Protein AF-0000000065911660 (afdb_homodimer)

Organism: Aeropyrum pernix (strain ATCC 700893 / DSM 11879 / JCM 9820 / NBRC 100138 / K1) (NCBI:txid272557)

pLDDT: mean 93.42, std 6.62, range [53.41, 98.88]

InterPro domains:
  IPR015421 Pyridoxal phosphate-dependent transferase, major domain [G3DSA:3.40.640.10] (91-357)
  IPR015422 Pyridoxal phosphate-dependent transferase, small domain [G3DSA:3.90.1150.10] (358-490)
  IPR015424 Pyridoxal phosphate-dependent transferase [SSF53383] (13-497)
  IPR020581 Glycine cleavage system P protein [PTHR11773] (41-472)
  IPR023012 Probable glycine dehydrogenase (decarboxylating) subunit 2 [MF_00713] (10-505)
  IPR049316 Glycine dehydrogenase, C-terminal domain [PF21478] (368-473)

Foldseek 3Di:
DDFADADPADDLQVVADPPAAADDDDDDDPVVCVVVDDDDDDPVPDDPDDDSDGRHHVVVVVVRVVSVVSQDDDVVQAFAFAFLLGFFDQDVVLVVVLPPPVNVPDDLPPDQVVPQVLLVLQQVLQVVVCVQQVADTKAFQAFFLLSLLLQVLLLLQLLCVLVVCNVQAAEEEEELQDDPSNCVSNVVSRGHYHYFYADLQRATDVVSLLVVQALRHSEYEAEAVTLQLHGHPCLLVSQVSQVVSVHAYEYRASPVLQQGLNDHNVVSVHFKYWHKCSRLLRQPCPVPDRTTIMMGGHFDDRPDPDGSNLQGEFQHWDQDPVVRGIDTDHRDPSYSYHPDPGGHPSSSSSSSSVRCVVQPSVNSRVFQVLLQVLAVVLLVLQPPQQQKDFGRNSVDRGTNKHKIARVRLCVQQVQALVLLQLQCVLVVHHAYNFCHPVVGGRIGMGGDTNPDDPVSSNVSSVSSSVSSVVSNVPVCVSVCGNPRRNDGDDDPCQCPPQVRDDPDPVQVVCVVVVNRDRDD/DDFADADPADDLQVVADPPAAADDDDDDDPVCCVVVDDDDDPPVPDDPDDDSDGRHHVVVVVVRVVSVVSQDDDVVQAFAWAFLLGFFDQDVVLVVVLPPPVNVPDDLPPDQVVPQVLLVLQQVLQVVVCVQQVADTKAFQAFFLLSLLLQVLLLLQLLCVLVVNNVQAAEEEEELQDDPSNCVSNVVSRGHYHYFYADLQRATDVVSLLVVQALRHSEYEYEAVTLQQHGHPCLLVSQVRQVVSVHAYEYRASPVLQQGLNDHNVVSVHFKYWHKLSGLLRQPCPVPDRITIMMGGHFDDRPDPDGSNLQGEFQHWDQDPVVRGIDTHHRDPSYSYHPDPGGHPSSSSSSSSVRCVVQPSVRSRVFQVLLQVLAVVLLVLQPPQQQKDFGRNSVDRGTNKHKIARVRLCVQQVQALVLLQLQCVLVVHHAYNFCHPVVGGRIGMGGDTNPDDPVSSNVSSVSSSVSSVVSNVPVCVSVQGRPRHNDGDDDPCQCPPQVRDDPDPVQVVCVVVVNRDRDD

Nearest PDB structures (foldseek):
  1wyt-assembly1_D  TM=9.505E-01  e=3.309E-54  Thermus thermophilus HB8
  3maf-assembly1_A  TM=7.459E-01  e=9.099E-17  Symbiobacterium thermophilum
  3mad-assembly1_B  TM=7.583E-01  e=7.439E-16  Symbiobacterium thermophilum
  3maf-assembly1_B  TM=7.541E-01  e=1.172E-15  Symbiobacterium thermophilum
  4q6r-assembly1_B  TM=6.672E-01  e=4.109E-17  Homo sapiens

Sequence (1040 aa):
MWRQSRWNEPLITEMSRRGRRGALPPRPDEKVVKEVGPLKLPQSLARGSPPSLPEVSEVEVVRHYTRLSQMAYGVDNGPVPLGSCTMKYNPRVAARLAFDPRLETLHPLQDDETVQGVLEAIYMVQEWLRHITGMDACTVHPAAGSQGELAGVLMIKRFHEMRGDLDKRRVIIVPDSAHGTNPASAAMGGFQVVEVPTGDDGNVDMEALKAAVGGDTAGLMITNPSTLGLFEENILEISRLVHEAGGLLYYDGANLNGIIGRARPGDMEFDIAHVNLHKTFSVPHGGGGPGSGPVCVKRVEVVDGVTLEDLLPGPRVVYSREEGLYRVRPPGRWSVGRLRAWIANTLAVLWAYAYILAMGPQGLRLAGEVSVVNTNYFIRLMEGHWGYSLPYAPSRPRKHEVVLSAKPLKRETGATAEDVAKGLLDAGLYAPTIYFPLIVEEALMIEFTESETKENIEAYAARLKEIAEEARRDPSTPRKWPRNTTSARVDNVRANHPRTVTPTWRVEVLRRQGKLGPLRMWRQSRWNEPLITEMSRRGRRGALPPRPDEKVVKEVGPLKLPQSLARGSPPSLPEVSEVEVVRHYTRLSQMAYGVDNGPVPLGSCTMKYNPRVAARLAFDPRLETLHPLQDDETVQGVLEAIYMVQEWLRHITGMDACTVHPAAGSQGELAGVLMIKRFHEMRGDLDKRRVIIVPDSAHGTNPASAAMGGFQVVEVPTGDDGNVDMEALKAAVGGDTAGLMITNPSTLGLFEENILEISRLVHEAGGLLYYDGANLNGIIGRARPGDMEFDIAHVNLHKTFSVPHGGGGPGSGPVCVKRVEVVDGVTLEDLLPGPRVVYSREEGLYRVRPPGRWSVGRLRAWIANTLAVLWAYAYILAMGPQGLRLAGEVSVVNTNYFIRLMEGHWGYSLPYAPSRPRKHEVVLSAKPLKRETGATAEDVAKGLLDAGLYAPTIYFPLIVEEALMIEFTESETKENIEAYAARLKEIAEEARRDPSTPRKWPRNTTSARVDNVRANHPRTVTPTWRVEVLRRQGKLGPLR

Structure (mmCIF, N/CA/C/O backbone):
data_AF-0000000065911660-model_v1
#
loop_
_entity.id
_entity.type
_entity.pdbx_description
1 polymer 'Probable glycine dehydrogenase (decarboxylating) subunit 2'
#
loop_
_atom_site.group_PDB
_atom_site.id
_atom_site.type_symbol
_atom_site.label_atom_id
_atom_site.label_alt_id
_atom_site.label_comp_id
_atom_site.label_asym_id
_atom_site.label_entity_id
_atom_site.label_seq_id
_atom_site.pdbx_PDB_ins_code
_atom_site.Cartn_x
_atom_site.Cartn_y
_atom_site.Cartn_z
_atom_site.occupancy
_atom_site.B_iso_or_equiv
_atom_site.auth_seq_id
_atom_site.auth_comp_id
_atom_site.auth_asym_id
_atom_site.auth_atom_id
_atom_site.pdbx_PDB_model_num
ATOM 1 N N . MET A 1 1 ? -23 1.463 0.679 1 79.88 1 MET A N 1
ATOM 2 C CA . MET A 1 1 ? -22.625 1.779 2.055 1 79.88 1 MET A CA 1
ATOM 3 C C . MET A 1 1 ? -21.125 1.574 2.273 1 79.88 1 MET A C 1
ATOM 5 O O . MET A 1 1 ? -20.578 0.545 1.881 1 79.88 1 MET A O 1
ATOM 9 N N . TRP A 1 2 ? -20.438 2.578 2.863 1 91.69 2 TRP A N 1
ATOM 10 C CA . TRP A 1 2 ? -19.016 2.543 3.174 1 91.69 2 TRP A CA 1
ATOM 11 C C . TRP A 1 2 ? -18.75 1.715 4.426 1 91.69 2 TRP A C 1
ATOM 13 O O . TRP A 1 2 ? -19.531 1.749 5.379 1 91.69 2 TRP A O 1
ATOM 23 N N . ARG A 1 3 ? -17.703 0.922 4.398 1 94.56 3 ARG A N 1
ATOM 24 C CA . ARG A 1 3 ? -17.219 0.189 5.559 1 94.56 3 ARG A CA 1
ATOM 25 C C . ARG A 1 3 ? -15.695 0.192 5.598 1 94.56 3 ARG A C 1
ATOM 27 O O . ARG A 1 3 ? -15.039 -0.008 4.574 1 94.56 3 ARG A O 1
ATOM 34 N N . GLN A 1 4 ? -15.18 0.487 6.77 1 95 4 GLN A N 1
ATOM 35 C CA . GLN A 1 4 ? -13.742 0.358 6.973 1 95 4 GLN A CA 1
ATOM 36 C C . GLN A 1 4 ? -13.352 -1.096 7.223 1 95 4 GLN A C 1
ATOM 38 O O . GLN A 1 4 ? -14.125 -1.86 7.805 1 95 4 GLN A O 1
ATOM 43 N N . SER A 1 5 ? -12.148 -1.408 6.746 1 95.44 5 SER A N 1
ATOM 44 C CA . SER A 1 5 ? -11.633 -2.74 7.035 1 95.44 5 SER A CA 1
ATOM 45 C C . SER A 1 5 ? -11.484 -2.965 8.539 1 95.44 5 SER A C 1
ATOM 47 O O . SER A 1 5 ? -11.156 -2.037 9.281 1 95.44 5 SER A O 1
ATOM 49 N N . ARG A 1 6 ? -11.812 -4.145 8.938 1 95.19 6 ARG A N 1
ATOM 50 C CA . ARG A 1 6 ? -11.609 -4.535 10.328 1 95.19 6 ARG A CA 1
ATOM 51 C C . ARG A 1 6 ? -10.961 -5.914 10.422 1 95.19 6 ARG A C 1
ATOM 53 O O . ARG A 1 6 ? -11.469 -6.883 9.852 1 95.19 6 ARG A O 1
ATOM 60 N N . TRP A 1 7 ? -9.812 -5.992 11.047 1 94.56 7 TRP A N 1
ATOM 61 C CA . TRP A 1 7 ? -9.102 -7.219 11.391 1 94.56 7 TRP A CA 1
ATOM 62 C C . TRP A 1 7 ? -8.922 -7.336 12.898 1 94.56 7 TRP A C 1
ATOM 64 O O . TRP A 1 7 ? -8.773 -6.328 13.594 1 94.56 7 TRP A O 1
ATOM 74 N N . ASN A 1 8 ? -9.055 -8.539 13.43 1 92.31 8 ASN A N 1
ATOM 75 C CA . ASN A 1 8 ? -8.57 -8.766 14.789 1 92.31 8 ASN A CA 1
ATOM 76 C C . ASN A 1 8 ? -7.055 -8.977 14.812 1 92.31 8 ASN A C 1
ATOM 78 O O . ASN A 1 8 ? -6.586 -10.109 14.945 1 92.31 8 ASN A O 1
ATOM 82 N N . GLU A 1 9 ? -6.34 -7.895 14.766 1 93.5 9 GLU A N 1
ATOM 83 C CA . GLU A 1 9 ? -4.891 -7.953 14.578 1 93.5 9 GLU A CA 1
ATOM 84 C C . GLU A 1 9 ? -4.16 -7.797 15.914 1 93.5 9 GLU A C 1
ATOM 86 O O . GLU A 1 9 ? -4.285 -6.77 16.578 1 93.5 9 GLU A O 1
ATOM 91 N N . PRO A 1 10 ? -3.457 -8.781 16.312 1 93 10 PRO A N 1
ATOM 92 C CA . PRO A 1 10 ? -2.678 -8.648 17.547 1 93 10 PRO A CA 1
ATOM 93 C C . PRO A 1 10 ? -1.454 -7.754 17.391 1 93 10 PRO A C 1
ATOM 95 O O . PRO A 1 10 ? -1.124 -7.355 16.266 1 93 10 PRO A O 1
ATOM 98 N N . LEU A 1 11 ? -0.811 -7.406 18.531 1 90.56 11 LEU A N 1
ATOM 99 C CA . LEU A 1 11 ? 0.49 -6.754 18.438 1 90.56 11 LEU A CA 1
ATOM 100 C C . LEU A 1 11 ? 1.531 -7.691 17.844 1 90.56 11 LEU A C 1
ATOM 102 O O . LEU A 1 11 ? 1.444 -8.906 18 1 90.56 11 LEU A O 1
ATOM 106 N N . ILE A 1 12 ? 2.496 -7.156 17.172 1 93 12 ILE A N 1
ATOM 107 C CA . ILE A 1 12 ? 3.5 -7.969 16.5 1 93 12 ILE A CA 1
ATOM 108 C C . ILE A 1 12 ? 4.242 -8.828 17.516 1 93 12 ILE A C 1
ATOM 110 O O . ILE A 1 12 ? 4.652 -9.953 17.203 1 93 12 ILE A O 1
ATOM 114 N N . THR A 1 13 ? 4.375 -8.367 18.75 1 89 13 THR A N 1
ATOM 115 C CA . THR A 1 13 ? 5.066 -9.117 19.797 1 89 13 THR A CA 1
ATOM 116 C C . THR A 1 13 ? 4.25 -10.336 20.219 1 89 13 THR A C 1
ATOM 118 O O . THR A 1 13 ? 4.812 -11.344 20.641 1 89 13 THR A O 1
ATOM 121 N N . GLU A 1 14 ? 2.873 -10.211 20.094 1 90.31 14 GLU A N 1
ATOM 122 C CA . GLU A 1 14 ? 1.988 -11.32 20.438 1 90.31 14 GLU A CA 1
ATOM 123 C C . GLU A 1 14 ? 2.016 -12.406 19.359 1 90.31 14 GLU A C 1
ATOM 125 O O . GLU A 1 14 ? 1.645 -13.547 19.609 1 90.31 14 GLU A O 1
ATOM 130 N N . MET A 1 15 ? 2.498 -12.039 18.203 1 93.94 15 MET A N 1
ATOM 131 C CA . MET A 1 15 ? 2.576 -12.977 17.094 1 93.94 15 MET A CA 1
ATOM 132 C C . MET A 1 15 ? 3.889 -13.75 17.125 1 93.94 15 MET A C 1
ATOM 134 O O . MET A 1 15 ? 4.062 -14.711 16.359 1 93.94 15 MET A O 1
ATOM 138 N N . SER A 1 16 ? 4.773 -13.367 18.031 1 93.94 16 SER A N 1
ATOM 139 C CA . SER A 1 16 ? 6.125 -13.914 18.062 1 93.94 16 SER A CA 1
ATOM 140 C C . SER A 1 16 ? 6.105 -15.406 18.375 1 93.94 16 SER A C 1
ATOM 142 O O . SER A 1 16 ? 5.383 -15.852 19.266 1 93.94 16 SER A O 1
ATOM 144 N N . ARG A 1 17 ? 6.773 -16.172 17.578 1 94.56 17 ARG A N 1
ATOM 145 C CA . ARG A 1 17 ? 7.023 -17.594 17.797 1 94.56 17 ARG A CA 1
ATOM 146 C C . ARG A 1 17 ? 8.508 -17.906 17.672 1 94.56 17 ARG A C 1
ATOM 148 O O . ARG A 1 17 ? 9.156 -17.5 16.719 1 94.56 17 ARG A O 1
ATOM 155 N N . ARG A 1 18 ? 8.977 -18.688 18.594 1 92 18 ARG A N 1
ATOM 156 C CA . ARG A 1 18 ? 10.406 -19 18.641 1 92 18 ARG A CA 1
ATOM 157 C C . ARG A 1 18 ? 10.859 -19.688 17.359 1 92 18 ARG A C 1
ATOM 159 O O . ARG A 1 18 ? 10.234 -20.641 16.891 1 92 18 ARG A O 1
ATOM 166 N N . GLY A 1 19 ? 11.883 -19.156 16.797 1 91.12 19 GLY A N 1
ATOM 167 C CA . GLY A 1 19 ? 12.5 -19.781 15.641 1 91.12 19 GLY A CA 1
ATOM 168 C C . GLY A 1 19 ? 12.102 -19.141 14.328 1 91.12 19 GLY A C 1
ATOM 169 O O . GLY A 1 19 ? 12.773 -19.328 13.312 1 91.12 19 GLY A O 1
ATOM 170 N N . ARG A 1 20 ? 11.016 -18.391 14.32 1 92.75 20 ARG A N 1
ATOM 171 C CA . ARG A 1 20 ? 10.617 -17.688 13.102 1 92.75 20 ARG A CA 1
ATOM 172 C C . ARG A 1 20 ? 11.523 -16.5 12.828 1 92.75 20 ARG A C 1
ATOM 174 O O . ARG A 1 20 ? 11.914 -15.781 13.75 1 92.75 20 ARG A O 1
ATOM 181 N N . ARG A 1 21 ? 11.875 -16.406 11.562 1 87.94 21 ARG A N 1
ATOM 182 C CA . ARG A 1 21 ? 12.789 -15.336 11.172 1 87.94 21 ARG A CA 1
ATOM 183 C C . ARG A 1 21 ? 12.297 -14.625 9.922 1 87.94 21 ARG A C 1
ATOM 185 O O . ARG A 1 21 ? 11.969 -15.273 8.922 1 87.94 21 ARG A O 1
ATOM 192 N N . GLY A 1 22 ? 12.211 -13.312 9.992 1 82.31 22 GLY A N 1
ATOM 193 C CA . GLY A 1 22 ? 11.766 -12.516 8.859 1 82.31 22 GLY A CA 1
ATOM 194 C C . GLY A 1 22 ? 12.906 -11.867 8.102 1 82.31 22 GLY A C 1
ATOM 195 O O . GLY A 1 22 ? 12.742 -11.453 6.953 1 82.31 22 GLY A O 1
ATOM 196 N N . ALA A 1 23 ? 14.07 -11.727 8.734 1 78.88 23 ALA A N 1
ATOM 197 C CA . ALA A 1 23 ? 15.234 -11.102 8.117 1 78.88 23 ALA A CA 1
ATOM 198 C C . ALA A 1 23 ? 16.531 -11.75 8.602 1 78.88 23 ALA A C 1
ATOM 200 O O . ALA A 1 23 ? 16.594 -12.266 9.719 1 78.88 23 ALA A O 1
ATOM 201 N N . LEU A 1 24 ? 17.406 -11.891 7.637 1 77.06 24 LEU A N 1
ATOM 202 C CA . LEU A 1 24 ? 18.75 -12.352 7.992 1 77.06 24 LEU A CA 1
ATOM 203 C C . LEU A 1 24 ? 19.797 -11.289 7.699 1 77.06 24 LEU A C 1
ATOM 205 O O . LEU A 1 24 ? 20.172 -11.086 6.543 1 77.06 24 LEU A O 1
ATOM 209 N N . PRO A 1 25 ? 20.141 -10.586 8.742 1 75.31 25 PRO A N 1
ATOM 210 C CA . PRO A 1 25 ? 21.188 -9.594 8.5 1 75.31 25 PRO A CA 1
ATOM 211 C C . PRO A 1 25 ? 22.469 -10.219 7.93 1 75.31 25 PRO A C 1
ATOM 213 O O . PRO A 1 25 ? 22.859 -11.312 8.336 1 75.31 25 PRO A O 1
ATOM 216 N N . PRO A 1 26 ? 22.953 -9.617 6.973 1 76.69 26 PRO A N 1
ATOM 217 C CA . PRO A 1 26 ? 24.188 -10.156 6.395 1 76.69 26 PRO A CA 1
ATOM 218 C C . PRO A 1 26 ? 25.344 -10.18 7.391 1 76.69 26 PRO A C 1
ATOM 220 O O . PRO A 1 26 ? 25.422 -9.32 8.273 1 76.69 26 PRO A O 1
ATOM 223 N N . ARG A 1 27 ? 26.125 -11.25 7.293 1 80.38 27 ARG A N 1
ATOM 224 C CA . ARG A 1 27 ? 27.344 -11.297 8.07 1 80.38 27 ARG A CA 1
ATOM 225 C C . ARG A 1 27 ? 28.406 -10.352 7.504 1 80.38 27 ARG A C 1
ATOM 227 O O . ARG A 1 27 ? 28.469 -10.156 6.293 1 80.38 27 ARG A O 1
ATOM 234 N N . PRO A 1 28 ? 29.047 -9.727 8.422 1 81.62 28 PRO A N 1
ATOM 235 C CA . PRO A 1 28 ? 30.109 -8.859 7.887 1 81.62 28 PRO A CA 1
ATOM 236 C C . PRO A 1 28 ? 31.141 -9.633 7.07 1 81.62 28 PRO A C 1
ATOM 238 O O . PRO A 1 28 ? 31.344 -10.828 7.285 1 81.62 28 PRO A O 1
ATOM 241 N N . ASP A 1 29 ? 31.688 -8.945 6.117 1 84.38 29 ASP A N 1
ATOM 242 C CA . ASP A 1 29 ? 32.75 -9.5 5.312 1 84.38 29 ASP A CA 1
ATOM 243 C C . ASP A 1 29 ? 33.906 -10.008 6.195 1 84.38 29 ASP A C 1
ATOM 245 O O . ASP A 1 29 ? 34.219 -9.383 7.207 1 84.38 29 ASP A O 1
ATOM 249 N N . GLU A 1 30 ? 34.438 -11.141 5.828 1 87.19 30 GLU A N 1
ATOM 250 C CA . GLU A 1 30 ? 35.5 -11.766 6.602 1 87.19 30 GLU A CA 1
ATOM 251 C C . GLU A 1 30 ? 36.656 -10.789 6.832 1 87.19 30 GLU A C 1
ATOM 253 O O . GLU A 1 30 ? 37.281 -10.789 7.902 1 87.19 30 GLU A O 1
ATOM 258 N N . LYS A 1 31 ? 36.875 -10.062 5.77 1 90.25 31 LYS A N 1
ATOM 259 C CA . LYS A 1 31 ? 37.969 -9.078 5.879 1 90.25 31 LYS A CA 1
ATOM 260 C C . LYS A 1 31 ? 37.656 -8.055 6.969 1 90.25 31 LYS A C 1
ATOM 262 O O . LYS A 1 31 ? 38.531 -7.676 7.738 1 90.25 31 LYS A O 1
ATOM 267 N N . VAL A 1 32 ? 36.344 -7.594 6.984 1 87.69 32 VAL A N 1
ATOM 268 C CA . VAL A 1 32 ? 35.906 -6.613 7.98 1 87.69 32 VAL A CA 1
ATOM 269 C C . VAL A 1 32 ? 36.031 -7.219 9.375 1 87.69 32 VAL A C 1
ATOM 271 O O . VAL A 1 32 ? 36.5 -6.562 10.312 1 87.69 32 VAL A O 1
ATOM 274 N N . VAL A 1 33 ? 35.625 -8.516 9.508 1 87.94 33 VAL A N 1
ATOM 275 C CA . VAL A 1 33 ? 35.656 -9.211 10.789 1 87.94 33 VAL A CA 1
ATOM 276 C C . VAL A 1 33 ? 37.094 -9.312 11.289 1 87.94 33 VAL A C 1
ATOM 278 O O . VAL A 1 33 ? 37.375 -9.102 12.469 1 87.94 33 VAL A O 1
ATOM 281 N N . LYS A 1 34 ? 37.969 -9.625 10.391 1 89.88 34 LYS A N 1
ATOM 282 C CA . LYS A 1 34 ? 39.375 -9.758 10.734 1 89.88 34 LYS A CA 1
ATOM 283 C C . LYS A 1 34 ? 39.969 -8.414 11.156 1 89.88 34 LYS A C 1
ATOM 285 O O . LYS A 1 34 ? 40.719 -8.336 12.125 1 89.88 34 LYS A O 1
ATOM 290 N N . GLU A 1 35 ? 39.531 -7.379 10.453 1 90.62 35 GLU A N 1
ATOM 291 C CA . GLU A 1 35 ? 40.062 -6.047 10.695 1 90.62 35 GLU A CA 1
ATOM 292 C C . GLU A 1 35 ? 39.531 -5.441 11.977 1 90.62 35 GLU A C 1
ATOM 294 O O . GLU A 1 35 ? 40.25 -4.789 12.727 1 90.62 35 GLU A O 1
ATOM 299 N N . VAL A 1 36 ? 38.312 -5.551 12.125 1 83.44 36 VAL A N 1
ATOM 300 C CA . VAL A 1 36 ? 37.656 -4.922 13.266 1 83.44 36 VAL A CA 1
ATOM 301 C C . VAL A 1 36 ? 37.906 -5.754 14.523 1 83.44 36 VAL A C 1
ATOM 303 O O . VAL A 1 36 ? 38.094 -5.207 15.609 1 83.44 36 VAL A O 1
ATOM 306 N N . GLY A 1 37 ? 38.094 -6.977 14.375 1 81.81 37 GLY A N 1
ATOM 307 C CA . GLY A 1 37 ? 38.219 -7.887 15.5 1 81.81 37 GLY A CA 1
ATOM 308 C C . GLY A 1 37 ? 37 -7.93 16.375 1 81.81 37 GLY A C 1
ATOM 309 O O . GLY A 1 37 ? 35.938 -7.422 16 1 81.81 37 GLY A O 1
ATOM 310 N N . PRO A 1 38 ? 37.062 -8.695 17.453 1 80 38 PRO A N 1
ATOM 311 C CA . PRO A 1 38 ? 35.906 -8.758 18.359 1 80 38 PRO A CA 1
ATOM 312 C C . PRO A 1 38 ? 35.594 -7.414 19 1 80 38 PRO A C 1
ATOM 314 O O . PRO A 1 38 ? 36.5 -6.648 19.328 1 80 38 PRO A O 1
ATOM 317 N N . LEU A 1 39 ? 34.344 -6.961 18.875 1 75.44 39 LEU A N 1
ATOM 318 C CA . LEU A 1 39 ? 33.906 -5.723 19.516 1 75.44 39 LEU A CA 1
ATOM 319 C C . LEU A 1 39 ? 34.062 -5.812 21.031 1 75.44 39 LEU A C 1
ATOM 321 O O . LEU A 1 39 ? 33.562 -6.746 21.656 1 75.44 39 LEU A O 1
ATOM 325 N N . LYS A 1 40 ? 35.031 -5.059 21.688 1 79.06 40 LYS A N 1
ATOM 326 C CA . LYS A 1 40 ? 35.25 -5.039 23.141 1 79.06 40 LYS A CA 1
ATOM 327 C C . LYS A 1 40 ? 34.469 -3.912 23.797 1 79.06 40 LYS A C 1
ATOM 329 O O . LYS A 1 40 ? 34.938 -2.779 23.891 1 79.06 40 LYS A O 1
ATOM 334 N N . LEU A 1 41 ? 33.156 -4.199 23.984 1 81.31 41 LEU A N 1
ATOM 335 C CA . LEU A 1 41 ? 32.375 -3.242 24.734 1 81.31 41 LEU A CA 1
ATOM 336 C C . LEU A 1 41 ? 32.469 -3.494 26.234 1 81.31 41 LEU A C 1
ATOM 338 O O . LEU A 1 41 ? 32.531 -4.645 26.656 1 81.31 41 LEU A O 1
ATOM 342 N N . PRO A 1 42 ? 32.688 -2.416 26.984 1 89.25 42 PRO A N 1
ATOM 343 C CA . PRO A 1 42 ? 32.625 -2.623 28.438 1 89.25 42 PRO A CA 1
ATOM 344 C C . PRO A 1 42 ? 31.375 -3.424 28.844 1 89.25 42 PRO A C 1
ATOM 346 O O . PRO A 1 42 ? 30.297 -3.252 28.266 1 89.25 42 PRO A O 1
ATOM 349 N N . GLN A 1 43 ? 31.594 -4.363 29.75 1 87.56 43 GLN A N 1
ATOM 350 C CA . GLN A 1 43 ? 30.516 -5.238 30.203 1 87.56 43 GLN A CA 1
ATOM 351 C C . GLN A 1 43 ? 29.297 -4.43 30.656 1 87.56 43 GLN A C 1
ATOM 353 O O . GLN A 1 43 ? 28.156 -4.867 30.484 1 87.56 43 GLN A O 1
ATOM 358 N N . SER A 1 44 ? 29.578 -3.221 31.156 1 89.75 44 SER A N 1
ATOM 359 C CA . SER A 1 44 ? 28.5 -2.369 31.672 1 89.75 44 SER A CA 1
ATOM 360 C C . SER A 1 44 ? 27.625 -1.86 30.531 1 89.75 44 SER A C 1
ATOM 362 O O . SER A 1 44 ? 26.484 -1.44 30.75 1 89.75 44 SER A O 1
ATOM 364 N N . LEU A 1 45 ? 28.094 -1.888 29.312 1 88.31 45 LEU A N 1
ATOM 365 C CA . LEU A 1 45 ? 27.359 -1.371 28.172 1 88.31 45 LEU A CA 1
ATOM 366 C C . LEU A 1 45 ? 26.781 -2.512 27.344 1 88.31 45 LEU A C 1
ATOM 368 O O . LEU A 1 45 ? 25.938 -2.283 26.469 1 88.31 45 LEU A O 1
ATOM 372 N N . ALA A 1 46 ? 27.328 -3.676 27.609 1 86.94 46 ALA A N 1
ATOM 373 C CA . ALA A 1 46 ? 26.875 -4.84 26.859 1 86.94 46 ALA A CA 1
ATOM 374 C C . ALA A 1 46 ? 25.609 -5.422 27.469 1 86.94 46 ALA A C 1
ATOM 376 O O . ALA A 1 46 ? 25.469 -5.488 28.688 1 86.94 46 ALA A O 1
ATOM 377 N N . ARG A 1 47 ? 24.688 -5.727 26.562 1 84.31 47 ARG A N 1
ATOM 378 C CA . ARG A 1 47 ? 23.5 -6.418 27.031 1 84.31 47 ARG A CA 1
ATOM 379 C C . ARG A 1 47 ? 23.828 -7.824 27.516 1 84.31 47 ARG A C 1
ATOM 381 O O . ARG A 1 47 ? 24.672 -8.508 26.922 1 84.31 47 ARG A O 1
ATOM 388 N N . GLY A 1 48 ? 23.25 -8.156 28.656 1 84.38 48 GLY A N 1
ATOM 389 C CA . GLY A 1 48 ? 23.453 -9.5 29.172 1 84.38 48 GLY A CA 1
ATOM 390 C C . GLY A 1 48 ? 22.562 -10.539 28.516 1 84.38 48 GLY A C 1
ATOM 391 O O . GLY A 1 48 ? 22.844 -11.734 28.609 1 84.38 48 GLY A O 1
ATOM 392 N N . SER A 1 49 ? 21.5 -10.141 28.047 1 86.94 49 SER A N 1
ATOM 393 C CA . SER A 1 49 ? 20.547 -11.031 27.375 1 86.94 49 SER A CA 1
ATOM 394 C C . SER A 1 49 ? 20.203 -10.508 25.984 1 86.94 49 SER A C 1
ATOM 396 O O . SER A 1 49 ? 20.297 -9.305 25.734 1 86.94 49 SER A O 1
ATOM 398 N N . PRO A 1 50 ? 19.922 -11.422 25.031 1 85.38 50 PRO A N 1
ATOM 399 C CA . PRO A 1 50 ? 19.516 -10.984 23.688 1 85.38 50 PRO A CA 1
ATOM 400 C C . PRO A 1 50 ? 18.297 -10.07 23.703 1 85.38 50 PRO A C 1
ATOM 402 O O . PRO A 1 50 ? 17.469 -10.164 24.609 1 85.38 50 PRO A O 1
ATOM 405 N N . PRO A 1 51 ? 18.266 -9.133 22.766 1 84 51 PRO A N 1
ATOM 406 C CA . PRO A 1 51 ? 17.078 -8.273 22.688 1 84 51 PRO A CA 1
ATOM 407 C C . PRO A 1 51 ? 15.789 -9.062 22.484 1 84 51 PRO A C 1
ATOM 409 O O . PRO A 1 51 ? 15.789 -10.086 21.781 1 84 51 PRO A O 1
ATOM 412 N N . SER A 1 52 ? 14.742 -8.594 23.156 1 83.25 52 SER A N 1
ATOM 413 C CA . SER A 1 52 ? 13.438 -9.227 23.031 1 83.25 52 SER A CA 1
ATOM 414 C C . SER A 1 52 ? 12.719 -8.781 21.766 1 83.25 52 SER A C 1
ATOM 416 O O . SER A 1 52 ? 11.641 -8.188 21.828 1 83.25 52 SER A O 1
ATOM 418 N N . LEU A 1 53 ? 13.25 -9.156 20.625 1 87.69 53 LEU A N 1
ATOM 419 C CA . LEU A 1 53 ? 12.648 -8.812 19.344 1 87.69 53 LEU A CA 1
ATOM 420 C C . LEU A 1 53 ? 11.609 -9.852 18.922 1 87.69 53 LEU A C 1
ATOM 422 O O . LEU A 1 53 ? 11.797 -11.047 19.156 1 87.69 53 LEU A O 1
ATOM 426 N N . PRO A 1 54 ? 10.461 -9.367 18.406 1 91.56 54 PRO A N 1
ATOM 427 C CA . PRO A 1 54 ? 9.492 -10.352 17.906 1 91.56 54 PRO A CA 1
ATOM 428 C C . PRO A 1 54 ? 10.07 -11.273 16.844 1 91.56 54 PRO A C 1
ATOM 430 O O . PRO A 1 54 ? 10.82 -10.82 15.969 1 91.56 54 PRO A O 1
ATOM 433 N N . GLU A 1 55 ? 9.859 -12.555 17.031 1 94.94 55 GLU A N 1
ATOM 434 C CA . GLU A 1 55 ? 10.242 -13.547 16.047 1 94.94 55 GLU A CA 1
ATOM 435 C C . GLU A 1 55 ? 9.07 -13.883 15.117 1 94.94 55 GLU A C 1
ATOM 437 O O . GLU A 1 55 ? 8.172 -14.641 15.5 1 94.94 55 GLU A O 1
ATOM 442 N N . VAL A 1 56 ? 9.07 -13.289 13.938 1 94.81 56 VAL A N 1
ATOM 443 C CA . VAL A 1 56 ? 8.016 -13.453 12.945 1 94.81 56 VAL A CA 1
ATOM 444 C C . VAL A 1 56 ? 8.633 -13.625 11.562 1 94.81 56 VAL A C 1
ATOM 446 O O . VAL A 1 56 ? 9.734 -13.141 11.297 1 94.81 56 VAL A O 1
ATOM 449 N N . SER A 1 57 ? 7.98 -14.359 10.656 1 93.75 57 SER A N 1
ATOM 450 C CA . SER A 1 57 ? 8.461 -14.539 9.289 1 93.75 57 SER A CA 1
ATOM 451 C C . SER A 1 57 ? 8.234 -13.289 8.453 1 93.75 57 SER A C 1
ATOM 453 O O . SER A 1 57 ? 7.469 -12.398 8.844 1 93.75 57 SER A O 1
ATOM 455 N N . GLU A 1 58 ? 8.867 -13.195 7.312 1 92.62 58 GLU A N 1
ATOM 456 C CA . GLU A 1 58 ? 8.695 -12.07 6.398 1 92.62 58 GLU A CA 1
ATOM 457 C C . GLU A 1 58 ? 7.23 -11.906 5.996 1 92.62 58 GLU A C 1
ATOM 459 O O . GLU A 1 58 ? 6.699 -10.797 6.008 1 92.62 58 GLU A O 1
ATOM 464 N N . VAL A 1 59 ? 6.586 -13.039 5.707 1 93.12 59 VAL A N 1
ATOM 465 C CA . VAL A 1 59 ? 5.199 -13.016 5.25 1 93.12 59 VAL A CA 1
ATOM 466 C C . VAL A 1 59 ? 4.297 -12.5 6.363 1 93.12 59 VAL A C 1
ATOM 468 O O . VAL A 1 59 ? 3.379 -11.711 6.113 1 93.12 59 VAL A O 1
ATOM 471 N N . GLU A 1 60 ? 4.594 -12.875 7.523 1 95.31 60 GLU A N 1
ATOM 472 C CA . GLU A 1 60 ? 3.805 -12.422 8.664 1 95.31 60 GLU A CA 1
ATOM 473 C C . GLU A 1 60 ? 3.963 -10.922 8.883 1 95.31 60 GLU A C 1
ATOM 475 O O . GLU A 1 60 ? 2.996 -10.234 9.219 1 95.31 60 GLU A O 1
ATOM 480 N N . VAL A 1 61 ? 5.199 -10.461 8.742 1 95.5 61 VAL A N 1
ATOM 481 C CA . VAL A 1 61 ? 5.441 -9.031 8.875 1 95.5 61 VAL A CA 1
ATOM 482 C C . VAL A 1 61 ? 4.648 -8.273 7.812 1 95.5 61 VAL A C 1
ATOM 484 O O . VAL A 1 61 ? 3.961 -7.293 8.125 1 95.5 61 VAL A O 1
ATOM 487 N N . VAL A 1 62 ? 4.703 -8.734 6.609 1 94.62 62 VAL A N 1
ATOM 488 C CA . VAL A 1 62 ? 4.02 -8.086 5.496 1 94.62 62 VAL A CA 1
ATOM 489 C C . VAL A 1 62 ? 2.514 -8.07 5.75 1 94.62 62 VAL A C 1
ATOM 491 O O . VAL A 1 62 ? 1.862 -7.035 5.621 1 94.62 62 VAL A O 1
ATOM 494 N N . ARG A 1 63 ? 1.953 -9.172 6.133 1 95.62 63 ARG A N 1
ATOM 495 C CA . ARG A 1 63 ? 0.515 -9.289 6.352 1 95.62 63 ARG A CA 1
ATOM 496 C C . ARG A 1 63 ? 0.067 -8.406 7.512 1 95.62 63 ARG A C 1
ATOM 498 O O . ARG A 1 63 ? -0.966 -7.738 7.43 1 95.62 63 ARG A O 1
ATOM 505 N N . HIS A 1 64 ? 0.903 -8.414 8.578 1 96.94 64 HIS A N 1
ATOM 506 C CA . HIS A 1 64 ? 0.589 -7.617 9.766 1 96.94 64 HIS A CA 1
ATOM 507 C C . HIS A 1 64 ? 0.448 -6.141 9.406 1 96.94 64 HIS A C 1
ATOM 509 O O . HIS A 1 64 ? -0.562 -5.512 9.734 1 96.94 64 HIS A O 1
ATOM 515 N N . TYR A 1 65 ? 1.353 -5.629 8.719 1 96.44 65 TYR A N 1
ATOM 516 C CA . TYR A 1 65 ? 1.35 -4.195 8.453 1 96.44 65 TYR A CA 1
ATOM 517 C C . TYR A 1 65 ? 0.412 -3.859 7.297 1 96.44 65 TYR A C 1
ATOM 519 O O . TYR A 1 65 ? -0.101 -2.74 7.211 1 96.44 65 TYR A O 1
ATOM 527 N N . THR A 1 66 ? 0.168 -4.785 6.383 1 96 66 THR A N 1
ATOM 528 C CA . THR A 1 66 ? -0.86 -4.582 5.367 1 96 66 THR A CA 1
ATOM 529 C C . THR A 1 66 ? -2.238 -4.457 6.012 1 96 66 THR A C 1
ATOM 531 O O . THR A 1 66 ? -2.984 -3.521 5.719 1 96 66 THR A O 1
ATOM 534 N N . ARG A 1 67 ? -2.516 -5.355 6.922 1 96.5 67 ARG A N 1
ATOM 535 C CA . ARG A 1 67 ? -3.805 -5.344 7.602 1 96.5 67 ARG A CA 1
ATOM 536 C C . ARG A 1 67 ? -3.975 -4.074 8.43 1 96.5 67 ARG A C 1
ATOM 538 O O . ARG A 1 67 ? -5.039 -3.455 8.414 1 96.5 67 ARG A O 1
ATOM 545 N N . LEU A 1 68 ? -2.908 -3.658 9.062 1 96.06 68 LEU A N 1
ATOM 546 C CA . LEU A 1 68 ? -2.967 -2.422 9.836 1 96.06 68 LEU A CA 1
ATOM 547 C C . LEU A 1 68 ? -3.207 -1.222 8.93 1 96.06 68 LEU A C 1
ATOM 549 O O . LEU A 1 68 ? -3.953 -0.307 9.281 1 96.06 68 LEU A O 1
ATOM 553 N N . SER A 1 69 ? -2.566 -1.227 7.805 1 94.88 69 SER A N 1
ATOM 554 C CA . SER A 1 69 ? -2.742 -0.124 6.863 1 94.88 69 SER A CA 1
ATOM 555 C C . SER A 1 69 ? -4.18 -0.047 6.363 1 94.88 69 SER A C 1
ATOM 557 O O . SER A 1 69 ? -4.707 1.045 6.137 1 94.88 69 SER A O 1
ATOM 559 N N . GLN A 1 70 ? -4.809 -1.194 6.191 1 94.88 70 GLN A N 1
ATOM 560 C CA . GLN A 1 70 ? -6.191 -1.23 5.723 1 94.88 70 GLN A CA 1
ATOM 561 C C . GLN A 1 70 ? -7.148 -0.692 6.781 1 94.88 70 GLN A C 1
ATOM 563 O O . GLN A 1 70 ? -8.258 -0.263 6.461 1 94.88 70 GLN A O 1
ATOM 568 N N . MET A 1 71 ? -6.703 -0.716 8.023 1 95.12 71 MET A N 1
ATOM 569 C CA . MET A 1 71 ? -7.535 -0.253 9.133 1 95.12 71 MET A CA 1
ATOM 570 C C . MET A 1 71 ? -7.262 1.216 9.438 1 95.12 71 MET A C 1
ATOM 572 O O . MET A 1 71 ? -7.82 1.768 10.391 1 95.12 71 MET A O 1
ATOM 576 N N . ALA A 1 72 ? -6.48 1.819 8.641 1 91.12 72 ALA A N 1
ATOM 577 C CA . ALA A 1 72 ? -6.129 3.221 8.844 1 91.12 72 ALA A CA 1
ATOM 578 C C . ALA A 1 72 ? -6.785 4.113 7.797 1 91.12 72 ALA A C 1
ATOM 580 O O . ALA A 1 72 ? -7.109 3.656 6.699 1 91.12 72 ALA A O 1
ATOM 581 N N . TYR A 1 73 ? -7.012 5.379 8.18 1 91.06 73 TYR A N 1
ATOM 582 C CA . TYR A 1 73 ? -7.539 6.406 7.293 1 91.06 73 TYR A CA 1
ATOM 583 C C . TYR A 1 73 ? -6.609 7.613 7.242 1 91.06 73 TYR A C 1
ATOM 585 O O . TYR A 1 73 ? -6.121 8.07 8.273 1 91.06 73 TYR A O 1
ATOM 593 N N . GLY A 1 74 ? -6.266 8.023 6.047 1 88.75 74 GLY A N 1
ATOM 594 C CA . GLY A 1 74 ? -5.43 9.195 5.855 1 88.75 74 GLY A CA 1
ATOM 595 C C . GLY A 1 74 ? -5.77 9.977 4.598 1 88.75 74 GLY A C 1
ATOM 596 O O . GLY A 1 74 ? -6.844 9.789 4.02 1 88.75 74 GLY A O 1
ATOM 597 N N . VAL A 1 75 ? -4.945 10.852 4.211 1 89.94 75 VAL A N 1
ATOM 598 C CA . VAL A 1 75 ? -5.184 11.773 3.105 1 89.94 75 VAL A CA 1
ATOM 599 C C . VAL A 1 75 ? -5.285 11 1.795 1 89.94 75 VAL A C 1
ATOM 601 O O . VAL A 1 75 ? -5.855 11.492 0.817 1 89.94 75 VAL A O 1
ATOM 604 N N . ASP A 1 76 ? -4.777 9.789 1.801 1 91.44 76 ASP A N 1
ATOM 605 C CA . ASP A 1 76 ? -4.812 8.969 0.596 1 91.44 76 ASP A CA 1
ATOM 606 C C . ASP A 1 76 ? -6.152 8.25 0.466 1 91.44 76 ASP A C 1
ATOM 608 O O . ASP A 1 76 ? -6.43 7.629 -0.562 1 91.44 76 ASP A O 1
ATOM 612 N N . ASN A 1 77 ? -6.973 8.32 1.473 1 93.19 77 ASN A N 1
ATOM 613 C CA . ASN A 1 77 ? -8.305 7.727 1.422 1 93.19 77 ASN A CA 1
ATOM 614 C C . ASN A 1 77 ? -9.367 8.766 1.085 1 93.19 77 ASN A C 1
ATOM 616 O O . ASN A 1 77 ? -10.312 8.484 0.349 1 93.19 77 ASN A O 1
ATOM 620 N N . GLY A 1 78 ? -9.242 9.883 1.699 1 92.5 78 GLY A N 1
ATOM 621 C CA . GLY A 1 78 ? -10.211 10.961 1.548 1 92.5 78 GLY A CA 1
ATOM 622 C C . GLY A 1 78 ? -9.797 12.234 2.264 1 92.5 78 GLY A C 1
ATOM 623 O O . GLY A 1 78 ? -8.688 12.328 2.779 1 92.5 78 GLY A O 1
ATOM 624 N N . PRO A 1 79 ? -10.719 13.203 2.26 1 93 79 PRO A N 1
ATOM 625 C CA . PRO A 1 79 ? -10.406 14.477 2.912 1 93 79 PRO A CA 1
ATOM 626 C C . PRO A 1 79 ? -10.195 14.336 4.418 1 93 79 PRO A C 1
ATOM 628 O O . PRO A 1 79 ? -10.898 13.562 5.07 1 93 79 PRO A O 1
ATOM 631 N N . VAL A 1 80 ? -9.234 14.992 4.91 1 92.06 80 VAL A N 1
ATOM 632 C CA . VAL A 1 80 ? -8.945 15.07 6.336 1 92.06 80 VAL A CA 1
ATOM 633 C C . VAL A 1 80 ? -8.984 16.516 6.797 1 92.06 80 VAL A C 1
ATOM 635 O O . VAL A 1 80 ? -7.938 17.156 6.98 1 92.06 80 VAL A O 1
ATOM 638 N N . PRO A 1 81 ? -10.227 17.062 6.961 1 94.75 81 PRO A N 1
ATOM 639 C CA . PRO A 1 81 ? -10.406 18.5 7.242 1 94.75 81 PRO A CA 1
ATOM 640 C C . PRO A 1 81 ? -10.188 18.828 8.719 1 94.75 81 PRO A C 1
ATOM 642 O O . PRO A 1 81 ? -11.156 18.906 9.484 1 94.75 81 PRO A O 1
ATOM 645 N N . LEU A 1 82 ? -8.992 19.141 9.109 1 93 82 LEU A N 1
ATOM 646 C CA . LEU A 1 82 ? -8.633 19.344 10.508 1 93 82 LEU A CA 1
ATOM 647 C C . LEU A 1 82 ? -8.273 20.797 10.773 1 93 82 LEU A C 1
ATOM 649 O O . LEU A 1 82 ? -7.398 21.094 11.586 1 93 82 LEU A O 1
ATOM 653 N N . GLY A 1 83 ? -8.859 21.703 9.984 1 91.25 83 GLY A N 1
ATOM 654 C CA . GLY A 1 83 ? -8.438 23.094 10.125 1 91.25 83 GLY A CA 1
ATOM 655 C C . GLY A 1 83 ? -6.984 23.312 9.766 1 91.25 83 GLY A C 1
ATOM 656 O O . GLY A 1 83 ? -6.516 22.828 8.734 1 91.25 83 GLY A O 1
ATOM 657 N N . SER A 1 84 ? -6.281 23.969 10.586 1 80.38 84 SER A N 1
ATOM 658 C CA . SER A 1 84 ? -4.902 24.312 10.273 1 80.38 84 SER A CA 1
ATOM 659 C C . SER A 1 84 ? -4.035 23.062 10.133 1 80.38 84 SER A C 1
ATOM 661 O O . SER A 1 84 ? -2.998 23.094 9.469 1 80.38 84 SER A O 1
ATOM 663 N N . CYS A 1 85 ? -4.457 21.953 10.688 1 83.88 85 CYS A N 1
ATOM 664 C CA . CYS A 1 85 ? -3.697 20.719 10.656 1 83.88 85 CYS A CA 1
ATOM 665 C C . CYS A 1 85 ? -4.004 19.922 9.391 1 83.88 85 CYS A C 1
ATOM 667 O O . CYS A 1 85 ? -3.412 18.859 9.148 1 83.88 85 CYS A O 1
ATOM 669 N N . THR A 1 86 ? -4.895 20.484 8.594 1 85.56 86 THR A N 1
ATOM 670 C CA . THR A 1 86 ? -5.207 19.781 7.355 1 85.56 86 THR A CA 1
ATOM 671 C C . THR A 1 86 ? -3.973 19.688 6.465 1 85.56 86 THR A C 1
ATOM 673 O O . THR A 1 86 ? -3.238 20.672 6.301 1 85.56 86 THR A O 1
ATOM 676 N N . MET A 1 87 ? -3.764 18.531 5.992 1 79.38 87 MET A N 1
ATOM 677 C CA . MET A 1 87 ? -2.631 18.359 5.09 1 79.38 87 MET A CA 1
ATOM 678 C C . MET A 1 87 ? -2.916 18.984 3.73 1 79.38 87 MET A C 1
ATOM 680 O O . MET A 1 87 ? -3.951 18.719 3.121 1 79.38 87 MET A O 1
ATOM 684 N N . LYS A 1 88 ? -2.02 19.781 3.383 1 84.5 88 LYS A N 1
ATOM 685 C CA . LYS A 1 88 ? -2.092 20.391 2.057 1 84.5 88 LYS A CA 1
ATOM 686 C C . LYS A 1 88 ? -1.629 19.406 0.98 1 84.5 88 LYS A C 1
ATOM 688 O O . LYS A 1 88 ? -1.396 18.234 1.263 1 84.5 88 LYS A O 1
ATOM 693 N N . TYR A 1 89 ? -1.572 19.859 -0.231 1 83.12 89 TYR A N 1
ATOM 694 C CA . TYR A 1 89 ? -1.109 19.016 -1.324 1 83.12 89 TYR A CA 1
ATOM 695 C C . TYR A 1 89 ? 0.245 18.391 -0.999 1 83.12 89 TYR A C 1
ATOM 697 O O . TYR A 1 89 ? 1.199 19.109 -0.678 1 83.12 89 TYR A O 1
ATOM 705 N N . ASN A 1 90 ? 0.229 17.109 -0.974 1 84.38 90 ASN A N 1
ATOM 706 C CA . ASN A 1 90 ? 1.445 16.344 -0.721 1 84.38 90 ASN A CA 1
ATOM 707 C C . ASN A 1 90 ? 1.96 15.68 -1.992 1 84.38 90 ASN A C 1
ATOM 709 O O . ASN A 1 90 ? 1.647 14.516 -2.258 1 84.38 90 ASN A O 1
ATOM 713 N N . PRO A 1 91 ? 2.809 16.422 -2.646 1 83.94 91 PRO A N 1
ATOM 714 C CA . PRO A 1 91 ? 3.25 15.875 -3.928 1 83.94 91 PRO A CA 1
ATOM 715 C C . PRO A 1 91 ? 4.043 14.578 -3.77 1 83.94 91 PRO A C 1
ATOM 717 O O . PRO A 1 91 ? 4.949 14.5 -2.932 1 83.94 91 PRO A O 1
ATOM 720 N N . ARG A 1 92 ? 3.852 13.633 -4.582 1 86.19 92 ARG A N 1
ATOM 721 C CA . ARG A 1 92 ? 4.512 12.336 -4.473 1 86.19 92 ARG A CA 1
ATOM 722 C C . ARG A 1 92 ? 5.992 12.445 -4.836 1 86.19 92 ARG A C 1
ATOM 724 O O . ARG A 1 92 ? 6.809 11.648 -4.363 1 86.19 92 ARG A O 1
ATOM 731 N N . VAL A 1 93 ? 6.316 13.461 -5.598 1 86 93 VAL A N 1
ATOM 732 C CA . VAL A 1 93 ? 7.715 13.664 -5.953 1 86 93 VAL A CA 1
ATOM 733 C C . VAL A 1 93 ? 8.523 13.984 -4.699 1 86 93 VAL A C 1
ATOM 735 O O . VAL A 1 93 ? 9.703 13.617 -4.605 1 86 93 VAL A O 1
ATOM 738 N N . ALA A 1 94 ? 7.855 14.672 -3.727 1 88.56 94 ALA A N 1
ATOM 739 C CA . ALA A 1 94 ? 8.539 14.969 -2.473 1 88.56 94 ALA A CA 1
ATOM 740 C C . ALA A 1 94 ? 8.898 13.688 -1.721 1 88.56 94 ALA A C 1
ATOM 742 O O . ALA A 1 94 ? 9.961 13.602 -1.102 1 88.56 94 ALA A O 1
ATOM 743 N N . ALA A 1 95 ? 8.047 12.766 -1.88 1 85.19 95 ALA A N 1
ATOM 744 C CA . ALA A 1 95 ? 8.305 11.477 -1.24 1 85.19 95 ALA A CA 1
ATOM 745 C C . ALA A 1 95 ? 9.508 10.781 -1.88 1 85.19 95 ALA A C 1
ATOM 747 O O . ALA A 1 95 ? 10.336 10.195 -1.182 1 85.19 95 ALA A O 1
ATOM 748 N N . ARG A 1 96 ? 9.562 10.844 -3.125 1 83.75 96 ARG A N 1
ATOM 749 C CA . ARG A 1 96 ? 10.672 10.219 -3.844 1 83.75 96 ARG A CA 1
ATOM 750 C C . ARG A 1 96 ? 12 10.828 -3.42 1 83.75 96 ARG A C 1
ATOM 752 O O . ARG A 1 96 ? 12.992 10.117 -3.262 1 83.75 96 ARG A O 1
ATOM 759 N N . LEU A 1 97 ? 11.992 12.086 -3.221 1 84.75 97 LEU A N 1
ATOM 760 C CA . LEU A 1 97 ? 13.211 12.773 -2.811 1 84.75 97 LEU A CA 1
ATOM 761 C C . LEU A 1 97 ? 13.57 12.43 -1.369 1 84.75 97 LEU A C 1
ATOM 763 O O . LEU A 1 97 ? 14.727 12.141 -1.064 1 84.75 97 LEU A O 1
ATOM 767 N N . ALA A 1 98 ? 12.539 12.422 -0.584 1 79 98 ALA A N 1
ATOM 768 C CA . ALA A 1 98 ? 12.766 12.219 0.845 1 79 98 ALA A CA 1
ATOM 769 C C . ALA A 1 98 ? 13.289 10.812 1.128 1 79 98 ALA A C 1
ATOM 771 O O . ALA A 1 98 ? 14.039 10.602 2.08 1 79 98 ALA A O 1
ATOM 772 N N . PHE A 1 99 ? 12.938 9.852 0.192 1 79.12 99 PHE A N 1
ATOM 773 C CA . PHE A 1 99 ? 13.328 8.469 0.463 1 79.12 99 PHE A CA 1
ATOM 774 C C . PHE A 1 99 ? 14.422 8.023 -0.494 1 79.12 99 PHE A C 1
ATOM 776 O O . PHE A 1 99 ? 14.633 6.824 -0.685 1 79.12 99 PHE A O 1
ATOM 783 N N . ASP A 1 100 ? 15.023 9 -1.013 1 85.31 100 ASP A N 1
ATOM 784 C CA . ASP A 1 100 ? 16.188 8.68 -1.826 1 85.31 100 ASP A CA 1
ATOM 785 C C . ASP A 1 100 ? 17.297 8.039 -0.981 1 85.31 100 ASP A C 1
ATOM 787 O O . ASP A 1 100 ? 17.672 8.578 0.059 1 85.31 100 ASP A O 1
ATOM 791 N N . PRO A 1 101 ? 17.766 6.828 -1.386 1 79.94 101 PRO A N 1
ATOM 792 C CA . PRO A 1 101 ? 18.781 6.117 -0.598 1 79.94 101 PRO A CA 1
ATOM 793 C C . PRO A 1 101 ? 20.016 6.965 -0.32 1 79.94 101 PRO A C 1
ATOM 795 O O . PRO A 1 101 ? 20.672 6.793 0.716 1 79.94 101 PRO A O 1
ATOM 798 N N . ARG A 1 102 ? 20.547 7.934 -1.109 1 82.25 102 ARG A N 1
ATOM 799 C CA . ARG A 1 102 ? 21.688 8.805 -0.925 1 82.25 102 ARG A CA 1
ATOM 800 C C . ARG A 1 102 ? 21.484 9.742 0.264 1 82.25 102 ARG A C 1
ATOM 802 O O . ARG A 1 102 ? 22.453 10.234 0.846 1 82.25 102 ARG A O 1
ATOM 809 N N . LEU A 1 103 ? 20.156 9.953 0.666 1 84.06 103 LEU A N 1
ATOM 810 C CA . LEU A 1 103 ? 19.828 10.859 1.764 1 84.06 103 LEU A CA 1
ATOM 811 C C . LEU A 1 103 ? 19.594 10.086 3.053 1 84.06 103 LEU A C 1
ATOM 813 O O . LEU A 1 103 ? 19.891 10.578 4.145 1 84.06 103 LEU A O 1
ATOM 817 N N . GLU A 1 104 ? 19.094 8.875 2.816 1 77.5 104 GLU A N 1
ATOM 818 C CA . GLU A 1 104 ? 18.734 8.039 3.957 1 77.5 104 GLU A CA 1
ATOM 819 C C . GLU A 1 104 ? 19.953 7.668 4.785 1 77.5 104 GLU A C 1
ATOM 821 O O . GLU A 1 104 ? 19.844 7.434 5.992 1 77.5 104 GLU A O 1
ATOM 826 N N . THR A 1 105 ? 21.109 7.711 4.199 1 79.5 105 THR A N 1
ATOM 827 C CA . THR A 1 105 ? 22.281 7.188 4.887 1 79.5 105 THR A CA 1
ATOM 828 C C . THR A 1 105 ? 23.203 8.32 5.309 1 79.5 105 THR A C 1
ATOM 830 O O . THR A 1 105 ? 24.312 8.078 5.812 1 79.5 105 THR A O 1
ATOM 833 N N . LEU A 1 106 ? 22.719 9.555 5.223 1 85.38 106 LEU A N 1
ATOM 834 C CA . LEU A 1 106 ? 23.578 10.68 5.559 1 85.38 106 LEU A CA 1
ATOM 835 C C . LEU A 1 106 ? 23.688 10.844 7.07 1 85.38 106 LEU A C 1
ATOM 837 O O . LEU A 1 106 ? 22.672 10.812 7.781 1 85.38 106 LEU A O 1
ATOM 841 N N . HIS A 1 107 ? 24.953 10.969 7.465 1 87.75 107 HIS A N 1
ATOM 842 C CA . HIS A 1 107 ? 25.188 11.242 8.883 1 87.75 107 HIS A CA 1
ATOM 843 C C . HIS A 1 107 ? 25.078 12.734 9.172 1 87.75 107 HIS A C 1
ATOM 845 O O . HIS A 1 107 ? 25.531 13.562 8.383 1 87.75 107 HIS A O 1
ATOM 851 N N . PRO A 1 108 ? 24.531 13.102 10.305 1 83.94 108 PRO A N 1
ATOM 852 C CA . PRO A 1 108 ? 24.359 14.531 10.602 1 83.94 108 PRO A CA 1
ATOM 853 C C . PRO A 1 108 ? 25.672 15.273 10.75 1 83.94 108 PRO A C 1
ATOM 855 O O . PRO A 1 108 ? 25.719 16.5 10.617 1 83.94 108 PRO A O 1
ATOM 858 N N . LEU A 1 109 ? 26.719 14.516 10.984 1 86.5 109 LEU A N 1
ATOM 859 C CA . LEU A 1 109 ? 28.031 15.141 11.188 1 86.5 109 LEU A CA 1
ATOM 860 C C . LEU A 1 109 ? 28.906 14.953 9.961 1 86.5 109 LEU A C 1
ATOM 862 O O . LEU A 1 109 ? 30.141 15.086 10.047 1 86.5 109 LEU A O 1
ATOM 866 N N . GLN A 1 110 ? 28.266 14.602 8.953 1 89.81 110 GLN A N 1
ATOM 867 C CA . GLN A 1 110 ? 29.031 14.531 7.719 1 89.81 110 GLN A CA 1
ATOM 868 C C . GLN A 1 110 ? 29.688 15.875 7.402 1 89.81 110 GLN A C 1
ATOM 870 O O . GLN A 1 110 ? 29.109 16.938 7.672 1 89.81 110 GLN A O 1
ATOM 875 N N . ASP A 1 111 ? 30.906 15.773 6.82 1 92.94 111 ASP A N 1
ATOM 876 C CA . ASP A 1 111 ? 31.594 17 6.418 1 92.94 111 ASP A CA 1
ATOM 877 C C . ASP A 1 111 ? 30.75 17.828 5.457 1 92.94 111 ASP A C 1
ATOM 879 O O . ASP A 1 111 ? 30.188 17.281 4.496 1 92.94 111 ASP A O 1
ATOM 883 N N . ASP A 1 112 ? 30.703 19.188 5.762 1 92.94 112 ASP A N 1
ATOM 884 C CA . ASP A 1 112 ? 29.859 20.094 4.977 1 92.94 112 ASP A CA 1
ATOM 885 C C . ASP A 1 112 ? 30.188 19.984 3.49 1 92.94 112 ASP A C 1
ATOM 887 O O . ASP A 1 112 ? 29.297 20.125 2.643 1 92.94 112 ASP A O 1
ATOM 891 N N . GLU A 1 113 ? 31.359 19.703 3.203 1 94.06 113 GLU A N 1
ATOM 892 C CA . GLU A 1 113 ? 31.812 19.703 1.812 1 94.06 113 GLU A CA 1
ATOM 893 C C . GLU A 1 113 ? 31.203 18.531 1.036 1 94.06 113 GLU A C 1
ATOM 895 O O . GLU A 1 113 ? 31.062 18.609 -0.187 1 94.06 113 GLU A O 1
ATOM 900 N N . THR A 1 114 ? 30.812 17.562 1.775 1 93 114 THR A N 1
ATOM 901 C CA . THR A 1 114 ? 30.359 16.344 1.112 1 93 114 THR A CA 1
ATOM 902 C C . THR A 1 114 ? 28.828 16.328 1.001 1 93 114 THR A C 1
ATOM 904 O O . THR A 1 114 ? 28.25 15.43 0.393 1 93 114 THR A O 1
ATOM 907 N N . VAL A 1 115 ? 28.188 17.359 1.58 1 94.62 115 VAL A N 1
ATOM 908 C CA . VAL A 1 115 ? 26.719 17.344 1.583 1 94.62 115 VAL A CA 1
ATOM 909 C C . VAL A 1 115 ? 26.188 18.688 1.088 1 94.62 115 VAL A C 1
ATOM 911 O O . VAL A 1 115 ? 25.219 19.219 1.629 1 94.62 115 VAL A O 1
ATOM 914 N N . GLN A 1 116 ? 26.766 19.219 0.104 1 95.75 116 GLN A N 1
ATOM 915 C CA . GLN A 1 116 ? 26.469 20.547 -0.391 1 95.75 116 GLN A CA 1
ATOM 916 C C . GLN A 1 116 ? 25.047 20.625 -0.938 1 95.75 116 GLN A C 1
ATOM 918 O O . GLN A 1 116 ? 24.375 21.641 -0.795 1 95.75 116 GLN A O 1
ATOM 923 N N . GLY A 1 117 ? 24.594 19.547 -1.583 1 93.88 117 GLY A N 1
ATOM 924 C CA . GLY A 1 117 ? 23.25 19.547 -2.111 1 93.88 117 GLY A CA 1
ATOM 925 C C . GLY A 1 117 ? 22.188 19.719 -1.038 1 93.88 117 GLY A C 1
ATOM 926 O O . GLY A 1 117 ? 21.266 20.516 -1.19 1 93.88 117 GLY A O 1
ATOM 927 N N . VAL A 1 118 ? 22.344 19 0.014 1 94.19 118 VAL A N 1
ATOM 928 C CA . VAL A 1 118 ? 21.391 19.062 1.119 1 94.19 118 VAL A CA 1
ATOM 929 C C . VAL A 1 118 ? 21.484 20.422 1.795 1 94.19 118 VAL A C 1
ATOM 931 O O . VAL A 1 118 ? 20.453 21.031 2.117 1 94.19 118 VAL A O 1
ATOM 934 N N . LEU A 1 119 ? 22.656 20.938 1.963 1 96.44 119 LEU A N 1
ATOM 935 C CA . LEU A 1 119 ? 22.844 22.219 2.609 1 96.44 119 LEU A CA 1
ATOM 936 C C . LEU A 1 119 ? 22.266 23.344 1.756 1 96.44 119 LEU A C 1
ATOM 938 O O . LEU A 1 119 ? 21.672 24.297 2.283 1 96.44 119 LEU A O 1
ATOM 942 N N . GLU A 1 120 ? 22.422 23.203 0.478 1 97.56 120 GLU A N 1
ATOM 943 C CA . GLU A 1 120 ? 21.812 24.188 -0.417 1 97.56 120 GLU A CA 1
ATOM 944 C C . GLU A 1 120 ? 20.297 24.203 -0.282 1 97.56 120 GLU A C 1
ATOM 946 O O . GLU A 1 120 ? 19.672 25.266 -0.252 1 97.56 120 GLU A O 1
ATOM 951 N N . ALA A 1 121 ? 19.75 23.062 -0.253 1 96.19 121 ALA A N 1
ATOM 952 C CA . ALA A 1 121 ? 18.297 22.969 -0.117 1 96.19 121 ALA A CA 1
ATOM 953 C C . ALA A 1 121 ? 17.828 23.641 1.169 1 96.19 121 ALA A C 1
ATOM 955 O O . ALA A 1 121 ? 16.844 24.391 1.161 1 96.19 121 ALA A O 1
ATOM 956 N N . ILE A 1 122 ? 18.531 23.375 2.236 1 96.88 122 ILE A N 1
ATOM 957 C CA . ILE A 1 122 ? 18.156 23.953 3.523 1 96.88 122 ILE A CA 1
ATOM 958 C C . ILE A 1 122 ? 18.297 25.469 3.469 1 96.88 122 ILE A C 1
ATOM 960 O O . ILE A 1 122 ? 17.422 26.203 3.934 1 96.88 122 ILE A O 1
ATOM 964 N N . TYR A 1 123 ? 19.406 25.859 2.904 1 98.31 123 TYR A N 1
ATOM 965 C CA . TYR A 1 123 ? 19.641 27.297 2.736 1 98.31 123 TYR A CA 1
ATOM 966 C C . TYR A 1 123 ? 18.531 27.938 1.934 1 98.31 123 TYR A C 1
ATOM 968 O O . TYR A 1 123 ? 18.031 29.016 2.301 1 98.31 123 TYR A O 1
ATOM 976 N N . MET A 1 124 ? 18.156 27.344 0.894 1 98.38 124 MET A N 1
ATOM 977 C CA . MET A 1 124 ? 17.109 27.891 0.033 1 98.38 124 MET A CA 1
ATOM 978 C C . MET A 1 124 ? 15.789 27.969 0.772 1 98.38 124 MET A C 1
ATOM 980 O O . MET A 1 124 ? 15.039 28.938 0.618 1 98.38 124 MET A O 1
ATOM 984 N N . VAL A 1 125 ? 15.477 27 1.527 1 98.25 125 VAL A N 1
ATOM 985 C CA . VAL A 1 125 ? 14.234 27.047 2.293 1 98.25 125 VAL A CA 1
ATOM 986 C C . VAL A 1 125 ? 14.266 28.219 3.266 1 98.25 125 VAL A C 1
ATOM 988 O O . VAL A 1 125 ? 13.266 28.938 3.418 1 98.25 125 VAL A O 1
ATOM 991 N N . GLN A 1 126 ? 15.391 28.469 3.93 1 98.5 126 GLN A N 1
ATOM 992 C CA . GLN A 1 126 ? 15.539 29.625 4.809 1 98.5 126 GLN A CA 1
ATOM 993 C C . GLN A 1 126 ? 15.266 30.922 4.055 1 98.5 126 GLN A C 1
ATOM 995 O O . GLN A 1 126 ? 14.531 31.781 4.543 1 98.5 126 GLN A O 1
ATOM 1000 N N . GLU A 1 127 ? 15.797 30.953 2.883 1 98.31 127 GLU A N 1
ATOM 1001 C CA . GLU A 1 127 ? 15.641 32.156 2.068 1 98.31 127 GLU A CA 1
ATOM 1002 C C . GLU A 1 127 ? 14.203 32.312 1.582 1 98.31 127 GLU A C 1
ATOM 1004 O O . GLU A 1 127 ? 13.656 33.438 1.592 1 98.31 127 GLU A O 1
ATOM 1009 N N . TRP A 1 128 ? 13.672 31.25 1.161 1 98.56 128 TRP A N 1
ATOM 1010 C CA . TRP A 1 128 ? 12.305 31.297 0.656 1 98.56 128 TRP A CA 1
ATOM 1011 C C . TRP A 1 128 ? 11.328 31.672 1.766 1 98.56 128 TRP A C 1
ATOM 1013 O O . TRP A 1 128 ? 10.414 32.469 1.55 1 98.56 128 TRP A O 1
ATOM 1023 N N . LEU A 1 129 ? 11.477 31.156 2.904 1 98.62 129 LEU A N 1
ATOM 1024 C CA . LEU A 1 129 ? 10.602 31.469 4.023 1 98.62 129 LEU A CA 1
ATOM 1025 C C . LEU A 1 129 ? 10.75 32.938 4.43 1 98.62 129 LEU A C 1
ATOM 1027 O O . LEU A 1 129 ? 9.766 33.594 4.789 1 98.62 129 LEU A O 1
ATOM 1031 N N . ARG A 1 130 ? 12.016 33.406 4.422 1 98.25 130 ARG A N 1
ATOM 1032 C CA . ARG A 1 130 ? 12.258 34.812 4.664 1 98.25 130 ARG A CA 1
ATOM 1033 C C . ARG A 1 130 ? 11.414 35.688 3.734 1 98.25 130 ARG A C 1
ATOM 1035 O O . ARG A 1 130 ? 10.75 36.625 4.184 1 98.25 130 ARG A O 1
ATOM 1042 N N . HIS A 1 131 ? 11.352 35.312 2.514 1 98.06 131 HIS A N 1
ATOM 1043 C CA . HIS A 1 131 ? 10.609 36.062 1.514 1 98.06 131 HIS A CA 1
ATOM 1044 C C . HIS A 1 131 ? 9.102 35.875 1.693 1 98.06 131 HIS A C 1
ATOM 1046 O O . HIS A 1 131 ? 8.344 36.844 1.633 1 98.06 131 HIS A O 1
ATOM 1052 N N . ILE A 1 132 ? 8.656 34.719 1.903 1 98.25 132 ILE A N 1
ATOM 1053 C CA . ILE A 1 132 ? 7.246 34.375 2.02 1 98.25 132 ILE A CA 1
ATOM 1054 C C . ILE A 1 132 ? 6.633 35.094 3.215 1 98.25 132 ILE A C 1
ATOM 1056 O O . ILE A 1 132 ? 5.488 35.531 3.158 1 98.25 132 ILE A O 1
ATOM 1060 N N . THR A 1 133 ? 7.441 35.281 4.242 1 98.44 133 THR A N 1
ATOM 1061 C CA . THR A 1 133 ? 6.926 35.875 5.465 1 98.44 133 THR A CA 1
ATOM 1062 C C . THR A 1 133 ? 7.195 37.375 5.484 1 98.44 133 THR A C 1
ATOM 1064 O O . THR A 1 133 ? 6.652 38.094 6.324 1 98.44 133 THR A O 1
ATOM 1067 N N . GLY A 1 134 ? 7.992 37.875 4.625 1 98.31 134 GLY A N 1
ATOM 1068 C CA . GLY A 1 134 ? 8.375 39.281 4.629 1 98.31 134 GLY A CA 1
ATOM 1069 C C . GLY A 1 134 ? 9.305 39.625 5.77 1 98.31 134 GLY A C 1
ATOM 1070 O O . GLY A 1 134 ? 9.281 40.781 6.266 1 98.31 134 GLY A O 1
ATOM 1071 N N . MET A 1 135 ? 10.094 38.688 6.16 1 98.56 135 MET A N 1
ATOM 1072 C CA . MET A 1 135 ? 11.031 38.875 7.262 1 98.56 135 MET A CA 1
ATOM 1073 C C . MET A 1 135 ? 12.461 39.031 6.738 1 98.56 135 MET A C 1
ATOM 1075 O O . MET A 1 135 ? 12.68 39.094 5.527 1 98.56 135 MET A O 1
ATOM 1079 N N . ASP A 1 136 ? 13.422 39.062 7.672 1 98.44 136 ASP A N 1
ATOM 1080 C CA . ASP A 1 136 ? 14.766 39.406 7.223 1 98.44 136 ASP A CA 1
ATOM 1081 C C . ASP A 1 136 ? 15.727 38.25 7.422 1 98.44 136 ASP A C 1
ATOM 1083 O O . ASP A 1 136 ? 16.797 38.188 6.801 1 98.44 136 ASP A O 1
ATOM 1087 N N . ALA A 1 137 ? 15.383 37.344 8.281 1 98.06 137 ALA A N 1
ATOM 1088 C CA . ALA A 1 137 ? 16.188 36.156 8.508 1 98.06 137 ALA A CA 1
ATOM 1089 C C . ALA A 1 137 ? 15.312 35 9.023 1 98.06 137 ALA A C 1
ATOM 1091 O O . ALA A 1 137 ? 14.289 35.219 9.664 1 98.06 137 ALA A O 1
ATOM 1092 N N . CYS A 1 138 ? 15.812 33.75 8.742 1 98.38 138 CYS A N 1
ATOM 1093 C CA . CYS A 1 138 ? 15.047 32.625 9.195 1 98.38 138 CYS A CA 1
ATOM 1094 C C . CYS A 1 138 ? 15.977 31.484 9.625 1 98.38 138 CYS A C 1
ATOM 1096 O O . CYS A 1 138 ? 17.094 31.359 9.109 1 98.38 138 CYS A O 1
ATOM 1098 N N . THR A 1 139 ? 15.539 30.703 10.547 1 98.25 139 THR A N 1
ATOM 1099 C CA . THR A 1 139 ? 16.172 29.453 10.922 1 98.25 139 THR A CA 1
ATOM 1100 C C . THR A 1 139 ? 15.195 28.297 10.797 1 98.25 139 THR A C 1
ATOM 1102 O O . THR A 1 139 ? 14 28.453 11.047 1 98.25 139 THR A O 1
ATOM 1105 N N . VAL A 1 140 ? 15.695 27.125 10.406 1 97.81 140 VAL A N 1
ATOM 1106 C CA . VAL A 1 140 ? 14.852 25.938 10.305 1 97.81 140 VAL A CA 1
ATOM 1107 C C . VAL A 1 140 ? 15.141 25 11.469 1 97.81 140 VAL A C 1
ATOM 1109 O O . VAL A 1 140 ? 14.703 23.844 11.453 1 97.81 140 VAL A O 1
ATOM 1112 N N . HIS A 1 141 ? 15.75 25.453 12.484 1 97.5 141 HIS A N 1
ATOM 1113 C CA . HIS A 1 141 ? 16.312 24.656 13.578 1 97.5 141 HIS A CA 1
ATOM 1114 C C . HIS A 1 141 ? 15.203 24.031 14.422 1 97.5 141 HIS A C 1
ATOM 1116 O O . HIS A 1 141 ? 15.273 22.844 14.766 1 97.5 141 HIS A O 1
ATOM 1122 N N . PRO A 1 142 ? 14.102 24.781 14.68 1 96.56 142 PRO A N 1
ATOM 1123 C CA . PRO A 1 142 ? 13.086 24.188 15.555 1 96.56 142 PRO A CA 1
ATOM 1124 C C . PRO A 1 142 ? 12.344 23.031 14.898 1 96.56 142 PRO A C 1
ATOM 1126 O O . PRO A 1 142 ? 12.047 23.078 13.703 1 96.56 142 PRO A O 1
ATOM 1129 N N . ALA A 1 143 ? 11.93 22.047 15.688 1 92.5 143 ALA A N 1
ATOM 1130 C CA . ALA A 1 143 ? 11.469 20.75 15.18 1 92.5 143 ALA A CA 1
ATOM 1131 C C . ALA A 1 143 ? 9.953 20.734 15.031 1 92.5 143 ALA A C 1
ATOM 1133 O O . ALA A 1 143 ? 9.398 19.844 14.391 1 92.5 143 ALA A O 1
ATOM 1134 N N . ALA A 1 144 ? 9.297 21.672 15.625 1 92.38 144 ALA A N 1
ATOM 1135 C CA . ALA A 1 144 ? 7.836 21.719 15.57 1 92.38 144 ALA A CA 1
ATOM 1136 C C . ALA A 1 144 ? 7.332 23.156 15.797 1 92.38 144 ALA A C 1
ATOM 1138 O O . ALA A 1 144 ? 8.109 24.047 16.141 1 92.38 144 ALA A O 1
ATOM 1139 N N . GLY A 1 145 ? 6.074 23.312 15.562 1 92.5 145 GLY A N 1
ATOM 1140 C CA . GLY A 1 145 ? 5.477 24.609 15.812 1 92.5 145 GLY A CA 1
ATOM 1141 C C . GLY A 1 145 ? 5.598 25.047 17.266 1 92.5 145 GLY A C 1
ATOM 1142 O O . GLY A 1 145 ? 5.875 26.219 17.531 1 92.5 145 GLY A O 1
ATOM 1143 N N . SER A 1 146 ? 5.371 24.141 18.156 1 93.12 146 SER A N 1
ATOM 1144 C CA . SER A 1 146 ? 5.484 24.453 19.562 1 93.12 146 SER A CA 1
ATOM 1145 C C . SER A 1 146 ? 6.906 24.875 19.938 1 93.12 146 SER A C 1
ATOM 1147 O O . SER A 1 146 ? 7.105 25.766 20.75 1 93.12 146 SER A O 1
ATOM 1149 N N . GLN A 1 147 ? 7.824 24.266 19.344 1 95.25 147 GLN A N 1
ATOM 1150 C CA . GLN A 1 147 ? 9.211 24.656 19.578 1 95.25 147 GLN A CA 1
ATOM 1151 C C . GLN A 1 147 ? 9.531 26 18.953 1 95.25 147 GLN A C 1
ATOM 1153 O O . GLN A 1 147 ? 10.336 26.766 19.484 1 95.25 147 GLN A O 1
ATOM 1158 N N . GLY A 1 148 ? 8.938 26.234 17.812 1 97.25 148 GLY A N 1
ATOM 1159 C CA . GLY A 1 148 ? 9.062 27.562 17.234 1 97.25 148 GLY A CA 1
ATOM 1160 C C . GLY A 1 148 ? 8.508 28.641 18.141 1 97.25 148 GLY A C 1
ATOM 1161 O O . GLY A 1 148 ? 9.109 29.719 18.266 1 97.25 148 GLY A O 1
ATOM 1162 N N . GLU A 1 149 ? 7.41 28.344 18.703 1 98 149 GLU A N 1
ATOM 1163 C CA . GLU A 1 149 ? 6.809 29.281 19.656 1 98 149 GLU A CA 1
ATOM 1164 C C . GLU A 1 149 ? 7.73 29.531 20.844 1 98 149 GLU A C 1
ATOM 1166 O O . GLU A 1 149 ? 7.953 30.672 21.234 1 98 149 GLU A O 1
ATOM 1171 N N . LEU A 1 150 ? 8.234 28.453 21.328 1 98.12 150 LEU A N 1
ATOM 1172 C CA . LEU A 1 150 ? 9.148 28.578 22.469 1 98.12 150 LEU A CA 1
ATOM 1173 C C . LEU A 1 150 ? 10.367 29.406 22.078 1 98.12 150 LEU A C 1
ATOM 1175 O O . LEU A 1 150 ? 10.82 30.25 22.859 1 98.12 150 LEU A O 1
ATOM 1179 N N . ALA A 1 151 ? 10.875 29.125 20.953 1 98.44 151 ALA A N 1
ATOM 1180 C CA . ALA A 1 151 ? 12.016 29.906 20.469 1 98.44 151 ALA A CA 1
ATOM 1181 C C . ALA A 1 151 ? 11.688 31.391 20.438 1 98.44 151 ALA A C 1
ATOM 1183 O O . ALA A 1 151 ? 12.5 32.219 20.875 1 98.44 151 ALA A O 1
ATOM 1184 N N . GLY A 1 152 ? 10.539 31.703 19.891 1 98.56 152 GLY A N 1
ATOM 1185 C CA . GLY A 1 152 ? 10.109 33.094 19.859 1 98.56 152 GLY A CA 1
ATOM 1186 C C . GLY A 1 152 ? 10.016 33.719 21.234 1 98.56 152 GLY A C 1
ATOM 1187 O O . GLY A 1 152 ? 10.461 34.844 21.438 1 98.56 152 GLY A O 1
ATOM 1188 N N . VAL A 1 153 ? 9.484 33.031 22.125 1 98.62 153 VAL A N 1
ATOM 1189 C CA . VAL A 1 153 ? 9.312 33.5 23.5 1 98.62 153 VAL A CA 1
ATOM 1190 C C . VAL A 1 153 ? 10.68 33.719 24.141 1 98.62 153 VAL A C 1
ATOM 1192 O O . VAL A 1 153 ? 10.906 34.719 24.828 1 98.62 153 VAL A O 1
ATOM 1195 N N . LEU A 1 154 ? 11.57 32.781 23.906 1 98.62 154 LEU A N 1
ATOM 1196 C CA . LEU A 1 154 ? 12.922 32.906 24.453 1 98.62 154 LEU A CA 1
ATOM 1197 C C . LEU A 1 154 ? 13.641 34.125 23.828 1 98.62 154 LEU A C 1
ATOM 1199 O O . LEU A 1 154 ? 14.438 34.781 24.5 1 98.62 154 LEU A O 1
ATOM 1203 N N . MET A 1 155 ? 13.414 34.375 22.641 1 98.75 155 MET A N 1
ATOM 1204 C CA . MET A 1 155 ? 13.992 35.531 21.984 1 98.75 155 MET A CA 1
ATOM 1205 C C . MET A 1 155 ? 13.445 36.812 22.594 1 98.75 155 MET A C 1
ATOM 1207 O O . MET A 1 155 ? 14.195 37.781 22.812 1 98.75 155 MET A O 1
ATOM 1211 N N . ILE A 1 156 ? 12.133 36.844 22.844 1 98.75 156 ILE A N 1
ATOM 1212 C CA . ILE A 1 156 ? 11.523 38 23.5 1 98.75 156 ILE A CA 1
ATOM 1213 C C . ILE A 1 156 ? 12.18 38.219 24.875 1 98.75 156 ILE A C 1
ATOM 1215 O O . ILE A 1 156 ? 12.516 39.344 25.234 1 98.75 156 ILE A O 1
ATOM 1219 N N . LYS A 1 157 ? 12.312 37.125 25.547 1 98.5 157 LYS A N 1
ATOM 1220 C CA . LYS A 1 157 ? 12.969 37.188 26.859 1 98.5 157 LYS A CA 1
ATOM 1221 C C . LYS A 1 157 ? 14.375 37.781 26.734 1 98.5 157 LYS A C 1
ATOM 1223 O O . LYS A 1 157 ? 14.75 38.688 27.484 1 98.5 157 LYS A O 1
ATOM 1228 N N . ARG A 1 158 ? 15.133 37.219 25.859 1 98.19 158 ARG A N 1
ATOM 1229 C CA . ARG A 1 158 ? 16.516 37.656 25.656 1 98.19 158 ARG A CA 1
ATOM 1230 C C . ARG A 1 158 ? 16.562 39.125 25.25 1 98.19 158 ARG A C 1
ATOM 1232 O O . ARG A 1 158 ? 17.438 39.875 25.672 1 98.19 158 ARG A O 1
ATOM 1239 N N . PHE A 1 159 ? 15.68 39.562 24.406 1 98.31 159 PHE A N 1
ATOM 1240 C CA . PHE A 1 159 ? 15.547 40.938 23.969 1 98.31 159 PHE A CA 1
ATOM 1241 C C . PHE A 1 159 ? 15.422 41.875 25.156 1 98.31 159 PHE A C 1
ATOM 1243 O O . PHE A 1 159 ? 16.172 42.844 25.266 1 98.31 159 PHE A O 1
ATOM 1250 N N . HIS A 1 160 ? 14.523 41.562 26.031 1 98.12 160 HIS A N 1
ATOM 1251 C CA . HIS A 1 160 ? 14.273 42.406 27.188 1 98.12 160 HIS A CA 1
ATOM 1252 C C . HIS A 1 160 ? 15.391 42.312 28.219 1 98.12 160 HIS A C 1
ATOM 1254 O O . HIS A 1 160 ? 15.719 43.281 28.891 1 98.12 160 HIS A O 1
ATOM 1260 N N . GLU A 1 161 ? 15.922 41.125 28.312 1 97.69 161 GLU A N 1
ATOM 1261 C CA . GLU A 1 161 ? 17.078 40.969 29.188 1 97.69 161 GLU A CA 1
ATOM 1262 C C . GLU A 1 161 ? 18.234 41.844 28.766 1 97.69 161 GLU A C 1
ATOM 1264 O O . GLU A 1 161 ? 18.844 42.531 29.609 1 97.69 161 GLU A O 1
ATOM 1269 N N . MET A 1 162 ? 18.547 41.844 27.578 1 97.5 162 MET A N 1
ATOM 1270 C CA . MET A 1 162 ? 19.672 42.625 27.047 1 97.5 162 MET A CA 1
ATOM 1271 C C . MET A 1 162 ? 19.422 44.125 27.156 1 97.5 162 MET A C 1
ATOM 1273 O O . MET A 1 162 ? 20.375 44.906 27.281 1 97.5 162 MET A O 1
ATOM 1277 N N . ARG A 1 163 ? 18.203 44.469 27.25 1 96.69 163 ARG A N 1
ATOM 1278 C CA . ARG A 1 163 ? 17.844 45.906 27.344 1 96.69 163 ARG A CA 1
ATOM 1279 C C . ARG A 1 163 ? 17.641 46.312 28.797 1 96.69 163 ARG A C 1
ATOM 1281 O O . ARG A 1 163 ? 17.328 47.469 29.078 1 96.69 163 ARG A O 1
ATOM 1288 N N . GLY A 1 164 ? 17.734 45.344 29.672 1 96.12 164 GLY A N 1
ATOM 1289 C CA . GLY A 1 164 ? 17.641 45.625 31.109 1 96.12 164 GLY A CA 1
ATOM 1290 C C . GLY A 1 164 ? 16.203 45.812 31.562 1 96.12 164 GLY A C 1
ATOM 1291 O O . GLY A 1 164 ? 15.961 46.5 32.562 1 96.12 164 GLY A O 1
ATOM 1292 N N . ASP A 1 165 ? 15.258 45.312 30.875 1 94.31 165 ASP A N 1
ATOM 1293 C CA . ASP A 1 165 ? 13.859 45.594 31.188 1 94.31 165 ASP A CA 1
ATOM 1294 C C . ASP A 1 165 ? 13.125 44.312 31.578 1 94.31 165 ASP A C 1
ATOM 1296 O O . ASP A 1 165 ? 11.906 44.312 31.766 1 94.31 165 ASP A O 1
ATOM 1300 N N . LEU A 1 166 ? 13.805 43.219 31.719 1 94.56 166 LEU A N 1
ATOM 1301 C CA . LEU A 1 166 ? 13.148 41.938 31.922 1 94.56 166 LEU A CA 1
ATOM 1302 C C . LEU A 1 166 ? 12.398 41.906 33.25 1 94.56 166 LEU A C 1
ATOM 1304 O O . LEU A 1 166 ? 11.383 41.219 33.375 1 94.56 166 LEU A O 1
ATOM 1308 N N . ASP A 1 167 ? 12.867 42.656 34.219 1 94.88 167 ASP A N 1
ATOM 1309 C CA . ASP A 1 167 ? 12.219 42.688 35.531 1 94.88 167 ASP A CA 1
ATOM 1310 C C . ASP A 1 167 ? 10.867 43.406 35.469 1 94.88 167 ASP A C 1
ATOM 1312 O O . ASP A 1 167 ? 9.961 43.094 36.25 1 94.88 167 ASP A O 1
ATOM 1316 N N . LYS A 1 168 ? 10.695 44.25 34.531 1 95.31 168 LYS A N 1
ATOM 1317 C CA . LYS A 1 168 ? 9.469 45.031 34.344 1 95.31 168 LYS A CA 1
ATOM 1318 C C . LYS A 1 168 ? 8.547 44.375 33.344 1 95.31 168 LYS A C 1
ATOM 1320 O O . LYS A 1 168 ? 7.332 44.281 33.562 1 95.31 168 LYS A O 1
ATOM 1325 N N . ARG A 1 169 ? 9.086 43.938 32.344 1 96.31 169 ARG A N 1
ATOM 1326 C CA . ARG A 1 169 ? 8.312 43.406 31.234 1 96.31 169 ARG A CA 1
ATOM 1327 C C . ARG A 1 169 ? 8.07 41.906 31.422 1 96.31 169 ARG A C 1
ATOM 1329 O O . ARG A 1 169 ? 8.82 41.062 30.891 1 96.31 169 ARG A O 1
ATOM 1336 N N . ARG A 1 170 ? 6.918 41.562 31.938 1 96.06 170 ARG A N 1
ATOM 1337 C CA . ARG A 1 170 ? 6.688 40.188 32.375 1 96.06 170 ARG A CA 1
ATOM 1338 C C . ARG A 1 170 ? 5.426 39.625 31.734 1 96.06 170 ARG A C 1
ATOM 1340 O O . ARG A 1 170 ? 5.117 38.438 31.922 1 96.06 170 ARG A O 1
ATOM 1347 N N . VAL A 1 171 ? 4.762 40.375 30.938 1 98.5 171 VAL A N 1
ATOM 1348 C CA . VAL A 1 171 ? 3.441 39.969 30.484 1 98.5 171 VAL A CA 1
ATOM 1349 C C . VAL A 1 171 ? 3.48 39.688 28.984 1 98.5 171 VAL A C 1
ATOM 1351 O O . VAL A 1 171 ? 4.008 40.5 28.203 1 98.5 171 VAL A O 1
ATOM 1354 N N . ILE A 1 172 ? 2.992 38.562 28.609 1 98.75 172 ILE A N 1
ATOM 1355 C CA . ILE A 1 172 ? 2.699 38.312 27.203 1 98.75 172 ILE A CA 1
ATOM 1356 C C . ILE A 1 172 ? 1.189 38.188 27 1 98.75 172 ILE A C 1
ATOM 1358 O O . ILE A 1 172 ? 0.521 37.438 27.703 1 98.75 172 ILE A O 1
ATOM 1362 N N . ILE A 1 173 ? 0.656 38.906 26.094 1 98.75 173 ILE A N 1
ATOM 1363 C CA . ILE A 1 173 ? -0.772 38.969 25.797 1 98.75 173 ILE A CA 1
ATOM 1364 C C . ILE A 1 173 ? -1.108 37.969 24.688 1 98.75 173 ILE A C 1
ATOM 1366 O O . ILE A 1 173 ? -0.371 37.875 23.703 1 98.75 173 ILE A O 1
ATOM 1370 N N . VAL A 1 174 ? -2.199 37.25 24.844 1 98.25 174 VAL A N 1
ATOM 1371 C CA . VAL A 1 174 ? -2.658 36.281 23.844 1 98.25 174 VAL A CA 1
ATOM 1372 C C . VAL A 1 174 ? -4.168 36.406 23.672 1 98.25 174 VAL A C 1
ATOM 1374 O O . VAL A 1 174 ? -4.91 36.531 24.656 1 98.25 174 VAL A O 1
ATOM 1377 N N . PRO A 1 175 ? -4.625 36.375 22.438 1 97.38 175 PRO A N 1
ATOM 1378 C CA . PRO A 1 175 ? -6.074 36.312 22.234 1 97.38 175 PRO A CA 1
ATOM 1379 C C . PRO A 1 175 ? -6.688 35.031 22.766 1 97.38 175 PRO A C 1
ATOM 1381 O O . PRO A 1 175 ? -6.027 34 22.781 1 97.38 175 PRO A O 1
ATOM 1384 N N . ASP A 1 176 ? -7.973 35.031 23.141 1 96.12 176 ASP A N 1
ATOM 1385 C CA . ASP A 1 176 ? -8.633 33.875 23.703 1 96.12 176 ASP A CA 1
ATOM 1386 C C . ASP A 1 176 ? -8.945 32.844 22.625 1 96.12 176 ASP A C 1
ATOM 1388 O O . ASP A 1 176 ? -9.242 31.688 22.938 1 96.12 176 ASP A O 1
ATOM 1392 N N . SER A 1 177 ? -8.812 33.219 21.359 1 92.69 177 SER A N 1
ATOM 1393 C CA . SER A 1 177 ? -9.016 32.281 20.266 1 92.69 177 SER A CA 1
ATOM 1394 C C . SER A 1 177 ? -7.715 31.547 19.906 1 92.69 177 SER A C 1
ATOM 1396 O O . SER A 1 177 ? -7.711 30.656 19.062 1 92.69 177 SER A O 1
ATOM 1398 N N . ALA A 1 178 ? -6.633 31.922 20.562 1 92.88 178 ALA A N 1
ATOM 1399 C CA . ALA A 1 178 ? -5.32 31.391 20.219 1 92.88 178 ALA A CA 1
ATOM 1400 C C . ALA A 1 178 ? -5.219 29.906 20.578 1 92.88 178 ALA A C 1
ATOM 1402 O O . ALA A 1 178 ? -5.926 29.438 21.469 1 92.88 178 ALA A O 1
ATOM 1403 N N . HIS A 1 179 ? -4.406 29.234 19.859 1 91.69 179 HIS A N 1
ATOM 1404 C CA . HIS A 1 179 ? -4.09 27.859 20.203 1 91.69 179 HIS A CA 1
ATOM 1405 C C . HIS A 1 179 ? -3.447 27.781 21.578 1 91.69 179 HIS A C 1
ATOM 1407 O O . HIS A 1 179 ? -2.699 28.672 21.984 1 91.69 179 HIS A O 1
ATOM 1413 N N . GLY A 1 180 ? -3.637 26.672 22.266 1 91.12 180 GLY A N 1
ATOM 1414 C CA . GLY A 1 180 ? -3.186 26.484 23.625 1 91.12 180 GLY A CA 1
ATOM 1415 C C . GLY A 1 180 ? -1.675 26.516 23.766 1 91.12 180 GLY A C 1
ATOM 1416 O O . GLY A 1 180 ? -1.149 26.812 24.844 1 91.12 180 GLY A O 1
ATOM 1417 N N . THR A 1 181 ? -1.006 26.25 22.688 1 93.19 181 THR A N 1
ATOM 1418 C CA . THR A 1 181 ? 0.45 26.219 22.781 1 93.19 181 THR A CA 1
ATOM 1419 C C . THR A 1 181 ? 1.015 27.625 22.922 1 93.19 181 THR A C 1
ATOM 1421 O O . THR A 1 181 ? 2.146 27.797 23.375 1 93.19 181 THR A O 1
ATOM 1424 N N . ASN A 1 182 ? 0.304 28.672 22.516 1 96.31 182 ASN A N 1
ATOM 1425 C CA . ASN A 1 182 ? 0.784 30.031 22.688 1 96.31 182 ASN A CA 1
ATOM 1426 C C . ASN A 1 182 ? 0.944 30.406 24.156 1 96.31 182 ASN A C 1
ATOM 1428 O O . ASN A 1 182 ? 2.057 30.656 24.625 1 96.31 182 ASN A O 1
ATOM 1432 N N . PRO A 1 183 ? -0.156 30.328 24.922 1 96.62 183 PRO A N 1
ATOM 1433 C CA . PRO A 1 183 ? 0.011 30.609 26.344 1 96.62 183 PRO A CA 1
ATOM 1434 C C . PRO A 1 183 ? 0.953 29.641 27.047 1 96.62 183 PRO A C 1
ATOM 1436 O O . PRO A 1 183 ? 1.674 30.016 27.969 1 96.62 183 PRO A O 1
ATOM 1439 N N . ALA A 1 184 ? 0.941 28.375 26.625 1 97.12 184 ALA A N 1
ATOM 1440 C CA . ALA A 1 184 ? 1.831 27.391 27.219 1 97.12 184 ALA A CA 1
ATOM 1441 C C . ALA A 1 184 ? 3.295 27.766 27.016 1 97.12 184 ALA A C 1
ATOM 1443 O O . ALA A 1 184 ? 4.098 27.703 27.953 1 97.12 184 ALA A O 1
ATOM 1444 N N . SER A 1 185 ? 3.654 28.141 25.797 1 97.56 185 SER A N 1
ATOM 1445 C CA . SER A 1 185 ? 5.027 28.531 25.5 1 97.56 185 SER A CA 1
ATOM 1446 C C . SER A 1 185 ? 5.426 29.781 26.266 1 97.56 185 SER A C 1
ATOM 1448 O O . SER A 1 185 ? 6.555 29.875 26.766 1 97.56 185 SER A O 1
ATOM 1450 N N . ALA A 1 186 ? 4.543 30.75 26.375 1 98.12 186 ALA A N 1
ATOM 1451 C CA . ALA A 1 186 ? 4.805 31.984 27.125 1 98.12 186 ALA A CA 1
ATOM 1452 C C . ALA A 1 186 ? 5.09 31.656 28.594 1 98.12 186 ALA A C 1
ATOM 1454 O O . ALA A 1 186 ? 6.043 32.188 29.172 1 98.12 186 ALA A O 1
ATOM 1455 N N . ALA A 1 187 ? 4.281 30.812 29.125 1 97.94 187 ALA A N 1
ATOM 1456 C CA . ALA A 1 187 ? 4.465 30.406 30.516 1 97.94 187 ALA A CA 1
ATOM 1457 C C . ALA A 1 187 ? 5.793 29.672 30.703 1 97.94 187 ALA A C 1
ATOM 1459 O O . ALA A 1 187 ? 6.496 29.891 31.688 1 97.94 187 ALA A O 1
ATOM 1460 N N . MET A 1 188 ? 6.102 28.859 29.844 1 97.25 188 MET A N 1
ATOM 1461 C CA . MET A 1 188 ? 7.355 28.125 29.891 1 97.25 188 MET A CA 1
ATOM 1462 C C . MET A 1 188 ? 8.555 29.062 29.844 1 97.25 188 MET A C 1
ATOM 1464 O O . MET A 1 188 ? 9.602 28.781 30.422 1 97.25 188 MET A O 1
ATOM 1468 N N . GLY A 1 189 ? 8.352 30.125 29.125 1 96.88 189 GLY A N 1
ATOM 1469 C CA . GLY A 1 189 ? 9.406 31.125 29.031 1 96.88 189 GLY A CA 1
ATOM 1470 C C . GLY A 1 189 ? 9.5 32 30.281 1 96.88 189 GLY A C 1
ATOM 1471 O O . GLY A 1 189 ? 10.383 32.844 30.375 1 96.88 189 GLY A O 1
ATOM 1472 N N . GLY A 1 190 ? 8.57 31.812 31.203 1 97.19 190 GLY A N 1
ATOM 1473 C CA . GLY A 1 190 ? 8.625 32.531 32.469 1 97.19 190 GLY A CA 1
ATOM 1474 C C . GLY A 1 190 ? 7.777 33.812 32.469 1 97.19 190 GLY A C 1
ATOM 1475 O O . GLY A 1 190 ? 7.934 34.656 33.344 1 97.19 190 GLY A O 1
ATOM 1476 N N . PHE A 1 191 ? 6.906 33.938 31.547 1 98.62 191 PHE A N 1
ATOM 1477 C CA . PHE A 1 191 ? 6.082 35.156 31.469 1 98.62 191 PHE A CA 1
ATOM 1478 C C . PHE A 1 191 ? 4.699 34.906 32.062 1 98.62 191 PHE A C 1
ATOM 1480 O O . PHE A 1 191 ? 4.242 33.75 32.094 1 98.62 191 PHE A O 1
ATOM 1487 N N . GLN A 1 192 ? 4.086 35.906 32.5 1 98.31 192 GLN A N 1
ATOM 1488 C CA . GLN A 1 192 ? 2.666 35.906 32.812 1 98.31 192 GLN A CA 1
ATOM 1489 C C . GLN A 1 192 ? 1.806 36.062 31.578 1 98.31 192 GLN A C 1
ATOM 1491 O O . GLN A 1 192 ? 2.092 36.938 30.734 1 98.31 192 GLN A O 1
ATOM 1496 N N . VAL A 1 193 ? 0.763 35.25 31.516 1 98.5 193 VAL A N 1
ATOM 1497 C CA . VAL A 1 193 ? -0.087 35.281 30.328 1 98.5 193 VAL A CA 1
ATOM 1498 C C . VAL A 1 193 ? -1.362 36.062 30.625 1 98.5 193 VAL A C 1
ATOM 1500 O O . VAL A 1 193 ? -2.033 35.812 31.641 1 98.5 193 VAL A O 1
ATOM 1503 N N . VAL A 1 194 ? -1.667 37 29.781 1 98.38 194 VAL A N 1
ATOM 1504 C CA . VAL A 1 194 ? -2.92 37.75 29.859 1 98.38 194 VAL A CA 1
ATOM 1505 C C . VAL A 1 194 ? -3.738 37.5 28.594 1 98.38 194 VAL A C 1
ATOM 1507 O O . VAL A 1 194 ? -3.262 37.75 27.484 1 98.38 194 VAL A O 1
ATOM 1510 N N . GLU A 1 195 ? -4.941 37.094 28.781 1 97.81 195 GLU A N 1
ATOM 1511 C CA . GLU A 1 195 ? -5.816 36.781 27.641 1 97.81 195 GLU A CA 1
ATOM 1512 C C . GLU A 1 195 ? -6.719 37.969 27.328 1 97.81 195 GLU A C 1
ATOM 1514 O O . GLU A 1 195 ? -7.23 38.625 28.25 1 97.81 195 GLU A O 1
ATOM 1519 N N . VAL A 1 196 ? -6.859 38.25 26.078 1 98.25 196 VAL A N 1
ATOM 1520 C CA . VAL A 1 196 ? -7.773 39.281 25.625 1 98.25 196 VAL A CA 1
ATOM 1521 C C . VAL A 1 196 ? -8.914 38.656 24.828 1 98.25 196 VAL A C 1
ATOM 1523 O O . VAL A 1 196 ? -8.695 37.719 24.047 1 98.25 196 VAL A O 1
ATOM 1526 N N . PRO A 1 197 ? -10.109 39.125 24.984 1 97.88 197 PRO A N 1
ATOM 1527 C CA . PRO A 1 197 ? -11.273 38.5 24.344 1 97.88 197 PRO A CA 1
ATOM 1528 C C . PRO A 1 197 ? -11.375 38.844 22.859 1 97.88 197 PRO A C 1
ATOM 1530 O O . PRO A 1 197 ? -10.828 39.875 22.422 1 97.88 197 PRO A O 1
ATOM 1533 N N . THR A 1 198 ? -12.062 38 22.172 1 97.19 198 THR A N 1
ATOM 1534 C CA . THR A 1 198 ? -12.461 38.25 20.781 1 97.19 198 THR A CA 1
ATOM 1535 C C . THR A 1 198 ? -13.82 38.938 20.719 1 97.19 198 THR A C 1
ATOM 1537 O O . THR A 1 198 ? -14.758 38.531 21.406 1 97.19 198 THR A O 1
ATOM 1540 N N . GLY A 1 199 ? -13.883 39.969 19.859 1 96.69 199 GLY A N 1
ATOM 1541 C CA . GLY A 1 199 ? -15.148 40.656 19.703 1 96.69 199 GLY A CA 1
ATOM 1542 C C . GLY A 1 199 ? -16.125 39.906 18.797 1 96.69 199 GLY A C 1
ATOM 1543 O O . GLY A 1 199 ? -15.75 38.938 18.125 1 96.69 199 GLY A O 1
ATOM 1544 N N . ASP A 1 200 ? -17.344 40.406 18.781 1 95.19 200 ASP A N 1
ATOM 1545 C CA . ASP A 1 200 ? -18.391 39.781 17.984 1 95.19 200 ASP A CA 1
ATOM 1546 C C . ASP A 1 200 ? -18.062 39.844 16.5 1 95.19 200 ASP A C 1
ATOM 1548 O O . ASP A 1 200 ? -18.531 39.031 15.711 1 95.19 200 ASP A O 1
ATOM 1552 N N . ASP A 1 201 ? -17.234 40.75 16.188 1 95.94 201 ASP A N 1
ATOM 1553 C CA . ASP A 1 201 ? -16.859 40.938 14.797 1 95.94 201 ASP A CA 1
ATOM 1554 C C . ASP A 1 201 ? -15.727 40 14.406 1 95.94 201 ASP A C 1
ATOM 1556 O O . ASP A 1 201 ? -15.273 40 13.258 1 95.94 201 ASP A O 1
ATOM 1560 N N . GLY A 1 202 ? -15.305 39.219 15.391 1 95.88 202 GLY A N 1
ATOM 1561 C CA . GLY A 1 202 ? -14.281 38.219 15.109 1 95.88 202 GLY A CA 1
ATOM 1562 C C . GLY A 1 202 ? -12.867 38.75 15.297 1 95.88 202 GLY A C 1
ATOM 1563 O O . GLY A 1 202 ? -11.906 38 15.219 1 95.88 202 GLY A O 1
ATOM 1564 N N . ASN A 1 203 ? -12.703 40.031 15.492 1 97.5 203 ASN A N 1
ATOM 1565 C CA . ASN A 1 203 ? -11.398 40.625 15.75 1 97.5 203 ASN A CA 1
ATOM 1566 C C . ASN A 1 203 ? -11.07 40.625 17.25 1 97.5 203 ASN A C 1
ATOM 1568 O O . ASN A 1 203 ? -11.953 40.438 18.078 1 97.5 203 ASN A O 1
ATOM 1572 N N . VAL A 1 204 ? -9.836 40.875 17.5 1 97.81 204 VAL A N 1
ATOM 1573 C CA . VAL A 1 204 ? -9.445 41.125 18.891 1 97.81 204 VAL A CA 1
ATOM 1574 C C . VAL A 1 204 ? -10.211 42.312 19.438 1 97.81 204 VAL A C 1
ATOM 1576 O O . VAL A 1 204 ? -10.375 43.312 18.734 1 97.81 204 VAL A O 1
ATOM 1579 N N . ASP A 1 205 ? -10.711 42.188 20.688 1 98.19 205 ASP A N 1
ATOM 1580 C CA . ASP A 1 205 ? -11.336 43.344 21.328 1 98.19 205 ASP A CA 1
ATOM 1581 C C . ASP A 1 205 ? -10.312 44.438 21.609 1 98.19 205 ASP A C 1
ATOM 1583 O O . ASP A 1 205 ? -9.531 44.344 22.547 1 98.19 205 ASP A O 1
ATOM 1587 N N . MET A 1 206 ? -10.445 45.531 20.922 1 98.19 206 MET A N 1
ATOM 1588 C CA . MET A 1 206 ? -9.43 46.562 20.953 1 98.19 206 MET A CA 1
ATOM 1589 C C . MET A 1 206 ? -9.461 47.312 22.297 1 98.19 206 MET A C 1
ATOM 1591 O O . MET A 1 206 ? -8.422 47.75 22.797 1 98.19 206 MET A O 1
ATOM 1595 N N . GLU A 1 207 ? -10.625 47.5 22.844 1 98.19 207 GLU A N 1
ATOM 1596 C CA . GLU A 1 207 ? -10.703 48.125 24.156 1 98.19 207 GLU A CA 1
ATOM 1597 C C . GLU A 1 207 ? -10.031 47.281 25.234 1 98.19 207 GLU A C 1
ATOM 1599 O O . GLU A 1 207 ? -9.281 47.812 26.062 1 98.19 207 GLU A O 1
ATOM 1604 N N . ALA A 1 208 ? -10.336 46.062 25.156 1 98.31 208 ALA A N 1
ATOM 1605 C CA . ALA A 1 208 ? -9.703 45.156 26.094 1 98.31 208 ALA A CA 1
ATOM 1606 C C . ALA A 1 208 ? -8.188 45.125 25.891 1 98.31 208 ALA A C 1
ATOM 1608 O O . ALA A 1 208 ? -7.426 45.062 26.859 1 98.31 208 ALA A O 1
ATOM 1609 N N . LEU A 1 209 ? -7.773 45.156 24.656 1 98.56 209 LEU A N 1
ATOM 1610 C CA . LEU A 1 209 ? -6.344 45.125 24.359 1 98.56 209 LEU A CA 1
ATOM 1611 C C . LEU A 1 209 ? -5.652 46.375 24.891 1 98.56 209 LEU A C 1
ATOM 1613 O O . LEU A 1 209 ? -4.59 46.281 25.516 1 98.56 209 LEU A O 1
ATOM 1617 N N . LYS A 1 210 ? -6.242 47.5 24.703 1 98.31 210 LYS A N 1
ATOM 1618 C CA . LYS A 1 210 ? -5.68 48.781 25.188 1 98.31 210 LYS A CA 1
ATOM 1619 C C . LYS A 1 210 ? -5.543 48.75 26.703 1 98.31 210 LYS A C 1
ATOM 1621 O O . LYS A 1 210 ? -4.59 49.312 27.25 1 98.31 210 LYS A O 1
ATOM 1626 N N . ALA A 1 211 ? -6.449 48.125 27.312 1 98.06 211 ALA A N 1
ATOM 1627 C CA . ALA A 1 211 ? -6.418 48.031 28.766 1 98.06 211 ALA A CA 1
ATOM 1628 C C . ALA A 1 211 ? -5.32 47.062 29.234 1 98.06 211 ALA A C 1
ATOM 1630 O O . ALA A 1 211 ? -4.766 47.25 30.328 1 98.06 211 ALA A O 1
ATOM 1631 N N . ALA A 1 212 ? -5.059 46.125 28.453 1 98 212 ALA A N 1
ATOM 1632 C CA . ALA A 1 212 ? -4.109 45.062 28.844 1 98 212 ALA A CA 1
ATOM 1633 C C . ALA A 1 212 ? -2.678 45.5 28.531 1 98 212 ALA A C 1
ATOM 1635 O O . ALA A 1 212 ? -1.741 45.094 29.219 1 98 212 ALA A O 1
ATOM 1636 N N . VAL A 1 213 ? -2.486 46.312 27.531 1 98.12 213 VAL A N 1
ATOM 1637 C CA . VAL A 1 213 ? -1.159 46.719 27.094 1 98.12 213 VAL A CA 1
ATOM 1638 C C . VAL A 1 213 ? -0.644 47.812 28.031 1 98.12 213 VAL A C 1
ATOM 1640 O O . VAL A 1 213 ? -1.362 48.781 28.344 1 98.12 213 VAL A O 1
ATOM 1643 N N . GLY A 1 214 ? 0.602 47.656 28.484 1 96.44 214 GLY A N 1
ATOM 1644 C CA . GLY A 1 214 ? 1.207 48.625 29.375 1 96.44 214 GLY A CA 1
ATOM 1645 C C . GLY A 1 214 ? 2.715 48.469 29.484 1 96.44 214 GLY A C 1
ATOM 1646 O O . GLY A 1 214 ? 3.346 47.875 28.609 1 96.44 214 GLY A O 1
ATOM 1647 N N . GLY A 1 215 ? 3.295 49.188 30.5 1 95.62 215 GLY A N 1
ATOM 1648 C CA . GLY A 1 215 ? 4.734 49.188 30.703 1 95.62 215 GLY A CA 1
ATOM 1649 C C . GLY A 1 215 ? 5.309 47.844 31.016 1 95.62 215 GLY A C 1
ATOM 1650 O O . GLY A 1 215 ? 6.508 47.594 30.859 1 95.62 215 GLY A O 1
ATOM 1651 N N . ASP A 1 216 ? 4.465 46.875 31.297 1 97.75 216 ASP A N 1
ATOM 1652 C CA . ASP A 1 216 ? 4.93 45.562 31.688 1 97.75 216 ASP A CA 1
ATOM 1653 C C . ASP A 1 216 ? 4.793 44.562 30.531 1 97.75 216 ASP A C 1
ATOM 1655 O O . ASP A 1 216 ? 5.145 43.406 30.656 1 97.75 216 ASP A O 1
ATOM 1659 N N . THR A 1 217 ? 4.348 45.062 29.422 1 98.5 217 THR A N 1
ATOM 1660 C CA . THR A 1 217 ? 4.121 44.188 28.266 1 98.5 217 THR A CA 1
ATOM 1661 C C . THR A 1 217 ? 5.441 43.812 27.609 1 98.5 217 THR A C 1
ATOM 1663 O O . THR A 1 217 ? 6.188 44.656 27.141 1 98.5 217 THR A O 1
ATOM 1666 N N . ALA A 1 218 ? 5.68 42.5 27.609 1 98.62 218 ALA A N 1
ATOM 1667 C CA . ALA A 1 218 ? 6.863 41.969 26.953 1 98.62 218 ALA A CA 1
ATOM 1668 C C . ALA A 1 218 ? 6.586 41.688 25.469 1 98.62 218 ALA A C 1
ATOM 1670 O O . ALA A 1 218 ? 7.48 41.812 24.625 1 98.62 218 ALA A O 1
ATOM 1671 N N . GLY A 1 219 ? 5.402 41.281 25.266 1 98.56 219 GLY A N 1
ATOM 1672 C CA . GLY A 1 219 ? 5.027 41 23.891 1 98.56 219 GLY A CA 1
ATOM 1673 C C . GLY A 1 219 ? 3.598 40.5 23.734 1 98.56 219 GLY A C 1
ATOM 1674 O O . GLY A 1 219 ? 2.863 40.438 24.719 1 98.56 219 GLY A O 1
ATOM 1675 N N . LEU A 1 220 ? 3.158 40.25 22.516 1 98.75 220 LEU A N 1
ATOM 1676 C CA . LEU A 1 220 ? 1.854 39.719 22.141 1 98.75 220 LEU A CA 1
ATOM 1677 C C . LEU A 1 220 ? 1.999 38.625 21.094 1 98.75 220 LEU A C 1
ATOM 1679 O O . LEU A 1 220 ? 2.736 38.812 20.109 1 98.75 220 LEU A O 1
ATOM 1683 N N . MET A 1 221 ? 1.402 37.469 21.375 1 98.69 221 MET A N 1
ATOM 1684 C CA . MET A 1 221 ? 1.376 36.375 20.422 1 98.69 221 MET A CA 1
ATOM 1685 C C . MET A 1 221 ? 0.011 36.281 19.75 1 98.69 221 MET A C 1
ATOM 1687 O O . MET A 1 221 ? -1.015 36.188 20.422 1 98.69 221 MET A O 1
ATOM 1691 N N . ILE A 1 222 ? 0.031 36.219 18.422 1 97.81 222 ILE A N 1
ATOM 1692 C CA . ILE A 1 222 ? -1.267 36.188 17.75 1 97.81 222 ILE A CA 1
ATOM 1693 C C . ILE A 1 222 ? -1.152 35.406 16.438 1 97.81 222 ILE A C 1
ATOM 1695 O O . ILE A 1 222 ? -0.082 35.375 15.828 1 97.81 222 ILE A O 1
ATOM 1699 N N . THR A 1 223 ? -2.174 34.688 16.125 1 96.56 223 THR A N 1
ATOM 1700 C CA . THR A 1 223 ? -2.346 34.031 14.828 1 96.56 223 THR A CA 1
ATOM 1701 C C . THR A 1 223 ? -3.211 34.875 13.898 1 96.56 223 THR A C 1
ATOM 1703 O O . THR A 1 223 ? -4.258 35.375 14.305 1 96.56 223 THR A O 1
ATOM 1706 N N . ASN A 1 224 ? -2.791 35.031 12.695 1 97.06 224 ASN A N 1
ATOM 1707 C CA . ASN A 1 224 ? -3.523 35.781 11.695 1 97.06 224 ASN A CA 1
ATOM 1708 C C . ASN A 1 224 ? -3.42 35.156 10.312 1 97.06 224 ASN A C 1
ATOM 1710 O O . ASN A 1 224 ? -2.336 35.094 9.727 1 97.06 224 ASN A O 1
ATOM 1714 N N . PRO A 1 225 ? -4.512 34.75 9.789 1 97 225 PRO A N 1
ATOM 1715 C CA . PRO A 1 225 ? -5.895 34.719 10.273 1 97 225 PRO A CA 1
ATOM 1716 C C . PRO A 1 225 ? -6.055 33.938 11.578 1 97 225 PRO A C 1
ATOM 1718 O O . PRO A 1 225 ? -5.254 33.062 11.867 1 97 225 PRO A O 1
ATOM 1721 N N . SER A 1 226 ? -7.043 34.344 12.32 1 96.44 226 SER A N 1
ATOM 1722 C CA . SER A 1 226 ? -7.297 33.688 13.594 1 96.44 226 SER A CA 1
ATOM 1723 C C . SER A 1 226 ? -7.828 32.281 13.375 1 96.44 226 SER A C 1
ATOM 1725 O O . SER A 1 226 ? -8.062 31.859 12.234 1 96.44 226 SER A O 1
ATOM 1727 N N . THR A 1 227 ? -8.039 31.531 14.453 1 94.44 227 THR A N 1
ATOM 1728 C CA . THR A 1 227 ? -8.578 30.188 14.406 1 94.44 227 THR A CA 1
ATOM 1729 C C . THR A 1 227 ? -10.023 30.188 13.93 1 94.44 227 THR A C 1
ATOM 1731 O O . THR A 1 227 ? -10.562 29.156 13.547 1 94.44 227 THR A O 1
ATOM 1734 N N . LEU A 1 228 ? -10.648 31.359 13.953 1 96.19 228 LEU A N 1
ATOM 1735 C CA . LEU A 1 228 ? -12.008 31.516 13.43 1 96.19 228 LEU A CA 1
ATOM 1736 C C . LEU A 1 228 ? -12 31.625 11.914 1 96.19 228 LEU A C 1
ATOM 1738 O O . LEU A 1 228 ? -13.055 31.703 11.281 1 96.19 228 LEU A O 1
ATOM 1742 N N . GLY A 1 229 ? -10.852 31.625 11.352 1 96.5 229 GLY A N 1
ATOM 1743 C CA . GLY A 1 229 ? -10.719 31.812 9.914 1 96.5 229 GLY A CA 1
ATOM 1744 C C . GLY A 1 229 ? -10.867 33.25 9.484 1 96.5 229 GLY A C 1
ATOM 1745 O O . GLY A 1 229 ? -11.195 33.531 8.328 1 96.5 229 GLY A O 1
ATOM 1746 N N . LEU A 1 230 ? -10.656 34.156 10.375 1 97.81 230 LEU A N 1
ATOM 1747 C CA . LEU A 1 230 ? -10.883 35.562 10.094 1 97.81 230 LEU A CA 1
ATOM 1748 C C . LEU A 1 230 ? -9.57 36.344 10.133 1 97.81 230 LEU A C 1
ATOM 1750 O O . LEU A 1 230 ? -8.75 36.156 11.023 1 97.81 230 LEU A O 1
ATOM 1754 N N . PHE A 1 231 ? -9.391 37.156 9.148 1 97.88 231 PHE A N 1
ATOM 1755 C CA . PHE A 1 231 ? -8.242 38.062 9.133 1 97.88 231 PHE A CA 1
ATOM 1756 C C . PHE A 1 231 ? -8.398 39.156 10.18 1 97.88 231 PHE A C 1
ATOM 1758 O O . PHE A 1 231 ? -9.469 39.75 10.297 1 97.88 231 PHE A O 1
ATOM 1765 N N . GLU A 1 232 ? -7.379 39.375 10.953 1 97.81 232 GLU A N 1
ATOM 1766 C CA . GLU A 1 232 ? -7.387 40.469 11.922 1 97.81 232 GLU A CA 1
ATOM 1767 C C . GLU A 1 232 ? -7.25 41.844 11.227 1 97.81 232 GLU A C 1
ATOM 1769 O O . GLU A 1 232 ? -6.141 42.25 10.906 1 97.81 232 GLU A O 1
ATOM 1774 N N . GLU A 1 233 ? -8.289 42.531 11.18 1 96.88 233 GLU A N 1
ATOM 1775 C CA . GLU A 1 233 ? -8.328 43.75 10.391 1 96.88 233 GLU A CA 1
ATOM 1776 C C . GLU A 1 233 ? -7.559 44.875 11.086 1 96.88 233 GLU A C 1
ATOM 1778 O O . GLU A 1 233 ? -7.105 45.812 10.43 1 96.88 233 GLU A O 1
ATOM 1783 N N . ASN A 1 234 ? -7.375 44.812 12.383 1 97.75 234 ASN A N 1
ATOM 1784 C CA . ASN A 1 234 ? -6.73 45.875 13.156 1 97.75 234 ASN A CA 1
ATOM 1785 C C . ASN A 1 234 ? -5.266 45.531 13.438 1 97.75 234 ASN A C 1
ATOM 1787 O O . ASN A 1 234 ? -4.676 46.062 14.375 1 97.75 234 ASN A O 1
ATOM 1791 N N . ILE A 1 235 ? -4.703 44.719 12.664 1 98.56 235 ILE A N 1
ATOM 1792 C CA . ILE A 1 235 ? -3.393 44.156 12.984 1 98.56 235 ILE A CA 1
ATOM 1793 C C . ILE A 1 235 ? -2.359 45.281 13.047 1 98.56 235 ILE A C 1
ATOM 1795 O O . ILE A 1 235 ? -1.448 45.25 13.875 1 98.56 235 ILE A O 1
ATOM 1799 N N . LEU A 1 236 ? -2.418 46.312 12.219 1 98.5 236 LEU A N 1
ATOM 1800 C CA . LEU A 1 236 ? -1.449 47.406 12.234 1 98.5 236 LEU A CA 1
ATOM 1801 C C . LEU A 1 236 ? -1.59 48.219 13.5 1 98.5 236 LEU A C 1
ATOM 1803 O O . LEU A 1 236 ? -0.591 48.688 14.062 1 98.5 236 LEU A O 1
ATOM 1807 N N . GLU A 1 237 ? -2.82 48.438 13.883 1 98.56 237 GLU A N 1
ATOM 1808 C CA . GLU A 1 237 ? -3.045 49.125 15.148 1 98.56 237 GLU A CA 1
ATOM 1809 C C . GLU A 1 237 ? -2.543 48.312 16.328 1 98.56 237 GLU A C 1
ATOM 1811 O O . GLU A 1 237 ? -1.965 48.875 17.266 1 98.56 237 GLU A O 1
ATOM 1816 N N . ILE A 1 238 ? -2.777 47.062 16.281 1 98.69 238 ILE A N 1
ATOM 1817 C CA . ILE A 1 238 ? -2.293 46.156 17.328 1 98.69 238 ILE A CA 1
ATOM 1818 C C . ILE A 1 238 ? -0.771 46.25 17.406 1 98.69 238 ILE A C 1
ATOM 1820 O O . ILE A 1 238 ? -0.21 46.406 18.5 1 98.69 238 ILE A O 1
ATOM 1824 N N . SER A 1 239 ? -0.138 46.156 16.266 1 98.38 239 SER A N 1
ATOM 1825 C CA . SER A 1 239 ? 1.319 46.219 16.234 1 98.38 239 SER A CA 1
ATOM 1826 C C . SER A 1 239 ? 1.834 47.531 16.812 1 98.38 239 SER A C 1
ATOM 1828 O O . SER A 1 239 ? 2.807 47.531 17.578 1 98.38 239 SER A O 1
ATOM 1830 N N . ARG A 1 240 ? 1.22 48.594 16.484 1 98.31 240 ARG A N 1
ATOM 1831 C CA . ARG A 1 240 ? 1.611 49.906 17 1 98.31 240 ARG A CA 1
ATOM 1832 C C . ARG A 1 240 ? 1.504 49.938 18.516 1 98.31 240 ARG A C 1
ATOM 1834 O O . ARG A 1 240 ? 2.428 50.406 19.203 1 98.31 240 ARG A O 1
ATOM 1841 N N . LEU A 1 241 ? 0.391 49.5 19.047 1 98.44 241 LEU A N 1
ATOM 1842 C CA . LEU A 1 241 ? 0.137 49.531 20.484 1 98.44 241 LEU A CA 1
ATOM 1843 C C . LEU A 1 241 ? 1.192 48.719 21.234 1 98.44 241 LEU A C 1
ATOM 1845 O O . LEU A 1 241 ? 1.72 49.188 22.25 1 98.44 241 LEU A O 1
ATOM 1849 N N . VAL A 1 242 ? 1.521 47.562 20.766 1 98.5 242 VAL A N 1
ATOM 1850 C CA . VAL A 1 242 ? 2.471 46.688 21.422 1 98.5 242 VAL A CA 1
ATOM 1851 C C . VAL A 1 242 ? 3.871 47.281 21.375 1 98.5 242 VAL A C 1
ATOM 1853 O O . VAL A 1 242 ? 4.59 47.312 22.375 1 98.5 242 VAL A O 1
ATOM 1856 N N . HIS A 1 243 ? 4.27 47.844 20.234 1 98.12 243 HIS A N 1
ATOM 1857 C CA . HIS A 1 243 ? 5.59 48.438 20.047 1 98.12 243 HIS A CA 1
ATOM 1858 C C . HIS A 1 243 ? 5.754 49.688 20.906 1 98.12 243 HIS A C 1
ATOM 1860 O O . HIS A 1 243 ? 6.812 49.906 21.5 1 98.12 243 HIS A O 1
ATOM 1866 N N . GLU A 1 244 ? 4.707 50.469 20.953 1 97.88 244 GLU A N 1
ATOM 1867 C CA . GLU A 1 244 ? 4.754 51.656 21.766 1 97.88 244 GLU A CA 1
ATOM 1868 C C . GLU A 1 244 ? 4.949 51.312 23.25 1 97.88 244 GLU A C 1
ATOM 1870 O O . GLU A 1 244 ? 5.582 52.094 23.984 1 97.88 244 GLU A O 1
ATOM 1875 N N . ALA A 1 245 ? 4.477 50.219 23.578 1 97.44 245 ALA A N 1
ATOM 1876 C CA . ALA A 1 245 ? 4.609 49.75 24.969 1 97.44 245 ALA A CA 1
ATOM 1877 C C . ALA A 1 245 ? 5.977 49.125 25.203 1 97.44 245 ALA A C 1
ATOM 1879 O O . ALA A 1 245 ? 6.34 48.844 26.344 1 97.44 245 ALA A O 1
ATOM 1880 N N . GLY A 1 246 ? 6.691 48.938 24.141 1 96.94 246 GLY A N 1
ATOM 1881 C CA . GLY A 1 246 ? 8.031 48.406 24.25 1 96.94 246 GLY A CA 1
ATOM 1882 C C . GLY A 1 246 ? 8.086 46.875 24.047 1 96.94 246 GLY A C 1
ATOM 1883 O O . GLY A 1 246 ? 9.148 46.281 24.188 1 96.94 246 GLY A O 1
ATOM 1884 N N . GLY A 1 247 ? 6.953 46.312 23.781 1 98.19 247 GLY A N 1
ATOM 1885 C CA . GLY A 1 247 ? 6.902 44.875 23.562 1 98.19 247 GLY A CA 1
ATOM 1886 C C . GLY A 1 247 ? 7.16 44.469 22.125 1 98.19 247 GLY A C 1
ATOM 1887 O O . GLY A 1 247 ? 7.285 45.312 21.25 1 98.19 247 GLY A O 1
ATOM 1888 N N . LEU A 1 248 ? 7.324 43.156 21.891 1 98.69 248 LEU A N 1
ATOM 1889 C CA . LEU A 1 248 ? 7.48 42.625 20.547 1 98.69 248 LEU A CA 1
ATOM 1890 C C . LEU A 1 248 ? 6.223 41.875 20.125 1 98.69 248 LEU A C 1
ATOM 1892 O O . LEU A 1 248 ? 5.477 41.375 20.953 1 98.69 248 LEU A O 1
ATOM 1896 N N . LEU A 1 249 ? 5.992 41.844 18.859 1 98.75 249 LEU A N 1
ATOM 1897 C CA . LEU A 1 249 ? 4.844 41.156 18.297 1 98.75 249 LEU A CA 1
ATOM 1898 C C . LEU A 1 249 ? 5.273 39.812 17.672 1 98.75 249 LEU A C 1
ATOM 1900 O O . LEU A 1 249 ? 6.168 39.812 16.828 1 98.75 249 LEU A O 1
ATOM 1904 N N . TYR A 1 250 ? 4.625 38.719 18.078 1 98.75 250 TYR A N 1
ATOM 1905 C CA . TYR A 1 250 ? 4.93 37.375 17.625 1 98.75 250 TYR A CA 1
ATOM 1906 C C . TYR A 1 250 ? 3.797 36.812 16.766 1 98.75 250 TYR A C 1
ATOM 1908 O O . TYR A 1 250 ? 2.633 36.844 17.172 1 98.75 250 TYR A O 1
ATOM 1916 N N . TYR A 1 251 ? 4.191 36.219 15.633 1 98.62 251 TYR A N 1
ATOM 1917 C CA . TYR A 1 251 ? 3.246 35.656 14.672 1 98.62 251 TYR A CA 1
ATOM 1918 C C . TYR A 1 251 ? 3.238 34.125 14.758 1 98.62 251 TYR A C 1
ATOM 1920 O O . TYR A 1 251 ? 4.258 33.5 14.5 1 98.62 251 TYR A O 1
ATOM 1928 N N . ASP A 1 252 ? 2.111 33.594 15.148 1 97.69 252 ASP A N 1
ATOM 1929 C CA . ASP A 1 252 ? 1.884 32.156 14.961 1 97.69 252 ASP A CA 1
ATOM 1930 C C . ASP A 1 252 ? 1.429 31.859 13.531 1 97.69 252 ASP A C 1
ATOM 1932 O O . ASP A 1 252 ? 0.285 32.125 13.172 1 97.69 252 ASP A O 1
ATOM 1936 N N . GLY A 1 253 ? 2.289 31.172 12.812 1 96.56 253 GLY A N 1
ATOM 1937 C CA . GLY A 1 253 ? 2.062 31 11.391 1 96.56 253 GLY A CA 1
ATOM 1938 C C . GLY A 1 253 ? 1.302 29.734 11.055 1 96.56 253 GLY A C 1
ATOM 1939 O O . GLY A 1 253 ? 1.387 29.234 9.93 1 96.56 253 GLY A O 1
ATOM 1940 N N . ALA A 1 254 ? 0.559 29.141 12.016 1 94.5 254 ALA A N 1
ATOM 1941 C CA . ALA A 1 254 ? -0.217 27.938 11.789 1 94.5 254 ALA A CA 1
ATOM 1942 C C . ALA A 1 254 ? -1.217 28.125 10.656 1 94.5 254 ALA A C 1
ATOM 1944 O O . ALA A 1 254 ? -1.559 27.172 9.953 1 94.5 254 ALA A O 1
ATOM 1945 N N . ASN A 1 255 ? -1.668 29.375 10.43 1 96.44 255 ASN A N 1
ATOM 1946 C CA . ASN A 1 255 ? -2.729 29.641 9.469 1 96.44 255 ASN A CA 1
ATOM 1947 C C . ASN A 1 255 ? -2.217 30.453 8.273 1 96.44 255 ASN A C 1
ATOM 1949 O O . ASN A 1 255 ? -2.986 31.141 7.613 1 96.44 255 ASN A O 1
ATOM 1953 N N . LEU A 1 256 ? -0.969 30.344 8.039 1 97.12 256 LEU A N 1
AT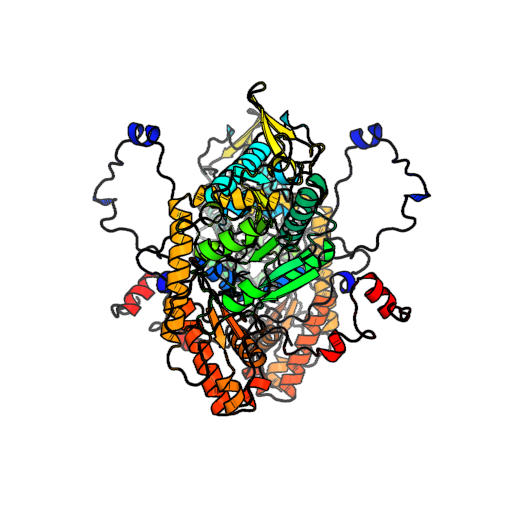OM 1954 C CA . LEU A 1 256 ? -0.347 31.125 6.977 1 97.12 256 LEU A CA 1
ATOM 1955 C C . LEU A 1 256 ? -0.978 30.797 5.625 1 97.12 256 LEU A C 1
ATOM 1957 O O . LEU A 1 256 ? -1.02 31.656 4.734 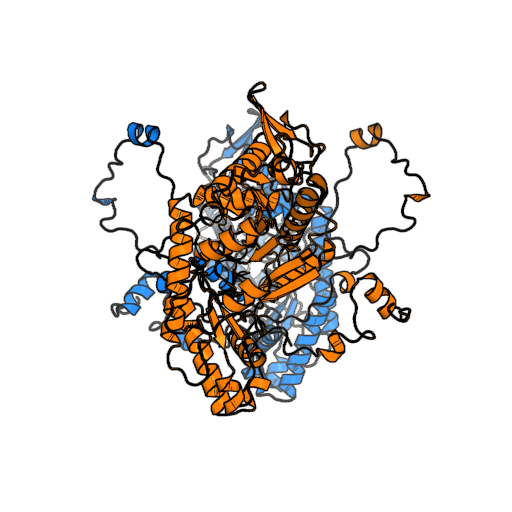1 97.12 256 LEU A O 1
ATOM 1961 N N . ASN A 1 257 ? -1.492 29.641 5.473 1 95.75 257 ASN A N 1
ATOM 1962 C CA . ASN A 1 257 ? -2.088 29.219 4.211 1 95.75 257 ASN A CA 1
ATOM 1963 C C . ASN A 1 257 ? -3.203 30.156 3.773 1 95.75 257 ASN A C 1
ATOM 1965 O O . ASN A 1 257 ? -3.43 30.344 2.576 1 95.75 257 ASN A O 1
ATOM 1969 N N . GLY A 1 258 ? -3.852 30.766 4.695 1 96.44 258 GLY A N 1
ATOM 1970 C CA . GLY A 1 258 ? -4.988 31.609 4.402 1 96.44 258 GLY A CA 1
ATOM 1971 C C . GLY A 1 258 ? -4.598 32.906 3.73 1 96.44 258 GLY A C 1
ATOM 1972 O O . GLY A 1 258 ? -5.438 33.594 3.121 1 96.44 258 GLY A O 1
ATOM 1973 N N . ILE A 1 259 ? -3.326 33.25 3.834 1 97.5 259 ILE A N 1
ATOM 1974 C CA . ILE A 1 259 ? -2.957 34.562 3.309 1 97.5 259 ILE A CA 1
ATOM 1975 C C . ILE A 1 259 ? -1.68 34.438 2.48 1 97.5 259 ILE A C 1
ATOM 1977 O O . ILE A 1 259 ? -1.104 35.469 2.068 1 97.5 259 ILE A O 1
ATOM 1981 N N . ILE A 1 260 ? -1.205 33.281 2.242 1 97.19 260 ILE A N 1
ATOM 1982 C CA . ILE A 1 260 ? 0.063 33.062 1.548 1 97.19 260 ILE A CA 1
ATOM 1983 C C . ILE A 1 260 ? -0.018 33.656 0.145 1 97.19 260 ILE A C 1
ATOM 1985 O O . ILE A 1 260 ? -0.988 33.438 -0.581 1 97.19 260 ILE A O 1
ATOM 1989 N N . GLY A 1 261 ? 0.984 34.469 -0.19 1 96.19 261 GLY A N 1
ATOM 1990 C CA . GLY A 1 261 ? 1.021 35.094 -1.499 1 96.19 261 GLY A CA 1
ATOM 1991 C C . GLY A 1 261 ? 0.186 36.344 -1.574 1 96.19 261 GLY A C 1
ATOM 1992 O O . GLY A 1 261 ? 0.238 37.094 -2.568 1 96.19 261 GLY A O 1
ATOM 1993 N N . ARG A 1 262 ? -0.535 36.688 -0.561 1 97 262 ARG A N 1
ATOM 1994 C CA . ARG A 1 262 ? -1.407 37.875 -0.577 1 97 262 ARG A CA 1
ATOM 1995 C C . ARG A 1 262 ? -0.999 38.875 0.498 1 97 262 ARG A C 1
ATOM 1997 O O . ARG A 1 262 ? -1.113 40.094 0.3 1 97 262 ARG A O 1
ATOM 2004 N N . ALA A 1 263 ? -0.617 38.375 1.627 1 97.19 263 ALA A N 1
ATOM 2005 C CA . ALA A 1 263 ? -0.124 39.188 2.732 1 97.19 263 ALA A CA 1
ATOM 2006 C C . ALA A 1 263 ? 1.027 38.5 3.455 1 97.19 263 ALA A C 1
ATOM 2008 O O . ALA A 1 263 ? 1.14 37.25 3.424 1 97.19 263 ALA A O 1
ATOM 2009 N N . ARG A 1 264 ? 1.865 39.312 4.012 1 97.25 264 ARG A N 1
ATOM 2010 C CA . ARG A 1 264 ? 3.016 38.781 4.734 1 97.25 264 ARG A CA 1
ATOM 2011 C C . ARG A 1 264 ? 3.064 39.312 6.16 1 97.25 264 ARG A C 1
ATOM 2013 O O . ARG A 1 264 ? 2.834 40.5 6.395 1 97.25 264 ARG A O 1
ATOM 2020 N N . PRO A 1 265 ? 3.412 38.406 7.09 1 98.38 265 PRO A N 1
ATOM 2021 C CA . PRO A 1 265 ? 3.525 38.844 8.484 1 98.38 265 PRO A CA 1
ATOM 2022 C C . PRO A 1 265 ? 4.488 40.031 8.672 1 98.38 265 PRO A C 1
ATOM 2024 O O . PRO A 1 265 ? 4.223 40.906 9.469 1 98.38 265 PRO A O 1
ATOM 2027 N N . GLY A 1 266 ? 5.578 40.031 7.973 1 98.38 266 GLY A N 1
ATOM 2028 C CA . GLY A 1 266 ? 6.527 41.125 8.07 1 98.38 266 GLY A CA 1
ATOM 2029 C C . GLY A 1 266 ? 5.914 42.469 7.738 1 98.38 266 GLY A C 1
ATOM 2030 O O . GLY A 1 266 ? 6.238 43.469 8.367 1 98.38 266 GLY A O 1
ATOM 2031 N N . ASP A 1 267 ? 5.023 42.469 6.797 1 98.12 267 ASP A N 1
ATOM 2032 C CA . ASP A 1 267 ? 4.352 43.719 6.379 1 98.12 267 ASP A CA 1
ATOM 2033 C C . ASP A 1 267 ? 3.322 44.156 7.414 1 98.12 267 ASP A C 1
ATOM 2035 O O . ASP A 1 267 ? 2.869 45.312 7.398 1 98.12 267 ASP A O 1
ATOM 2039 N N . MET A 1 268 ? 2.971 43.281 8.25 1 98.19 268 MET A N 1
ATOM 2040 C CA . MET A 1 268 ? 2.041 43.562 9.336 1 98.19 268 MET A CA 1
ATOM 2041 C C . MET A 1 268 ? 2.789 44.031 10.586 1 98.19 268 MET A C 1
ATOM 2043 O O . MET A 1 268 ? 2.18 44.25 11.633 1 98.19 268 MET A O 1
ATOM 2047 N N . GLU A 1 269 ? 4.074 44.031 10.469 1 98.12 269 GLU A N 1
ATOM 2048 C CA . GLU A 1 269 ? 4.973 44.562 11.492 1 98.12 269 GLU A CA 1
ATOM 2049 C C . GLU A 1 269 ? 5.211 43.562 12.602 1 98.12 269 GLU A C 1
ATOM 2051 O O . GLU A 1 269 ? 5.473 43.938 13.75 1 98.12 269 GLU A O 1
ATOM 2056 N N . PHE A 1 270 ? 5.02 42.344 12.297 1 98.81 270 PHE A N 1
ATOM 2057 C CA . PHE A 1 270 ? 5.449 41.312 13.234 1 98.81 270 PHE A CA 1
ATOM 2058 C C . PHE A 1 270 ? 6.969 41.281 13.359 1 98.81 270 PHE A C 1
ATOM 2060 O O . PHE A 1 270 ? 7.684 41.469 12.375 1 98.81 270 PHE A O 1
ATOM 2067 N N . ASP A 1 271 ? 7.465 41 14.555 1 98.88 271 ASP A N 1
ATOM 2068 C CA . ASP A 1 271 ? 8.906 40.969 14.805 1 98.88 271 ASP A CA 1
ATOM 2069 C C . ASP A 1 271 ? 9.461 39.562 14.656 1 98.88 271 ASP A C 1
ATOM 2071 O O . ASP A 1 271 ? 10.586 39.375 14.188 1 98.88 271 ASP A O 1
ATOM 2075 N N . ILE A 1 272 ? 8.742 38.625 15.156 1 98.81 272 ILE A N 1
ATOM 2076 C CA . ILE A 1 272 ? 9.086 37.219 15.148 1 98.81 272 ILE A CA 1
ATOM 2077 C C . ILE A 1 272 ? 7.918 36.406 14.594 1 98.81 272 ILE A C 1
ATOM 2079 O O . ILE A 1 272 ? 6.766 36.625 14.969 1 98.81 272 ILE A O 1
ATOM 2083 N N . ALA A 1 273 ? 8.234 35.531 13.688 1 98.69 273 ALA A N 1
ATOM 2084 C CA . ALA A 1 273 ? 7.211 34.656 13.109 1 98.69 273 ALA A CA 1
ATOM 2085 C C . ALA A 1 273 ? 7.688 33.219 13.023 1 98.69 273 ALA A C 1
ATOM 2087 O O . ALA A 1 273 ? 8.828 32.969 12.633 1 98.69 273 ALA A O 1
ATOM 2088 N N . HIS A 1 274 ? 6.887 32.344 13.453 1 97.88 274 HIS A N 1
ATOM 2089 C CA . HIS A 1 274 ? 7.191 30.969 13.102 1 97.88 274 HIS A CA 1
ATOM 2090 C C . HIS A 1 274 ? 6.215 30.422 12.055 1 97.88 274 HIS A C 1
ATOM 2092 O O . HIS A 1 274 ? 5.094 30.938 11.938 1 97.88 274 HIS A O 1
ATOM 2098 N N . VAL A 1 275 ? 6.656 29.484 11.266 1 97.25 275 VAL A N 1
ATOM 2099 C CA . VAL A 1 275 ? 5.785 28.828 10.305 1 97.25 275 VAL A CA 1
ATOM 2100 C C . VAL A 1 275 ? 5.852 27.312 10.5 1 97.25 275 VAL A C 1
ATOM 2102 O O . VAL A 1 275 ? 6.812 26.797 11.078 1 97.25 275 VAL A O 1
ATOM 2105 N N . ASN A 1 276 ? 4.812 26.656 10.125 1 95.5 276 ASN A N 1
ATOM 2106 C CA . ASN A 1 276 ? 4.738 25.203 10.211 1 95.5 276 ASN A CA 1
ATOM 2107 C C . ASN A 1 276 ? 4.922 24.547 8.844 1 95.5 276 ASN A C 1
ATOM 2109 O O . ASN A 1 276 ? 4.031 24.609 7.992 1 95.5 276 ASN A O 1
ATOM 2113 N N . LEU A 1 277 ? 6.035 23.859 8.719 1 95.62 277 LEU A N 1
ATOM 2114 C CA . LEU A 1 277 ? 6.23 23.188 7.441 1 95.62 277 LEU A CA 1
ATOM 2115 C C . LEU A 1 277 ? 5.281 22 7.305 1 95.62 277 LEU A C 1
ATOM 2117 O O . LEU A 1 277 ? 4.91 21.625 6.191 1 95.62 277 LEU A O 1
ATOM 2121 N N . HIS A 1 278 ? 4.859 21.422 8.422 1 92.94 278 HIS A N 1
ATOM 2122 C CA . HIS A 1 278 ? 3.959 20.281 8.422 1 92.94 278 HIS A CA 1
ATOM 2123 C C . HIS A 1 278 ? 2.5 20.719 8.398 1 92.94 278 HIS A C 1
ATOM 2125 O O . HIS A 1 278 ? 1.6 19.938 8.68 1 92.94 278 HIS A O 1
ATOM 2131 N N . LYS A 1 279 ? 2.213 21.953 8.164 1 92.5 279 LYS A N 1
ATOM 2132 C CA . LYS A 1 279 ? 0.874 22.469 7.906 1 92.5 279 LYS A CA 1
ATOM 2133 C C . LYS A 1 279 ? 0.79 23.109 6.523 1 92.5 279 LYS A C 1
ATOM 2135 O O . LYS A 1 279 ? 0.454 22.438 5.543 1 92.5 279 LYS A O 1
ATOM 2140 N N . THR A 1 280 ? 1.349 24.266 6.371 1 93.75 280 THR A N 1
ATOM 2141 C CA . THR A 1 280 ? 1.214 25.062 5.156 1 93.75 280 THR A CA 1
ATOM 2142 C C . THR A 1 280 ? 2.076 24.5 4.035 1 93.75 280 THR A C 1
ATOM 2144 O O . THR A 1 280 ? 1.716 24.594 2.859 1 93.75 280 THR A O 1
ATOM 2147 N N . PHE A 1 281 ? 3.166 23.844 4.379 1 94.31 281 PHE A N 1
ATOM 2148 C CA . PHE A 1 281 ? 4.145 23.516 3.344 1 94.31 281 PHE A CA 1
ATOM 2149 C C . PHE A 1 281 ? 4.207 22.016 3.102 1 94.31 281 PHE A C 1
ATOM 2151 O O . PHE A 1 281 ? 5.277 21.484 2.811 1 94.31 281 PHE A O 1
ATOM 2158 N N . SER A 1 282 ? 3.232 21.328 3.365 1 90.06 282 SER A N 1
ATOM 2159 C CA . SER A 1 282 ? 2.861 20.031 2.805 1 90.06 282 SER A CA 1
ATOM 2160 C C . SER A 1 282 ? 3.594 18.891 3.508 1 90.06 282 SER A C 1
ATOM 2162 O O . SER A 1 282 ? 3.391 17.719 3.182 1 90.06 282 SER A O 1
ATOM 2164 N N . VAL A 1 283 ? 4.445 19.188 4.488 1 89.94 283 VAL A N 1
ATOM 2165 C CA . VAL A 1 283 ? 5.113 18.094 5.195 1 89.94 283 VAL A CA 1
ATOM 2166 C C . VAL A 1 283 ? 4.074 17.203 5.875 1 89.94 283 VAL A C 1
ATOM 2168 O O . VAL A 1 283 ? 3.186 17.703 6.574 1 89.94 283 VAL A O 1
ATOM 2171 N N . PRO A 1 284 ? 4.168 15.891 5.617 1 85 284 PRO A N 1
ATOM 2172 C CA . PRO A 1 284 ? 3.156 15.016 6.207 1 85 284 PRO A CA 1
ATOM 2173 C C . PRO A 1 284 ? 3.23 14.961 7.73 1 85 284 PRO A C 1
ATOM 2175 O O . PRO A 1 284 ? 4.324 15.031 8.305 1 85 284 PRO A O 1
ATOM 2178 N N . HIS A 1 285 ? 2.045 14.82 8.297 1 73.81 285 HIS A N 1
ATOM 2179 C CA . HIS A 1 285 ? 1.912 14.797 9.75 1 73.81 285 HIS A CA 1
ATOM 2180 C C . HIS A 1 285 ? 2.418 13.477 10.336 1 73.81 285 HIS A C 1
ATOM 2182 O O . HIS A 1 285 ? 2.896 13.445 11.469 1 73.81 285 HIS A O 1
ATOM 2188 N N . GLY A 1 286 ? 2.426 12.422 9.547 1 69.25 286 GLY A N 1
ATOM 2189 C CA . GLY A 1 286 ? 2.859 11.109 10 1 69.25 286 GLY A CA 1
ATOM 2190 C C . GLY A 1 286 ? 2.137 10.641 11.25 1 69.25 286 GLY A C 1
ATOM 2191 O O . GLY A 1 286 ? 2.715 9.938 12.078 1 69.25 286 GLY A O 1
ATOM 2192 N N . GLY A 1 287 ? 0.921 11.125 11.547 1 68.12 287 GLY A N 1
ATOM 2193 C CA . GLY A 1 287 ? 0.212 10.742 12.758 1 68.12 287 GLY A CA 1
ATOM 2194 C C . GLY A 1 287 ? 0.727 11.445 14 1 68.12 287 GLY A C 1
ATOM 2195 O O . GLY A 1 287 ? 0.615 10.922 15.109 1 68.12 287 GLY A O 1
ATOM 2196 N N . GLY A 1 288 ? 1.438 12.531 13.875 1 68.94 288 GLY A N 1
ATOM 2197 C CA . GLY A 1 288 ? 1.909 13.305 15.016 1 68.94 288 GLY A CA 1
ATOM 2198 C C . GLY A 1 288 ? 3.328 13.812 14.844 1 68.94 288 GLY A C 1
ATOM 2199 O O . GLY A 1 288 ? 3.869 14.469 15.734 1 68.94 288 GLY A O 1
ATOM 2200 N N . GLY A 1 289 ? 3.867 13.625 13.789 1 74.56 289 GLY A N 1
ATOM 2201 C CA . GLY A 1 289 ? 5.223 14.07 13.516 1 74.56 289 GLY A CA 1
ATOM 2202 C C . GLY A 1 289 ? 6.031 13.062 12.719 1 74.56 289 GLY A C 1
ATOM 2203 O O . GLY A 1 289 ? 5.516 12.016 12.328 1 74.56 289 GLY A O 1
ATOM 2204 N N . PRO A 1 290 ? 7.309 13.523 12.367 1 78.62 290 PRO A N 1
ATOM 2205 C CA . PRO A 1 290 ? 7.996 14.742 12.797 1 78.62 290 PRO A CA 1
ATOM 2206 C C . PRO A 1 290 ? 7.539 15.984 12.039 1 78.62 290 PRO A C 1
ATOM 2208 O O . PRO A 1 290 ? 6.957 15.867 10.953 1 78.62 290 PRO A O 1
ATOM 2211 N N . GLY A 1 291 ? 7.672 17.141 12.75 1 89.19 291 GLY A N 1
ATOM 2212 C CA . GLY A 1 291 ? 7.352 18.422 12.133 1 89.19 291 GLY A CA 1
ATOM 2213 C C . GLY A 1 291 ? 8.547 19.344 12 1 89.19 291 GLY A C 1
ATOM 2214 O O . GLY A 1 291 ? 9.688 18.875 11.938 1 89.19 291 GLY A O 1
ATOM 2215 N N . SER A 1 292 ? 8.359 20.531 11.664 1 94.38 292 SER A N 1
ATOM 2216 C CA . SER A 1 292 ? 9.336 21.609 11.562 1 94.38 292 SER A CA 1
ATOM 2217 C C . SER A 1 292 ? 8.688 22.969 11.805 1 94.38 292 SER A C 1
ATOM 2219 O O . SER A 1 292 ? 7.59 23.234 11.305 1 94.38 292 SER A O 1
ATOM 2221 N N . GLY A 1 293 ? 9.344 23.75 12.609 1 96.31 293 GLY A N 1
ATOM 2222 C CA . GLY A 1 293 ? 8.805 25.047 12.977 1 96.31 293 GLY A CA 1
ATOM 2223 C C . GLY A 1 293 ? 9.789 26.188 12.781 1 96.31 293 GLY A C 1
ATOM 2224 O O . GLY A 1 293 ? 10.172 26.859 13.742 1 96.31 293 GLY A O 1
ATOM 2225 N N . PRO A 1 294 ? 10.164 26.422 11.602 1 98.25 294 PRO A N 1
ATOM 2226 C CA . PRO A 1 294 ? 11.094 27.516 11.32 1 98.25 294 PRO A CA 1
ATOM 2227 C C . PRO A 1 294 ? 10.648 28.844 11.953 1 98.25 294 PRO A C 1
ATOM 2229 O O . PRO A 1 294 ? 9.445 29.094 12.078 1 98.25 294 PRO A O 1
ATOM 2232 N N . VAL A 1 295 ? 11.664 29.641 12.281 1 98.75 295 VAL A N 1
ATOM 2233 C CA . VAL A 1 295 ? 11.422 30.953 12.883 1 98.75 295 VAL A CA 1
ATOM 2234 C C . VAL A 1 295 ? 12.086 32.031 12.039 1 98.75 295 VAL A C 1
ATOM 2236 O O . VAL A 1 295 ? 13.273 31.953 11.727 1 98.75 295 VAL A O 1
ATOM 2239 N N . CYS A 1 296 ? 11.336 33 11.688 1 98.81 296 CYS A N 1
ATOM 2240 C CA . CYS A 1 296 ? 11.805 34.156 10.93 1 98.81 296 CYS A CA 1
ATOM 2241 C C . CYS A 1 296 ? 11.68 35.438 11.742 1 98.81 296 CYS A C 1
ATOM 2243 O O . CYS A 1 296 ? 10.773 35.562 12.57 1 98.81 296 CYS A O 1
ATOM 2245 N N . VAL A 1 297 ? 12.625 36.406 11.461 1 98.88 297 VAL A N 1
ATOM 2246 C CA . VAL A 1 297 ? 12.625 37.625 12.266 1 98.88 297 VAL A CA 1
ATOM 2247 C C . VAL A 1 297 ? 12.836 38.844 11.375 1 98.88 297 VAL A C 1
ATOM 2249 O O . VAL A 1 297 ? 13.438 38.75 10.305 1 98.88 297 VAL A O 1
ATOM 2252 N N . LYS A 1 298 ? 12.305 39.875 11.812 1 98.5 298 LYS A N 1
ATOM 2253 C CA . LYS A 1 298 ? 12.602 41.188 11.227 1 98.5 298 LYS A CA 1
ATOM 2254 C C . LYS A 1 298 ? 13.898 41.75 11.797 1 98.5 298 LYS A C 1
ATOM 2256 O O . LYS A 1 298 ? 14.32 41.375 12.898 1 98.5 298 LYS A O 1
ATOM 2261 N N . ARG A 1 299 ? 14.445 42.656 11 1 97.69 299 ARG A N 1
ATOM 2262 C CA . ARG A 1 299 ? 15.633 43.344 11.508 1 97.69 299 ARG A CA 1
ATOM 2263 C C . ARG A 1 299 ? 15.258 44.375 12.539 1 97.69 299 ARG A C 1
ATOM 2265 O O . ARG A 1 299 ? 14.938 45.531 12.188 1 97.69 299 ARG A O 1
ATOM 2272 N N . VAL A 1 300 ? 15.266 44.031 13.711 1 97.56 300 VAL A N 1
ATOM 2273 C CA . VAL A 1 300 ? 15.008 44.906 14.852 1 97.56 300 VAL A CA 1
ATOM 2274 C C . VAL A 1 300 ? 16.25 45 15.734 1 97.56 300 VAL A C 1
ATOM 2276 O O . VAL A 1 300 ? 16.812 43.969 16.125 1 97.56 300 VAL A O 1
ATOM 2279 N N . GLU A 1 301 ? 16.641 46.188 15.992 1 97.25 301 GLU A N 1
ATOM 2280 C CA . GLU A 1 301 ? 17.797 46.375 16.859 1 97.25 301 GLU A CA 1
ATOM 2281 C C . GLU A 1 301 ? 17.469 46.062 18.312 1 97.25 301 GLU A C 1
ATOM 2283 O O . GLU A 1 301 ? 16.438 46.531 18.828 1 97.25 301 GLU A O 1
ATOM 2288 N N . VAL A 1 302 ? 18.312 45.344 18.875 1 97.25 302 VAL A N 1
ATOM 2289 C CA . VAL A 1 302 ? 18.188 45.031 20.297 1 97.25 302 VAL A CA 1
ATOM 2290 C C . VAL A 1 302 ? 19.016 46.031 21.109 1 97.25 302 VAL A C 1
ATOM 2292 O O . VAL A 1 302 ? 18.469 46.938 21.734 1 97.25 302 VAL A O 1
ATOM 2295 N N . VAL A 1 303 ? 20.328 45.844 21.062 1 96.06 303 VAL A N 1
ATOM 2296 C CA . VAL A 1 303 ? 21.266 46.75 21.719 1 96.06 303 VAL A CA 1
ATOM 2297 C C . VAL A 1 303 ? 22.594 46.75 20.969 1 96.06 303 VAL A C 1
ATOM 2299 O O . VAL A 1 303 ? 23.062 45.719 20.531 1 96.06 303 VAL A O 1
ATOM 2302 N N . ASP A 1 304 ? 23.203 47.938 20.781 1 95.06 304 ASP A N 1
ATOM 2303 C CA . ASP A 1 304 ? 24.578 48.156 20.328 1 95.06 304 ASP A CA 1
ATOM 2304 C C . ASP A 1 304 ? 24.844 47.344 19.047 1 95.06 304 ASP A C 1
ATOM 2306 O O . ASP A 1 304 ? 25.812 46.594 18.984 1 95.06 304 ASP A O 1
ATOM 2310 N N . GLY A 1 305 ? 23.953 47.312 18.094 1 95.31 305 GLY A N 1
ATOM 2311 C CA . GLY A 1 305 ? 24.156 46.688 16.812 1 95.31 305 GLY A CA 1
ATOM 2312 C C . GLY A 1 305 ? 23.672 45.25 16.75 1 95.31 305 GLY A C 1
ATOM 2313 O O . GLY A 1 305 ? 23.641 44.625 15.688 1 95.31 305 GLY A O 1
ATOM 2314 N N . VAL A 1 306 ? 23.328 44.688 17.875 1 97.88 306 VAL A N 1
ATOM 2315 C CA . VAL A 1 306 ? 22.75 43.344 17.938 1 97.88 306 VAL A CA 1
ATOM 2316 C C . VAL A 1 306 ? 21.297 43.406 17.469 1 97.88 306 VAL A C 1
ATOM 2318 O O . VAL A 1 306 ? 20.547 44.312 17.844 1 97.88 306 VAL A O 1
ATOM 2321 N N . THR A 1 307 ? 20.969 42.469 16.609 1 98.31 307 THR A N 1
ATOM 2322 C CA . THR A 1 307 ? 19.594 42.438 16.094 1 98.31 307 THR A CA 1
ATOM 2323 C C . THR A 1 307 ? 18.906 41.125 16.484 1 98.31 307 THR A C 1
ATOM 2325 O O . THR A 1 307 ? 19.547 40.219 17.016 1 98.31 307 THR A O 1
ATOM 2328 N N . LEU A 1 308 ? 17.625 41.031 16.219 1 98.62 308 LEU A N 1
ATOM 2329 C CA . LEU A 1 308 ? 16.875 39.812 16.484 1 98.62 308 LEU A CA 1
ATOM 2330 C C . LEU A 1 308 ? 17.469 38.625 15.75 1 98.62 308 LEU A C 1
ATOM 2332 O O . LEU A 1 308 ? 17.359 37.469 16.203 1 98.62 308 LEU A O 1
ATOM 2336 N N . GLU A 1 309 ? 18.094 38.844 14.641 1 98.19 309 GLU A N 1
ATOM 2337 C CA . GLU A 1 309 ? 18.75 37.75 13.898 1 98.19 309 GLU A CA 1
ATOM 2338 C C . GLU A 1 309 ? 19.797 37.062 14.75 1 98.19 309 GLU A C 1
ATOM 2340 O O . GLU A 1 309 ? 19.969 35.844 14.672 1 98.19 309 GLU A O 1
ATOM 2345 N N . ASP A 1 310 ? 20.5 37.875 15.508 1 98 310 ASP A N 1
ATOM 2346 C CA . ASP A 1 310 ? 21.578 37.344 16.344 1 98 310 ASP A CA 1
ATOM 2347 C C . ASP A 1 310 ? 21.016 36.5 17.484 1 98 310 ASP A C 1
ATOM 2349 O O . ASP A 1 310 ? 21.75 35.719 18.125 1 98 310 ASP A O 1
ATOM 2353 N N . LEU A 1 311 ? 19.75 36.625 17.75 1 98.62 311 LEU A N 1
ATOM 2354 C CA . LEU A 1 311 ? 19.125 35.906 18.859 1 98.62 311 LEU A CA 1
ATOM 2355 C C . LEU A 1 311 ? 18.547 34.562 18.375 1 98.62 311 LEU A C 1
ATOM 2357 O O . LEU A 1 311 ? 18.188 33.719 19.188 1 98.62 311 LEU A O 1
ATOM 2361 N N . LEU A 1 312 ? 18.469 34.312 17.094 1 98.44 312 LEU A N 1
ATOM 2362 C CA . LEU A 1 312 ? 17.875 33.125 16.531 1 98.44 312 LEU A CA 1
ATOM 2363 C C . LEU A 1 312 ? 18.562 31.875 17.078 1 98.44 312 LEU A C 1
ATOM 2365 O O . LEU A 1 312 ? 19.797 31.844 17.234 1 98.44 312 LEU A O 1
ATOM 2369 N N . PRO A 1 313 ? 17.719 30.875 17.297 1 97.81 313 PRO A N 1
ATOM 2370 C CA . PRO A 1 313 ? 18.359 29.594 17.594 1 97.81 313 PRO A CA 1
ATOM 2371 C C . PRO A 1 313 ? 19.062 29 16.391 1 97.81 313 PRO A C 1
ATOM 2373 O O . PRO A 1 313 ? 18.828 29.422 15.25 1 97.81 313 PRO A O 1
ATOM 2376 N N . GLY A 1 314 ? 19.969 28.094 16.703 1 94.88 314 GLY A N 1
ATOM 2377 C CA . GLY A 1 314 ? 20.703 27.453 15.609 1 94.88 314 GLY A CA 1
ATOM 2378 C C . GLY A 1 314 ? 21.156 26.047 15.93 1 94.88 314 GLY A C 1
ATOM 2379 O O . GLY A 1 314 ? 20.75 25.469 16.938 1 94.88 314 GLY A O 1
ATOM 2380 N N . PRO A 1 315 ? 21.922 25.422 15.008 1 95.31 315 PRO A N 1
ATOM 2381 C CA . PRO A 1 315 ? 22.672 26.094 13.945 1 95.31 315 PRO A CA 1
ATOM 2382 C C . PRO A 1 315 ? 21.812 26.484 12.75 1 95.31 315 PRO A C 1
ATOM 2384 O O . PRO A 1 315 ? 20.656 26.062 12.664 1 95.31 315 PRO A O 1
ATOM 2387 N N . ARG A 1 316 ? 22.375 27.359 11.859 1 96.38 316 ARG A N 1
ATOM 2388 C CA . ARG A 1 316 ? 21.781 27.766 10.602 1 96.38 316 ARG A CA 1
ATOM 2389 C C . ARG A 1 316 ? 22.719 27.516 9.43 1 96.38 316 ARG A C 1
ATOM 2391 O O . ARG A 1 316 ? 23.938 27.406 9.617 1 96.38 316 ARG A O 1
ATOM 2398 N N . VAL A 1 317 ? 22.172 27.359 8.297 1 97.19 317 VAL A N 1
ATOM 2399 C CA . VAL A 1 317 ? 22.984 27.203 7.102 1 97.19 317 VAL A CA 1
ATOM 2400 C C . VAL A 1 317 ? 23.203 28.562 6.441 1 97.19 317 VAL A C 1
ATOM 2402 O O . VAL A 1 317 ? 22.25 29.328 6.238 1 97.19 317 VAL A O 1
ATOM 2405 N N . VAL A 1 318 ? 24.438 28.844 6.137 1 96.75 318 VAL A N 1
ATOM 2406 C CA . VAL A 1 318 ? 24.781 30.109 5.484 1 96.75 318 VAL A CA 1
ATOM 2407 C C . VAL A 1 318 ? 25.625 29.828 4.238 1 96.75 318 VAL A C 1
ATOM 2409 O O . VAL A 1 318 ? 26.172 28.734 4.086 1 96.75 318 VAL A O 1
ATOM 2412 N N . TYR A 1 319 ? 25.547 30.719 3.346 1 97 319 TYR A N 1
ATOM 2413 C CA . TYR A 1 319 ? 26.406 30.641 2.17 1 97 319 TYR A CA 1
ATOM 2414 C C . TYR A 1 319 ? 27.672 31.469 2.357 1 97 319 TYR A C 1
ATOM 2416 O O . TYR A 1 319 ? 27.609 32.688 2.52 1 97 319 TYR A O 1
ATOM 2424 N N . SER A 1 320 ? 28.812 30.797 2.324 1 95.75 320 SER A N 1
ATOM 2425 C CA . SER A 1 320 ? 30.109 31.469 2.385 1 95.75 320 SER A CA 1
ATOM 2426 C C . SER A 1 320 ? 30.578 31.875 0.995 1 95.75 320 SER A C 1
ATOM 2428 O O . SER A 1 320 ? 31.109 31.047 0.244 1 95.75 320 SER A O 1
ATOM 2430 N N . ARG A 1 321 ? 30.516 33.125 0.768 1 94.25 321 ARG A N 1
ATOM 2431 C CA . ARG A 1 321 ? 30.938 33.594 -0.535 1 94.25 321 ARG A CA 1
ATOM 2432 C C . ARG A 1 321 ? 32.438 33.406 -0.732 1 94.25 321 ARG A C 1
ATOM 2434 O O . ARG A 1 321 ? 32.906 33.125 -1.846 1 94.25 321 ARG A O 1
ATOM 2441 N N . GLU A 1 322 ? 33.188 33.594 0.232 1 94.38 322 GLU A N 1
ATOM 2442 C CA . GLU A 1 322 ? 34.625 33.438 0.184 1 94.38 322 GLU A CA 1
ATOM 2443 C C . GLU A 1 322 ? 35.031 32.031 -0.24 1 94.38 322 GLU A C 1
ATOM 2445 O O . GLU A 1 322 ? 35.938 31.828 -1.049 1 94.38 322 GLU A O 1
ATOM 2450 N N . GLU A 1 323 ? 34.25 31.094 0.217 1 94.44 323 GLU A N 1
ATOM 2451 C CA . GLU A 1 323 ? 34.562 29.703 -0.058 1 94.44 323 GLU A CA 1
ATOM 2452 C C . GLU A 1 323 ? 33.719 29.156 -1.21 1 94.44 323 GLU A C 1
ATOM 2454 O O . GLU A 1 323 ? 34.062 28.109 -1.788 1 94.44 323 GLU A O 1
ATOM 2459 N N . GLY A 1 324 ? 32.688 29.828 -1.476 1 96.12 324 GLY A N 1
ATOM 2460 C CA . GLY A 1 324 ? 31.734 29.328 -2.457 1 96.12 324 GLY A CA 1
ATOM 2461 C C . GLY A 1 324 ? 31 28.078 -2 1 96.12 324 GLY A C 1
ATOM 2462 O O . GLY A 1 324 ? 30.734 27.188 -2.801 1 96.12 324 GLY A O 1
ATOM 2463 N N . LEU A 1 325 ? 30.828 27.906 -0.652 1 97 325 LEU A N 1
ATOM 2464 C CA . LEU A 1 325 ? 30.234 26.719 -0.064 1 97 325 LEU A CA 1
ATOM 2465 C C . LEU A 1 325 ? 29.141 27.094 0.929 1 97 325 LEU A C 1
ATOM 2467 O O . LEU A 1 325 ? 29.156 28.188 1.485 1 97 325 LEU A O 1
ATOM 2471 N N . TYR A 1 326 ? 28.234 26.188 1.033 1 97.69 326 TYR A N 1
ATOM 2472 C CA . TYR A 1 326 ? 27.266 26.266 2.133 1 97.69 326 TYR A CA 1
ATOM 2473 C C . TYR A 1 326 ? 27.859 25.672 3.406 1 97.69 326 TYR A C 1
ATOM 2475 O O . TYR A 1 326 ? 28.5 24.625 3.365 1 97.69 326 TYR A O 1
ATOM 2483 N N . ARG A 1 327 ? 27.656 26.422 4.492 1 95.81 327 ARG A N 1
ATOM 2484 C CA . ARG A 1 327 ? 28.234 26 5.766 1 95.81 327 ARG A CA 1
ATOM 2485 C C . ARG A 1 327 ? 27.188 26.016 6.871 1 95.81 327 ARG A C 1
ATOM 2487 O O . ARG A 1 327 ? 26.266 26.828 6.855 1 95.81 327 ARG A O 1
ATOM 2494 N N . VAL A 1 328 ? 27.391 25.094 7.766 1 95.31 328 VAL A N 1
ATOM 2495 C CA . VAL A 1 328 ? 26.594 25.109 8.984 1 95.31 328 VAL A CA 1
ATOM 2496 C C . VAL A 1 328 ? 27.25 26.016 10.023 1 95.31 328 VAL A C 1
ATOM 2498 O O . VAL A 1 328 ? 28.391 25.766 10.438 1 95.31 328 VAL A O 1
ATOM 2501 N N . ARG A 1 329 ? 26.562 27 10.477 1 94.12 329 ARG A N 1
ATOM 2502 C CA . ARG A 1 329 ? 27.078 27.938 11.461 1 94.12 329 ARG A CA 1
ATOM 2503 C C . ARG A 1 329 ? 26.453 27.719 12.828 1 94.12 329 ARG A C 1
ATOM 2505 O O . ARG A 1 329 ? 25.219 27.781 12.969 1 94.12 329 ARG A O 1
ATOM 2512 N N . PRO A 1 330 ? 27.203 27.562 13.781 1 94 330 PRO A N 1
ATOM 2513 C CA . PRO A 1 330 ? 26.656 27.406 15.133 1 94 330 PRO A CA 1
ATOM 2514 C C . PRO A 1 330 ? 26.047 28.703 15.672 1 94 330 PRO A C 1
ATOM 2516 O O . PRO A 1 330 ? 26.312 29.781 15.141 1 94 330 PRO A O 1
ATOM 2519 N N . PRO A 1 331 ? 25.219 28.562 16.703 1 94.69 331 PRO A N 1
ATOM 2520 C CA . PRO A 1 331 ? 24.641 29.766 17.297 1 94.69 331 PRO A CA 1
ATOM 2521 C C . PRO A 1 331 ? 25.703 30.703 17.859 1 94.69 331 PRO A C 1
ATOM 2523 O O . PRO A 1 331 ? 26.703 30.25 18.438 1 94.69 331 PRO A O 1
ATOM 2526 N N . GLY A 1 332 ? 25.484 31.984 17.766 1 94 332 GLY A N 1
ATOM 2527 C CA . GLY A 1 332 ? 26.406 32.969 18.281 1 94 332 GLY A CA 1
ATOM 2528 C C . GLY A 1 332 ? 26.219 33.25 19.75 1 94 332 GLY A C 1
ATOM 2529 O O . GLY A 1 332 ? 25.391 32.625 20.406 1 94 332 GLY A O 1
ATOM 2530 N N . ARG A 1 333 ? 26.938 34.281 20.234 1 94.81 333 ARG A N 1
ATOM 2531 C CA . ARG A 1 333 ? 26.984 34.594 21.656 1 94.81 333 ARG A CA 1
ATOM 2532 C C . ARG A 1 333 ? 25.641 35.094 22.156 1 94.81 333 ARG A C 1
ATOM 2534 O O . ARG A 1 333 ? 25.281 34.875 23.312 1 94.81 333 ARG A O 1
ATOM 2541 N N . TRP A 1 334 ? 24.859 35.719 21.297 1 96.88 334 TRP A N 1
ATOM 2542 C CA . TRP A 1 334 ? 23.609 36.344 21.734 1 96.88 334 TRP A CA 1
ATOM 2543 C C . TRP A 1 334 ? 22.422 35.438 21.484 1 96.88 334 TRP A C 1
ATOM 2545 O O . TRP A 1 334 ? 21.297 35.75 21.891 1 96.88 334 TRP A O 1
ATOM 2555 N N . SER A 1 335 ? 22.703 34.344 20.812 1 97.88 335 SER A N 1
ATOM 2556 C CA . SER A 1 335 ? 21.641 33.438 20.438 1 97.88 335 SER A CA 1
ATOM 2557 C C . SER A 1 335 ? 20.969 32.812 21.656 1 97.88 335 SER A C 1
ATOM 2559 O O . SER A 1 335 ? 21.562 32.75 22.734 1 97.88 335 SER A O 1
ATOM 2561 N N . VAL A 1 336 ? 19.734 32.438 21.438 1 97.5 336 VAL A N 1
ATOM 2562 C CA . VAL A 1 336 ? 19.031 31.75 22.516 1 97.5 336 VAL A CA 1
ATOM 2563 C C . VAL A 1 336 ? 19.5 30.297 22.562 1 97.5 336 VAL A C 1
ATOM 2565 O O . VAL A 1 336 ? 19 29.5 23.375 1 97.5 336 VAL A O 1
ATOM 2568 N N . GLY A 1 337 ? 20.328 29.891 21.656 1 95.19 337 GLY A N 1
ATOM 2569 C CA . GLY A 1 337 ? 21.016 28.625 21.75 1 95.19 337 GLY A CA 1
ATOM 2570 C C . GLY A 1 337 ? 20.344 27.531 20.922 1 95.19 337 GLY A C 1
ATOM 2571 O O . GLY A 1 337 ? 19.75 27.812 19.891 1 95.19 337 GLY A O 1
ATOM 2572 N N . ARG A 1 338 ? 20.594 26.25 21.359 1 94.44 338 ARG A N 1
ATOM 2573 C CA . ARG A 1 338 ? 20.078 25.078 20.672 1 94.44 338 ARG A CA 1
ATOM 2574 C C . ARG A 1 338 ? 18.797 24.578 21.328 1 94.44 338 ARG A C 1
ATOM 2576 O O . ARG A 1 338 ? 18.719 24.5 22.562 1 94.44 338 ARG A O 1
ATOM 2583 N N . LEU A 1 339 ? 17.875 24.312 20.469 1 94.19 339 LEU A N 1
ATOM 2584 C CA . LEU A 1 339 ? 16.641 23.75 20.969 1 94.19 339 LEU A CA 1
ATOM 2585 C C . LEU A 1 339 ? 16.578 22.25 20.688 1 94.19 339 LEU A C 1
ATOM 2587 O O . LEU A 1 339 ? 15.695 21.547 21.203 1 94.19 339 LEU A O 1
ATOM 2591 N N . ARG A 1 340 ? 17.391 21.734 19.859 1 91.38 340 ARG A N 1
ATOM 2592 C CA . ARG A 1 340 ? 17.5 20.312 19.5 1 91.38 340 ARG A CA 1
ATOM 2593 C C . ARG A 1 340 ? 18.906 19.969 19.047 1 91.38 340 ARG A C 1
ATOM 2595 O O . ARG A 1 340 ? 19.766 20.844 18.922 1 91.38 340 ARG A O 1
ATOM 2602 N N . ALA A 1 341 ? 18.906 18.625 18.797 1 88 341 ALA A N 1
ATOM 2603 C CA . ALA A 1 341 ? 20.188 18.156 18.266 1 88 341 ALA A CA 1
ATOM 2604 C C . ALA A 1 341 ? 20.297 18.422 16.766 1 88 341 ALA A C 1
ATOM 2606 O O . ALA A 1 341 ? 19.281 18.453 16.062 1 88 341 ALA A O 1
ATOM 2607 N N . TRP A 1 342 ? 21.391 18.906 16.328 1 88.06 342 TRP A N 1
ATOM 2608 C CA . TRP A 1 342 ? 21.781 19 14.93 1 88.06 342 TRP A CA 1
ATOM 2609 C C . TRP A 1 342 ? 21.078 20.172 14.242 1 88.06 342 TRP A C 1
ATOM 2611 O O . TRP A 1 342 ? 20.562 21.062 14.906 1 88.06 342 TRP A O 1
ATOM 2621 N N . ILE A 1 343 ? 21 20.188 12.914 1 90.69 343 ILE A N 1
ATOM 2622 C CA . ILE A 1 343 ? 20.688 21.375 12.141 1 90.69 343 ILE A CA 1
ATOM 2623 C C . ILE A 1 343 ? 19.172 21.547 12.062 1 90.69 343 ILE A C 1
ATOM 2625 O O . ILE A 1 343 ? 18.641 22.641 12.258 1 90.69 343 ILE A O 1
ATOM 2629 N N . ALA A 1 344 ? 18.422 20.484 11.711 1 91.5 344 ALA A N 1
ATOM 2630 C CA . ALA A 1 344 ? 16.984 20.547 11.438 1 91.5 344 ALA A CA 1
ATOM 2631 C C . ALA A 1 344 ? 16.391 19.141 11.297 1 91.5 344 ALA A C 1
ATOM 2633 O O . ALA A 1 344 ? 17.109 18.156 11.383 1 91.5 344 ALA A O 1
ATOM 2634 N N . ASN A 1 345 ? 15.055 19.125 11.32 1 90.88 345 ASN A N 1
ATOM 2635 C CA . ASN A 1 345 ? 14.422 17.938 10.75 1 90.88 345 ASN A CA 1
ATOM 2636 C C . ASN A 1 345 ? 14.57 17.891 9.227 1 90.88 345 ASN A C 1
ATOM 2638 O O . ASN A 1 345 ? 13.672 18.328 8.5 1 90.88 345 ASN A O 1
ATOM 2642 N N . THR A 1 346 ? 15.656 17.328 8.836 1 91.38 346 THR A N 1
ATOM 2643 C CA . THR A 1 346 ? 16.141 17.484 7.469 1 91.38 346 THR A CA 1
ATOM 2644 C C . THR A 1 346 ? 15.125 16.953 6.461 1 91.38 346 THR A C 1
ATOM 2646 O O . THR A 1 346 ? 14.875 17.578 5.43 1 91.38 346 THR A O 1
ATOM 2649 N N . LEU A 1 347 ? 14.508 15.883 6.734 1 89.62 347 LEU A N 1
ATOM 2650 C CA . LEU A 1 347 ? 13.547 15.297 5.805 1 89.62 347 LEU A CA 1
ATOM 2651 C C . LEU A 1 347 ? 12.344 16.219 5.617 1 89.62 347 LEU A C 1
ATOM 2653 O O . LEU A 1 347 ? 11.836 16.359 4.504 1 89.62 347 LEU A O 1
ATOM 2657 N N . ALA A 1 348 ? 11.914 16.781 6.695 1 92 348 ALA A N 1
ATOM 2658 C CA . ALA A 1 348 ? 10.789 17.719 6.617 1 92 348 ALA A CA 1
ATOM 2659 C C . ALA A 1 348 ? 11.156 18.938 5.785 1 92 348 ALA A C 1
ATOM 2661 O O . ALA A 1 348 ? 10.352 19.406 4.973 1 92 348 ALA A O 1
ATOM 2662 N N . VAL A 1 349 ? 12.344 19.391 5.973 1 94.56 349 VAL A N 1
ATOM 2663 C CA . VAL A 1 349 ? 12.797 20.578 5.254 1 94.56 349 VAL A CA 1
ATOM 2664 C C . VAL A 1 349 ? 12.93 20.25 3.766 1 94.56 349 VAL A C 1
ATOM 2666 O O . VAL A 1 349 ? 12.555 21.062 2.914 1 94.56 349 VAL A O 1
ATOM 2669 N N . LEU A 1 350 ? 13.43 19.109 3.479 1 92.88 350 LEU A N 1
ATOM 2670 C CA . LEU A 1 350 ? 13.586 18.703 2.082 1 92.88 350 LEU A CA 1
ATOM 2671 C C . LEU A 1 350 ? 12.219 18.531 1.417 1 92.88 350 LEU A C 1
ATOM 2673 O O . LEU A 1 350 ? 12.07 18.812 0.228 1 92.88 350 LEU A O 1
ATOM 2677 N N . TRP A 1 351 ? 11.289 18.047 2.16 1 92.75 351 TRP A N 1
ATOM 2678 C CA . TRP A 1 351 ? 9.93 17.938 1.651 1 92.75 351 TRP A CA 1
ATOM 2679 C C . TRP A 1 351 ? 9.375 19.312 1.289 1 92.75 351 TRP A C 1
ATOM 2681 O O . TRP A 1 351 ? 8.797 19.484 0.212 1 92.75 351 TRP A O 1
ATOM 2691 N N . ALA A 1 352 ? 9.539 20.156 2.162 1 95 352 ALA A N 1
ATOM 2692 C CA . ALA A 1 352 ? 9.078 21.531 1.925 1 95 352 ALA A CA 1
ATOM 2693 C C . ALA A 1 352 ? 9.812 22.156 0.747 1 95 352 ALA A C 1
ATOM 2695 O O . ALA A 1 352 ? 9.227 22.906 -0.031 1 95 352 ALA A O 1
ATOM 2696 N N . TYR A 1 353 ? 11.078 21.859 0.654 1 95.75 353 TYR A N 1
ATOM 2697 C CA . TYR A 1 353 ? 11.883 22.312 -0.475 1 95.75 353 TYR A CA 1
ATOM 2698 C C . TYR A 1 353 ? 11.258 21.891 -1.798 1 95.75 353 TYR A C 1
ATOM 2700 O O . TYR A 1 353 ? 11.055 22.719 -2.691 1 95.75 353 TYR A O 1
ATOM 2708 N N . ALA A 1 354 ? 10.953 20.641 -1.891 1 93.5 354 ALA A N 1
ATOM 2709 C CA . ALA A 1 354 ? 10.375 20.094 -3.113 1 93.5 354 ALA A CA 1
ATOM 2710 C C . ALA A 1 354 ? 9.008 20.719 -3.398 1 93.5 354 ALA A C 1
ATOM 2712 O O . ALA A 1 354 ? 8.695 21.047 -4.547 1 93.5 354 ALA A O 1
ATOM 2713 N N . TYR A 1 355 ? 8.234 20.906 -2.463 1 93.94 355 TYR A N 1
ATOM 2714 C CA . TYR A 1 355 ? 6.906 21.5 -2.598 1 93.94 355 TYR A CA 1
ATOM 2715 C C . TYR A 1 355 ? 6.984 22.922 -3.105 1 93.94 355 TYR A C 1
ATOM 2717 O O . TYR A 1 355 ? 6.332 23.281 -4.09 1 93.94 355 TYR A O 1
ATOM 2725 N N . ILE A 1 356 ? 7.797 23.75 -2.428 1 96.06 356 ILE A N 1
ATOM 2726 C CA . ILE A 1 356 ? 7.914 25.156 -2.781 1 96.06 356 ILE A CA 1
ATOM 2727 C C . ILE A 1 356 ? 8.484 25.297 -4.191 1 96.06 356 ILE A C 1
ATOM 2729 O O . ILE A 1 356 ? 8.008 26.109 -4.984 1 96.06 356 ILE A O 1
ATOM 2733 N N . LEU A 1 357 ? 9.438 24.484 -4.426 1 92.94 357 LEU A N 1
ATOM 2734 C CA . LEU A 1 357 ? 10.039 24.5 -5.758 1 92.94 357 LEU A CA 1
ATOM 2735 C C . LEU A 1 357 ? 9 24.156 -6.824 1 92.94 357 LEU A C 1
ATOM 2737 O O . LEU A 1 357 ? 8.969 24.766 -7.887 1 92.94 357 LEU A O 1
ATOM 2741 N N . ALA A 1 358 ? 8.188 23.172 -6.555 1 88.38 358 ALA A N 1
ATOM 2742 C CA . ALA A 1 358 ? 7.172 22.719 -7.504 1 88.38 358 ALA A CA 1
ATOM 2743 C C . ALA A 1 358 ? 6.09 23.781 -7.688 1 88.38 358 ALA A C 1
ATOM 2745 O O . ALA A 1 358 ? 5.602 23.984 -8.797 1 88.38 358 ALA A O 1
ATOM 2746 N N . MET A 1 359 ? 5.75 24.469 -6.691 1 91.31 359 MET A N 1
ATOM 2747 C CA . MET A 1 359 ? 4.625 25.391 -6.723 1 91.31 359 MET A CA 1
ATOM 2748 C C . MET A 1 359 ? 5.066 26.766 -7.234 1 91.31 359 MET A C 1
ATOM 2750 O O . MET A 1 359 ? 4.355 27.406 -8.016 1 91.31 359 MET A O 1
ATOM 2754 N N . GLY A 1 360 ? 6.27 27.188 -6.762 1 93.5 360 GLY A N 1
ATOM 2755 C CA . GLY A 1 360 ? 6.688 28.547 -7.043 1 93.5 360 GLY A CA 1
ATOM 2756 C C . GLY A 1 360 ? 5.797 29.594 -6.391 1 93.5 360 GLY A C 1
ATOM 2757 O O . GLY A 1 360 ? 4.836 29.25 -5.695 1 93.5 360 GLY A O 1
ATOM 2758 N N . PRO A 1 361 ? 6.078 30.828 -6.598 1 95.31 361 PRO A N 1
ATOM 2759 C CA . PRO A 1 361 ? 5.277 31.891 -5.98 1 95.31 361 PRO A CA 1
ATOM 2760 C C . PRO A 1 361 ? 3.836 31.906 -6.48 1 95.31 361 PRO A C 1
ATOM 2762 O O . PRO A 1 361 ? 2.91 32.156 -5.703 1 95.31 361 PRO A O 1
ATOM 2765 N N . GLN A 1 362 ? 3.67 31.641 -7.734 1 95.62 362 GLN A N 1
ATOM 2766 C CA . GLN A 1 362 ? 2.324 31.641 -8.297 1 95.62 362 GLN A CA 1
ATOM 2767 C C . GLN A 1 362 ? 1.501 30.469 -7.754 1 95.62 362 GLN A C 1
ATOM 2769 O O . GLN A 1 362 ? 0.326 30.641 -7.422 1 95.62 362 GLN A O 1
ATOM 2774 N N . GLY A 1 363 ? 2.168 29.359 -7.672 1 94.62 363 GLY A N 1
ATOM 2775 C CA . GLY A 1 363 ? 1.482 28.188 -7.152 1 94.62 363 GLY A CA 1
ATOM 2776 C C . GLY A 1 363 ? 1.094 28.328 -5.691 1 94.62 363 GLY A C 1
ATOM 2777 O O . GLY A 1 363 ? -0.004 27.922 -5.297 1 94.62 363 GLY A O 1
ATOM 2778 N N . LEU A 1 364 ? 1.981 28.859 -4.93 1 96.25 364 LEU A N 1
ATOM 2779 C CA . LEU A 1 364 ? 1.699 29.062 -3.512 1 96.25 364 LEU A CA 1
ATOM 2780 C C . LEU A 1 364 ? 0.531 30.016 -3.316 1 96.25 364 LEU A C 1
ATOM 2782 O O . LEU A 1 364 ? -0.344 29.781 -2.482 1 96.25 364 LEU A O 1
ATOM 2786 N N . ARG A 1 365 ? 0.528 31.062 -4.094 1 97.31 365 ARG A N 1
ATOM 2787 C CA . ARG A 1 365 ? -0.579 32 -4.039 1 97.31 365 ARG A CA 1
ATOM 2788 C C . ARG A 1 365 ? -1.897 31.344 -4.406 1 97.31 365 ARG A C 1
ATOM 2790 O O . ARG A 1 365 ? -2.9 31.516 -3.711 1 97.31 365 ARG A O 1
ATOM 2797 N N . LEU A 1 366 ? -1.872 30.594 -5.422 1 96.12 366 LEU A N 1
ATOM 2798 C CA . LEU A 1 366 ? -3.076 29.922 -5.883 1 96.12 366 LEU A CA 1
ATOM 2799 C C . LEU A 1 366 ? -3.568 28.906 -4.844 1 96.12 366 LEU A C 1
ATOM 2801 O O . LEU A 1 366 ? -4.773 28.75 -4.66 1 96.12 366 LEU A O 1
ATOM 2805 N N . ALA A 1 367 ? -2.648 28.25 -4.246 1 94.81 367 ALA A N 1
ATOM 2806 C CA . ALA A 1 367 ? -3.02 27.281 -3.213 1 94.81 367 ALA A CA 1
ATOM 2807 C C . ALA A 1 367 ? -3.816 27.953 -2.1 1 94.81 367 ALA A C 1
ATOM 2809 O O . ALA A 1 367 ? -4.84 27.422 -1.655 1 94.81 367 ALA A O 1
ATOM 2810 N N . GLY A 1 368 ? -3.316 29.062 -1.646 1 95.88 368 GLY A N 1
ATOM 2811 C CA . GLY A 1 368 ? -4.035 29.828 -0.633 1 95.88 368 GLY A CA 1
ATOM 2812 C C . GLY A 1 368 ? -5.387 30.328 -1.109 1 95.88 368 GLY A C 1
ATOM 2813 O O . GLY A 1 368 ? -6.391 30.172 -0.41 1 95.88 368 GLY A O 1
ATOM 2814 N N . GLU A 1 369 ? -5.438 30.828 -2.312 1 97.56 369 GLU A N 1
ATOM 2815 C CA . GLU A 1 369 ? -6.664 31.391 -2.873 1 97.56 369 GLU A CA 1
ATOM 2816 C C . GLU A 1 369 ? -7.734 30.312 -3.035 1 97.56 369 GLU A C 1
ATOM 2818 O O . GLU A 1 369 ? -8.898 30.547 -2.705 1 97.56 369 GLU A O 1
ATOM 2823 N N . VAL A 1 370 ? -7.359 29.234 -3.508 1 96.81 370 VAL A N 1
ATOM 2824 C CA . VAL A 1 370 ? -8.312 28.156 -3.744 1 96.81 370 VAL A CA 1
ATOM 2825 C C . VAL A 1 370 ? -8.844 27.625 -2.41 1 96.81 370 VAL A C 1
ATOM 2827 O O . VAL A 1 370 ? -10.031 27.312 -2.285 1 96.81 370 VAL A O 1
ATOM 2830 N N . SER A 1 371 ? -7.969 27.516 -1.477 1 96.62 371 SER A N 1
ATOM 2831 C CA . SER A 1 371 ? -8.422 27.094 -0.155 1 96.62 371 SER A CA 1
ATOM 2832 C C . SER A 1 371 ? -9.469 28.047 0.405 1 96.62 371 SER A C 1
ATOM 2834 O O . SER A 1 371 ? -10.445 27.609 1.019 1 96.62 371 SER A O 1
ATOM 2836 N N . VAL A 1 372 ? -9.25 29.328 0.213 1 97.62 372 VAL A N 1
ATOM 2837 C CA . VAL A 1 372 ? -10.195 30.344 0.675 1 97.62 372 VAL A CA 1
ATOM 2838 C C . VAL A 1 372 ? -11.523 30.188 -0.066 1 97.62 372 VAL A C 1
ATOM 2840 O O . VAL A 1 372 ? -12.586 30.219 0.55 1 97.62 372 VAL A O 1
ATOM 2843 N N . VAL A 1 373 ? -11.422 29.984 -1.316 1 98.06 373 VAL A N 1
ATOM 2844 C CA . VAL A 1 373 ? -12.617 29.797 -2.127 1 98.06 373 VAL A CA 1
ATOM 2845 C C . VAL A 1 373 ? -13.359 28.531 -1.675 1 98.06 373 VAL A C 1
ATOM 2847 O O . VAL A 1 373 ? -14.586 28.562 -1.506 1 98.06 373 VAL A O 1
ATOM 2850 N N . ASN A 1 374 ? -12.648 27.469 -1.497 1 97.94 374 ASN A N 1
ATOM 2851 C CA . ASN A 1 374 ? -13.234 26.203 -1.059 1 97.94 374 ASN A CA 1
ATOM 2852 C C . ASN A 1 374 ? -13.961 26.359 0.276 1 97.94 374 ASN A C 1
ATOM 2854 O O . ASN A 1 374 ? -15.078 25.859 0.443 1 97.94 374 ASN A O 1
ATOM 2858 N N . THR A 1 375 ? -13.32 27 1.17 1 97.56 375 THR A N 1
ATOM 2859 C CA . THR A 1 375 ? -13.898 27.219 2.494 1 97.56 375 THR A CA 1
ATOM 2860 C C . THR A 1 375 ? -15.188 28.016 2.4 1 97.56 375 THR A C 1
ATOM 2862 O O . THR A 1 375 ? -16.203 27.656 3.008 1 97.56 375 THR A O 1
ATOM 2865 N N . ASN A 1 376 ? -15.195 29.062 1.658 1 98.44 376 ASN A N 1
ATOM 2866 C CA . ASN A 1 376 ? -16.375 29.891 1.545 1 98.44 376 ASN A CA 1
ATOM 2867 C C . ASN A 1 376 ? -17.469 29.219 0.716 1 98.44 376 ASN A C 1
ATOM 2869 O O . ASN A 1 376 ? -18.656 29.438 0.946 1 98.44 376 ASN A O 1
ATOM 2873 N N . TYR A 1 377 ? -17.047 28.406 -0.271 1 98.5 377 TYR A N 1
ATOM 2874 C CA . TYR A 1 377 ? -18.016 27.562 -0.967 1 98.5 377 TYR A CA 1
ATOM 2875 C C . TYR A 1 377 ? -18.734 26.625 0.005 1 98.5 377 TYR A C 1
ATOM 2877 O O . TYR A 1 377 ? -19.953 26.5 -0.035 1 98.5 377 TYR A O 1
ATOM 2885 N N . PHE A 1 378 ? -18.031 26.016 0.819 1 98.31 378 PHE A N 1
ATOM 2886 C CA . PHE A 1 378 ? -18.578 25.125 1.842 1 98.31 378 PHE A CA 1
ATOM 2887 C C . PHE A 1 378 ? -19.562 25.891 2.742 1 98.31 378 PHE A C 1
ATOM 2889 O O . PHE A 1 378 ? -20.641 25.391 3.055 1 98.31 378 PHE A O 1
ATOM 2896 N N . ILE A 1 379 ? -19.156 27.078 3.193 1 98.38 379 ILE A N 1
ATOM 2897 C CA . ILE A 1 379 ? -20.016 27.906 4.031 1 98.38 379 ILE A CA 1
ATOM 2898 C C . ILE A 1 379 ? -21.344 28.172 3.322 1 98.38 379 ILE A C 1
ATOM 2900 O O . ILE A 1 379 ? -22.406 28.078 3.934 1 98.38 379 ILE A O 1
ATOM 2904 N N . ARG A 1 380 ? -21.234 28.453 2.074 1 98.31 380 ARG A N 1
ATOM 2905 C CA . ARG A 1 380 ? -22.438 28.703 1.293 1 98.31 380 ARG A CA 1
ATOM 2906 C C . ARG A 1 380 ? -23.328 27.484 1.244 1 98.31 380 ARG A C 1
ATOM 2908 O O . ARG A 1 380 ? -24.562 27.594 1.301 1 98.31 380 ARG A O 1
ATOM 2915 N N . LEU A 1 381 ? -22.75 26.344 1.103 1 98.56 381 LEU A N 1
ATOM 2916 C CA . LEU A 1 381 ? -23.516 25.094 1.07 1 98.56 381 LEU A CA 1
ATOM 2917 C C . LEU A 1 381 ? -24.25 24.875 2.389 1 98.56 381 LEU A C 1
ATOM 2919 O O . LEU A 1 381 ? -25.344 24.297 2.41 1 98.56 381 LEU A O 1
ATOM 2923 N N . MET A 1 382 ? -23.719 25.328 3.49 1 98.38 382 MET A N 1
ATOM 2924 C CA . MET A 1 382 ? -24.25 25.031 4.82 1 98.38 382 MET A CA 1
ATOM 2925 C C . MET A 1 382 ? -25.172 26.141 5.293 1 98.38 382 MET A C 1
ATOM 2927 O O . MET A 1 382 ? -25.891 25.984 6.289 1 98.38 382 MET A O 1
ATOM 2931 N N . GLU A 1 383 ? -25.172 27.234 4.578 1 96.75 383 GLU A N 1
ATOM 2932 C CA . GLU A 1 383 ? -25.906 28.422 4.984 1 96.75 383 GLU A CA 1
ATOM 2933 C C . GLU A 1 383 ? -27.391 28.125 5.152 1 96.75 383 GLU A C 1
ATOM 2935 O O . GLU A 1 383 ? -28 27.469 4.301 1 96.75 383 GLU A O 1
ATOM 2940 N N . GLY A 1 384 ? -27.906 28.547 6.266 1 95.38 384 GLY A N 1
ATOM 2941 C CA . GLY A 1 384 ? -29.344 28.469 6.48 1 95.38 384 GLY A CA 1
ATOM 2942 C C . GLY A 1 384 ? -29.797 27.156 7.074 1 95.38 384 GLY A C 1
ATOM 2943 O O . GLY A 1 384 ? -30.953 26.984 7.438 1 95.38 384 GLY A O 1
ATOM 2944 N N . HIS A 1 385 ? -28.891 26.203 7.184 1 97.69 385 HIS A N 1
ATOM 2945 C CA . HIS A 1 385 ? -29.297 24.938 7.762 1 97.69 385 HIS A CA 1
ATOM 2946 C C . HIS A 1 385 ? -29.578 25.062 9.25 1 97.69 385 HIS A C 1
ATOM 2948 O O . HIS A 1 385 ? -28.812 25.688 9.984 1 97.69 385 HIS A O 1
ATOM 2954 N N . TRP A 1 386 ? -30.547 24.438 9.773 1 97.94 386 TRP A N 1
ATOM 2955 C CA . TRP A 1 386 ? -31.062 24.688 11.117 1 97.94 386 TRP A CA 1
ATOM 2956 C C . TRP A 1 386 ? -30.109 24.125 12.172 1 97.94 386 TRP A C 1
ATOM 2958 O O . TRP A 1 386 ? -30.078 24.609 13.312 1 97.94 386 TRP A O 1
ATOM 2968 N N . GLY A 1 387 ? -29.375 23.125 11.852 1 98.31 387 GLY A N 1
ATOM 2969 C CA . GLY A 1 387 ? -28.594 22.391 12.836 1 98.31 387 GLY A CA 1
ATOM 2970 C C . GLY A 1 387 ? -27.234 23.016 13.109 1 98.31 387 GLY A C 1
ATOM 2971 O O . GLY A 1 387 ? -26.578 22.672 14.094 1 98.31 387 GLY A O 1
ATOM 2972 N N . TYR A 1 388 ? -26.859 24 12.258 1 98.62 388 TYR A N 1
ATOM 2973 C CA . TYR A 1 388 ? -25.516 24.547 12.336 1 98.62 388 TYR A CA 1
ATOM 2974 C C . TYR A 1 388 ? -25.531 26.078 12.219 1 98.62 388 TYR A C 1
ATOM 2976 O O . TYR A 1 388 ? -26.406 26.625 11.547 1 98.62 388 TYR A O 1
ATOM 2984 N N . SER A 1 389 ? -24.594 26.703 12.914 1 98.12 389 SER A N 1
ATOM 2985 C CA . SER A 1 389 ? -24.484 28.156 12.82 1 98.12 389 SER A CA 1
ATOM 2986 C C . SER A 1 389 ? -23.031 28.578 12.602 1 98.12 389 SER A C 1
ATOM 2988 O O . SER A 1 389 ? -22.109 27.797 12.812 1 98.12 389 SER A O 1
ATOM 2990 N N . LEU A 1 390 ? -22.859 29.719 12.07 1 97.88 390 LEU A N 1
ATOM 2991 C CA . LEU A 1 390 ? -21.562 30.344 11.883 1 97.88 390 LEU A CA 1
ATOM 2992 C C . LEU A 1 390 ? -21.344 31.469 12.906 1 97.88 390 LEU A C 1
ATOM 2994 O O . LEU A 1 390 ? -21.797 32.594 12.703 1 97.88 390 LEU A O 1
ATOM 2998 N N . PRO A 1 391 ? -20.531 31.141 13.883 1 96.06 391 PRO A N 1
ATOM 2999 C CA . PRO A 1 391 ? -20.312 32.156 14.93 1 96.06 391 PRO A CA 1
ATOM 3000 C C . PRO A 1 391 ? -19.344 33.25 14.5 1 96.06 391 PRO A C 1
ATOM 3002 O O . PRO A 1 391 ? -18.5 33.031 13.633 1 96.06 391 PRO A O 1
ATOM 3005 N N . TYR A 1 392 ? -19.516 34.469 15.125 1 95.88 392 TYR A N 1
ATOM 3006 C CA . TYR A 1 392 ? -18.625 35.625 14.977 1 95.88 392 TYR A CA 1
ATOM 3007 C C . TYR A 1 392 ? -18.609 36.125 13.531 1 95.88 392 TYR A C 1
ATOM 3009 O O . TYR A 1 392 ? -18.156 35.406 12.633 1 95.88 392 TYR A O 1
ATOM 3017 N N . ALA A 1 393 ? -19.094 37.156 13.266 1 95.31 393 ALA A N 1
ATOM 3018 C CA . ALA A 1 393 ? -19.062 37.906 12 1 95.31 393 ALA A CA 1
ATOM 3019 C C . ALA A 1 393 ? -19.5 37 10.836 1 95.31 393 ALA A C 1
ATOM 3021 O O . ALA A 1 393 ? -18.766 36.844 9.867 1 95.31 393 ALA A O 1
ATOM 3022 N N . PRO A 1 394 ?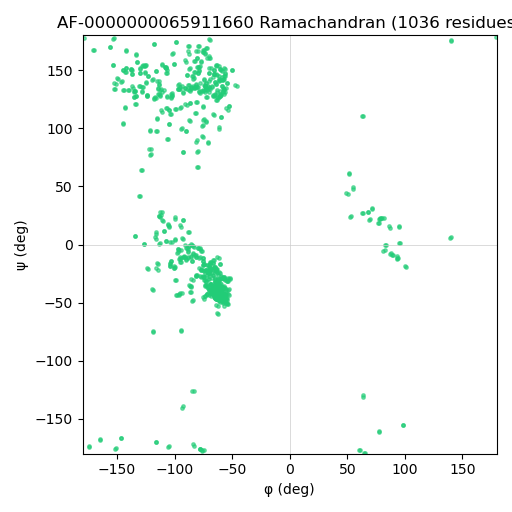 -20.672 36.5 10.867 1 94 394 PRO A N 1
ATOM 3023 C CA . PRO A 1 394 ? -21.141 35.562 9.844 1 94 394 PRO A CA 1
ATOM 3024 C C . PRO A 1 394 ? -21.125 36.188 8.438 1 94 394 PRO A C 1
ATOM 3026 O O . PRO A 1 394 ? -21.094 35.438 7.449 1 94 394 PRO A O 1
ATOM 3029 N N . SER A 1 395 ? -21.047 37.469 8.336 1 94.31 395 SER A N 1
ATOM 3030 C CA . SER A 1 395 ? -21.109 38.125 7.031 1 94.31 395 SER A CA 1
ATOM 3031 C C . SER A 1 395 ? -19.703 38.312 6.441 1 94.31 395 SER A C 1
ATOM 3033 O O . SER A 1 395 ? -19.562 38.594 5.25 1 94.31 395 SER A O 1
ATOM 3035 N N . ARG A 1 396 ? -18.672 38.062 7.234 1 96.56 396 ARG A N 1
ATOM 3036 C CA . ARG A 1 396 ? -17.297 38.219 6.754 1 96.56 396 ARG A CA 1
ATOM 3037 C C . ARG A 1 396 ? -16.812 36.906 6.141 1 96.56 396 ARG A C 1
ATOM 3039 O O . ARG A 1 396 ? -17 35.812 6.715 1 96.56 396 ARG A O 1
ATOM 3046 N N . PRO A 1 397 ? -16.219 37.062 4.996 1 96.31 397 PRO A N 1
ATOM 3047 C CA . PRO A 1 397 ? -15.625 35.844 4.438 1 96.31 397 PRO A CA 1
ATOM 3048 C C . PRO A 1 397 ? -14.508 35.281 5.309 1 96.31 397 PRO A C 1
ATOM 3050 O O . PRO A 1 397 ? -13.805 36.031 5.988 1 96.31 397 PRO A O 1
ATOM 3053 N N . ARG A 1 398 ? -14.477 34.031 5.281 1 98.06 398 ARG A N 1
ATOM 3054 C CA . ARG A 1 398 ? -13.406 33.344 6 1 98.06 398 ARG A CA 1
ATOM 3055 C C . ARG A 1 398 ? -12.195 33.125 5.098 1 98.06 398 ARG A C 1
ATOM 3057 O O . ARG A 1 398 ? -12.312 33.156 3.871 1 98.06 398 ARG A O 1
ATOM 3064 N N . LYS A 1 399 ? -11.133 32.969 5.684 1 97.44 399 LYS A N 1
ATOM 3065 C CA . LYS A 1 399 ? -9.938 32.594 4.93 1 97.44 399 LYS A CA 1
ATOM 3066 C C . LYS A 1 399 ? -9.875 31.078 4.695 1 97.44 399 LYS A C 1
ATOM 3068 O O . LYS A 1 399 ? -10.844 30.484 4.219 1 97.44 399 LYS A O 1
ATOM 3073 N N . HIS A 1 400 ? -8.797 30.344 5.051 1 95.38 400 HIS A N 1
ATOM 3074 C CA . HIS A 1 400 ? -8.594 28.969 4.602 1 95.38 400 HIS A CA 1
ATOM 3075 C C . HIS A 1 400 ? -9.398 27.984 5.449 1 95.38 400 HIS A C 1
ATOM 3077 O O . HIS A 1 400 ? -9.508 26.812 5.105 1 95.38 400 HIS A O 1
ATOM 3083 N N . GLU A 1 401 ? -10 28.422 6.617 1 96.94 401 GLU A N 1
ATOM 3084 C CA . GLU A 1 401 ? -10.75 27.5 7.461 1 96.94 401 GLU A CA 1
ATOM 3085 C C . GLU A 1 401 ? -11.984 28.172 8.047 1 96.94 401 GLU A C 1
ATOM 3087 O O . GLU A 1 401 ? -12.125 29.391 7.988 1 96.94 401 GLU A O 1
ATOM 3092 N N . VAL A 1 402 ? -12.867 27.359 8.602 1 97.81 402 VAL A N 1
ATOM 3093 C CA . VAL A 1 402 ? -14.102 27.844 9.211 1 97.81 402 VAL A CA 1
ATOM 3094 C C . VAL A 1 402 ? -14.422 27.016 10.461 1 97.81 402 VAL A C 1
ATOM 3096 O O . VAL A 1 402 ? -14.047 25.844 10.547 1 97.81 402 VAL A O 1
ATOM 3099 N N . VAL A 1 403 ? -15.039 27.672 11.398 1 97.94 403 VAL A N 1
ATOM 3100 C CA . VAL A 1 403 ? -15.555 26.984 12.578 1 97.94 403 VAL A CA 1
ATOM 3101 C C . VAL A 1 403 ? -17.078 27.078 12.602 1 97.94 403 VAL A C 1
ATOM 3103 O O . VAL A 1 403 ? -17.641 28.125 12.922 1 97.94 403 VAL A O 1
ATOM 3106 N N . LEU A 1 404 ? -17.719 25.984 12.352 1 98.19 404 LEU A N 1
ATOM 3107 C CA . LEU A 1 404 ? -19.156 25.875 12.547 1 98.19 404 LEU A CA 1
ATOM 3108 C C . LEU A 1 404 ? -19.484 25.484 13.984 1 98.19 404 LEU A C 1
ATOM 3110 O O . LEU A 1 404 ? -18.672 24.875 14.672 1 98.19 404 LEU A O 1
ATOM 3114 N N . SER A 1 405 ? -20.672 25.922 14.398 1 98.56 405 SER A N 1
ATOM 3115 C CA . SER A 1 405 ? -21.156 25.5 15.703 1 98.56 405 SER A CA 1
ATOM 3116 C C . SER A 1 405 ? -22.344 24.547 15.562 1 98.56 405 SER A C 1
ATOM 3118 O O . SER A 1 405 ? -23.297 24.844 14.844 1 98.56 405 SER A O 1
ATOM 3120 N N . ALA A 1 406 ? -22.281 23.484 16.25 1 98.75 406 ALA A N 1
ATOM 3121 C CA . ALA A 1 406 ? -23.406 22.547 16.281 1 98.75 406 ALA A CA 1
ATOM 3122 C C . ALA A 1 406 ? -24.297 22.812 17.5 1 98.75 406 ALA A C 1
ATOM 3124 O O . ALA A 1 406 ? -25.078 21.953 17.906 1 98.75 406 ALA A O 1
ATOM 3125 N N . LYS A 1 407 ? -24.188 23.938 18.109 1 98.44 407 LYS A N 1
ATOM 3126 C CA . LYS A 1 407 ? -24.984 24.312 19.281 1 98.44 407 LYS A CA 1
ATOM 3127 C C . LYS A 1 407 ? -26.469 24.219 19 1 98.44 407 LYS A C 1
ATOM 3129 O O . LYS A 1 407 ? -27.234 23.672 19.797 1 98.44 407 LYS A O 1
ATOM 3134 N N . PRO A 1 408 ? -26.938 24.734 17.844 1 98.31 408 PRO A N 1
ATOM 3135 C CA . PRO A 1 408 ? -28.359 24.578 17.562 1 98.31 408 PRO A CA 1
ATOM 3136 C C . PRO A 1 408 ? -28.797 23.125 17.5 1 98.31 408 PRO A C 1
ATOM 3138 O O . PRO A 1 408 ? -29.875 22.781 17.984 1 98.31 408 PRO A O 1
ATOM 3141 N N . LEU A 1 409 ? -28.016 22.297 16.922 1 98.5 409 LEU A N 1
ATOM 3142 C CA . LEU A 1 409 ? -28.312 20.875 16.844 1 98.5 409 LEU A CA 1
ATOM 3143 C C . LEU A 1 409 ? -28.406 20.25 18.234 1 98.5 409 LEU A C 1
ATOM 3145 O O . LEU A 1 409 ? -29.344 19.5 18.516 1 98.5 409 LEU A O 1
ATOM 3149 N N . LYS A 1 410 ? -27.453 20.578 19.031 1 98.44 410 LYS A N 1
ATOM 3150 C CA . LYS A 1 410 ? -27.469 20.062 20.391 1 98.44 410 LYS A CA 1
ATOM 3151 C C . LYS A 1 410 ? -28.719 20.531 21.141 1 98.44 410 LYS A C 1
ATOM 3153 O O . LYS A 1 410 ? -29.344 19.75 21.844 1 98.44 410 LYS A O 1
ATOM 3158 N N . ARG A 1 411 ? -29.047 21.75 21.016 1 97.81 411 ARG A N 1
ATOM 3159 C CA . ARG A 1 411 ? -30.219 22.328 21.688 1 97.81 411 ARG A CA 1
ATOM 3160 C C . ARG A 1 411 ? -31.5 21.609 21.266 1 97.81 411 ARG A C 1
ATOM 3162 O O . ARG A 1 411 ? -32.344 21.312 22.094 1 97.81 411 ARG A O 1
ATOM 3169 N N . GLU A 1 412 ? -31.547 21.297 20.062 1 97.44 412 GLU A N 1
ATOM 3170 C CA . GLU A 1 412 ? -32.781 20.75 19.516 1 97.44 412 GLU A CA 1
ATOM 3171 C C . GLU A 1 412 ? -32.875 19.25 19.719 1 97.44 412 GLU A C 1
ATOM 3173 O O . GLU A 1 412 ? -33.969 18.703 19.938 1 97.44 412 GLU A O 1
ATOM 3178 N N . THR A 1 413 ? -31.75 18.562 19.625 1 97.81 413 THR A N 1
ATOM 3179 C CA . THR A 1 413 ? -31.828 17.109 19.547 1 97.81 413 THR A CA 1
ATOM 3180 C C . THR A 1 413 ? -31 16.453 20.656 1 97.81 413 THR A C 1
ATOM 3182 O O . THR A 1 413 ? -31.156 15.266 20.922 1 97.81 413 THR A O 1
ATOM 3185 N N . GLY A 1 414 ? -30.078 17.219 21.188 1 97.88 414 GLY A N 1
ATOM 3186 C CA . GLY A 1 414 ? -29.172 16.656 22.172 1 97.88 414 GLY A CA 1
ATOM 3187 C C . GLY A 1 414 ? -27.875 16.141 21.562 1 97.88 414 GLY A C 1
ATOM 3188 O O . GLY A 1 414 ? -26.922 15.836 22.281 1 97.88 414 GLY A O 1
ATOM 3189 N N . ALA A 1 415 ? -27.766 16.031 20.25 1 98.31 415 ALA A N 1
ATOM 3190 C CA . ALA A 1 415 ? -26.562 15.555 19.594 1 98.31 415 ALA A CA 1
ATOM 3191 C C . ALA A 1 415 ? -25.438 16.578 19.703 1 98.31 415 ALA A C 1
ATOM 3193 O O . ALA A 1 415 ? -25.641 17.766 19.453 1 98.31 415 ALA A O 1
ATOM 3194 N N . THR A 1 416 ? -24.25 16.078 20.047 1 98 416 THR A N 1
ATOM 3195 C CA . THR A 1 416 ? -23.094 16.938 20.297 1 98 416 THR A CA 1
ATOM 3196 C C . THR A 1 416 ? -22.188 16.984 19.078 1 98 416 THR A C 1
ATOM 3198 O O . THR A 1 416 ? -22.422 16.281 18.094 1 98 416 THR A O 1
ATOM 3201 N N . ALA A 1 417 ? -21.156 17.859 19.188 1 98.31 417 ALA A N 1
ATOM 3202 C CA . ALA A 1 417 ? -20.125 17.906 18.141 1 98.31 417 ALA A CA 1
ATOM 3203 C C . ALA A 1 417 ? -19.422 16.562 18 1 98.31 417 ALA A C 1
ATOM 3205 O O . ALA A 1 417 ? -19.062 16.156 16.891 1 98.31 417 ALA A O 1
ATOM 3206 N N . GLU A 1 418 ? -19.234 15.891 19.109 1 97.44 418 GLU A N 1
ATOM 3207 C CA . GLU A 1 418 ? -18.625 14.562 19.078 1 97.44 418 GLU A CA 1
ATOM 3208 C C . GLU A 1 418 ? -19.5 13.578 18.297 1 97.44 418 GLU A C 1
ATOM 3210 O O . GLU A 1 418 ? -19 12.766 17.531 1 97.44 418 GLU A O 1
ATOM 3215 N N . ASP A 1 419 ? -20.766 13.672 18.547 1 98.25 419 ASP A N 1
ATOM 3216 C CA . ASP A 1 419 ? -21.703 12.812 17.828 1 98.25 419 ASP A CA 1
ATOM 3217 C C . ASP A 1 419 ? -21.641 13.078 16.312 1 98.25 419 ASP A C 1
ATOM 3219 O O . ASP A 1 419 ? -21.688 12.148 15.516 1 98.25 419 ASP A O 1
ATOM 3223 N N . VAL A 1 420 ? -21.578 14.359 15.977 1 98.62 420 VAL A N 1
ATOM 3224 C CA . VAL A 1 420 ? -21.453 14.742 14.57 1 98.62 420 VAL A CA 1
ATOM 3225 C C . VAL A 1 420 ? -20.188 14.148 13.984 1 98.62 420 VAL A C 1
ATOM 3227 O O . VAL A 1 420 ? -20.203 13.578 12.891 1 98.62 420 VAL A O 1
ATOM 3230 N N . ALA A 1 421 ? -19.094 14.273 14.711 1 97.81 421 ALA A N 1
ATOM 3231 C CA . ALA A 1 421 ? -17.812 13.727 14.289 1 97.81 421 ALA A CA 1
ATOM 3232 C C . ALA A 1 421 ? -17.922 12.219 14.039 1 97.81 421 ALA A C 1
ATOM 3234 O O . ALA A 1 421 ? -17.438 11.719 13.016 1 97.81 421 ALA A O 1
ATOM 3235 N N . LYS A 1 422 ? -18.562 11.562 14.93 1 97.69 422 LYS A N 1
ATOM 3236 C CA . LYS A 1 422 ? -18.734 10.117 14.805 1 97.69 422 LYS A CA 1
ATOM 3237 C C . LYS A 1 422 ? -19.625 9.773 13.609 1 97.69 422 LYS A C 1
ATOM 3239 O O . LYS A 1 422 ? -19.422 8.742 12.961 1 97.69 422 LYS A O 1
ATOM 3244 N N . GLY A 1 423 ? -20.594 10.586 13.391 1 98 423 GLY A N 1
ATOM 3245 C CA . GLY A 1 423 ? -21.453 10.398 12.227 1 98 423 GLY A CA 1
ATOM 3246 C C . GLY A 1 423 ? -20.703 10.547 10.914 1 98 423 GLY A C 1
ATOM 3247 O O . GLY A 1 423 ? -20.984 9.844 9.945 1 98 423 GLY A O 1
ATOM 3248 N N . LEU A 1 424 ? -19.797 11.469 10.867 1 97.81 424 LEU A N 1
ATOM 3249 C CA . LEU A 1 424 ? -18.953 11.641 9.695 1 97.81 424 LEU A CA 1
ATOM 3250 C C . LEU A 1 424 ? -18.078 10.414 9.477 1 97.81 424 LEU A C 1
ATOM 3252 O O . LEU A 1 424 ? -18.016 9.883 8.367 1 97.81 424 LEU A O 1
ATOM 3256 N N . LEU A 1 425 ? -17.484 9.953 10.531 1 96.69 425 LEU A N 1
ATOM 3257 C CA . LEU A 1 425 ? -16.641 8.766 10.453 1 96.69 425 LEU A CA 1
ATOM 3258 C C . LEU A 1 425 ? -17.438 7.559 9.969 1 96.69 425 LEU A C 1
ATOM 3260 O O . LEU A 1 425 ? -16.922 6.742 9.195 1 96.69 425 LEU A O 1
ATOM 3264 N N . ASP A 1 426 ? -18.641 7.5 10.453 1 96.69 426 ASP A N 1
ATOM 3265 C CA . ASP A 1 426 ? -19.516 6.379 10.109 1 96.69 426 ASP A CA 1
ATOM 3266 C C . ASP A 1 426 ? -19.766 6.324 8.609 1 96.69 426 ASP A C 1
ATOM 3268 O O . ASP A 1 426 ? -20.078 5.262 8.062 1 96.69 426 ASP A O 1
ATOM 3272 N N . ALA A 1 427 ? -19.625 7.449 7.996 1 95.75 427 ALA A N 1
ATOM 3273 C CA . ALA A 1 427 ? -19.906 7.555 6.566 1 95.75 427 ALA A CA 1
ATOM 3274 C C . ALA A 1 427 ? -18.625 7.504 5.742 1 95.75 427 ALA A C 1
ATOM 3276 O O . ALA A 1 427 ? -18.656 7.699 4.523 1 95.75 427 ALA A O 1
ATOM 3277 N N . GLY A 1 428 ? -17.5 7.297 6.383 1 94.88 428 GLY A N 1
ATOM 3278 C CA . GLY A 1 428 ? -16.234 7.211 5.656 1 94.88 428 GLY A CA 1
ATOM 3279 C C . GLY A 1 428 ? -15.586 8.562 5.43 1 94.88 428 GLY A C 1
ATOM 3280 O O . GLY A 1 428 ? -14.75 8.711 4.539 1 94.88 428 GLY A O 1
ATOM 3281 N N . LEU A 1 429 ? -16.047 9.555 6.125 1 96 429 LEU A N 1
ATOM 3282 C CA . LEU A 1 429 ? -15.422 10.875 6.121 1 96 429 LEU A CA 1
ATOM 3283 C C . LEU A 1 429 ? -14.68 11.133 7.43 1 96 429 LEU A C 1
ATOM 3285 O O . LEU A 1 429 ? -15.07 10.625 8.484 1 96 429 LEU A O 1
ATOM 3289 N N . TYR A 1 430 ? -13.617 11.875 7.336 1 94.81 430 TYR A N 1
ATOM 3290 C CA . TYR A 1 430 ? -12.859 12.141 8.555 1 94.81 430 TYR A CA 1
ATOM 3291 C C . TYR A 1 430 ? -13.531 13.227 9.391 1 94.81 430 TYR A C 1
ATOM 3293 O O . TYR A 1 430 ? -14.18 14.117 8.852 1 94.81 430 TYR A O 1
ATOM 3301 N N . ALA A 1 431 ? -13.344 13.117 10.648 1 96.19 431 ALA A N 1
ATOM 3302 C CA . ALA A 1 431 ? -13.891 14.094 11.594 1 96.19 431 ALA A CA 1
ATOM 3303 C C . ALA A 1 431 ? -13.102 15.391 11.555 1 96.19 431 ALA A C 1
ATOM 3305 O O . ALA A 1 431 ? -11.883 15.375 11.375 1 96.19 431 ALA A O 1
ATOM 3306 N N . PRO A 1 432 ? -13.766 16.547 11.664 1 97 432 PRO A N 1
ATOM 3307 C CA . PRO A 1 432 ? -13.031 17.812 11.852 1 97 432 PRO A CA 1
ATOM 3308 C C . PRO A 1 432 ? -12.484 17.953 13.266 1 97 432 PRO A C 1
ATOM 3310 O O . PRO A 1 432 ? -12.75 17.125 14.133 1 97 432 PRO A O 1
ATOM 3313 N N . THR A 1 433 ? -11.609 18.922 13.438 1 96.19 433 THR A N 1
ATOM 3314 C CA . THR A 1 433 ? -11.242 19.266 14.805 1 96.19 433 THR A CA 1
ATOM 3315 C C . THR A 1 433 ? -12.461 19.766 15.586 1 96.19 433 THR A C 1
ATOM 3317 O O . THR A 1 433 ? -13.18 20.641 15.117 1 96.19 433 THR A O 1
ATOM 3320 N N . ILE A 1 434 ? -12.703 19.156 16.703 1 97.25 434 ILE A N 1
ATOM 3321 C CA . ILE A 1 434 ? -13.906 19.531 17.453 1 97.25 434 ILE A CA 1
ATOM 3322 C C . ILE A 1 434 ? -13.508 20.25 18.734 1 97.25 434 ILE A C 1
ATOM 3324 O O . ILE A 1 434 ? -12.383 20.109 19.219 1 97.25 434 ILE A O 1
ATOM 3328 N N . TYR A 1 435 ? -14.422 21.078 19.234 1 96.12 435 TYR A N 1
ATOM 3329 C CA . TYR A 1 435 ? -14.336 21.766 20.516 1 96.12 435 TYR A CA 1
ATOM 3330 C C . TYR A 1 435 ? -13.141 22.719 20.547 1 96.12 435 TYR A C 1
ATOM 3332 O O . TYR A 1 435 ? -12.492 22.875 21.594 1 96.12 435 TYR A O 1
ATOM 3340 N N . PHE A 1 436 ? -12.773 23.188 19.344 1 94.5 436 PHE A N 1
ATOM 3341 C CA . PHE A 1 436 ? -11.727 24.203 19.203 1 94.5 436 PHE A CA 1
ATOM 3342 C C . PHE A 1 436 ? -12.055 25.156 18.047 1 94.5 436 PHE A C 1
ATOM 3344 O O . PHE A 1 436 ? -12.484 24.719 16.984 1 94.5 436 PHE A O 1
ATOM 3351 N N . PRO A 1 437 ? -11.891 26.469 18.391 1 94.81 437 PRO A N 1
ATOM 3352 C CA . PRO A 1 437 ? -11.406 27.094 19.625 1 94.81 437 P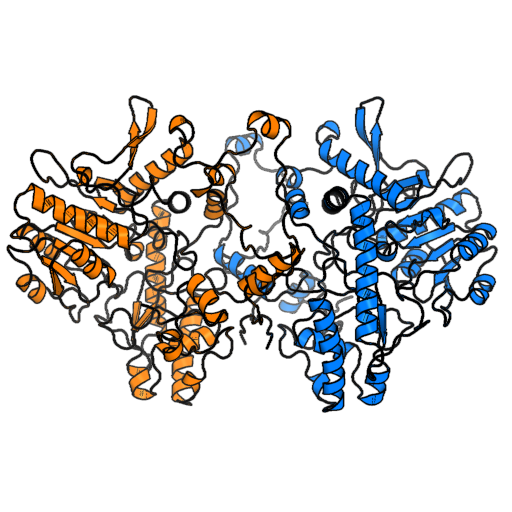RO A CA 1
ATOM 3353 C C . PRO A 1 437 ? -12.422 27.031 20.766 1 94.81 437 PRO A C 1
ATOM 3355 O O . PRO A 1 437 ? -13.617 26.844 20.516 1 94.81 437 PRO A O 1
ATOM 3358 N N . LEU A 1 438 ? -12.031 27.25 21.953 1 93.19 438 LEU A N 1
ATOM 3359 C CA . LEU A 1 438 ? -12.852 27.062 23.141 1 93.19 438 LEU A CA 1
ATOM 3360 C C . LEU A 1 438 ? -13.969 28.094 23.203 1 93.19 438 LEU A C 1
ATOM 3362 O O . LEU A 1 438 ? -14.992 27.859 23.859 1 93.19 438 LEU A O 1
ATOM 3366 N N . ILE A 1 439 ? -13.828 29.141 22.531 1 95.75 439 ILE A N 1
ATOM 3367 C CA . ILE A 1 439 ? -14.797 30.234 22.609 1 95.75 439 ILE A CA 1
ATOM 3368 C C . ILE A 1 439 ? -16.016 29.891 21.766 1 95.75 439 ILE A C 1
ATOM 3370 O O . ILE A 1 439 ? -17.047 30.594 21.828 1 95.75 439 ILE A O 1
ATOM 3374 N N . VAL A 1 440 ? -15.969 28.875 20.953 1 97.12 440 VAL A N 1
ATOM 3375 C CA . VAL A 1 440 ? -17.109 28.422 20.172 1 97.12 440 VAL A CA 1
ATOM 3376 C C . VAL A 1 440 ? -17.656 27.125 20.766 1 97.12 440 VAL A C 1
ATOM 3378 O O . VAL A 1 440 ? -16.953 26.094 20.781 1 97.12 440 VAL A O 1
ATOM 3381 N N . GLU A 1 441 ? -18.875 27.172 21.219 1 97.5 441 GLU A N 1
ATOM 3382 C CA . GLU A 1 441 ? -19.516 25.969 21.766 1 97.5 441 GLU A CA 1
ATOM 3383 C C . GLU A 1 441 ? -19.828 24.969 20.656 1 97.5 441 GLU A C 1
ATOM 3385 O O . GLU A 1 441 ? -20.312 25.328 19.594 1 97.5 441 GLU A O 1
ATOM 3390 N N . GLU A 1 442 ? -19.547 23.688 20.906 1 98.44 442 GLU A N 1
ATOM 3391 C CA . GLU A 1 442 ? -19.812 22.594 19.953 1 98.44 442 GLU A CA 1
ATOM 3392 C C . GLU A 1 442 ? -19.156 22.891 18.609 1 98.44 442 GLU A C 1
ATOM 3394 O O . GLU A 1 442 ? -19.812 22.781 17.562 1 98.44 442 GLU A O 1
ATOM 3399 N N . ALA A 1 443 ? -17.906 23.234 18.688 1 98.12 443 ALA A N 1
ATOM 3400 C CA . ALA A 1 443 ? -17.156 23.734 17.531 1 98.12 443 ALA A CA 1
ATOM 3401 C C . ALA A 1 443 ? -16.812 22.594 16.578 1 98.12 443 ALA A C 1
ATOM 3403 O O . ALA A 1 443 ? -16.438 21.5 17.016 1 98.12 443 ALA A O 1
ATOM 3404 N N . LEU A 1 444 ? -16.953 22.797 15.312 1 98.38 444 LEU A N 1
ATOM 3405 C CA . LEU A 1 444 ? -16.484 22 14.195 1 98.38 444 LEU A CA 1
ATOM 3406 C C . LEU A 1 444 ? -15.57 22.797 13.281 1 98.38 444 LEU A C 1
ATOM 3408 O O . LEU A 1 444 ? -16.047 23.562 12.445 1 98.38 444 LEU A O 1
ATOM 3412 N N . MET A 1 445 ? -14.273 22.641 13.469 1 97.81 445 MET A N 1
ATOM 3413 C CA . MET A 1 445 ? -13.312 23.391 12.664 1 97.81 445 MET A CA 1
ATOM 3414 C C . MET A 1 445 ? -12.953 22.625 11.391 1 97.81 445 MET A C 1
ATOM 3416 O O . MET A 1 445 ? -12.438 21.5 11.461 1 97.81 445 MET A O 1
ATOM 3420 N N . ILE A 1 446 ? -13.211 23.203 10.219 1 97.69 446 ILE A N 1
ATOM 3421 C CA . ILE A 1 446 ? -13.125 22.516 8.945 1 97.69 446 ILE A CA 1
ATOM 3422 C C . ILE A 1 446 ? -12.297 23.344 7.961 1 97.69 446 ILE A C 1
ATOM 3424 O O . ILE A 1 446 ? -12.43 24.562 7.902 1 97.69 446 ILE A O 1
ATOM 3428 N N . GLU A 1 447 ? -11.445 22.672 7.27 1 96.25 447 GLU A N 1
ATOM 3429 C CA . GLU A 1 447 ? -10.703 23.25 6.156 1 96.25 447 GLU A CA 1
ATOM 3430 C C . GLU A 1 447 ? -10.688 22.328 4.949 1 96.25 447 GLU A C 1
ATOM 3432 O O . GLU A 1 447 ? -10.43 21.125 5.086 1 96.25 447 GLU A O 1
ATOM 3437 N N . PHE A 1 448 ? -10.984 22.875 3.764 1 96.12 448 PHE A N 1
ATOM 3438 C CA . PHE A 1 448 ? -10.75 22.172 2.504 1 96.12 448 PHE A CA 1
ATOM 3439 C C . PHE A 1 448 ? -9.633 22.844 1.715 1 96.12 448 PHE A C 1
ATOM 3441 O O . PHE A 1 448 ? -9.797 23.969 1.217 1 96.12 448 PHE A O 1
ATOM 3448 N N . THR A 1 449 ? -8.594 22.125 1.546 1 93.94 449 THR A N 1
ATOM 3449 C CA . THR A 1 449 ? -7.406 22.672 0.892 1 93.94 449 THR A CA 1
ATOM 3450 C C . THR A 1 449 ? -7.621 22.766 -0.616 1 93.94 449 THR A C 1
ATOM 3452 O O . THR A 1 449 ? -8.711 22.484 -1.116 1 93.94 449 THR A O 1
ATOM 3455 N N . GLU A 1 450 ? -6.609 23.172 -1.277 1 92.62 450 GLU A N 1
ATOM 3456 C CA . GLU A 1 450 ? -6.625 23.344 -2.729 1 92.62 450 GLU A CA 1
ATOM 3457 C C . GLU A 1 450 ? -6.707 21.984 -3.436 1 92.62 450 GLU A C 1
ATOM 3459 O O . GLU A 1 450 ? -7.059 21.922 -4.613 1 92.62 450 GLU A O 1
ATOM 3464 N N . SER A 1 451 ? -6.438 20.938 -2.695 1 90.62 451 SER A N 1
ATOM 3465 C CA . SER A 1 451 ? -6.414 19.609 -3.312 1 90.62 451 SER A CA 1
ATOM 3466 C C . SER A 1 451 ? -7.797 18.969 -3.305 1 90.62 451 SER A C 1
ATOM 3468 O O . SER A 1 451 ? -8.023 17.953 -3.969 1 90.62 451 SER A O 1
ATOM 3470 N N . GLU A 1 452 ? -8.68 19.531 -2.59 1 94.94 452 GLU A N 1
ATOM 3471 C CA . GLU A 1 452 ? -9.992 18.922 -2.465 1 94.94 452 GLU A CA 1
ATOM 3472 C C . GLU A 1 452 ? -10.914 19.328 -3.607 1 94.94 452 GLU A C 1
ATOM 3474 O O . GLU A 1 452 ? -10.945 20.516 -3.982 1 94.94 452 GLU A O 1
ATOM 3479 N N . THR A 1 453 ? -11.586 18.438 -4.145 1 94.31 453 THR A N 1
ATOM 3480 C CA . THR A 1 453 ? -12.484 18.703 -5.266 1 94.31 453 THR A CA 1
ATOM 3481 C C . THR A 1 453 ? -13.812 19.266 -4.773 1 94.31 453 THR A C 1
ATOM 3483 O O . THR A 1 453 ? -14.156 19.125 -3.598 1 94.31 453 THR A O 1
ATOM 3486 N N . LYS A 1 454 ? -14.477 19.875 -5.699 1 96 454 LYS A N 1
ATOM 3487 C CA . LYS A 1 454 ? -15.82 20.375 -5.426 1 96 454 LYS A CA 1
ATOM 3488 C C . LYS A 1 454 ? -16.734 19.266 -4.93 1 96 454 LYS A C 1
ATOM 3490 O O . LYS A 1 454 ? -17.531 19.469 -4.004 1 96 454 LYS A O 1
ATOM 3495 N N . GLU A 1 455 ? -16.594 18.062 -5.48 1 95.88 455 GLU A N 1
ATOM 3496 C CA . GLU A 1 455 ? -17.422 16.922 -5.148 1 95.88 455 GLU A CA 1
ATOM 3497 C C . GLU A 1 455 ? -17.219 16.484 -3.697 1 95.88 455 GLU A C 1
ATOM 3499 O O . GLU A 1 455 ? -18.172 16.172 -2.996 1 95.88 455 GLU A O 1
ATOM 3504 N N . ASN A 1 456 ? -15.984 16.516 -3.299 1 95.62 456 ASN A N 1
ATOM 3505 C CA . ASN A 1 456 ? -15.68 16.141 -1.922 1 95.62 456 ASN A CA 1
ATOM 3506 C C . ASN A 1 456 ? -16.297 17.125 -0.926 1 95.62 456 ASN A C 1
ATOM 3508 O O . ASN A 1 456 ? -16.828 16.703 0.11 1 95.62 456 ASN A O 1
ATOM 3512 N N . ILE A 1 457 ? -16.219 18.391 -1.229 1 98 457 ILE A N 1
ATOM 3513 C CA . ILE A 1 457 ? -16.766 19.438 -0.363 1 98 457 ILE A CA 1
ATOM 3514 C C . ILE A 1 457 ? -18.281 19.281 -0.267 1 98 457 ILE A C 1
ATOM 3516 O O . ILE A 1 457 ? -18.859 19.328 0.828 1 98 457 ILE A O 1
ATOM 3520 N N . GLU A 1 458 ? -18.906 19.031 -1.372 1 98.38 458 GLU A N 1
ATOM 3521 C CA . GLU A 1 458 ? -20.344 18.859 -1.415 1 98.38 458 GLU A CA 1
ATOM 3522 C C . GLU A 1 458 ? -20.781 17.625 -0.647 1 98.38 458 GLU A C 1
ATOM 3524 O O . GLU A 1 458 ? -21.781 17.641 0.069 1 98.38 458 GLU A O 1
ATOM 3529 N N . ALA A 1 459 ? -20.047 16.562 -0.797 1 97.12 459 ALA A N 1
ATOM 3530 C CA . ALA A 1 459 ? -20.344 15.328 -0.077 1 97.12 459 ALA A CA 1
ATOM 3531 C C . ALA A 1 459 ? -20.25 15.531 1.432 1 97.12 459 ALA A C 1
ATOM 3533 O O . ALA A 1 459 ? -21.062 15.008 2.191 1 97.12 459 ALA A O 1
ATOM 3534 N N . TYR A 1 460 ? -19.266 16.25 1.836 1 98.06 460 TYR A N 1
ATOM 3535 C CA . TYR A 1 460 ? -19.078 16.531 3.254 1 98.06 460 TYR A CA 1
ATOM 3536 C C . TYR A 1 460 ? -20.234 17.359 3.805 1 98.06 460 TYR A C 1
ATOM 3538 O O . TYR A 1 460 ? -20.781 17.031 4.859 1 98.06 460 TYR A O 1
ATOM 3546 N N . ALA A 1 461 ? -20.594 18.406 3.09 1 98.69 461 ALA A N 1
ATOM 3547 C CA . ALA A 1 461 ? -21.719 19.25 3.48 1 98.69 461 ALA A CA 1
ATOM 3548 C C . ALA A 1 461 ? -23.016 18.453 3.543 1 98.69 461 ALA A C 1
ATOM 3550 O O . ALA A 1 461 ? -23.781 18.562 4.5 1 98.69 461 ALA A O 1
ATOM 3551 N N . ALA A 1 462 ? -23.203 17.641 2.533 1 98.56 462 ALA A N 1
ATOM 3552 C CA . ALA A 1 462 ? -24.422 16.828 2.477 1 98.56 462 ALA A CA 1
ATOM 3553 C C . ALA A 1 462 ? -24.5 15.898 3.688 1 98.56 462 ALA A C 1
ATOM 3555 O O . ALA A 1 462 ? -25.578 15.727 4.266 1 98.56 462 ALA A O 1
ATOM 3556 N N . ARG A 1 463 ? -23.406 15.328 4.051 1 98.12 463 ARG A N 1
ATOM 3557 C CA . ARG A 1 463 ? -23.422 14.398 5.176 1 98.12 463 ARG A CA 1
ATOM 3558 C C . ARG A 1 463 ? -23.688 15.125 6.488 1 98.12 463 ARG A C 1
ATOM 3560 O O . ARG A 1 463 ? -24.375 14.602 7.363 1 98.12 463 ARG A O 1
ATOM 3567 N N . LEU A 1 464 ? -23.094 16.281 6.645 1 98.75 464 LEU A N 1
ATOM 3568 C CA . LEU A 1 464 ? -23.391 17.078 7.836 1 98.75 464 LEU A CA 1
ATOM 3569 C C . LEU A 1 464 ? -24.891 17.344 7.965 1 98.75 464 LEU A C 1
ATOM 3571 O O . LEU A 1 464 ? -25.453 17.172 9.047 1 98.75 464 LEU A O 1
ATOM 3575 N N . LYS A 1 465 ? -25.516 17.734 6.898 1 98.75 465 LYS A N 1
ATOM 3576 C CA . LYS A 1 465 ? -26.953 18 6.898 1 98.75 465 LYS A CA 1
ATOM 3577 C C . LYS A 1 465 ? -27.75 16.719 7.203 1 98.75 465 LYS A C 1
ATOM 3579 O O . LYS A 1 465 ? -28.719 16.766 7.977 1 98.75 465 LYS A O 1
ATOM 3584 N N . GLU A 1 466 ? -27.297 15.609 6.641 1 98.44 466 GLU A N 1
ATOM 3585 C CA . GLU A 1 466 ? -27.969 14.328 6.875 1 98.44 466 GLU A CA 1
ATOM 3586 C C . GLU A 1 466 ? -27.891 13.93 8.344 1 98.44 466 GLU A C 1
ATOM 3588 O O . GLU A 1 466 ? -28.844 13.391 8.898 1 98.44 466 GLU A O 1
ATOM 3593 N N . ILE A 1 467 ? -26.766 14.109 8.891 1 98.56 467 ILE A N 1
ATOM 3594 C CA . ILE A 1 467 ? -26.562 13.781 10.305 1 98.56 467 ILE A CA 1
ATOM 3595 C C . ILE A 1 467 ? -27.578 14.547 11.156 1 98.56 467 ILE A C 1
ATOM 3597 O O . ILE A 1 467 ? -28.203 13.977 12.047 1 98.56 467 ILE A O 1
ATOM 3601 N N . ALA A 1 468 ? -27.734 15.836 10.914 1 98.62 468 ALA A N 1
ATOM 3602 C CA . ALA A 1 468 ? -28.703 16.656 11.641 1 98.62 468 ALA A CA 1
ATOM 3603 C C . ALA A 1 468 ? -30.109 16.109 11.453 1 98.62 468 ALA A C 1
ATOM 3605 O O . ALA A 1 468 ? -30.875 15.992 12.422 1 98.62 468 ALA A O 1
ATOM 3606 N N . G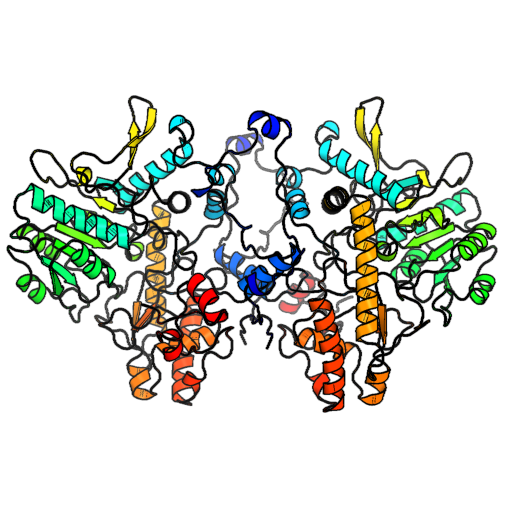LU A 1 469 ? -30.422 15.766 10.258 1 98.38 469 GLU A N 1
ATOM 3607 C CA . GLU A 1 469 ? -31.766 15.25 9.961 1 98.38 469 GLU A CA 1
ATOM 3608 C C . GLU A 1 469 ? -32 13.914 10.656 1 98.38 469 GLU A C 1
ATOM 3610 O O . GLU A 1 469 ? -33.094 13.672 11.172 1 98.38 469 GLU A O 1
ATOM 3615 N N . GLU A 1 470 ? -31 13.094 10.625 1 98.19 470 GLU A N 1
ATOM 3616 C CA . GLU A 1 470 ? -31.125 11.797 11.281 1 98.19 470 GLU A CA 1
ATOM 3617 C C . GLU A 1 470 ? -31.297 11.953 12.789 1 98.19 470 GLU A C 1
ATOM 3619 O O . GLU A 1 470 ? -32.094 11.227 13.406 1 98.19 470 GLU A O 1
ATOM 3624 N N . ALA A 1 471 ? -30.562 12.852 13.352 1 98.25 471 ALA A N 1
ATOM 3625 C CA . ALA A 1 471 ? -30.688 13.125 14.781 1 98.25 471 ALA A CA 1
ATOM 3626 C C . ALA A 1 471 ? -32.094 13.641 15.125 1 98.25 471 ALA A C 1
ATOM 3628 O O . ALA A 1 471 ? -32.625 13.305 16.172 1 98.25 471 ALA A O 1
ATOM 3629 N N . ARG A 1 472 ? -32.594 14.43 14.289 1 97.62 472 ARG A N 1
ATOM 3630 C CA . ARG A 1 472 ? -33.938 14.969 14.516 1 97.62 472 ARG A CA 1
ATOM 3631 C C . ARG A 1 472 ? -35 13.883 14.391 1 97.62 472 ARG A C 1
ATOM 3633 O O . ARG A 1 472 ? -35.969 13.859 15.156 1 97.62 472 ARG A O 1
ATOM 3640 N N . ARG A 1 473 ? -34.844 13.039 13.453 1 97.75 473 ARG A N 1
ATOM 3641 C CA . ARG A 1 473 ? -35.812 11.945 13.242 1 97.75 473 ARG A CA 1
ATOM 3642 C C . ARG A 1 473 ? -35.781 10.961 14.406 1 97.75 473 ARG A C 1
ATOM 3644 O O . ARG A 1 473 ? -36.812 10.484 14.844 1 97.75 473 ARG A O 1
ATOM 3651 N N . ASP A 1 474 ? -34.562 10.656 14.844 1 97.56 474 ASP A N 1
ATOM 3652 C CA . ASP A 1 474 ? -34.375 9.758 15.977 1 97.56 474 ASP A CA 1
ATOM 3653 C C . ASP A 1 474 ? -33.188 10.188 16.812 1 97.56 474 ASP A C 1
ATOM 3655 O O . ASP A 1 474 ? -32.031 9.844 16.5 1 97.56 474 ASP A O 1
ATOM 3659 N N . PRO A 1 475 ? -33.438 10.766 17.922 1 95.81 475 PRO A N 1
ATOM 3660 C CA . PRO A 1 475 ? -32.375 11.328 18.766 1 95.81 475 PRO A CA 1
ATOM 3661 C C . PRO A 1 475 ? -31.453 10.258 19.344 1 95.81 475 PRO A C 1
ATOM 3663 O O . PRO A 1 475 ? -30.391 10.57 19.875 1 95.81 475 PRO A O 1
ATOM 3666 N N . SER A 1 476 ? -31.844 9.055 19.266 1 96.31 476 SER A N 1
ATOM 3667 C CA . SER A 1 476 ? -31 7.988 19.781 1 96.31 476 SER A CA 1
ATOM 3668 C C . SER A 1 476 ? -29.969 7.547 18.75 1 96.31 476 SER A C 1
ATOM 3670 O O . SER A 1 476 ? -28.984 6.875 19.094 1 96.31 476 SER A O 1
ATOM 3672 N N . THR A 1 477 ? -30.094 7.91 17.516 1 97.12 477 THR A N 1
ATOM 3673 C CA . THR A 1 477 ? -29.266 7.445 16.406 1 97.12 477 THR A CA 1
ATOM 3674 C C . THR A 1 477 ? -27.828 7.902 16.562 1 97.12 477 THR A C 1
ATOM 3676 O O . THR A 1 477 ? -26.891 7.117 16.359 1 97.12 477 THR A O 1
ATOM 3679 N N . PRO A 1 478 ? -27.547 9.148 17 1 97.19 478 PRO A N 1
ATOM 3680 C CA . PRO A 1 478 ? -26.156 9.625 17.062 1 97.19 478 PRO A CA 1
ATOM 3681 C C . PRO A 1 478 ? -25.312 8.812 18.047 1 97.19 478 PRO A C 1
ATOM 3683 O O . PRO A 1 478 ? -24.094 8.672 17.844 1 97.19 478 PRO A O 1
ATOM 3686 N N . ARG A 1 479 ? -25.891 8.219 18.984 1 94.75 479 ARG A N 1
ATOM 3687 C CA . ARG A 1 479 ? -25.172 7.457 20 1 94.75 479 ARG A CA 1
ATOM 3688 C C . ARG A 1 479 ? -24.688 6.125 19.438 1 94.75 479 ARG A C 1
ATOM 3690 O O . ARG A 1 479 ? -23.797 5.488 20.016 1 94.75 479 ARG A O 1
ATOM 3697 N N . LYS A 1 480 ? -25.219 5.809 18.344 1 95.69 480 LYS A N 1
ATOM 3698 C CA . LYS A 1 480 ? -24.891 4.523 17.734 1 95.69 480 LYS A CA 1
ATOM 3699 C C . LYS A 1 480 ? -23.688 4.656 16.797 1 95.69 480 LYS A C 1
ATOM 3701 O O . LYS A 1 480 ? -23.109 3.652 16.375 1 95.69 480 LYS A O 1
ATOM 3706 N N . TRP A 1 481 ? -23.344 5.883 16.5 1 96.25 481 TRP A N 1
ATOM 3707 C CA . TRP A 1 481 ? -22.234 6.105 15.594 1 96.25 481 TRP A CA 1
ATOM 3708 C C . TRP A 1 481 ? -20.906 6.078 16.344 1 96.25 481 TRP A C 1
ATOM 3710 O O . TRP A 1 481 ? -20.844 6.461 17.516 1 96.25 481 TRP A O 1
ATOM 3720 N N . PRO A 1 482 ? -19.875 5.543 15.617 1 95.88 482 PRO A N 1
ATOM 3721 C CA . PRO A 1 482 ? -19.812 4.965 14.273 1 95.88 482 PRO A CA 1
ATOM 3722 C C . PRO A 1 482 ? -20.094 3.465 14.258 1 95.88 482 PRO A C 1
ATOM 3724 O O . PRO A 1 482 ? -19.719 2.756 15.195 1 95.88 482 PRO A O 1
ATOM 3727 N N . ARG A 1 483 ? -20.703 2.969 13.258 1 93.56 483 ARG A N 1
ATOM 3728 C CA . ARG A 1 483 ? -21.016 1.556 13.086 1 93.56 483 ARG A CA 1
ATOM 3729 C C . ARG A 1 483 ? -20.078 0.902 12.078 1 93.56 483 ARG A C 1
ATOM 3731 O O . ARG A 1 483 ? -19.922 -0.321 12.07 1 93.56 483 ARG A O 1
ATOM 3738 N N . ASN A 1 484 ? -19.422 1.677 11.266 1 94.12 484 ASN A N 1
ATOM 3739 C CA . ASN A 1 484 ? -18.766 1.134 10.086 1 94.12 484 ASN A CA 1
ATOM 3740 C C . ASN A 1 484 ? -17.25 1.32 10.156 1 94.12 484 ASN A C 1
ATOM 3742 O O . ASN A 1 484 ? -16.547 1.162 9.148 1 94.12 484 ASN A O 1
ATOM 3746 N N . THR A 1 485 ? -16.703 1.76 11.344 1 94.62 485 THR A N 1
ATOM 3747 C CA . THR A 1 485 ? -15.266 1.947 11.5 1 94.62 485 THR A CA 1
ATOM 3748 C C . THR A 1 485 ? -14.648 0.774 12.258 1 94.62 485 THR A C 1
ATOM 3750 O O . THR A 1 485 ? -15.367 -0.069 12.797 1 94.62 485 THR A O 1
ATOM 3753 N N . THR A 1 486 ? -13.359 0.666 12.188 1 92.56 486 THR A N 1
ATOM 3754 C CA . THR A 1 486 ? -12.625 -0.396 12.867 1 92.56 486 THR A CA 1
ATOM 3755 C C . THR A 1 486 ? -12.836 -0.317 14.375 1 92.56 486 THR A C 1
ATOM 3757 O O . THR A 1 486 ? -13.047 -1.339 15.031 1 92.56 486 THR A O 1
ATOM 3760 N N . SER A 1 487 ? -12.766 0.907 14.859 1 89.06 487 SER A N 1
ATOM 3761 C CA . SER A 1 487 ? -13.055 1.182 16.266 1 89.06 487 SER A CA 1
ATOM 3762 C C . SER A 1 487 ? -14.32 2.018 16.406 1 89.06 487 SER A C 1
ATOM 3764 O O . SER A 1 487 ? -14.562 2.936 15.625 1 89.06 487 SER A O 1
ATOM 3766 N N . ALA A 1 488 ? -15.086 1.632 17.375 1 89.62 488 ALA A N 1
ATOM 3767 C CA . ALA A 1 488 ? -16.281 2.4 17.672 1 89.62 488 ALA A CA 1
ATOM 3768 C C . ALA A 1 488 ? -16.031 3.438 18.75 1 89.62 488 ALA A C 1
ATOM 3770 O O . ALA A 1 488 ? -14.984 4.102 18.75 1 89.62 488 ALA A O 1
ATOM 3771 N N . ARG A 1 489 ? -16.922 3.68 19.656 1 91.44 489 ARG A N 1
ATOM 3772 C CA . ARG A 1 489 ? -16.703 4.637 20.734 1 91.44 489 ARG A CA 1
ATOM 3773 C C . ARG A 1 489 ? -15.875 4.023 21.859 1 91.44 489 ARG A C 1
ATOM 3775 O O . ARG A 1 489 ? -16.188 2.932 22.344 1 91.44 489 ARG A O 1
ATOM 3782 N N . VAL A 1 490 ? -14.828 4.648 22.125 1 86.31 490 VAL A N 1
ATOM 3783 C CA . VAL A 1 490 ? -13.922 4.16 23.156 1 86.31 490 VAL A CA 1
ATOM 3784 C C . VAL A 1 490 ? -14.406 4.613 24.531 1 86.31 490 VAL A C 1
ATOM 3786 O O . VAL A 1 490 ? -15.055 5.656 24.656 1 86.31 490 VAL A O 1
ATOM 3789 N N . ASP A 1 491 ? -14.109 3.756 25.469 1 87 491 ASP A N 1
ATOM 3790 C CA . ASP A 1 491 ? -14.359 4.133 26.859 1 87 491 ASP A CA 1
ATOM 3791 C C . ASP A 1 491 ? -13.297 5.105 27.359 1 87 491 ASP A C 1
ATOM 3793 O O . ASP A 1 491 ? -12.242 4.688 27.828 1 87 491 ASP A O 1
ATOM 3797 N N . ASN A 1 492 ? -13.695 6.328 27.391 1 82.56 492 ASN A N 1
ATOM 3798 C CA . ASN A 1 492 ? -12.734 7.375 27.734 1 82.56 492 ASN A CA 1
ATOM 3799 C C . ASN A 1 492 ? -12.305 7.293 29.188 1 82.56 492 ASN A C 1
ATOM 3801 O O . ASN A 1 492 ? -11.172 7.641 29.531 1 82.56 492 ASN A O 1
ATOM 3805 N N . VAL A 1 493 ? -13.258 6.883 30.016 1 82.25 493 VAL A N 1
ATOM 3806 C CA . VAL A 1 493 ? -12.945 6.785 31.438 1 82.25 493 VAL A CA 1
ATOM 3807 C C . VAL A 1 493 ? -11.883 5.715 31.656 1 82.25 493 VAL A C 1
ATOM 3809 O O . VAL A 1 493 ? -10.867 5.969 32.312 1 82.25 493 VAL A O 1
ATOM 3812 N N . ARG A 1 494 ? -12.078 4.664 31.062 1 80.56 494 ARG A N 1
ATOM 3813 C CA . ARG A 1 494 ? -11.109 3.578 31.203 1 80.56 494 ARG A CA 1
ATOM 3814 C C . ARG A 1 494 ? -9.789 3.932 30.516 1 80.56 494 ARG A C 1
ATOM 3816 O O . ARG A 1 494 ? -8.719 3.607 31.016 1 80.56 494 ARG A O 1
ATOM 3823 N N . ALA A 1 495 ? -9.922 4.672 29.422 1 80 495 ALA A N 1
ATOM 3824 C CA . ALA A 1 495 ? -8.742 4.988 28.625 1 80 495 ALA A CA 1
ATOM 3825 C C . ALA A 1 495 ? -7.832 5.973 29.359 1 80 495 ALA A C 1
ATOM 3827 O O . ALA A 1 495 ? -6.617 5.988 29.125 1 80 495 ALA A O 1
ATOM 3828 N N . ASN A 1 496 ? -8.383 6.703 30.25 1 79.19 496 ASN A N 1
ATOM 3829 C CA . ASN A 1 496 ? -7.605 7.738 30.922 1 79.19 496 ASN A CA 1
ATOM 3830 C C . ASN A 1 496 ? -7.398 7.414 32.406 1 79.19 496 ASN A C 1
ATOM 3832 O O . ASN A 1 496 ? -6.77 8.188 33.125 1 79.19 496 ASN A O 1
ATOM 3836 N N . HIS A 1 497 ? -7.93 6.25 32.781 1 79.94 497 HIS A N 1
ATOM 3837 C CA . HIS A 1 497 ? -7.82 5.906 34.188 1 79.94 497 HIS A CA 1
ATOM 3838 C C . HIS A 1 497 ? -6.406 5.461 34.562 1 79.94 497 HIS A C 1
ATOM 3840 O O . HIS A 1 497 ? -5.793 4.684 33.812 1 79.94 497 HIS A O 1
ATOM 3846 N N . PRO A 1 498 ? -5.926 6.031 35.625 1 76.12 498 PRO A N 1
ATOM 3847 C CA . PRO A 1 498 ? -4.555 5.699 36 1 76.12 498 PRO A CA 1
ATOM 3848 C C . PRO A 1 498 ? -4.328 4.195 36.125 1 76.12 498 PRO A C 1
ATOM 3850 O O . PRO A 1 498 ? -3.205 3.721 35.938 1 76.12 498 PRO A O 1
ATOM 3853 N N . ARG A 1 499 ? -5.348 3.455 36.469 1 76.44 499 ARG A N 1
ATOM 3854 C CA . ARG A 1 499 ? -5.211 2.016 36.656 1 76.44 499 ARG A CA 1
ATOM 3855 C C . ARG A 1 499 ? -5.145 1.288 35.312 1 76.44 499 ARG A C 1
ATOM 3857 O O . ARG A 1 499 ? -4.676 0.149 35.25 1 76.44 499 ARG A O 1
ATOM 3864 N N . THR A 1 500 ? -5.637 1.959 34.344 1 79.88 500 THR A N 1
ATOM 3865 C CA . THR A 1 500 ? -5.734 1.235 33.062 1 79.88 500 THR A CA 1
ATOM 3866 C C . THR A 1 500 ? -4.824 1.861 32.031 1 79.88 500 THR A C 1
ATOM 3868 O O . THR A 1 500 ? -4.5 1.226 31.016 1 79.88 500 THR A O 1
ATOM 3871 N N . VAL A 1 501 ? -4.387 3.055 32.281 1 80.5 501 VAL A N 1
ATOM 3872 C CA . VAL A 1 501 ? -3.568 3.77 31.297 1 80.5 501 VAL A CA 1
ATOM 3873 C C . VAL A 1 501 ? -2.219 3.072 31.141 1 80.5 501 VAL A C 1
ATOM 3875 O O . VAL A 1 501 ? -1.614 2.65 32.125 1 80.5 501 VAL A O 1
ATOM 3878 N N . THR A 1 502 ? -1.801 2.746 29.906 1 80.94 502 THR A N 1
ATOM 3879 C CA . THR A 1 502 ? -0.537 2.1 29.562 1 80.94 502 THR A CA 1
ATOM 3880 C C . THR A 1 502 ? 0.282 2.973 28.625 1 80.94 502 THR A C 1
ATOM 3882 O O . THR A 1 502 ? 0.343 2.709 27.422 1 80.94 502 THR A O 1
ATOM 3885 N N . PRO A 1 503 ? 1.031 3.977 29.156 1 78.5 503 PRO A N 1
ATOM 3886 C CA . PRO A 1 503 ? 1.647 5.012 28.328 1 78.5 503 PRO A CA 1
ATOM 3887 C C . PRO A 1 503 ? 2.91 4.527 27.609 1 78.5 503 PRO A C 1
ATOM 3889 O O . PRO A 1 503 ? 3.369 5.156 26.656 1 78.5 503 PRO A O 1
ATOM 3892 N N . THR A 1 504 ? 3.492 3.395 28.25 1 81 504 THR A N 1
ATOM 3893 C CA . THR A 1 504 ? 4.719 2.893 27.641 1 81 504 THR A CA 1
ATOM 3894 C C . THR A 1 504 ? 4.668 1.374 27.5 1 81 504 THR A C 1
ATOM 3896 O O . THR A 1 504 ? 3.854 0.712 28.156 1 81 504 THR A O 1
ATOM 3899 N N . TRP A 1 505 ? 5.504 0.886 26.719 1 81.25 505 TRP A N 1
ATOM 3900 C CA . TRP A 1 505 ? 5.637 -0.558 26.547 1 81.25 505 TRP A CA 1
ATOM 3901 C C . TRP A 1 505 ? 6.105 -1.211 27.844 1 81.25 505 TRP A C 1
ATOM 3903 O O . TRP A 1 505 ? 5.68 -2.318 28.188 1 81.25 505 TRP A O 1
ATOM 3913 N N . ARG A 1 506 ? 6.879 -0.485 28.562 1 81.5 506 ARG A N 1
ATOM 3914 C CA . ARG A 1 506 ? 7.363 -1 29.844 1 81.5 506 ARG A CA 1
ATOM 3915 C C . ARG A 1 506 ? 6.207 -1.233 30.812 1 81.5 506 ARG A C 1
ATOM 3917 O O . ARG A 1 506 ? 6.152 -2.268 31.484 1 81.5 506 ARG A O 1
ATOM 3924 N N . VAL A 1 507 ? 5.309 -0.255 30.797 1 83.44 507 VAL A N 1
ATOM 3925 C CA . VAL A 1 507 ? 4.145 -0.366 31.672 1 83.44 507 VAL A CA 1
ATOM 3926 C C . VAL A 1 507 ? 3.27 -1.531 31.219 1 83.44 507 VAL A C 1
ATOM 3928 O O . VAL A 1 507 ? 2.748 -2.283 32.031 1 83.44 507 VAL A O 1
ATOM 3931 N N . GLU A 1 508 ? 3.154 -1.683 29.906 1 83 508 GLU A N 1
ATOM 3932 C CA . GLU A 1 508 ? 2.357 -2.781 29.375 1 83 508 GLU A CA 1
ATOM 3933 C C . GLU A 1 508 ? 2.93 -4.133 29.797 1 83 508 GLU A C 1
ATOM 3935 O O . GLU A 1 508 ? 2.189 -5.023 30.219 1 83 508 GLU A O 1
ATOM 3940 N N . VAL A 1 509 ? 4.23 -4.289 29.688 1 81.5 509 VAL A N 1
ATOM 3941 C CA . VAL A 1 509 ? 4.902 -5.535 30.047 1 81.5 509 VAL A CA 1
ATOM 3942 C C . VAL A 1 509 ? 4.707 -5.824 31.531 1 81.5 509 VAL A C 1
ATOM 3944 O O . VAL A 1 509 ? 4.367 -6.945 31.906 1 81.5 509 VAL A O 1
ATOM 3947 N N . LEU A 1 510 ? 4.902 -4.754 32.312 1 84.81 510 LEU A N 1
ATOM 3948 C CA . LEU A 1 510 ? 4.762 -4.922 33.75 1 84.81 510 LEU A CA 1
ATOM 3949 C C . LEU A 1 510 ? 3.328 -5.285 34.125 1 84.81 510 LEU A C 1
ATOM 3951 O O . LEU A 1 510 ? 3.102 -6.109 35.031 1 84.81 510 LEU A O 1
ATOM 3955 N N . ARG A 1 511 ? 2.461 -4.684 33.438 1 84.12 511 ARG A N 1
ATOM 3956 C CA . ARG A 1 511 ? 1.051 -4.969 33.688 1 84.12 511 ARG A CA 1
ATOM 3957 C C . ARG A 1 511 ? 0.717 -6.414 33.312 1 84.12 511 ARG A C 1
ATOM 3959 O O . ARG A 1 511 ? 0.032 -7.102 34.094 1 84.12 511 ARG A O 1
ATOM 3966 N N . ARG A 1 512 ? 1.117 -6.891 32.25 1 81.19 512 ARG A N 1
ATOM 3967 C CA . ARG A 1 512 ? 0.862 -8.258 31.812 1 81.19 512 ARG A CA 1
ATOM 3968 C C . ARG A 1 512 ? 1.48 -9.273 32.781 1 81.19 512 ARG A C 1
ATOM 3970 O O . ARG A 1 512 ? 0.955 -10.375 32.938 1 81.19 512 ARG A O 1
ATOM 3977 N N . GLN A 1 513 ? 2.572 -8.781 33.281 1 83.88 513 GLN A N 1
ATOM 3978 C CA . GLN A 1 513 ? 3.266 -9.656 34.25 1 83.88 513 GLN A CA 1
ATOM 3979 C C . GLN A 1 513 ? 2.676 -9.531 35.625 1 83.88 513 GLN A C 1
ATOM 3981 O O . GLN A 1 513 ? 3.076 -10.25 36.562 1 83.88 513 GLN A O 1
ATOM 3986 N N . GLY A 1 514 ? 1.702 -8.672 35.75 1 82.31 514 GLY A N 1
ATOM 3987 C CA . GLY A 1 514 ? 1.108 -8.438 37.062 1 82.31 514 GLY A CA 1
ATOM 3988 C C . GLY A 1 514 ? 2.037 -7.719 38.031 1 82.31 514 GLY A C 1
ATOM 3989 O O . GLY A 1 514 ? 1.922 -7.875 39.25 1 82.31 514 GLY A O 1
ATOM 3990 N N . LYS A 1 515 ? 2.98 -7.039 37.438 1 83.62 515 LYS A N 1
ATOM 3991 C CA . LYS A 1 515 ? 4 -6.398 38.25 1 83.62 515 LYS A CA 1
ATOM 3992 C C . LYS A 1 515 ? 3.805 -4.883 38.281 1 83.62 515 LYS A C 1
ATOM 3994 O O . LYS A 1 515 ? 4.672 -4.152 38.781 1 83.62 515 LYS A O 1
ATOM 3999 N N . LEU A 1 516 ? 2.744 -4.531 37.625 1 76.12 516 LEU A N 1
ATOM 4000 C CA . LEU A 1 516 ? 2.553 -3.088 37.562 1 76.12 516 LEU A CA 1
ATOM 4001 C C . LEU A 1 516 ? 2.047 -2.543 38.875 1 76.12 516 LEU A C 1
ATOM 4003 O O . LEU A 1 516 ? 1.012 -2.984 39.375 1 76.12 516 LEU A O 1
ATOM 4007 N N . GLY A 1 517 ? 2.953 -1.845 39.594 1 66.69 517 GLY A N 1
ATOM 4008 C CA . GLY A 1 517 ? 2.496 -1.077 40.75 1 66.69 517 GLY A CA 1
ATOM 4009 C C . GLY A 1 517 ? 1.802 0.215 40.344 1 66.69 517 GLY A C 1
ATOM 4010 O O . GLY A 1 517 ? 1.49 0.434 39.188 1 66.69 517 GLY A O 1
ATOM 4011 N N . PRO A 1 518 ? 1.361 1.075 41.25 1 65.25 518 PRO A N 1
ATOM 4012 C CA . PRO A 1 518 ? 0.76 2.371 40.938 1 65.25 518 PRO A CA 1
ATOM 4013 C C . PRO A 1 518 ? 1.647 3.221 40.031 1 65.25 518 PRO A C 1
ATOM 4015 O O . PRO A 1 518 ? 2.859 3.297 40.219 1 65.25 518 PRO A O 1
ATOM 4018 N N . LEU A 1 519 ? 1.117 3.504 38.781 1 64.5 519 LEU A N 1
ATOM 4019 C CA . LEU A 1 519 ? 1.855 4.395 37.906 1 64.5 519 LEU A CA 1
ATOM 4020 C C . LEU A 1 519 ? 2.012 5.777 38.531 1 64.5 519 LEU A C 1
ATOM 4022 O O . LEU A 1 519 ? 1.043 6.348 39.031 1 64.5 519 LEU A O 1
ATOM 4026 N N . ARG A 1 520 ? 3.146 6.191 39.125 1 53.41 520 ARG A N 1
ATOM 4027 C CA . ARG A 1 520 ? 3.395 7.527 39.656 1 53.41 520 ARG A CA 1
ATOM 4028 C C . ARG A 1 520 ? 3.662 8.516 38.531 1 53.41 520 ARG A C 1
ATOM 4030 O O . ARG A 1 520 ? 4.289 8.172 37.531 1 53.41 520 ARG A O 1
ATOM 4037 N N . MET B 1 1 ? -14.859 -9.594 14.805 1 79.5 1 MET B N 1
ATOM 4038 C CA . MET B 1 1 ? -15.469 -9.859 13.5 1 79.5 1 MET B CA 1
ATOM 4039 C C . MET B 1 1 ? -14.695 -9.172 12.383 1 79.5 1 MET B C 1
ATOM 4041 O O . MET B 1 1 ? -14.359 -7.988 12.492 1 79.5 1 MET B O 1
ATOM 4045 N N . TRP B 1 2 ? -14.352 -9.922 11.32 1 91.56 2 TRP B N 1
ATOM 4046 C CA . TRP B 1 2 ? -13.641 -9.43 10.148 1 91.56 2 TRP B CA 1
ATOM 4047 C C . TRP B 1 2 ? -14.602 -8.742 9.18 1 91.56 2 TRP B C 1
ATOM 4049 O O . TRP B 1 2 ? -15.742 -9.18 9.008 1 91.56 2 TRP B O 1
ATOM 4059 N N . ARG B 1 3 ? -14.18 -7.621 8.625 1 94.5 3 ARG B N 1
ATOM 4060 C CA . ARG B 1 3 ? -14.898 -6.934 7.555 1 94.5 3 ARG B CA 1
ATOM 4061 C C . ARG B 1 3 ? -13.93 -6.398 6.5 1 94.5 3 ARG B C 1
ATOM 4063 O O . ARG B 1 3 ? -12.891 -5.824 6.836 1 94.5 3 ARG B O 1
ATOM 4070 N N . GLN B 1 4 ? -14.273 -6.664 5.262 1 94.94 4 GLN B N 1
ATOM 4071 C CA . GLN B 1 4 ? -13.508 -6.07 4.168 1 94.94 4 GLN B CA 1
ATOM 4072 C C . GLN B 1 4 ? -13.93 -4.621 3.934 1 94.94 4 GLN B C 1
ATOM 4074 O O . GLN B 1 4 ? -15.094 -4.266 4.137 1 94.94 4 GLN B O 1
ATOM 4079 N N . SER B 1 5 ? -12.953 -3.842 3.52 1 95.44 5 SER B N 1
ATOM 4080 C CA . SER B 1 5 ? -13.266 -2.465 3.152 1 95.44 5 SER B CA 1
ATOM 4081 C C . SER B 1 5 ? -14.258 -2.416 1.995 1 95.44 5 SER B C 1
ATOM 4083 O O . SER B 1 5 ? -14.219 -3.266 1.102 1 95.44 5 SER B O 1
ATOM 4085 N N . ARG B 1 6 ? -15.141 -1.489 2.082 1 95.25 6 ARG B N 1
ATOM 4086 C CA . ARG B 1 6 ? -16.078 -1.252 0.988 1 95.25 6 ARG B CA 1
ATOM 4087 C C . ARG B 1 6 ? -16.203 0.237 0.686 1 95.25 6 ARG B C 1
ATOM 4089 O O . ARG B 1 6 ? -16.5 1.033 1.576 1 95.25 6 ARG B O 1
ATOM 4096 N N . TRP B 1 7 ? -15.898 0.626 -0.523 1 94.62 7 TRP B N 1
ATOM 4097 C CA . TRP B 1 7 ? -16.094 1.963 -1.077 1 94.62 7 TRP B CA 1
ATOM 4098 C C . TRP B 1 7 ? -17.031 1.924 -2.281 1 94.62 7 TRP B C 1
ATOM 4100 O O . TRP B 1 7 ? -17.047 0.938 -3.023 1 94.62 7 TRP B O 1
ATOM 4110 N N . ASN B 1 8 ? -17.875 2.922 -2.41 1 92.44 8 ASN B N 1
ATOM 4111 C CA . ASN B 1 8 ? -18.547 3.115 -3.691 1 92.44 8 ASN B CA 1
ATOM 4112 C C . ASN B 1 8 ? -17.641 3.83 -4.691 1 92.44 8 ASN B C 1
ATOM 4114 O O . ASN B 1 8 ? -17.797 5.027 -4.938 1 92.44 8 ASN B O 1
ATOM 4118 N N . GLU B 1 9 ? -16.75 3.066 -5.285 1 93.62 9 GLU B N 1
ATOM 4119 C CA . GLU B 1 9 ? -15.703 3.646 -6.113 1 93.62 9 GLU B CA 1
ATOM 4120 C C . GLU B 1 9 ? -16.062 3.574 -7.594 1 93.62 9 GLU B C 1
ATOM 4122 O O . GLU B 1 9 ? -16.234 2.486 -8.148 1 93.62 9 GLU B O 1
ATOM 4127 N N . PRO B 1 10 ? -16.219 4.688 -8.227 1 93.12 10 PRO B N 1
ATOM 4128 C CA . PRO B 1 10 ? -16.484 4.672 -9.664 1 93.12 10 PRO B CA 1
ATOM 4129 C C . PRO B 1 10 ? -15.258 4.285 -10.492 1 93.12 10 PRO B C 1
ATOM 4131 O O . PRO B 1 10 ? -14.156 4.195 -9.953 1 93.12 10 PRO B O 1
ATOM 4134 N N . LEU B 1 11 ? -15.492 4.027 -11.812 1 90.81 11 LEU B N 1
ATOM 4135 C CA . LEU B 1 11 ? -14.352 3.893 -12.719 1 90.81 11 LEU B CA 1
ATOM 4136 C C . LEU B 1 11 ? -13.602 5.211 -12.844 1 90.81 11 LEU B C 1
ATOM 4138 O O . LEU B 1 11 ? -14.195 6.285 -12.734 1 90.81 11 LEU B O 1
ATOM 4142 N N . ILE B 1 12 ? -12.336 5.145 -13.078 1 93.31 12 ILE B N 1
ATOM 4143 C CA . ILE B 1 12 ? -11.508 6.344 -13.141 1 93.31 12 ILE B CA 1
ATOM 4144 C C . ILE B 1 12 ? -12 7.258 -14.258 1 93.31 12 ILE B C 1
ATOM 4146 O O . ILE B 1 12 ? -11.93 8.484 -14.141 1 93.31 12 ILE B O 1
ATOM 4150 N N . THR B 1 13 ? -12.578 6.703 -15.305 1 89.62 13 THR B N 1
ATOM 4151 C CA . THR B 1 13 ? -13.086 7.488 -16.422 1 89.62 13 THR B CA 1
ATOM 4152 C C . THR B 1 13 ? -14.328 8.273 -16.016 1 89.62 13 THR B C 1
ATOM 4154 O O . THR B 1 13 ? -14.594 9.352 -16.562 1 89.62 13 THR B O 1
ATOM 4157 N N . GLU B 1 14 ? -15.102 7.699 -15.023 1 90.69 14 GLU B N 1
ATOM 4158 C CA . GLU B 1 14 ? -16.297 8.367 -14.531 1 90.69 14 GLU B CA 1
ATOM 4159 C C . GLU B 1 14 ? -15.938 9.531 -13.609 1 90.69 14 GLU B C 1
ATOM 4161 O O . GLU B 1 14 ? -16.75 10.43 -13.391 1 90.69 14 GLU B O 1
ATOM 4166 N N . MET B 1 15 ? -14.727 9.523 -13.141 1 94.06 15 MET B N 1
ATOM 4167 C CA . MET B 1 15 ? -14.258 10.578 -12.242 1 94.06 15 MET B CA 1
ATOM 4168 C C . MET B 1 15 ? -13.68 11.75 -13.031 1 94.06 15 MET B C 1
ATOM 4170 O O . MET B 1 15 ? -13.383 12.797 -12.461 1 94.06 15 MET B O 1
ATOM 4174 N N . SER B 1 16 ? -13.586 11.578 -14.352 1 94.12 16 SER B N 1
ATOM 4175 C CA . SER B 1 16 ? -12.922 12.555 -15.203 1 94.12 16 SER B CA 1
ATOM 4176 C C . SER B 1 16 ? -13.664 13.883 -15.211 1 94.12 16 SER B C 1
ATOM 4178 O O . SER B 1 16 ? -14.891 13.914 -15.312 1 94.12 16 SER B O 1
ATOM 4180 N N . ARG B 1 17 ? -12.969 14.938 -14.961 1 94.62 17 ARG B N 1
ATOM 4181 C CA . ARG B 1 17 ? -13.453 16.312 -15.094 1 94.62 17 ARG B CA 1
ATOM 4182 C C . ARG B 1 17 ? -12.5 17.141 -15.953 1 94.62 17 ARG B C 1
ATOM 4184 O O . ARG B 1 17 ? -11.289 17.125 -15.742 1 94.62 17 ARG B O 1
ATOM 4191 N N . ARG B 1 18 ? -13.078 17.891 -16.828 1 92.19 18 ARG B N 1
ATOM 4192 C CA . ARG B 1 18 ? -12.281 18.672 -17.766 1 92.19 18 ARG B CA 1
ATOM 4193 C C . ARG B 1 18 ? -11.367 19.656 -17.047 1 92.19 18 ARG B C 1
ATOM 4195 O O . ARG B 1 18 ? -11.812 20.391 -16.156 1 92.19 18 ARG B O 1
ATOM 4202 N N . GLY B 1 19 ? -10.133 19.609 -17.391 1 91.19 19 GLY B N 1
ATOM 4203 C CA . GLY B 1 19 ? -9.18 20.578 -16.859 1 91.19 19 GLY B CA 1
ATOM 4204 C C . GLY B 1 19 ? -8.344 20.016 -15.727 1 91.19 19 GLY B C 1
ATOM 4205 O O . GLY B 1 19 ? -7.293 20.578 -15.398 1 91.19 19 GLY B O 1
ATOM 4206 N N . ARG B 1 20 ? -8.781 18.938 -15.094 1 92.75 20 ARG B N 1
ATOM 4207 C CA . ARG B 1 20 ? -7.984 18.328 -14.031 1 92.75 20 ARG B CA 1
ATOM 4208 C C . ARG B 1 20 ? -6.785 17.578 -14.602 1 92.75 20 ARG B C 1
ATOM 4210 O O . ARG B 1 20 ? -6.891 16.938 -15.648 1 92.75 20 ARG B O 1
ATOM 4217 N N . ARG B 1 21 ? -5.672 17.797 -13.93 1 87.94 21 ARG B N 1
ATOM 4218 C CA . ARG B 1 21 ? -4.434 17.188 -14.406 1 87.94 21 ARG B CA 1
ATOM 4219 C C . ARG B 1 21 ? -3.664 16.547 -13.266 1 87.94 21 ARG B C 1
ATOM 4221 O O . ARG B 1 21 ? -3.443 17.156 -12.219 1 87.94 21 ARG B O 1
ATOM 4228 N N . GLY B 1 22 ? -3.309 15.297 -13.445 1 82.5 22 GLY B N 1
ATOM 4229 C CA . GLY B 1 22 ? -2.564 14.562 -12.43 1 82.5 22 GLY B CA 1
ATOM 4230 C C . GLY B 1 22 ? -1.081 14.461 -12.734 1 82.5 22 GLY B C 1
ATOM 4231 O O . GLY B 1 22 ? -0.275 14.195 -11.844 1 82.5 22 GLY B O 1
ATOM 4232 N N . ALA B 1 23 ? -0.696 14.648 -14.016 1 79.06 23 ALA B N 1
ATOM 4233 C CA . ALA B 1 23 ? 0.701 14.57 -14.43 1 79.06 23 ALA B CA 1
ATOM 4234 C C . ALA B 1 23 ? 0.996 15.562 -15.555 1 79.06 23 ALA B C 1
ATOM 4236 O O . ALA B 1 23 ? 0.106 15.898 -16.344 1 79.06 23 ALA B O 1
ATOM 4237 N N . LEU B 1 24 ? 2.168 16.125 -15.406 1 76.94 24 LEU B N 1
ATOM 4238 C CA . LEU B 1 24 ? 2.643 16.984 -16.484 1 76.94 24 LEU B CA 1
ATOM 4239 C C . LEU B 1 24 ? 3.902 16.406 -17.125 1 76.94 24 LEU B C 1
ATOM 4241 O O . LEU B 1 24 ? 4.992 16.516 -16.562 1 76.94 24 LEU B O 1
ATOM 4245 N N . PRO B 1 25 ? 3.686 15.727 -18.219 1 75.44 25 PRO B N 1
ATOM 4246 C CA . PRO B 1 25 ? 4.887 15.219 -18.891 1 75.44 25 PRO B CA 1
ATOM 4247 C C . PRO B 1 25 ? 5.887 16.328 -19.219 1 75.44 25 PRO B C 1
ATOM 4249 O O . PRO B 1 25 ? 5.484 17.422 -19.625 1 75.44 25 PRO B O 1
ATOM 4252 N N . PRO B 1 26 ? 7.062 16.078 -18.953 1 76.44 26 PRO B N 1
ATOM 4253 C CA . PRO B 1 26 ? 8.07 17.078 -19.281 1 76.44 26 PRO B CA 1
ATOM 4254 C C . PRO B 1 26 ? 8.148 17.375 -20.766 1 76.44 26 PRO B C 1
ATOM 4256 O O . PRO B 1 26 ? 7.91 16.484 -21.594 1 76.44 26 PRO B O 1
ATOM 4259 N N . ARG B 1 27 ? 8.367 18.656 -21.062 1 80.06 27 ARG B N 1
ATOM 4260 C CA . ARG B 1 27 ? 8.633 19.031 -22.438 1 80.06 27 ARG B CA 1
ATOM 4261 C C . ARG B 1 27 ? 10.031 18.594 -22.859 1 80.06 27 ARG B C 1
ATOM 4263 O O . ARG B 1 27 ? 10.961 18.609 -22.062 1 80.06 27 ARG B O 1
ATOM 4270 N N . PRO B 1 28 ? 10.07 18.109 -24.062 1 81.38 28 PRO B N 1
ATOM 4271 C CA . PRO B 1 28 ? 11.422 17.75 -24.5 1 81.38 28 PRO B CA 1
ATOM 4272 C C . PRO B 1 28 ? 12.375 18.953 -24.5 1 81.38 28 PRO B C 1
ATOM 4274 O O . PRO B 1 28 ? 11.93 20.094 -24.625 1 81.38 28 PRO B O 1
ATOM 4277 N N . ASP B 1 29 ? 13.586 18.656 -24.281 1 84.5 29 ASP B N 1
ATOM 4278 C CA . ASP B 1 29 ? 14.633 19.672 -24.359 1 84.5 29 ASP B CA 1
ATOM 4279 C C . ASP B 1 29 ? 14.602 20.391 -25.703 1 84.5 29 ASP B C 1
ATOM 4281 O O . ASP B 1 29 ? 14.352 19.766 -26.734 1 84.5 29 ASP B O 1
ATOM 4285 N N . GLU B 1 30 ? 14.797 21.688 -25.625 1 87 30 GLU B N 1
ATOM 4286 C CA . GLU B 1 30 ? 14.758 22.516 -26.828 1 87 30 GLU B CA 1
ATOM 4287 C C . GLU B 1 30 ? 15.695 21.984 -27.906 1 87 30 GLU B C 1
ATOM 4289 O O . GLU B 1 30 ? 15.375 22.031 -29.094 1 87 30 GLU B O 1
ATOM 4294 N N . LYS B 1 31 ? 16.812 21.531 -27.391 1 90.31 31 LYS B N 1
ATOM 4295 C CA . LYS B 1 31 ? 17.781 20.969 -28.328 1 90.31 31 LYS B CA 1
ATOM 4296 C C . LYS B 1 31 ? 17.203 19.75 -29.062 1 90.31 31 LYS B C 1
ATOM 4298 O O . LYS B 1 31 ? 17.406 19.594 -30.266 1 90.31 31 LYS B O 1
ATOM 4303 N N . VAL B 1 32 ? 16.516 18.891 -28.266 1 87.38 32 VAL B N 1
ATOM 4304 C CA . VAL B 1 32 ? 15.922 17.688 -28.828 1 87.38 32 VAL B CA 1
ATOM 4305 C C . VAL B 1 32 ? 14.836 18.062 -29.828 1 87.38 32 VAL B C 1
ATOM 4307 O O . VAL B 1 32 ? 14.734 17.484 -30.922 1 87.38 32 VAL B O 1
ATOM 4310 N N . VAL B 1 33 ? 14.039 19.094 -29.469 1 87.62 33 VAL B N 1
ATOM 4311 C CA . VAL B 1 33 ? 12.953 19.562 -30.328 1 87.62 33 VAL B CA 1
ATOM 4312 C C . VAL B 1 33 ? 13.523 20.078 -31.641 1 87.62 33 VAL B C 1
ATOM 4314 O O . VAL B 1 33 ? 12.984 19.797 -32.719 1 87.62 33 VAL B O 1
ATOM 4317 N N . LYS B 1 34 ? 14.578 20.797 -31.531 1 89.56 34 LYS B N 1
ATOM 4318 C CA . LYS B 1 34 ? 15.219 21.359 -32.719 1 89.56 34 LYS B CA 1
ATOM 4319 C C . LYS B 1 34 ? 15.797 20.25 -33.594 1 89.56 34 LYS B C 1
ATOM 4321 O O . LYS B 1 34 ? 15.656 20.297 -34.844 1 89.56 34 LYS B O 1
ATOM 4326 N N . GLU B 1 35 ? 16.344 19.25 -32.938 1 90.38 35 GLU B N 1
ATOM 4327 C CA . GLU B 1 35 ? 17.016 18.172 -33.656 1 90.38 35 GLU B CA 1
ATOM 4328 C C . GLU B 1 35 ? 16.016 17.219 -34.312 1 90.38 35 GLU B C 1
ATOM 4330 O O . GLU B 1 35 ? 16.219 16.766 -35.438 1 90.38 35 GLU B O 1
ATOM 4335 N N . VAL B 1 36 ? 15.078 16.891 -33.562 1 83.06 36 VAL B N 1
ATOM 4336 C CA . VAL B 1 36 ? 14.117 15.906 -34.031 1 83.06 36 VAL B CA 1
ATOM 4337 C C . VAL B 1 36 ? 13.125 16.562 -35 1 83.06 36 VAL B C 1
ATOM 4339 O O . VAL B 1 36 ? 12.719 15.961 -36 1 83.06 36 VAL B O 1
ATOM 4342 N N . GLY B 1 37 ? 12.922 17.781 -34.844 1 81.19 37 GLY B N 1
ATOM 4343 C CA . GLY B 1 37 ? 11.922 18.5 -35.625 1 81.19 37 GLY B CA 1
ATOM 4344 C C . GLY B 1 37 ? 10.516 17.969 -35.438 1 81.19 37 GLY B C 1
ATOM 4345 O O . GLY B 1 37 ? 10.266 17.172 -34.531 1 81.19 37 GLY B O 1
ATOM 4346 N N . PRO B 1 38 ? 9.562 18.516 -36.156 1 79.25 38 PRO B N 1
ATOM 4347 C CA . PRO B 1 38 ? 8.188 18.047 -36 1 79.25 38 PRO B CA 1
ATOM 4348 C C . PRO B 1 38 ? 8.023 16.594 -36.469 1 79.25 38 PRO B C 1
ATOM 4350 O O . PRO B 1 38 ? 8.664 16.172 -37.438 1 79.25 38 PRO B O 1
ATOM 4353 N N . LEU B 1 39 ? 7.453 15.742 -35.625 1 75.06 39 LEU B N 1
ATOM 4354 C CA . LEU B 1 39 ? 7.176 14.359 -36 1 75.06 39 LEU B CA 1
ATOM 4355 C C . LEU B 1 39 ? 6.238 14.289 -37.219 1 75.06 39 LEU B C 1
ATOM 4357 O O . LEU B 1 39 ? 5.156 14.883 -37.188 1 75.06 39 LEU B O 1
ATOM 4361 N N . LYS B 1 40 ? 6.684 13.867 -38.438 1 78.62 40 LYS B N 1
ATOM 4362 C CA . LYS B 1 40 ? 5.871 13.734 -39.656 1 78.62 40 LYS B CA 1
ATOM 4363 C C . LYS B 1 40 ? 5.309 12.32 -39.781 1 78.62 40 LYS B C 1
ATOM 4365 O O . LYS B 1 40 ? 5.973 11.43 -40.312 1 78.62 40 LYS B O 1
ATOM 4370 N N . LEU B 1 41 ? 4.25 12.102 -39.031 1 81.44 41 LEU B N 1
ATOM 4371 C CA . LEU B 1 41 ? 3.557 10.828 -39.156 1 81.44 41 LEU B CA 1
ATOM 4372 C C . LEU B 1 41 ? 2.529 10.898 -40.281 1 81.44 41 LEU B C 1
ATOM 4374 O O . LEU B 1 41 ? 1.88 11.93 -40.469 1 81.44 41 LEU B O 1
ATOM 4378 N N . PRO B 1 42 ? 2.537 9.891 -41.156 1 89.12 42 PRO B N 1
ATOM 4379 C CA . PRO B 1 42 ? 1.434 9.859 -42.125 1 89.12 42 PRO B CA 1
ATOM 4380 C C . PRO B 1 42 ? 0.075 10.109 -41.469 1 89.12 42 PRO B C 1
ATOM 4382 O O . PRO B 1 42 ? -0.173 9.641 -40.375 1 89.12 42 PRO B O 1
ATOM 4385 N N . GLN B 1 43 ? -0.721 10.93 -42.125 1 87.5 43 GLN B N 1
ATOM 4386 C CA . GLN B 1 43 ? -2.029 11.305 -41.594 1 87.5 43 GLN B CA 1
ATOM 4387 C C . GLN B 1 43 ? -2.85 10.062 -41.25 1 87.5 43 GLN B C 1
ATOM 4389 O O . GLN B 1 43 ? -3.633 10.086 -40.281 1 87.5 43 GLN B O 1
ATOM 4394 N N . SER B 1 44 ? -2.588 8.961 -42 1 89.81 44 SER B N 1
ATOM 4395 C CA . SER B 1 44 ? -3.336 7.73 -41.781 1 89.81 44 SER B CA 1
ATOM 4396 C C . SER B 1 44 ? -2.971 7.094 -40.438 1 89.81 44 SER B C 1
ATOM 4398 O O . SER B 1 44 ? -3.723 6.27 -39.906 1 89.81 44 SER B O 1
ATOM 4400 N N . LEU B 1 45 ? -1.861 7.445 -39.875 1 88.56 45 LEU B N 1
ATOM 4401 C CA . LEU B 1 45 ? -1.398 6.855 -38.625 1 88.56 45 LEU B CA 1
ATOM 4402 C C . LEU B 1 45 ? -1.62 7.812 -37.438 1 88.56 45 LEU B C 1
ATOM 4404 O O . LEU B 1 45 ? -1.496 7.422 -36.281 1 88.56 45 LEU B O 1
ATOM 4408 N N . ALA B 1 46 ? -1.865 9.055 -37.844 1 87 46 ALA B N 1
ATOM 4409 C CA . ALA B 1 46 ? -2.062 10.07 -36.812 1 87 46 ALA B CA 1
ATOM 4410 C C . ALA B 1 46 ? -3.508 10.086 -36.312 1 87 46 ALA B C 1
ATOM 4412 O O . ALA B 1 46 ? -4.438 9.93 -37.125 1 87 46 ALA B O 1
ATOM 4413 N N . ARG B 1 47 ? -3.6 10.18 -35 1 84.5 47 ARG B N 1
ATOM 4414 C CA . ARG B 1 47 ? -4.938 10.344 -34.438 1 84.5 47 ARG B CA 1
ATOM 4415 C C . ARG B 1 47 ? -5.531 11.695 -34.812 1 84.5 47 ARG B C 1
ATOM 4417 O O . ARG B 1 47 ? -4.82 12.703 -34.875 1 84.5 47 ARG B O 1
ATOM 4424 N N . GLY B 1 48 ? -6.785 11.656 -35.188 1 84.56 48 GLY B N 1
ATOM 4425 C CA . GLY B 1 48 ? -7.473 12.898 -35.531 1 84.56 48 GLY B CA 1
ATOM 4426 C C . GLY B 1 48 ? -7.977 13.641 -34.312 1 84.56 48 GLY B C 1
ATOM 4427 O O . GLY B 1 48 ? -8.273 14.836 -34.375 1 84.56 48 GLY B O 1
ATOM 4428 N N . SER B 1 49 ? -8.227 12.961 -33.312 1 87.19 49 SER B N 1
ATOM 4429 C CA . SER B 1 49 ? -8.703 13.547 -32.062 1 87.19 49 SER B CA 1
ATOM 4430 C C . SER B 1 49 ? -7.816 13.141 -30.875 1 87.19 49 SER B C 1
ATOM 4432 O O . SER B 1 49 ? -7.176 12.086 -30.922 1 87.19 49 SER B O 1
ATOM 4434 N N . PRO B 1 50 ? -7.68 14.039 -29.875 1 85.62 50 PRO B N 1
ATOM 4435 C CA . PRO B 1 50 ? -6.895 13.68 -28.688 1 85.62 50 PRO B CA 1
ATOM 4436 C C . PRO B 1 50 ? -7.398 12.406 -28.016 1 85.62 50 PRO B C 1
ATOM 4438 O O . PRO B 1 50 ? -8.586 12.078 -28.094 1 85.62 50 PRO B O 1
ATOM 4441 N N . PRO B 1 51 ? -6.465 11.641 -27.422 1 84.75 51 PRO B N 1
ATOM 4442 C CA . PRO B 1 51 ? -6.895 10.445 -26.703 1 84.75 51 PRO B CA 1
ATOM 4443 C C . PRO B 1 51 ? -7.871 10.766 -25.562 1 84.75 51 PRO B C 1
ATOM 4445 O O . PRO B 1 51 ? -7.754 11.805 -24.922 1 84.75 51 PRO B O 1
ATOM 4448 N N . SER B 1 52 ? -8.844 9.883 -25.422 1 83.75 52 SER B N 1
ATOM 4449 C CA . SER B 1 52 ? -9.836 10.031 -24.359 1 83.75 52 SER B CA 1
ATOM 4450 C C . SER B 1 52 ? -9.297 9.555 -23.016 1 83.75 52 SER B C 1
ATOM 4452 O O . SER B 1 52 ? -9.836 8.617 -22.422 1 83.75 52 SER B O 1
ATOM 4454 N N . LEU B 1 53 ? -8.305 10.25 -22.484 1 88.19 53 LEU B N 1
ATOM 4455 C CA . LEU B 1 53 ? -7.719 9.898 -21.203 1 88.19 53 LEU B CA 1
ATOM 4456 C C . LEU B 1 53 ? -8.477 10.57 -20.047 1 88.19 53 LEU B C 1
ATOM 4458 O O . LEU B 1 53 ? -8.922 11.711 -20.188 1 88.19 53 LEU B O 1
ATOM 4462 N N . PRO B 1 54 ? -8.703 9.805 -18.984 1 91.94 54 PRO B N 1
ATOM 4463 C CA . PRO B 1 54 ? -9.352 10.445 -17.828 1 91.94 54 PRO B CA 1
ATOM 4464 C C . PRO B 1 54 ? -8.578 11.656 -17.312 1 91.94 54 PRO B C 1
ATOM 4466 O O . PRO B 1 54 ? -7.348 11.617 -17.234 1 91.94 54 PRO B O 1
ATOM 4469 N N . GLU B 1 55 ? -9.281 12.75 -17.141 1 95.19 55 GLU B N 1
ATOM 4470 C CA . GLU B 1 55 ? -8.711 13.945 -16.531 1 95.19 55 GLU B CA 1
ATOM 4471 C C . GLU B 1 55 ? -8.984 13.977 -15.031 1 95.19 55 GLU B C 1
ATOM 4473 O O . GLU B 1 55 ? -10.094 14.312 -14.602 1 95.19 55 GLU B O 1
ATOM 4478 N N . VAL B 1 56 ? -7.992 13.609 -14.258 1 94.94 56 VAL B N 1
ATOM 4479 C CA . VAL B 1 56 ? -8.086 13.523 -12.805 1 94.94 56 VAL B CA 1
ATOM 4480 C C . VAL B 1 56 ? -6.816 14.102 -12.18 1 94.94 56 VAL B C 1
ATOM 4482 O O . VAL B 1 56 ? -5.746 14.07 -12.789 1 94.94 56 VAL B O 1
ATOM 4485 N N . SER B 1 57 ? -6.891 14.672 -10.977 1 93.75 57 SER B N 1
ATOM 4486 C CA . SER B 1 57 ? -5.727 15.195 -10.273 1 93.75 57 SER B CA 1
ATOM 4487 C C . SER B 1 57 ? -4.883 14.07 -9.688 1 93.75 57 SER B C 1
ATOM 4489 O O . SER B 1 57 ? -5.336 12.93 -9.594 1 93.75 57 SER B O 1
ATOM 4491 N N . GLU B 1 58 ? -3.666 14.367 -9.289 1 92.69 58 GLU B N 1
ATOM 4492 C CA . GLU B 1 58 ? -2.779 13.398 -8.656 1 92.69 58 GLU B CA 1
ATOM 4493 C C . GLU B 1 58 ? -3.418 12.789 -7.414 1 92.69 58 GLU B C 1
ATOM 4495 O O . GLU B 1 58 ? -3.389 11.578 -7.223 1 92.69 58 GLU B O 1
ATOM 4500 N N . VAL B 1 59 ? -4.047 13.656 -6.617 1 93.25 59 VAL B N 1
ATOM 4501 C CA . VAL B 1 59 ? -4.641 13.211 -5.363 1 93.25 59 VAL B CA 1
ATOM 4502 C C . VAL B 1 59 ? -5.797 12.258 -5.648 1 93.25 59 VAL B C 1
ATOM 4504 O O . VAL B 1 59 ? -5.957 11.242 -4.965 1 93.25 59 VAL B O 1
ATOM 4507 N N . GLU B 1 60 ? -6.52 12.547 -6.637 1 95.31 60 GLU B N 1
ATOM 4508 C CA . GLU B 1 60 ? -7.641 11.695 -7.004 1 95.31 60 GLU B CA 1
ATOM 4509 C C . GLU B 1 60 ? -7.16 10.328 -7.484 1 95.31 60 GLU B C 1
ATOM 4511 O O . GLU B 1 60 ? -7.773 9.305 -7.18 1 95.31 60 GLU B O 1
ATOM 4516 N N . VAL B 1 61 ? -6.082 10.359 -8.266 1 95.56 61 VAL B N 1
ATOM 4517 C CA . VAL B 1 61 ? -5.516 9.094 -8.727 1 95.56 61 VAL B CA 1
ATOM 4518 C C . VAL B 1 61 ? -5.062 8.258 -7.527 1 95.56 61 VAL B C 1
ATOM 4520 O O . VAL B 1 61 ? -5.379 7.074 -7.438 1 95.56 61 VAL B O 1
ATOM 4523 N N . VAL B 1 62 ? -4.383 8.883 -6.617 1 94.81 62 VAL B N 1
ATOM 4524 C CA . VAL B 1 62 ? -3.859 8.195 -5.441 1 94.81 62 VAL B CA 1
ATOM 4525 C C . VAL B 1 62 ? -5.012 7.625 -4.617 1 94.81 62 VAL B C 1
ATOM 4527 O O . VAL B 1 62 ? -4.992 6.453 -4.234 1 94.81 62 VAL B O 1
ATOM 4530 N N . ARG B 1 63 ? -6.02 8.398 -4.371 1 95.75 63 ARG B N 1
ATOM 4531 C CA . ARG B 1 63 ? -7.145 7.965 -3.551 1 95.75 63 ARG B CA 1
ATOM 4532 C C . ARG B 1 63 ? -7.906 6.828 -4.223 1 95.75 63 ARG B C 1
ATOM 4534 O O . ARG B 1 63 ? -8.297 5.859 -3.566 1 95.75 63 ARG B O 1
ATOM 4541 N N . HIS B 1 64 ? -8.078 6.977 -5.562 1 97 64 HIS B N 1
ATOM 4542 C CA . HIS B 1 64 ? -8.797 5.957 -6.324 1 97 64 HIS B CA 1
ATOM 4543 C C . HIS B 1 64 ? -8.125 4.594 -6.18 1 97 64 HIS B C 1
ATOM 4545 O O . HIS B 1 64 ? -8.789 3.609 -5.832 1 97 64 HIS B O 1
ATOM 4551 N N . TYR B 1 65 ? -6.895 4.531 -6.348 1 96.5 65 TYR B N 1
ATOM 4552 C CA . TYR B 1 65 ? -6.211 3.242 -6.348 1 96.5 65 TYR B CA 1
ATOM 4553 C C . TYR B 1 65 ? -5.938 2.77 -4.926 1 96.5 65 TYR B C 1
ATOM 4555 O O . TYR B 1 65 ? -5.82 1.567 -4.676 1 96.5 65 TYR B O 1
ATOM 4563 N N . THR B 1 66 ? -5.809 3.672 -3.963 1 96.06 66 THR B N 1
ATOM 4564 C CA . THR B 1 66 ? -5.73 3.268 -2.562 1 96.06 66 THR B CA 1
ATOM 4565 C C . THR B 1 66 ? -7.02 2.576 -2.129 1 96.06 66 THR B C 1
ATOM 4567 O O . THR B 1 66 ? -6.984 1.49 -1.546 1 96.06 66 THR B O 1
ATOM 4570 N N . ARG B 1 67 ? -8.125 3.189 -2.484 1 96.56 67 ARG B N 1
ATOM 4571 C CA . ARG B 1 67 ? -9.422 2.625 -2.121 1 96.56 67 ARG B CA 1
ATOM 4572 C C . ARG B 1 67 ? -9.641 1.271 -2.791 1 96.56 67 ARG B C 1
ATOM 4574 O O . ARG B 1 67 ? -10.102 0.325 -2.154 1 96.56 67 ARG B O 1
ATOM 4581 N N . LEU B 1 68 ? -9.219 1.173 -4.035 1 96.12 68 LEU B N 1
ATOM 4582 C CA . LEU B 1 68 ? -9.336 -0.103 -4.734 1 96.12 68 LEU B CA 1
ATOM 4583 C C . LEU B 1 68 ? -8.461 -1.166 -4.074 1 96.12 68 LEU B C 1
ATOM 4585 O O . LEU B 1 68 ? -8.867 -2.326 -3.965 1 96.12 68 LEU B O 1
ATOM 4589 N N . SER B 1 69 ? -7.293 -0.781 -3.674 1 94.81 69 SER B N 1
ATOM 4590 C CA . SER B 1 69 ? -6.391 -1.729 -3.025 1 94.81 69 SER B CA 1
ATOM 4591 C C . SER B 1 69 ? -6.977 -2.236 -1.711 1 94.81 69 SER B C 1
ATOM 4593 O O . SER B 1 69 ? -6.785 -3.398 -1.348 1 94.81 69 SER B O 1
ATOM 4595 N N . GLN B 1 70 ? -7.68 -1.369 -1.008 1 94.88 70 GLN B N 1
ATOM 4596 C CA . GLN B 1 70 ? -8.281 -1.757 0.262 1 94.88 70 GLN B CA 1
ATOM 4597 C C . GLN B 1 70 ? -9.43 -2.738 0.049 1 94.88 70 GLN B C 1
ATOM 4599 O O . GLN B 1 70 ? -9.812 -3.469 0.967 1 94.88 70 GLN B O 1
ATOM 4604 N N . MET B 1 71 ? -9.977 -2.734 -1.151 1 95.12 71 MET B N 1
ATOM 4605 C CA . MET B 1 71 ? -11.102 -3.613 -1.472 1 95.12 71 MET B CA 1
ATOM 4606 C C . MET B 1 71 ? -10.609 -4.922 -2.082 1 95.12 71 MET B C 1
ATOM 4608 O O . MET B 1 71 ? -11.414 -5.773 -2.463 1 95.12 71 MET B O 1
ATOM 4612 N N . ALA B 1 72 ? -9.359 -5.09 -2.123 1 91.06 72 ALA B N 1
ATOM 4613 C CA . ALA B 1 72 ? -8.773 -6.293 -2.709 1 91.06 72 ALA B CA 1
ATOM 4614 C C . ALA B 1 72 ? -8.195 -7.203 -1.629 1 91.06 72 ALA B C 1
ATOM 4616 O O . ALA B 1 72 ? -7.836 -6.738 -0.545 1 91.06 72 ALA B O 1
ATOM 4617 N N . TYR B 1 73 ? -8.156 -8.508 -1.938 1 90.94 73 TYR B N 1
ATOM 4618 C CA . TYR B 1 73 ? -7.547 -9.523 -1.08 1 90.94 73 TYR B CA 1
ATOM 4619 C C . TYR B 1 73 ? -6.484 -10.305 -1.834 1 90.94 73 TYR B C 1
ATOM 4621 O O . TYR B 1 73 ? -6.699 -10.719 -2.977 1 90.94 73 TYR B O 1
ATOM 4629 N N . GLY B 1 74 ? -5.316 -10.398 -1.252 1 88.5 74 GLY B N 1
ATOM 4630 C CA . GLY B 1 74 ? -4.23 -11.164 -1.837 1 88.5 74 GLY B CA 1
ATOM 4631 C C . GLY B 1 74 ? -3.334 -11.812 -0.801 1 88.5 74 GLY B C 1
ATOM 4632 O O . GLY B 1 74 ? -3.717 -11.945 0.364 1 88.5 74 GLY B O 1
ATOM 4633 N N . VAL B 1 75 ? -2.227 -12.281 -1.189 1 89.56 75 VAL B N 1
ATOM 4634 C CA . VAL B 1 75 ? -1.316 -13.055 -0.354 1 89.56 75 VAL B CA 1
ATOM 4635 C C . VAL B 1 75 ? -0.781 -12.188 0.779 1 89.56 75 VAL B C 1
ATOM 4637 O O . VAL B 1 75 ? -0.316 -12.695 1.8 1 89.56 75 VAL B O 1
ATOM 4640 N N . ASP B 1 76 ? -0.882 -10.898 0.603 1 91.12 76 ASP B N 1
ATOM 4641 C CA . ASP B 1 76 ? -0.394 -9.977 1.626 1 91.12 76 ASP B CA 1
ATOM 4642 C C . ASP B 1 76 ? -1.441 -9.758 2.715 1 91.12 76 ASP B C 1
ATOM 4644 O O . ASP B 1 76 ? -1.162 -9.125 3.736 1 91.12 76 ASP B O 1
ATOM 4648 N N . ASN B 1 77 ? -2.625 -10.266 2.514 1 92.94 77 ASN B N 1
ATOM 4649 C CA . ASN B 1 77 ? -3.676 -10.188 3.523 1 92.94 77 ASN B CA 1
ATOM 4650 C C . ASN B 1 77 ? -3.781 -11.477 4.328 1 92.94 77 ASN B C 1
ATOM 4652 O O . ASN B 1 77 ? -4.004 -11.438 5.543 1 92.94 77 ASN B O 1
ATOM 4656 N N . GLY B 1 78 ? -3.719 -12.547 3.645 1 92.25 78 GLY B N 1
ATOM 4657 C CA . GLY B 1 78 ? -3.871 -13.859 4.246 1 92.25 78 GLY B CA 1
ATOM 4658 C C . GLY B 1 78 ? -3.627 -14.992 3.268 1 92.25 78 GLY B C 1
ATOM 4659 O O . GLY B 1 78 ? -3.205 -14.758 2.133 1 92.25 78 GLY B O 1
ATOM 4660 N N . PRO B 1 79 ? -3.871 -16.219 3.742 1 92.94 79 PRO B N 1
ATOM 4661 C CA . PRO B 1 79 ? -3.65 -17.375 2.877 1 92.94 79 PRO B CA 1
ATOM 4662 C C . PRO B 1 79 ? -4.57 -17.391 1.657 1 92.94 79 PRO B C 1
ATOM 4664 O O . PRO B 1 79 ? -5.742 -17.016 1.759 1 92.94 79 PRO B O 1
ATOM 4667 N N . VAL B 1 80 ? -4.035 -17.719 0.561 1 91.94 80 VAL B N 1
ATOM 4668 C CA . VAL B 1 80 ? -4.773 -17.891 -0.686 1 91.94 80 VAL B CA 1
ATOM 4669 C C . VAL B 1 80 ? -4.59 -19.312 -1.205 1 91.94 80 VAL B C 1
ATOM 4671 O O . VAL B 1 80 ? -3.799 -19.547 -2.121 1 91.94 80 VAL B O 1
ATOM 4674 N N . PRO B 1 81 ? -5.324 -20.281 -0.586 1 94.62 81 PRO B N 1
ATOM 4675 C CA . PRO B 1 81 ? -5.125 -21.703 -0.877 1 94.62 81 PRO B CA 1
ATOM 4676 C C . PRO B 1 81 ? -5.848 -22.156 -2.145 1 94.62 81 PRO B C 1
ATOM 4678 O O . PRO B 1 81 ? -6.957 -22.688 -2.068 1 94.62 81 PRO B O 1
ATOM 4681 N N . LEU B 1 82 ? -5.219 -22.047 -3.27 1 92.88 82 LEU B N 1
ATOM 4682 C CA . LEU B 1 82 ? -5.844 -22.312 -4.562 1 92.88 82 LEU B CA 1
ATOM 4683 C C . LEU B 1 82 ? -5.273 -23.578 -5.195 1 92.88 82 LEU B C 1
ATOM 4685 O O . LEU B 1 82 ? -5.129 -23.656 -6.418 1 92.88 82 LEU B O 1
ATOM 4689 N N . GLY B 1 83 ? -4.816 -24.5 -4.367 1 91.19 83 GLY B N 1
ATOM 4690 C CA . GLY B 1 83 ? -4.152 -25.656 -4.941 1 91.19 83 GLY B CA 1
ATOM 4691 C C . GLY B 1 83 ? -2.881 -25.312 -5.691 1 91.19 83 GLY B C 1
ATOM 4692 O O . GLY B 1 83 ? -2.047 -24.547 -5.191 1 91.19 83 GLY B O 1
ATOM 4693 N N . SER B 1 84 ? -2.752 -25.766 -6.859 1 80.25 84 SER B N 1
ATOM 4694 C CA . SER B 1 84 ? -1.517 -25.562 -7.609 1 80.25 84 SER B CA 1
ATOM 4695 C C . SER B 1 84 ? -1.295 -24.094 -7.918 1 80.25 84 SER B C 1
ATOM 4697 O O . SER B 1 84 ? -0.16 -23.656 -8.133 1 80.25 84 SER B O 1
ATOM 4699 N N . CYS B 1 85 ? -2.33 -23.297 -7.875 1 83.5 85 CYS B N 1
ATOM 4700 C CA . CYS B 1 85 ? -2.244 -21.875 -8.188 1 83.5 85 CYS B CA 1
ATOM 4701 C C . CYS B 1 85 ? -1.866 -21.062 -6.949 1 83.5 85 CYS B C 1
ATOM 4703 O O . CYS B 1 85 ? -1.684 -19.844 -7.027 1 83.5 85 CYS B O 1
ATOM 4705 N N . THR B 1 86 ? -1.723 -21.781 -5.863 1 84.94 86 THR B N 1
ATOM 4706 C CA . THR B 1 86 ? -1.342 -21.062 -4.648 1 84.94 86 THR B CA 1
ATOM 4707 C C . THR B 1 86 ? 0.03 -20.422 -4.809 1 84.94 86 THR B C 1
ATOM 4709 O O . THR B 1 86 ? 0.968 -21.047 -5.297 1 84.94 86 THR B O 1
ATOM 4712 N N . MET B 1 87 ? 0.068 -19.203 -4.461 1 79.12 87 MET B N 1
ATOM 4713 C CA . MET B 1 87 ? 1.356 -18.516 -4.531 1 79.12 87 MET B CA 1
ATOM 4714 C C . MET B 1 87 ? 2.289 -19 -3.424 1 79.12 87 MET B C 1
ATOM 4716 O O . MET B 1 87 ? 1.91 -19.016 -2.252 1 79.12 87 MET B O 1
ATOM 4720 N N . LYS B 1 88 ? 3.395 -19.375 -3.859 1 84.06 88 LYS B N 1
ATOM 4721 C CA . LYS B 1 88 ? 4.438 -19.766 -2.916 1 84.06 88 LYS B CA 1
ATOM 4722 C C . LYS B 1 88 ? 5.105 -18.547 -2.293 1 84.06 88 LYS B C 1
ATOM 4724 O O . LYS B 1 88 ? 4.637 -17.422 -2.475 1 84.06 88 LYS B O 1
ATOM 4729 N N . TYR B 1 89 ? 6.109 -18.766 -1.501 1 82.62 89 TYR B N 1
ATOM 4730 C CA . TYR B 1 89 ? 6.836 -17.672 -0.884 1 82.62 89 TYR B CA 1
ATOM 4731 C C . TYR B 1 89 ? 7.293 -16.656 -1.934 1 82.62 89 TYR B C 1
ATOM 4733 O O . TYR B 1 89 ? 7.961 -17.031 -2.904 1 82.62 89 TYR B O 1
ATOM 4741 N N . ASN B 1 90 ? 6.805 -15.492 -1.76 1 84.06 90 ASN B N 1
ATOM 4742 C CA . ASN B 1 90 ? 7.168 -14.391 -2.643 1 84.06 90 ASN B CA 1
ATOM 4743 C C . ASN B 1 90 ? 8.117 -13.414 -1.955 1 84.06 90 ASN B C 1
ATOM 4745 O O . ASN B 1 90 ? 7.676 -12.422 -1.37 1 84.06 90 ASN B O 1
ATOM 4749 N N . PRO B 1 91 ? 9.383 -13.711 -2.141 1 83.75 91 PRO B N 1
ATOM 4750 C CA . PRO B 1 91 ? 10.328 -12.859 -1.417 1 83.75 91 PRO B CA 1
ATOM 4751 C C . PRO B 1 91 ? 10.297 -11.406 -1.884 1 83.75 91 PRO B C 1
ATOM 4753 O O . PRO B 1 91 ? 10.297 -11.141 -3.088 1 83.75 91 PRO B O 1
ATOM 4756 N N . ARG B 1 92 ? 10.383 -10.492 -1.046 1 86.19 92 ARG B N 1
ATOM 4757 C CA . ARG B 1 92 ? 10.297 -9.078 -1.386 1 86.19 92 ARG B CA 1
ATOM 4758 C C . ARG B 1 92 ? 11.547 -8.617 -2.121 1 86.19 92 ARG B C 1
ATOM 4760 O O . ARG B 1 92 ? 11.5 -7.664 -2.906 1 86.19 92 ARG B O 1
ATOM 4767 N N . VAL B 1 93 ? 12.617 -9.336 -1.915 1 85.94 93 VAL B N 1
ATOM 4768 C CA . VAL B 1 93 ? 13.852 -8.984 -2.615 1 85.94 93 VAL B CA 1
ATOM 4769 C C . VAL B 1 93 ? 13.664 -9.18 -4.117 1 85.94 93 VAL B C 1
ATOM 4771 O O . VAL B 1 93 ? 14.25 -8.453 -4.922 1 85.94 93 VAL B O 1
ATOM 4774 N N . ALA B 1 94 ? 12.82 -10.188 -4.48 1 88.75 94 ALA B N 1
ATOM 4775 C CA . ALA B 1 94 ? 12.539 -10.406 -5.898 1 88.75 94 ALA B CA 1
ATOM 4776 C C . ALA B 1 94 ? 11.828 -9.203 -6.508 1 88.75 94 ALA B C 1
ATOM 4778 O O . ALA B 1 94 ? 12.086 -8.836 -7.656 1 88.75 94 ALA B O 1
ATOM 4779 N N . ALA B 1 95 ? 11.047 -8.625 -5.699 1 85.56 95 ALA B N 1
ATOM 4780 C CA . ALA B 1 95 ? 10.344 -7.43 -6.16 1 85.56 95 ALA B CA 1
ATOM 4781 C C . ALA B 1 95 ? 11.312 -6.273 -6.391 1 85.56 95 ALA B C 1
ATOM 4783 O O . ALA B 1 95 ? 11.188 -5.535 -7.371 1 85.56 95 ALA B O 1
ATOM 4784 N N . ARG B 1 96 ? 12.195 -6.133 -5.523 1 84 96 ARG B N 1
ATOM 4785 C CA . ARG B 1 96 ? 13.188 -5.07 -5.648 1 84 96 ARG B CA 1
ATOM 4786 C C . ARG B 1 96 ? 14 -5.223 -6.93 1 84 96 ARG B C 1
ATOM 4788 O O . ARG B 1 96 ? 14.297 -4.234 -7.605 1 84 96 ARG B O 1
ATOM 4795 N N . LEU B 1 97 ? 14.297 -6.422 -7.246 1 85.25 97 LEU B N 1
ATOM 4796 C CA . LEU B 1 97 ? 15.07 -6.684 -8.453 1 85.25 97 LEU B CA 1
ATOM 4797 C C . LEU B 1 97 ? 14.227 -6.445 -9.703 1 85.25 97 LEU B C 1
ATOM 4799 O O . LEU B 1 97 ? 14.68 -5.797 -10.648 1 85.25 97 LEU B O 1
ATOM 4803 N N . ALA B 1 98 ? 13.023 -6.922 -9.602 1 80 98 ALA B N 1
ATOM 4804 C CA . ALA B 1 98 ? 12.156 -6.863 -10.773 1 80 98 ALA B CA 1
ATOM 4805 C C . ALA B 1 98 ? 11.805 -5.422 -11.125 1 80 98 ALA B C 1
ATOM 4807 O O . ALA B 1 98 ? 11.602 -5.094 -12.297 1 80 98 ALA B O 1
ATOM 4808 N N . PHE B 1 99 ? 11.844 -4.52 -10.07 1 79.44 99 PHE B N 1
ATOM 4809 C CA . PHE B 1 99 ? 11.422 -3.15 -10.336 1 79.44 99 PHE B CA 1
ATOM 4810 C C . PHE B 1 99 ? 12.609 -2.197 -10.281 1 79.44 99 PHE B C 1
ATOM 4812 O O . PHE B 1 99 ? 12.438 -0.993 -10.086 1 79.44 99 PHE B O 1
ATOM 4819 N N . ASP B 1 100 ? 13.703 -2.797 -10.445 1 85.38 100 ASP B N 1
ATOM 4820 C CA . ASP B 1 100 ? 14.891 -1.962 -10.578 1 85.38 100 ASP B CA 1
ATOM 4821 C C . ASP B 1 100 ? 14.812 -1.087 -11.828 1 85.38 100 ASP B C 1
ATOM 4823 O O . ASP B 1 100 ? 14.57 -1.587 -12.93 1 85.38 100 ASP B O 1
ATOM 4827 N N . PRO B 1 101 ? 14.953 0.261 -11.656 1 80.19 101 PRO B N 1
ATOM 4828 C CA . PRO B 1 101 ? 14.828 1.175 -12.797 1 80.19 101 PRO B CA 1
ATOM 4829 C C . PRO B 1 101 ? 15.758 0.809 -13.945 1 80.19 101 PRO B C 1
ATOM 4831 O O . PRO B 1 101 ? 15.43 1.053 -15.109 1 80.19 101 PRO B O 1
ATOM 4834 N N . ARG B 1 102 ? 16.984 0.215 -13.859 1 82.19 102 ARG B N 1
ATOM 4835 C CA . ARG B 1 102 ? 17.938 -0.196 -14.898 1 82.19 102 ARG B CA 1
ATOM 4836 C C . ARG B 1 102 ? 17.344 -1.296 -15.773 1 82.19 102 ARG B C 1
ATOM 4838 O O . ARG B 1 102 ? 17.75 -1.472 -16.922 1 82.19 102 ARG B O 1
ATOM 4845 N N . LEU B 1 103 ? 16.281 -2.037 -15.203 1 84.19 103 LEU B N 1
ATOM 4846 C CA . LEU B 1 103 ? 15.664 -3.146 -15.93 1 84.19 103 LEU B CA 1
ATOM 4847 C C . LEU B 1 103 ? 14.359 -2.709 -16.594 1 84.19 103 LEU B C 1
ATOM 4849 O O . LEU B 1 103 ? 14.008 -3.207 -17.656 1 84.19 103 LEU B O 1
ATOM 4853 N N . GLU B 1 104 ? 13.742 -1.748 -15.922 1 78.19 104 GLU B N 1
ATOM 4854 C CA . GLU B 1 104 ? 12.445 -1.283 -16.391 1 78.19 104 GLU B CA 1
ATOM 4855 C C . GLU B 1 104 ? 12.555 -0.613 -17.75 1 78.19 104 GLU B C 1
ATOM 4857 O O . GLU B 1 104 ? 11.594 -0.608 -18.531 1 78.19 104 GLU B O 1
ATOM 4862 N N . THR B 1 105 ? 13.711 -0.152 -18.109 1 79.94 105 THR B N 1
ATOM 4863 C CA . THR B 1 105 ? 13.828 0.655 -19.312 1 79.94 105 THR B CA 1
ATOM 4864 C C . THR B 1 105 ? 14.562 -0.115 -20.406 1 79.94 105 THR B C 1
ATOM 4866 O O . THR B 1 105 ? 14.859 0.438 -21.469 1 79.94 105 THR B O 1
ATOM 4869 N N . LEU B 1 106 ? 14.75 -1.407 -20.188 1 85.5 106 LEU B N 1
ATOM 4870 C CA . LEU B 1 106 ? 15.492 -2.184 -21.172 1 85.5 106 LEU B CA 1
ATOM 4871 C C . LEU B 1 106 ? 14.617 -2.514 -22.375 1 85.5 106 LEU B C 1
ATOM 4873 O O . LEU B 1 106 ? 13.477 -2.965 -22.219 1 85.5 106 LEU B O 1
ATOM 4877 N N . HIS B 1 107 ? 15.203 -2.221 -23.531 1 87.94 107 HIS B N 1
ATOM 4878 C CA . HIS B 1 107 ? 14.516 -2.592 -24.75 1 87.94 107 HIS B CA 1
ATOM 4879 C C . HIS B 1 107 ? 14.773 -4.051 -25.109 1 87.94 107 HIS B C 1
ATOM 4881 O O . HIS B 1 107 ? 15.891 -4.547 -24.953 1 87.94 107 HIS B O 1
ATOM 4887 N N . PRO B 1 108 ? 13.805 -4.738 -25.641 1 84.38 108 PRO B N 1
ATOM 4888 C CA . PRO B 1 108 ? 13.977 -6.16 -25.938 1 84.38 108 PRO B CA 1
ATOM 4889 C C . PRO B 1 108 ? 15.016 -6.41 -27.031 1 84.38 108 PRO B C 1
ATOM 4891 O O . PRO B 1 108 ? 15.562 -7.512 -27.125 1 84.38 108 PRO B O 1
ATOM 4894 N N . LEU B 1 109 ? 15.273 -5.367 -27.797 1 86.81 109 LEU B N 1
ATOM 4895 C CA . LEU B 1 109 ? 16.219 -5.523 -28.891 1 86.81 109 LEU B CA 1
ATOM 4896 C C . LEU B 1 109 ? 17.547 -4.863 -28.562 1 86.81 109 LEU B C 1
ATOM 4898 O O . LEU B 1 109 ? 18.344 -4.578 -29.453 1 86.81 109 LEU B O 1
ATOM 4902 N N . GLN B 1 110 ? 17.672 -4.613 -27.344 1 90.06 110 GLN B N 1
ATOM 4903 C CA . GLN B 1 110 ? 18.969 -4.094 -26.938 1 90.06 110 GLN B CA 1
ATOM 4904 C C . GLN B 1 110 ? 20.094 -5.055 -27.344 1 90.06 110 GLN B C 1
ATOM 4906 O O . GLN B 1 110 ? 19.906 -6.273 -27.297 1 90.06 110 GLN B O 1
ATOM 4911 N N . ASP B 1 111 ? 21.234 -4.453 -27.703 1 93.12 111 ASP B N 1
ATOM 4912 C CA . ASP B 1 111 ? 22.391 -5.273 -28.062 1 93.12 111 ASP B CA 1
ATOM 4913 C C . ASP B 1 111 ? 22.766 -6.207 -26.906 1 93.12 111 ASP B C 1
ATOM 4915 O O . ASP B 1 111 ? 22.844 -5.781 -25.75 1 93.12 111 ASP B O 1
ATOM 4919 N N . ASP B 1 112 ? 23.031 -7.531 -27.297 1 93.12 112 ASP B N 1
ATOM 4920 C CA . ASP B 1 112 ? 23.312 -8.555 -26.297 1 93.12 112 ASP B CA 1
ATOM 4921 C C . ASP B 1 112 ? 24.484 -8.141 -25.422 1 93.12 112 ASP B C 1
ATOM 4923 O O . ASP B 1 112 ? 24.531 -8.469 -24.234 1 93.12 112 ASP B O 1
ATOM 4927 N N . GLU B 1 113 ? 25.359 -7.41 -25.953 1 94.12 113 GLU B N 1
ATOM 4928 C CA . GLU B 1 113 ? 26.578 -7.066 -25.219 1 94.12 113 GLU B CA 1
ATOM 4929 C C . GLU B 1 113 ? 26.297 -6.094 -24.078 1 94.12 113 GLU B C 1
ATOM 4931 O O . GLU B 1 113 ? 27.047 -6.035 -23.109 1 94.12 113 GLU B O 1
ATOM 4936 N N . THR B 1 114 ? 25.203 -5.422 -24.219 1 93.12 114 THR B N 1
ATOM 4937 C CA . THR B 1 114 ? 24.906 -4.371 -23.25 1 93.12 114 THR B CA 1
ATOM 4938 C C . THR B 1 114 ? 23.984 -4.895 -22.156 1 93.12 114 THR B C 1
ATOM 4940 O O . THR B 1 114 ? 23.688 -4.18 -21.188 1 93.12 114 THR B O 1
ATOM 4943 N N . VAL B 1 115 ? 23.531 -6.148 -22.297 1 94.69 115 VAL B N 1
ATOM 4944 C CA . VAL B 1 115 ? 22.562 -6.656 -21.328 1 94.69 115 VAL B CA 1
ATOM 4945 C C . VAL B 1 115 ? 23.031 -8.016 -20.812 1 94.69 115 VAL B C 1
ATOM 4947 O O . VAL B 1 115 ? 22.203 -8.922 -20.625 1 94.69 115 VAL B O 1
ATOM 4950 N N . GLN B 1 116 ? 24.234 -8.172 -20.547 1 95.81 116 GLN B N 1
ATOM 4951 C CA . GLN B 1 116 ? 24.844 -9.453 -20.188 1 95.81 116 GLN B CA 1
ATOM 4952 C C . GLN B 1 116 ? 24.312 -9.945 -18.844 1 95.81 116 GLN B C 1
ATOM 4954 O O . GLN B 1 116 ? 24.125 -11.148 -18.656 1 95.81 116 GLN B O 1
ATOM 4959 N N . GLY B 1 117 ? 24.062 -9.016 -17.922 1 94 117 GLY B N 1
ATOM 4960 C CA . GLY B 1 117 ? 23.531 -9.422 -16.625 1 94 117 GLY B CA 1
ATOM 4961 C C . GLY B 1 117 ? 22.188 -10.102 -16.734 1 94 117 GLY B C 1
ATOM 4962 O O . GLY B 1 117 ? 21.953 -11.156 -16.125 1 94 117 GLY B O 1
ATOM 4963 N N . VAL B 1 118 ? 21.344 -9.539 -17.516 1 94.31 118 VAL B N 1
ATOM 4964 C CA . VAL B 1 118 ? 20 -10.086 -17.703 1 94.31 118 VAL B CA 1
ATOM 4965 C C . VAL B 1 118 ? 20.078 -11.414 -18.438 1 94.31 118 VAL B C 1
ATOM 4967 O O . VAL B 1 118 ? 19.406 -12.383 -18.078 1 94.31 118 VAL B O 1
ATOM 4970 N N . LEU B 1 119 ? 20.922 -11.484 -19.422 1 96.5 119 LEU B N 1
ATOM 4971 C CA . LEU B 1 119 ? 21.062 -12.703 -20.219 1 96.5 119 LEU B CA 1
ATOM 4972 C C . LEU B 1 119 ? 21.656 -13.828 -19.375 1 96.5 119 LEU B C 1
ATOM 4974 O O . LEU B 1 119 ? 21.25 -14.992 -19.5 1 96.5 119 LEU B O 1
ATOM 4978 N N . GLU B 1 120 ? 22.562 -13.469 -18.531 1 97.62 120 GLU B N 1
ATOM 4979 C CA . GLU B 1 120 ? 23.109 -14.469 -17.609 1 97.62 120 GLU B CA 1
ATOM 4980 C C . GLU B 1 120 ? 22.031 -15.031 -16.703 1 97.62 120 GLU B C 1
ATOM 4982 O O . GLU B 1 120 ? 21.984 -16.25 -16.469 1 97.62 120 GLU B O 1
ATOM 4987 N N . ALA B 1 121 ? 21.25 -14.172 -16.188 1 96.31 121 ALA B N 1
ATOM 4988 C CA . ALA B 1 121 ? 20.172 -14.617 -15.305 1 96.31 121 ALA B CA 1
ATOM 4989 C C . ALA B 1 121 ? 19.234 -15.586 -16.016 1 96.31 121 ALA B C 1
ATOM 4991 O O . ALA B 1 121 ? 18.875 -16.625 -15.477 1 96.31 121 ALA B O 1
ATOM 4992 N N . ILE B 1 122 ? 18.891 -15.25 -17.234 1 96.94 122 ILE B N 1
ATOM 4993 C CA . ILE B 1 122 ? 18 -16.094 -18.016 1 96.94 122 ILE B CA 1
ATOM 4994 C C . ILE B 1 122 ? 18.656 -17.438 -18.297 1 96.94 122 ILE B C 1
ATOM 4996 O O . ILE B 1 122 ? 18.031 -18.484 -18.156 1 96.94 122 ILE B O 1
ATOM 5000 N N . TYR B 1 123 ? 19.891 -17.328 -18.672 1 98.31 123 TYR B N 1
ATOM 5001 C CA . TYR B 1 123 ? 20.672 -18.531 -18.922 1 98.31 123 TYR B CA 1
ATOM 5002 C C . TYR B 1 123 ? 20.703 -19.422 -17.688 1 98.31 123 TYR B C 1
ATOM 5004 O O . TYR B 1 123 ? 20.5 -20.641 -17.781 1 98.31 123 TYR B O 1
ATOM 5012 N N . MET B 1 124 ? 20.938 -18.859 -16.594 1 98.38 124 MET B N 1
ATOM 5013 C CA . MET B 1 124 ? 21.031 -19.609 -15.352 1 98.38 124 MET B CA 1
ATOM 5014 C C . MET B 1 124 ? 19.703 -20.266 -15.016 1 98.38 124 MET B C 1
ATOM 5016 O O . MET B 1 124 ? 19.656 -21.406 -14.555 1 98.38 124 MET B O 1
ATOM 5020 N N . VAL B 1 125 ? 18.641 -19.594 -15.219 1 98.31 125 VAL B N 1
ATOM 5021 C CA . VAL B 1 125 ? 17.328 -20.172 -14.953 1 98.31 125 VAL B CA 1
ATOM 5022 C C . VAL B 1 125 ? 17.109 -21.391 -15.852 1 98.31 125 VAL B C 1
ATOM 5024 O O . VAL B 1 125 ? 16.625 -22.422 -15.406 1 98.31 125 VAL B O 1
ATOM 5027 N N . GLN B 1 126 ? 17.5 -21.297 -17.125 1 98.5 126 GLN B N 1
ATOM 5028 C CA . GLN B 1 126 ? 17.422 -22.438 -18.031 1 98.5 126 GLN B CA 1
ATOM 5029 C C . GLN B 1 126 ? 18.203 -23.625 -17.5 1 98.5 126 GLN B C 1
ATOM 5031 O O . GLN B 1 126 ? 17.688 -24.75 -17.469 1 98.5 126 GLN B O 1
ATOM 5036 N N . GLU B 1 127 ? 19.344 -23.312 -17 1 98.31 127 GLU B N 1
ATOM 5037 C CA . GLU B 1 127 ? 20.203 -24.375 -16.484 1 98.31 127 GLU B CA 1
ATOM 5038 C C . GLU B 1 127 ? 19.656 -24.953 -15.188 1 98.31 127 GLU B C 1
ATOM 5040 O O . GLU B 1 127 ? 19.672 -26.172 -15 1 98.31 127 GLU B O 1
ATOM 5045 N N . TRP B 1 128 ? 19.219 -24.094 -14.367 1 98.56 128 TRP B N 1
ATOM 5046 C CA . TRP B 1 128 ? 18.672 -24.562 -13.094 1 98.56 128 TRP B CA 1
ATOM 5047 C C . TRP B 1 128 ? 17.422 -25.406 -13.305 1 98.56 128 TRP B C 1
ATOM 5049 O O . TRP B 1 128 ? 17.25 -26.453 -12.664 1 98.56 128 TRP B O 1
ATOM 5059 N N . LEU B 1 129 ? 16.578 -25.016 -14.164 1 98.62 129 LEU B N 1
ATOM 5060 C CA . LEU B 1 129 ? 15.367 -25.781 -14.438 1 98.62 129 LEU B CA 1
ATOM 5061 C C . LEU B 1 129 ? 15.703 -27.141 -15.047 1 98.62 129 LEU B C 1
ATOM 5063 O O . LEU B 1 129 ? 15.055 -28.141 -14.75 1 98.62 129 LEU B O 1
ATOM 5067 N N . ARG B 1 130 ? 16.719 -27.125 -15.961 1 98.25 130 ARG B N 1
ATOM 5068 C CA . ARG B 1 130 ? 17.203 -28.391 -16.516 1 98.25 130 ARG B CA 1
ATOM 5069 C C . ARG B 1 130 ? 17.578 -29.359 -15.391 1 98.25 130 ARG B C 1
ATOM 5071 O O . ARG B 1 130 ? 17.172 -30.516 -15.414 1 98.25 130 ARG B O 1
ATOM 5078 N N . HIS B 1 131 ? 18.219 -28.859 -14.406 1 98.06 131 HIS B N 1
ATOM 5079 C CA . HIS B 1 131 ? 18.656 -29.688 -13.289 1 98.06 131 HIS B CA 1
ATOM 5080 C C . HIS B 1 131 ? 17.5 -30.078 -12.391 1 98.06 131 HIS B C 1
ATOM 5082 O O . HIS B 1 131 ? 17.375 -31.234 -11.984 1 98.06 131 HIS B O 1
ATOM 5088 N N . ILE B 1 132 ? 16.656 -29.172 -12.078 1 98.31 132 ILE B N 1
ATOM 5089 C CA . ILE B 1 132 ? 15.531 -29.375 -11.164 1 98.31 132 ILE B CA 1
ATOM 5090 C C . ILE B 1 132 ? 14.586 -30.422 -11.742 1 98.31 132 ILE B C 1
ATOM 5092 O O . ILE B 1 132 ? 14.023 -31.234 -10.992 1 98.31 132 ILE B O 1
ATOM 5096 N N . THR B 1 133 ? 14.484 -30.453 -13.047 1 98.44 133 THR B N 1
ATOM 5097 C CA . THR B 1 133 ? 13.539 -31.359 -13.68 1 98.44 133 THR B CA 1
ATOM 5098 C C . THR B 1 133 ? 14.234 -32.656 -14.094 1 98.44 133 THR B C 1
ATOM 5100 O O . THR B 1 133 ? 13.57 -33.625 -14.445 1 98.44 133 THR B O 1
ATOM 5103 N N . GLY B 1 134 ? 15.5 -32.719 -14.078 1 98.31 134 GLY B N 1
ATOM 5104 C CA . GLY B 1 134 ? 16.25 -33.875 -14.547 1 98.31 134 GLY B CA 1
ATOM 5105 C C . GLY B 1 134 ? 16.219 -34.031 -16.047 1 98.31 134 GLY B C 1
ATOM 5106 O O . GLY B 1 134 ? 16.25 -35.156 -16.562 1 98.31 134 GLY B O 1
ATOM 5107 N N . MET B 1 135 ? 16.125 -32.938 -16.719 1 98.56 135 MET B N 1
ATOM 5108 C CA . MET B 1 135 ? 16.078 -32.938 -18.188 1 98.56 135 MET B CA 1
ATOM 5109 C C . MET B 1 135 ? 17.406 -32.469 -18.781 1 98.56 135 MET B C 1
ATOM 5111 O O . MET B 1 135 ? 18.375 -32.281 -18.047 1 98.56 135 MET B O 1
ATOM 5115 N N . ASP B 1 136 ? 17.438 -32.312 -20.094 1 98.44 136 ASP B N 1
ATOM 5116 C CA . ASP B 1 136 ? 18.734 -32.094 -20.719 1 98.44 136 ASP B CA 1
ATOM 5117 C C . ASP B 1 136 ? 18.812 -30.688 -21.328 1 98.44 136 ASP B C 1
ATOM 5119 O O . ASP B 1 136 ? 19.906 -30.172 -21.578 1 98.44 136 ASP B O 1
ATOM 5123 N N . ALA B 1 137 ? 17.703 -30.109 -21.594 1 98.06 137 ALA B N 1
ATOM 5124 C CA . ALA B 1 137 ? 17.656 -28.75 -22.125 1 98.06 137 ALA B CA 1
ATOM 5125 C C . ALA B 1 137 ? 16.344 -28.062 -21.75 1 98.06 137 ALA B C 1
ATOM 5127 O O . ALA B 1 137 ? 15.328 -28.734 -21.562 1 98.06 137 ALA B O 1
ATOM 5128 N N . CYS B 1 138 ? 16.422 -26.719 -21.703 1 98.31 138 CYS B N 1
ATOM 5129 C CA . CYS B 1 138 ? 15.211 -25.984 -21.359 1 98.31 138 CYS B CA 1
ATOM 5130 C C . CYS B 1 138 ? 15.133 -24.672 -22.109 1 98.31 138 CYS B C 1
ATOM 5132 O O . CYS B 1 138 ? 16.156 -24.078 -22.469 1 98.31 138 CYS B O 1
ATOM 5134 N N . THR B 1 139 ? 13.953 -24.234 -22.375 1 98.25 139 THR B N 1
ATOM 5135 C CA . THR B 1 139 ? 13.68 -22.906 -22.891 1 98.25 139 THR B CA 1
ATOM 5136 C C . THR B 1 139 ? 12.711 -22.156 -21.984 1 98.25 139 THR B C 1
ATOM 5138 O O . THR B 1 139 ? 11.82 -22.766 -21.391 1 98.25 139 THR B O 1
ATOM 5141 N N . VAL B 1 140 ? 12.898 -20.844 -21.859 1 97.81 140 VAL B N 1
ATOM 5142 C CA . VAL B 1 140 ? 12 -20.047 -21.047 1 97.81 140 VAL B CA 1
ATOM 5143 C C . VAL B 1 140 ? 11.078 -19.219 -21.953 1 97.81 140 VAL B C 1
ATOM 5145 O O . VAL B 1 140 ? 10.391 -18.312 -21.484 1 97.81 140 VAL B O 1
ATOM 5148 N N . HIS B 1 141 ? 10.953 -19.562 -23.172 1 97.5 141 HIS B N 1
ATOM 5149 C CA . HIS B 1 141 ? 10.305 -18.781 -24.219 1 97.5 141 HIS B CA 1
ATOM 5150 C C . HIS B 1 141 ? 8.797 -18.719 -24 1 97.5 141 HIS B C 1
ATOM 5152 O O . HIS B 1 141 ? 8.203 -17.641 -24.125 1 97.5 141 HIS B O 1
ATOM 5158 N N . PRO B 1 142 ? 8.172 -19.844 -23.562 1 96.62 142 PRO B N 1
ATOM 5159 C CA . PRO B 1 142 ? 6.711 -19.781 -23.438 1 96.62 142 PRO B CA 1
ATOM 5160 C C . PRO B 1 142 ? 6.262 -18.875 -22.281 1 96.62 142 PRO B C 1
ATOM 5162 O O . PRO B 1 142 ? 6.891 -18.859 -21.219 1 96.62 142 PRO B O 1
ATOM 5165 N N . ALA B 1 143 ? 5.113 -18.219 -22.438 1 92.62 143 ALA B N 1
ATOM 5166 C CA . ALA B 1 143 ? 4.703 -17.109 -21.578 1 92.62 143 ALA B CA 1
ATOM 5167 C C . ALA B 1 143 ? 3.793 -17.609 -20.453 1 92.62 143 ALA B C 1
ATOM 5169 O O . ALA B 1 143 ? 3.537 -16.891 -19.484 1 92.62 143 ALA B O 1
ATOM 5170 N N . ALA B 1 144 ? 3.303 -18.797 -20.594 1 92.38 144 ALA B N 1
ATOM 5171 C CA . ALA B 1 144 ? 2.395 -19.359 -19.594 1 92.38 144 ALA B CA 1
ATOM 5172 C C . ALA B 1 144 ? 2.418 -20.891 -19.625 1 92.38 144 ALA B C 1
ATOM 5174 O O . ALA B 1 144 ? 3.018 -21.484 -20.516 1 92.38 144 ALA B O 1
ATOM 5175 N N . GLY B 1 145 ? 1.805 -21.453 -18.641 1 92.5 145 GLY B N 1
ATOM 5176 C CA . GLY B 1 145 ? 1.706 -22.906 -18.609 1 92.5 145 GLY B CA 1
ATOM 5177 C C . GLY B 1 145 ? 0.973 -23.469 -19.812 1 92.5 145 GLY B C 1
ATOM 5178 O O . GLY B 1 145 ? 1.387 -24.484 -20.375 1 92.5 145 GLY B O 1
ATOM 5179 N N . SER B 1 146 ? -0.097 -22.828 -20.172 1 93.19 146 SER B N 1
ATOM 5180 C CA . SER B 1 146 ? -0.86 -23.281 -21.328 1 93.19 146 SER B CA 1
ATOM 5181 C C . SER B 1 146 ? -0.03 -23.203 -22.609 1 93.19 146 SER B C 1
ATOM 5183 O O . SER B 1 146 ? -0.135 -24.078 -23.469 1 93.19 146 SER B O 1
ATOM 5185 N N . GLN B 1 147 ? 0.755 -22.234 -22.703 1 95.31 147 GLN B N 1
ATOM 5186 C CA . GLN B 1 147 ? 1.635 -22.125 -23.859 1 95.31 147 GLN B CA 1
ATOM 5187 C C . GLN B 1 147 ? 2.736 -23.188 -23.812 1 95.31 147 GLN B C 1
ATOM 5189 O O . GLN B 1 147 ? 3.176 -23.672 -24.859 1 95.31 147 GLN B O 1
ATOM 5194 N N . GLY B 1 148 ? 3.199 -23.438 -22.625 1 97.31 148 GLY B N 1
ATOM 5195 C CA . GLY B 1 148 ? 4.133 -24.547 -22.484 1 97.31 148 GLY B CA 1
ATOM 5196 C C . GLY B 1 148 ? 3.551 -25.875 -22.922 1 97.31 148 GLY B C 1
ATOM 5197 O O . GLY B 1 148 ? 4.227 -26.672 -23.594 1 97.31 148 GLY B O 1
ATOM 5198 N N . GLU B 1 149 ? 2.346 -26.078 -22.562 1 98.06 149 GLU B N 1
ATOM 5199 C CA . GLU B 1 149 ? 1.647 -27.281 -22.984 1 98.06 149 GLU B CA 1
ATOM 5200 C C . GLU B 1 149 ? 1.539 -27.344 -24.516 1 98.06 149 GLU B C 1
ATOM 5202 O O . GLU B 1 149 ? 1.82 -28.375 -25.109 1 98.06 149 GLU B O 1
ATOM 5207 N N . LEU B 1 150 ? 1.158 -26.25 -25.047 1 98.12 150 LEU B N 1
ATOM 5208 C CA . LEU B 1 150 ? 1.044 -26.188 -26.5 1 98.12 150 LEU B CA 1
ATOM 5209 C C . LEU B 1 150 ? 2.391 -26.469 -27.156 1 98.12 150 LEU B C 1
ATOM 5211 O O . LEU B 1 150 ? 2.463 -27.203 -28.156 1 98.12 150 LEU B O 1
ATOM 5215 N N . ALA B 1 151 ? 3.379 -25.859 -26.641 1 98.44 151 ALA B N 1
ATOM 5216 C CA . ALA B 1 151 ? 4.723 -26.109 -27.156 1 98.44 151 ALA B CA 1
ATOM 5217 C C . ALA B 1 151 ? 5.055 -27.594 -27.141 1 98.44 151 ALA B C 1
ATOM 5219 O O . ALA B 1 151 ? 5.578 -28.141 -28.109 1 98.44 151 ALA B O 1
ATOM 5220 N N . GLY B 1 152 ? 4.773 -28.219 -26.016 1 98.56 152 GLY B N 1
ATOM 5221 C CA . GLY B 1 152 ? 5.004 -29.656 -25.906 1 98.56 152 GLY B CA 1
ATOM 5222 C C . GLY B 1 152 ? 4.242 -30.469 -26.938 1 98.56 152 GLY B C 1
ATOM 5223 O O . GLY B 1 152 ? 4.797 -31.375 -27.562 1 98.56 152 GLY B O 1
ATOM 5224 N N . VAL B 1 153 ? 3.051 -30.141 -27.125 1 98.69 153 VAL B N 1
ATOM 5225 C CA . VAL B 1 153 ? 2.199 -30.828 -28.094 1 98.69 153 VAL B CA 1
ATOM 5226 C C . VAL B 1 153 ? 2.736 -30.641 -29.5 1 98.69 153 VAL B C 1
ATOM 5228 O O . VAL B 1 153 ? 2.783 -31.578 -30.297 1 98.69 153 VAL B O 1
ATOM 5231 N N . LEU B 1 154 ? 3.145 -29.422 -29.797 1 98.62 154 LEU B N 1
ATOM 5232 C CA . LEU B 1 154 ? 3.711 -29.141 -31.109 1 98.62 154 LEU B CA 1
ATOM 5233 C C . LEU B 1 154 ? 5.016 -29.891 -31.312 1 98.62 154 LEU B C 1
ATOM 5235 O O . LEU B 1 154 ? 5.316 -30.312 -32.438 1 98.62 154 LEU B O 1
ATOM 5239 N N . MET B 1 155 ? 5.754 -30.047 -30.328 1 98.75 155 MET B N 1
ATOM 5240 C CA . MET B 1 155 ? 6.98 -30.828 -30.406 1 98.75 155 MET B CA 1
ATOM 5241 C C . MET B 1 155 ? 6.668 -32.281 -30.672 1 98.75 155 MET B C 1
ATOM 5243 O O . MET B 1 155 ? 7.348 -32.938 -31.469 1 98.75 155 MET B O 1
ATOM 5247 N N . ILE B 1 156 ? 5.656 -32.844 -29.984 1 98.75 156 ILE B N 1
ATOM 5248 C CA . ILE B 1 156 ? 5.223 -34.188 -30.234 1 98.75 156 ILE B CA 1
ATOM 5249 C C . ILE B 1 156 ? 4.809 -34.344 -31.688 1 98.75 156 ILE B C 1
ATOM 5251 O O . ILE B 1 156 ? 5.184 -35.344 -32.344 1 98.75 156 ILE B O 1
ATOM 5255 N N . LYS B 1 157 ? 4.059 -33.406 -32.125 1 98.5 157 LYS B N 1
ATOM 5256 C CA . LYS B 1 157 ? 3.635 -33.406 -33.531 1 98.5 157 LYS B CA 1
ATOM 5257 C C . LYS B 1 157 ? 4.84 -33.406 -34.469 1 98.5 157 LYS B C 1
ATOM 5259 O O . LYS B 1 157 ? 4.906 -34.219 -35.375 1 98.5 157 LYS B O 1
ATOM 5264 N N . ARG B 1 158 ? 5.723 -32.531 -34.25 1 98.19 158 ARG B N 1
ATOM 5265 C CA . ARG B 1 158 ? 6.914 -32.406 -35.094 1 98.19 158 ARG B CA 1
ATOM 5266 C C . ARG B 1 158 ? 7.734 -33.688 -35.031 1 98.19 158 ARG B C 1
ATOM 5268 O O . ARG B 1 158 ? 8.289 -34.125 -36.031 1 98.19 158 ARG B O 1
ATOM 5275 N N . PHE B 1 159 ? 7.875 -34.281 -33.906 1 98.38 159 PHE B N 1
ATOM 5276 C CA . PHE B 1 159 ? 8.578 -35.531 -33.688 1 98.38 159 PHE B CA 1
ATOM 5277 C C . PHE B 1 159 ? 8.031 -36.625 -34.594 1 98.38 159 PHE B C 1
ATOM 5279 O O . PHE B 1 159 ? 8.789 -37.281 -35.312 1 98.38 159 PHE B O 1
ATOM 5286 N N . HIS B 1 160 ? 6.738 -36.781 -34.594 1 98.19 160 HIS B N 1
ATOM 5287 C CA . HIS B 1 160 ? 6.105 -37.812 -35.406 1 98.19 160 HIS B CA 1
ATOM 5288 C C . HIS B 1 160 ? 6.113 -37.469 -36.875 1 98.19 160 HIS B C 1
ATOM 5290 O O . HIS B 1 160 ? 6.215 -38.344 -37.75 1 98.19 160 HIS B O 1
ATOM 5296 N N . GLU B 1 161 ? 5.98 -36.188 -37.125 1 97.69 161 GLU B N 1
ATOM 5297 C CA . GLU B 1 161 ? 6.078 -35.75 -38.531 1 97.69 161 GLU B CA 1
ATOM 5298 C C . GLU B 1 161 ? 7.434 -36.094 -39.125 1 97.69 161 GLU B C 1
ATOM 5300 O O . GLU B 1 161 ? 7.5 -36.625 -40.25 1 97.69 161 GLU B O 1
ATOM 5305 N N . MET B 1 162 ? 8.438 -35.844 -38.469 1 97.5 162 MET B N 1
ATOM 5306 C CA . MET B 1 162 ? 9.797 -36.062 -38.938 1 97.5 162 MET B CA 1
ATOM 5307 C C . MET B 1 162 ? 10.086 -37.562 -39.094 1 97.5 162 MET B C 1
ATOM 5309 O O . MET B 1 162 ? 10.898 -37.969 -39.906 1 97.5 162 MET B O 1
ATOM 5313 N N . ARG B 1 163 ? 9.359 -38.344 -38.375 1 96.75 163 ARG B N 1
ATOM 5314 C CA . ARG B 1 163 ? 9.555 -39.781 -38.406 1 96.75 163 ARG B CA 1
ATOM 5315 C C . ARG B 1 163 ? 8.602 -40.438 -39.406 1 96.75 163 ARG B C 1
ATOM 5317 O O . ARG B 1 163 ? 8.609 -41.656 -39.562 1 96.75 163 ARG B O 1
ATOM 5324 N N . GLY B 1 164 ? 7.727 -39.625 -39.969 1 96.19 164 GLY B N 1
ATOM 5325 C CA . GLY B 1 164 ? 6.797 -40.125 -40.969 1 96.19 164 GLY B CA 1
ATOM 5326 C C . GLY B 1 164 ? 5.621 -40.875 -40.375 1 96.19 164 GLY B C 1
ATOM 5327 O O . GLY B 1 164 ? 5.031 -41.719 -41.062 1 96.19 164 GLY B O 1
ATOM 5328 N N . ASP B 1 165 ? 5.301 -40.656 -39.188 1 94.38 165 ASP B N 1
ATOM 5329 C CA . ASP B 1 165 ? 4.27 -41.438 -38.5 1 94.38 165 ASP B CA 1
ATOM 5330 C C . ASP B 1 165 ? 3.08 -40.562 -38.125 1 94.38 165 ASP B C 1
ATOM 5332 O O . ASP B 1 165 ? 2.15 -41.031 -37.469 1 94.38 165 ASP B O 1
ATOM 5336 N N . LEU B 1 166 ? 3.051 -39.375 -38.5 1 94.81 166 LEU B N 1
ATOM 5337 C CA . LEU B 1 166 ? 2.039 -38.438 -38.031 1 94.81 166 LEU B CA 1
ATOM 5338 C C . LEU B 1 166 ? 0.647 -38.844 -38.5 1 94.81 166 LEU B C 1
ATOM 5340 O O . LEU B 1 166 ? -0.342 -38.625 -37.781 1 94.81 166 LEU B O 1
ATOM 5344 N N . ASP B 1 167 ? 0.546 -39.5 -39.625 1 95 167 ASP B N 1
ATOM 5345 C CA . ASP B 1 167 ? -0.742 -39.938 -40.156 1 95 167 ASP B CA 1
ATOM 5346 C C . ASP B 1 167 ? -1.331 -41.062 -39.312 1 95 167 ASP B C 1
ATOM 5348 O O . ASP B 1 167 ? -2.553 -41.188 -39.219 1 95 167 ASP B O 1
ATOM 5352 N N . LYS B 1 168 ? -0.513 -41.781 -38.656 1 95.38 168 LYS B N 1
ATOM 5353 C CA . LYS B 1 168 ? -0.931 -42.906 -37.844 1 95.38 168 LYS B CA 1
ATOM 5354 C C . LYS B 1 168 ? -1.087 -42.5 -36.375 1 95.38 168 LYS B C 1
ATOM 5356 O O . LYS B 1 168 ? -2.047 -42.875 -35.719 1 95.38 168 LYS B O 1
ATOM 5361 N N . ARG B 1 169 ? -0.22 -41.781 -35.938 1 96.38 169 ARG B N 1
ATOM 5362 C CA . ARG B 1 169 ? -0.179 -41.406 -34.531 1 96.38 169 ARG B CA 1
ATOM 5363 C C . ARG B 1 169 ? -0.976 -40.125 -34.281 1 96.38 169 ARG B C 1
ATOM 5365 O O . ARG B 1 169 ? -0.413 -39.031 -34.25 1 96.38 169 ARG B O 1
ATOM 5372 N N . ARG B 1 170 ? -2.191 -40.281 -33.844 1 96.12 170 ARG B N 1
ATOM 5373 C CA . ARG B 1 170 ? -3.115 -39.156 -33.812 1 96.12 170 ARG B CA 1
ATOM 5374 C C . ARG B 1 170 ? -3.719 -39 -32.406 1 96.12 170 ARG B C 1
ATOM 5376 O O . ARG B 1 170 ? -4.453 -38.031 -32.156 1 96.12 170 ARG B O 1
ATOM 5383 N N . VAL B 1 171 ? -3.35 -39.812 -31.5 1 98.5 171 VAL B N 1
ATOM 5384 C CA . VAL B 1 171 ? -4.051 -39.844 -30.219 1 98.5 171 VAL B CA 1
ATOM 5385 C C . VAL B 1 171 ? -3.111 -39.375 -29.109 1 98.5 171 VAL B C 1
ATOM 5387 O O . VAL B 1 171 ? -1.968 -39.812 -29.016 1 98.5 171 VAL B O 1
ATOM 5390 N N . ILE B 1 172 ? -3.568 -38.469 -28.344 1 98.75 172 ILE B N 1
ATOM 5391 C CA . ILE B 1 172 ? -2.914 -38.125 -27.078 1 98.75 172 ILE B CA 1
ATOM 5392 C C . ILE B 1 172 ? -3.811 -38.531 -25.906 1 98.75 172 ILE B C 1
ATOM 5394 O O . ILE B 1 172 ? -4.984 -38.156 -25.875 1 98.75 172 ILE B O 1
ATOM 5398 N N . ILE B 1 173 ? -3.303 -39.25 -25 1 98.75 173 ILE B N 1
ATOM 5399 C CA . ILE B 1 173 ? -4.023 -39.781 -23.844 1 98.75 173 ILE B CA 1
ATOM 5400 C C . ILE B 1 173 ? -3.836 -38.844 -22.656 1 98.75 173 ILE B C 1
ATOM 5402 O O . ILE B 1 173 ? -2.732 -38.344 -22.422 1 98.75 173 ILE B O 1
ATOM 5406 N N . VAL B 1 174 ? -4.922 -38.562 -21.938 1 98.25 174 VAL B N 1
ATOM 5407 C CA . VAL B 1 174 ? -4.891 -37.688 -20.766 1 98.25 174 VAL B CA 1
ATOM 5408 C C . VAL B 1 174 ? -5.719 -38.312 -19.641 1 98.25 174 VAL B C 1
ATOM 5410 O O . VAL B 1 174 ? -6.82 -38.812 -19.875 1 98.25 174 VAL B O 1
ATOM 5413 N N . PRO B 1 175 ? -5.191 -38.312 -18.438 1 97.38 175 PRO B N 1
ATOM 5414 C CA . PRO B 1 175 ? -6.031 -38.719 -17.312 1 97.38 175 PRO B CA 1
ATOM 5415 C C . PRO B 1 175 ? -7.242 -37.812 -17.109 1 97.38 175 PRO B C 1
ATOM 5417 O O . PRO B 1 175 ? -7.176 -36.625 -17.391 1 97.38 175 PRO B O 1
ATOM 5420 N N . ASP B 1 176 ? -8.328 -38.344 -16.516 1 96.12 176 ASP B N 1
ATOM 5421 C CA . ASP B 1 176 ? -9.555 -37.562 -16.312 1 96.12 176 ASP B CA 1
ATOM 5422 C C . ASP B 1 176 ? -9.398 -36.562 -15.172 1 96.12 176 ASP B C 1
ATOM 5424 O O . ASP B 1 176 ? -10.211 -35.656 -15.023 1 96.12 176 ASP B O 1
ATOM 5428 N N . SER B 1 177 ? -8.336 -36.688 -14.391 1 92.56 177 SER B N 1
ATOM 5429 C CA . SER B 1 177 ? -8.062 -35.75 -13.312 1 92.56 177 SER B CA 1
ATOM 5430 C C . SER B 1 177 ? -7.227 -34.594 -13.805 1 92.56 177 SER B C 1
ATOM 5432 O O . SER B 1 177 ? -6.98 -33.625 -13.062 1 92.56 177 SER B O 1
ATOM 5434 N N . ALA B 1 178 ? -6.82 -34.625 -15.07 1 92.81 178 ALA B N 1
ATOM 5435 C CA . ALA B 1 178 ? -5.918 -33.625 -15.609 1 92.81 178 ALA B CA 1
ATOM 5436 C C . ALA B 1 178 ? -6.621 -32.281 -15.734 1 92.81 178 ALA B C 1
ATOM 5438 O O . ALA B 1 178 ? -7.848 -32.219 -15.844 1 92.81 178 ALA B O 1
ATOM 5439 N N . HIS B 1 179 ? -5.84 -31.25 -15.641 1 91.62 179 HIS B N 1
ATOM 5440 C CA . HIS B 1 179 ? -6.355 -29.922 -15.906 1 91.62 179 HIS B CA 1
ATOM 5441 C C . HIS B 1 179 ? -6.891 -29.797 -17.328 1 91.62 179 HIS B C 1
ATOM 5443 O O . HIS B 1 179 ? -6.348 -30.422 -18.25 1 91.62 179 HIS B O 1
ATOM 5449 N N . GLY B 1 180 ? -7.852 -28.953 -17.531 1 91.19 180 GLY B N 1
ATOM 5450 C CA . GLY B 1 180 ? -8.539 -28.797 -18.812 1 91.19 180 GLY B CA 1
ATOM 5451 C C . GLY B 1 180 ? -7.629 -28.312 -19.922 1 91.19 180 GLY B C 1
ATOM 5452 O O . GLY B 1 180 ? -7.906 -28.531 -21.109 1 91.19 180 GLY B O 1
ATOM 5453 N N . THR B 1 181 ? -6.566 -27.672 -19.547 1 93.38 181 THR B N 1
ATOM 5454 C CA . THR B 1 181 ? -5.684 -27.141 -20.578 1 93.38 181 THR B CA 1
ATOM 5455 C C . THR B 1 181 ? -4.91 -28.266 -21.266 1 93.38 181 THR B C 1
ATOM 5457 O O . THR B 1 181 ? -4.406 -28.078 -22.375 1 93.38 181 THR B O 1
ATOM 5460 N N . ASN B 1 182 ? -4.746 -29.422 -20.641 1 96.38 182 ASN B N 1
ATOM 5461 C CA . ASN B 1 182 ? -4.062 -30.547 -21.281 1 96.38 182 ASN B CA 1
ATOM 5462 C C . ASN B 1 182 ? -4.812 -31.031 -22.531 1 96.38 182 ASN B C 1
ATOM 5464 O O . ASN B 1 182 ? -4.312 -30.922 -23.641 1 96.38 182 ASN B O 1
ATOM 5468 N N . PRO B 1 183 ? -6.07 -31.453 -22.328 1 96.75 183 PRO B N 1
ATOM 5469 C CA . PRO B 1 183 ? -6.809 -31.859 -23.531 1 96.75 183 PRO B CA 1
ATOM 5470 C C . PRO B 1 183 ? -7.004 -30.719 -24.516 1 96.75 183 PRO B C 1
ATOM 5472 O O . PRO B 1 183 ? -7.016 -30.938 -25.734 1 96.75 183 PRO B O 1
ATOM 5475 N N . ALA B 1 184 ? -7.176 -29.5 -24.016 1 97.12 184 ALA B N 1
ATOM 5476 C CA . ALA B 1 184 ? -7.348 -28.359 -24.906 1 97.12 184 ALA B CA 1
ATOM 5477 C C . ALA B 1 184 ? -6.117 -28.156 -25.797 1 97.12 184 ALA B C 1
ATOM 5479 O O . ALA B 1 184 ? -6.238 -27.938 -27 1 97.12 184 ALA B O 1
ATOM 5480 N N . SER B 1 185 ? -4.934 -28.188 -25.203 1 97.62 185 SER B N 1
ATOM 5481 C CA . SER B 1 185 ? -3.695 -28.016 -25.953 1 97.62 185 SER B CA 1
ATOM 5482 C C . SER B 1 185 ? -3.51 -29.141 -26.969 1 97.62 185 SER B C 1
ATOM 5484 O O . SER B 1 185 ? -3.074 -28.906 -28.094 1 97.62 185 SER B O 1
ATOM 5486 N N . ALA B 1 186 ? -3.809 -30.375 -26.594 1 98.12 186 ALA B N 1
ATOM 5487 C CA . ALA B 1 186 ? -3.717 -31.531 -27.5 1 98.12 186 ALA B CA 1
ATOM 5488 C C . ALA B 1 186 ? -4.621 -31.344 -28.719 1 98.12 186 ALA B C 1
ATOM 5490 O O . ALA B 1 186 ? -4.199 -31.547 -29.859 1 98.12 186 ALA B O 1
ATOM 5491 N N . ALA B 1 187 ? -5.809 -30.906 -28.422 1 98 187 ALA B N 1
ATOM 5492 C CA . ALA B 1 187 ? -6.762 -30.656 -29.516 1 98 187 ALA B CA 1
ATOM 5493 C C . ALA B 1 187 ? -6.277 -29.547 -30.422 1 98 187 ALA B C 1
ATOM 5495 O O . ALA B 1 187 ? -6.398 -29.641 -31.656 1 98 187 ALA B O 1
ATOM 5496 N N . MET B 1 188 ? -5.777 -28.562 -29.891 1 97.31 188 MET B N 1
ATOM 5497 C CA . MET B 1 188 ? -5.258 -27.438 -30.656 1 97.31 188 MET B CA 1
ATOM 5498 C C . MET B 1 188 ? -4.105 -27.891 -31.547 1 97.31 188 MET B C 1
ATOM 5500 O O . MET B 1 188 ? -3.904 -27.328 -32.625 1 97.31 188 MET B O 1
ATOM 5504 N N . GLY B 1 189 ? -3.383 -28.828 -31.062 1 96.88 189 GLY B N 1
ATOM 5505 C CA . GLY B 1 189 ? -2.283 -29.375 -31.844 1 96.88 189 GLY B CA 1
ATOM 5506 C C . GLY B 1 189 ? -2.74 -30.312 -32.938 1 96.88 189 GLY B C 1
ATOM 5507 O O . GLY B 1 189 ? -1.925 -30.812 -33.719 1 96.88 189 GLY B O 1
ATOM 5508 N N . GLY B 1 190 ? -4.031 -30.594 -32.969 1 97.19 190 GLY B N 1
ATOM 5509 C CA . GLY B 1 190 ? -4.59 -31.422 -34.031 1 97.19 190 GLY B CA 1
ATOM 5510 C C . GLY B 1 190 ? -4.703 -32.875 -33.656 1 97.19 190 GLY B C 1
ATOM 5511 O O . GLY B 1 190 ? -4.875 -33.75 -34.5 1 97.19 190 GLY B O 1
ATOM 5512 N N . PHE B 1 191 ? -4.605 -33.188 -32.406 1 98.62 191 PHE B N 1
ATOM 5513 C CA . PHE B 1 191 ? -4.668 -34.594 -31.984 1 98.62 191 PHE B CA 1
ATOM 5514 C C . PHE B 1 191 ? -6.055 -34.938 -31.453 1 98.62 191 PHE B C 1
ATOM 5516 O O . PHE B 1 191 ? -6.793 -34.031 -31.016 1 98.62 191 PHE B O 1
ATOM 5523 N N . GLN B 1 192 ? -6.391 -36.156 -31.516 1 98.31 192 GLN B N 1
ATOM 5524 C CA . GLN B 1 192 ? -7.551 -36.688 -30.812 1 98.31 192 GLN B CA 1
ATOM 5525 C C . GLN B 1 192 ? -7.219 -36.969 -29.344 1 98.31 192 GLN B C 1
ATOM 5527 O O . GLN B 1 192 ? -6.164 -37.562 -29.047 1 98.31 192 GLN B O 1
ATOM 5532 N N . VAL B 1 193 ? -8.141 -36.594 -28.5 1 98.5 193 VAL B N 1
ATOM 5533 C CA . VAL B 1 193 ? -7.891 -36.781 -27.062 1 98.5 193 VAL B CA 1
ATOM 5534 C C . VAL B 1 193 ? -8.648 -38 -26.547 1 98.5 193 VAL B C 1
ATOM 5536 O O . VAL B 1 193 ? -9.852 -38.125 -26.797 1 98.5 193 VAL B O 1
ATOM 5539 N N . VAL B 1 194 ? -7.961 -38.844 -25.859 1 98.38 194 VAL B N 1
ATOM 5540 C CA . VAL B 1 194 ? -8.562 -40 -25.188 1 98.38 194 VAL B CA 1
ATOM 5541 C C . VAL B 1 194 ? -8.336 -39.875 -23.688 1 98.38 194 VAL B C 1
ATOM 5543 O O . VAL B 1 194 ? -7.199 -39.781 -23.219 1 98.38 194 VAL B O 1
ATOM 5546 N N . GLU B 1 195 ? -9.398 -39.938 -22.953 1 97.81 195 GLU B N 1
ATOM 5547 C CA . GLU B 1 195 ? -9.32 -39.812 -21.5 1 97.81 195 GLU B CA 1
ATOM 5548 C C . GLU B 1 195 ? -9.281 -41.188 -20.844 1 97.81 195 GLU B C 1
ATOM 5550 O O . GLU B 1 195 ? -9.992 -42.094 -21.266 1 97.81 195 GLU B O 1
ATOM 5555 N N . VAL B 1 196 ? -8.438 -41.312 -19.859 1 98.19 196 VAL B N 1
ATOM 5556 C CA . VAL B 1 196 ? -8.375 -42.531 -19.078 1 98.19 196 VAL B CA 1
ATOM 5557 C C . VAL B 1 196 ? -8.797 -42.25 -17.641 1 98.19 196 VAL B C 1
ATOM 5559 O O . VAL B 1 196 ? -8.461 -41.219 -17.078 1 98.19 196 VAL B O 1
ATOM 5562 N N . PRO B 1 197 ? -9.523 -43.125 -17.031 1 97.88 197 PRO B N 1
ATOM 5563 C CA . PRO B 1 197 ? -10.07 -42.875 -15.703 1 97.88 197 PRO B CA 1
ATOM 5564 C C . PRO B 1 197 ? -9.031 -43.031 -14.602 1 97.88 197 PRO B C 1
ATOM 5566 O O . PRO B 1 197 ? -8.016 -43.719 -14.789 1 97.88 197 PRO B O 1
ATOM 5569 N N . THR B 1 198 ? -9.312 -42.406 -13.508 1 97.19 198 THR B N 1
ATOM 5570 C CA . THR B 1 198 ? -8.562 -42.562 -12.266 1 97.19 198 THR B CA 1
ATOM 5571 C C . THR B 1 198 ? -9.164 -43.688 -11.406 1 97.19 198 THR B C 1
ATOM 5573 O O . THR B 1 198 ? -10.383 -43.75 -11.227 1 97.19 198 THR B O 1
ATOM 5576 N N . GLY B 1 199 ? -8.273 -44.531 -10.891 1 96.62 199 GLY B N 1
ATOM 5577 C CA . GLY B 1 199 ? -8.758 -45.594 -10.031 1 96.62 199 GLY B CA 1
ATOM 5578 C C . GLY B 1 199 ? -9.055 -45.125 -8.617 1 96.62 199 GLY B C 1
ATOM 5579 O O . GLY B 1 199 ? -8.688 -44.031 -8.234 1 96.62 199 GLY B O 1
ATOM 5580 N N . ASP B 1 200 ? -9.68 -46 -7.859 1 95.19 200 ASP B N 1
ATOM 5581 C CA . ASP B 1 200 ? -10.047 -45.688 -6.484 1 95.19 200 ASP B CA 1
ATOM 5582 C C . ASP B 1 200 ? -8.812 -45.438 -5.629 1 95.19 200 ASP B C 1
ATOM 5584 O O . ASP B 1 200 ? -8.875 -44.75 -4.625 1 95.19 200 ASP B O 1
ATOM 5588 N N . ASP B 1 201 ? -7.742 -45.938 -6.09 1 95.88 201 ASP B N 1
ATOM 5589 C CA . ASP B 1 201 ? -6.496 -45.781 -5.344 1 95.88 201 ASP B CA 1
ATOM 5590 C C . ASP B 1 201 ? -5.82 -44.469 -5.684 1 95.88 201 ASP B C 1
ATOM 5592 O O . ASP B 1 201 ? -4.754 -44.156 -5.145 1 95.88 201 ASP B O 1
ATOM 5596 N N . GLY B 1 202 ? -6.477 -43.719 -6.574 1 95.88 202 GLY B N 1
ATOM 5597 C CA . GLY B 1 202 ? -5.969 -42.406 -6.91 1 95.88 202 GLY B CA 1
ATOM 5598 C C . GLY B 1 202 ? -4.984 -42.438 -8.062 1 95.88 202 GLY B C 1
ATOM 5599 O O . GLY B 1 202 ? -4.566 -41.375 -8.547 1 95.88 202 GLY B O 1
ATOM 5600 N N . ASN B 1 203 ? -4.559 -43.562 -8.508 1 97.5 203 ASN B N 1
ATOM 5601 C CA . ASN B 1 203 ? -3.668 -43.719 -9.656 1 97.5 203 ASN B CA 1
ATOM 5602 C C . ASN B 1 203 ? -4.449 -43.812 -10.961 1 97.5 203 ASN B C 1
ATOM 5604 O O . ASN B 1 203 ? -5.66 -44.031 -10.953 1 97.5 203 ASN B O 1
ATOM 5608 N N . VAL B 1 204 ? -3.734 -43.625 -12.016 1 97.81 204 VAL B N 1
ATOM 5609 C CA . VAL B 1 204 ? -4.312 -43.906 -13.328 1 97.81 204 VAL B CA 1
ATOM 5610 C C . VAL B 1 204 ? -4.75 -45.344 -13.391 1 97.81 204 VAL B C 1
ATOM 5612 O O . VAL B 1 204 ? -4.039 -46.25 -12.922 1 97.81 204 VAL B O 1
ATOM 5615 N N . ASP B 1 205 ? -5.961 -45.594 -13.945 1 98.19 205 ASP B N 1
ATOM 5616 C CA . ASP B 1 205 ? -6.398 -46.969 -14.172 1 98.19 205 ASP B CA 1
ATOM 5617 C C . ASP B 1 205 ? -5.527 -47.656 -15.219 1 98.19 205 ASP B C 1
ATOM 5619 O O . ASP B 1 205 ? -5.676 -47.406 -16.422 1 98.19 205 ASP B O 1
ATOM 5623 N N . MET B 1 206 ? -4.777 -48.594 -14.797 1 98.19 206 MET B N 1
ATOM 5624 C CA . MET B 1 206 ? -3.77 -49.219 -15.656 1 98.19 206 MET B CA 1
ATOM 5625 C C . MET B 1 206 ? -4.426 -50.094 -16.719 1 98.19 206 MET B C 1
ATOM 5627 O O . MET B 1 206 ? -3.922 -50.188 -17.844 1 98.19 206 MET B O 1
ATOM 5631 N N . GLU B 1 207 ? -5.484 -50.75 -16.375 1 98.19 207 GLU B N 1
ATOM 5632 C CA . GLU B 1 207 ? -6.188 -51.562 -17.375 1 98.19 207 GLU B CA 1
ATOM 5633 C C . GLU B 1 207 ? -6.762 -50.688 -18.484 1 98.19 207 GLU B C 1
ATOM 5635 O O . GLU B 1 207 ? -6.637 -51 -19.672 1 98.19 207 GLU B O 1
ATOM 5640 N N . ALA B 1 208 ? -7.352 -49.656 -18.047 1 98.31 208 ALA B N 1
ATOM 5641 C CA . ALA B 1 208 ? -7.887 -48.719 -19.031 1 98.31 208 ALA B CA 1
ATOM 5642 C C . ALA B 1 208 ? -6.773 -48.125 -19.875 1 98.31 208 ALA B C 1
ATOM 5644 O O . ALA B 1 208 ? -6.941 -47.906 -21.078 1 98.31 208 ALA B O 1
ATOM 5645 N N . LEU B 1 209 ? -5.672 -47.812 -19.266 1 98.56 209 LEU B N 1
ATOM 5646 C CA . LEU B 1 209 ? -4.543 -47.25 -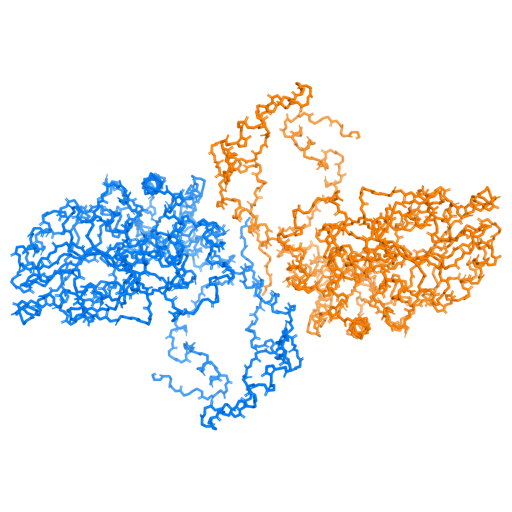20 1 98.56 209 LEU B CA 1
ATOM 5647 C C . LEU B 1 209 ? -4.012 -48.25 -21.031 1 98.56 209 LEU B C 1
ATOM 5649 O O . LEU B 1 209 ? -3.77 -47.844 -22.188 1 98.56 209 LEU B O 1
ATOM 5653 N N . LYS B 1 210 ? -3.859 -49.469 -20.656 1 98.38 210 LYS B N 1
ATOM 5654 C CA . LYS B 1 210 ? -3.369 -50.5 -21.562 1 98.38 210 LYS B CA 1
ATOM 5655 C C . LYS B 1 210 ? -4.297 -50.656 -22.766 1 98.38 210 LYS B C 1
ATOM 5657 O O . LYS B 1 210 ? -3.842 -50.906 -23.875 1 98.38 210 LYS B O 1
ATOM 5662 N N . ALA B 1 211 ? -5.523 -50.469 -22.5 1 98.06 211 ALA B N 1
ATOM 5663 C CA . ALA B 1 211 ? -6.508 -50.594 -23.578 1 98.06 211 ALA B CA 1
ATOM 5664 C C . ALA B 1 211 ? -6.441 -49.375 -24.516 1 98.06 211 ALA B C 1
ATOM 5666 O O . ALA B 1 211 ? -6.75 -49.5 -25.703 1 98.06 211 ALA B O 1
ATOM 5667 N N . ALA B 1 212 ? -6.09 -48.281 -23.969 1 98 212 ALA B N 1
ATOM 5668 C CA . ALA B 1 212 ? -6.094 -47.031 -24.734 1 98 212 ALA B CA 1
ATOM 5669 C C . ALA B 1 212 ? -4.801 -46.875 -25.531 1 98 212 ALA B C 1
ATOM 5671 O O . ALA B 1 212 ? -4.793 -46.25 -26.594 1 98 212 ALA B O 1
ATOM 5672 N N . VAL B 1 213 ? -3.707 -47.406 -25.047 1 98.12 213 VAL B N 1
ATOM 5673 C CA . VAL B 1 213 ? -2.4 -47.281 -25.688 1 98.12 213 VAL B CA 1
ATOM 5674 C C . VAL B 1 213 ? -2.305 -48.219 -26.875 1 98.12 213 VAL B C 1
ATOM 5676 O O . VAL B 1 213 ? -2.645 -49.406 -26.766 1 98.12 213 VAL B O 1
ATOM 5679 N N . GLY B 1 214 ? -1.85 -47.688 -28 1 96.5 214 GLY B N 1
ATOM 5680 C CA . GLY B 1 214 ? -1.712 -48.5 -29.203 1 96.5 214 GLY B CA 1
ATOM 5681 C C . GLY B 1 214 ? -0.842 -47.844 -30.266 1 96.5 214 GLY B C 1
ATOM 5682 O O . GLY B 1 214 ? -0.06 -46.938 -29.969 1 96.5 214 GLY B O 1
ATOM 5683 N N . GLY B 1 215 ? -0.898 -48.438 -31.516 1 95.75 215 GLY B N 1
ATOM 5684 C CA . GLY B 1 215 ? -0.082 -47.938 -32.625 1 95.75 215 GLY B CA 1
ATOM 5685 C C . GLY B 1 215 ? -0.404 -46.531 -33.031 1 95.75 215 GLY B C 1
ATOM 5686 O O . GLY B 1 215 ? 0.401 -45.875 -33.688 1 95.75 215 GLY B O 1
ATOM 5687 N N . ASP B 1 216 ? -1.488 -46 -32.531 1 97.75 216 ASP B N 1
ATOM 5688 C CA . ASP B 1 216 ? -1.91 -44.656 -32.906 1 97.75 216 ASP B CA 1
ATOM 5689 C C . ASP B 1 216 ? -1.574 -43.625 -31.828 1 97.75 216 ASP B C 1
ATOM 5691 O O . ASP B 1 216 ? -1.848 -42.438 -32 1 97.75 216 ASP B O 1
ATOM 5695 N N . THR B 1 217 ? -0.942 -44.094 -30.797 1 98.5 217 THR B N 1
ATOM 5696 C CA . THR B 1 217 ? -0.627 -43.219 -29.688 1 98.5 217 THR B CA 1
ATOM 5697 C C . THR B 1 217 ? 0.537 -42.281 -30.031 1 98.5 217 THR B C 1
ATOM 5699 O O . THR B 1 217 ? 1.644 -42.75 -30.312 1 98.5 217 THR B O 1
ATOM 5702 N N . ALA B 1 218 ? 0.234 -41 -30 1 98.62 218 ALA B N 1
ATOM 5703 C CA . ALA B 1 218 ? 1.269 -40 -30.219 1 98.62 218 ALA B CA 1
ATOM 5704 C C . ALA B 1 218 ? 1.976 -39.656 -28.922 1 98.62 218 ALA B C 1
ATOM 5706 O O . ALA B 1 218 ? 3.164 -39.312 -28.922 1 98.62 218 ALA B O 1
ATOM 5707 N N . GLY B 1 219 ? 1.197 -39.656 -27.906 1 98.56 219 GLY B N 1
ATOM 5708 C CA . GLY B 1 219 ? 1.774 -39.312 -26.609 1 98.56 219 GLY B CA 1
ATOM 5709 C C . GLY B 1 219 ? 0.765 -39.375 -25.484 1 98.56 219 GLY B C 1
ATOM 5710 O O . GLY B 1 219 ? -0.408 -39.688 -25.703 1 98.56 219 GLY B O 1
ATOM 5711 N N . LEU B 1 220 ? 1.199 -39.125 -24.266 1 98.75 220 LEU B N 1
ATOM 5712 C CA . LEU B 1 220 ? 0.413 -39.031 -23.031 1 98.75 220 LEU B CA 1
ATOM 5713 C C . LEU B 1 220 ? 0.828 -37.844 -22.203 1 98.75 220 LEU B C 1
ATOM 5715 O O . LEU B 1 220 ? 2.021 -37.594 -22 1 98.75 220 LEU B O 1
ATOM 5719 N N . MET B 1 221 ? -0.151 -37.031 -21.844 1 98.69 221 MET B N 1
ATOM 5720 C CA . MET B 1 221 ? 0.08 -35.875 -20.969 1 98.69 221 MET B CA 1
ATOM 5721 C C . MET B 1 221 ? -0.403 -36.156 -19.547 1 98.69 221 MET B C 1
ATOM 5723 O O . MET B 1 221 ? -1.553 -36.562 -19.344 1 98.69 221 MET B O 1
ATOM 5727 N N . ILE B 1 222 ? 0.485 -35.938 -18.594 1 97.81 222 ILE B N 1
ATOM 5728 C CA . ILE B 1 222 ? 0.07 -36.281 -17.234 1 97.81 222 ILE B CA 1
ATOM 5729 C C . ILE B 1 222 ? 0.753 -35.344 -16.234 1 97.81 222 ILE B C 1
ATOM 5731 O O . ILE B 1 222 ? 1.855 -34.844 -16.484 1 97.81 222 ILE B O 1
ATOM 5735 N N . THR B 1 223 ? 0.038 -34.969 -15.219 1 96.56 223 THR B N 1
ATOM 5736 C CA . THR B 1 223 ? 0.556 -34.25 -14.062 1 96.56 223 THR B CA 1
ATOM 5737 C C . THR B 1 223 ? 0.909 -35.219 -12.93 1 96.56 223 THR B C 1
ATOM 5739 O O . THR B 1 223 ? 0.131 -36.125 -12.609 1 96.56 223 THR B O 1
ATOM 5742 N N . ASN B 1 224 ? 2.043 -35.031 -12.352 1 97.06 224 ASN B N 1
ATOM 5743 C CA . ASN B 1 224 ? 2.502 -35.875 -11.242 1 97.06 224 ASN B CA 1
ATOM 5744 C C . ASN B 1 224 ? 3.266 -35.031 -10.203 1 97.06 224 ASN B C 1
ATOM 5746 O O . ASN B 1 224 ? 4.348 -34.531 -10.492 1 97.06 224 ASN B O 1
ATOM 5750 N N . PRO B 1 225 ? 2.764 -35 -9.039 1 97 225 PRO B N 1
ATOM 5751 C CA . PRO B 1 225 ? 1.529 -35.531 -8.461 1 97 225 PRO B CA 1
ATOM 5752 C C . PRO B 1 225 ? 0.279 -35.031 -9.195 1 97 225 PRO B C 1
ATOM 5754 O O . PRO B 1 225 ? 0.293 -33.969 -9.812 1 97 225 PRO B O 1
ATOM 5757 N N . SER B 1 226 ? -0.73 -35.875 -9.141 1 96.44 226 SER B N 1
ATOM 5758 C CA . SER B 1 226 ? -1.984 -35.531 -9.797 1 96.44 226 SER B CA 1
ATOM 5759 C C . SER B 1 226 ? -2.686 -34.375 -9.078 1 96.44 226 SER B C 1
ATOM 5761 O O . SER B 1 226 ? -2.223 -33.906 -8.031 1 96.44 226 SER B O 1
ATOM 5763 N N . THR B 1 227 ? -3.793 -33.906 -9.617 1 94.38 227 THR B N 1
ATOM 5764 C CA . THR B 1 227 ? -4.594 -32.844 -9.031 1 94.38 227 THR B CA 1
ATOM 5765 C C . THR B 1 227 ? -5.223 -33.312 -7.715 1 94.38 227 THR B C 1
ATOM 5767 O O . THR B 1 227 ? -5.684 -32.5 -6.922 1 94.38 227 THR B O 1
ATOM 5770 N N . LEU B 1 228 ? -5.234 -34.625 -7.48 1 96.12 228 LEU B N 1
ATOM 5771 C CA . LEU B 1 228 ? -5.719 -35.156 -6.219 1 96.12 228 LEU B CA 1
ATOM 5772 C C . LEU B 1 228 ? -4.656 -35.031 -5.133 1 96.12 228 LEU B C 1
ATOM 5774 O O . LEU B 1 228 ? -4.902 -35.406 -3.977 1 96.12 228 LEU B O 1
ATOM 5778 N N . GLY B 1 229 ? -3.533 -34.562 -5.488 1 96.5 229 GLY B N 1
ATOM 5779 C CA . GLY B 1 229 ? -2.416 -34.5 -4.562 1 96.5 229 GLY B CA 1
ATOM 5780 C C . GLY B 1 229 ? -1.714 -35.812 -4.363 1 96.5 229 GLY B C 1
ATOM 5781 O O . GLY B 1 229 ? -1.062 -36.031 -3.338 1 96.5 229 GLY B O 1
ATOM 5782 N N . LEU B 1 230 ? -1.855 -36.688 -5.281 1 97.75 230 LEU B N 1
ATOM 5783 C CA . LEU B 1 230 ? -1.316 -38.031 -5.125 1 97.75 230 LEU B CA 1
ATOM 5784 C C . LEU B 1 230 ? -0.208 -38.312 -6.141 1 97.75 230 LEU B C 1
ATOM 5786 O O . LEU B 1 230 ? -0.341 -37.938 -7.316 1 97.75 230 LEU B O 1
ATOM 5790 N N . PHE B 1 231 ? 0.844 -38.875 -5.66 1 97.88 231 PHE B N 1
ATOM 5791 C CA . PHE B 1 231 ? 1.921 -39.281 -6.551 1 97.88 231 PHE B CA 1
ATOM 5792 C C . PHE B 1 231 ? 1.504 -40.5 -7.367 1 97.88 231 PHE B C 1
ATOM 5794 O O . PHE B 1 231 ? 0.939 -41.438 -6.824 1 97.88 231 PHE B O 1
ATOM 5801 N N . GLU B 1 232 ? 1.735 -40.469 -8.648 1 97.81 232 GLU B N 1
ATOM 5802 C CA . GLU B 1 232 ? 1.468 -41.594 -9.516 1 97.81 232 GLU B CA 1
ATOM 5803 C C . GLU B 1 232 ? 2.498 -42.719 -9.297 1 97.81 232 GLU B C 1
ATOM 5805 O O . GLU B 1 232 ? 3.598 -42.656 -9.859 1 97.81 232 GLU B O 1
ATOM 5810 N N . GLU B 1 233 ? 2.102 -43.719 -8.672 1 96.88 233 GLU B N 1
ATOM 5811 C CA . GLU B 1 233 ? 3.037 -44.75 -8.258 1 96.88 233 GLU B CA 1
ATOM 5812 C C . GLU B 1 233 ? 3.465 -45.625 -9.445 1 96.88 233 GLU B C 1
ATOM 5814 O O . GLU B 1 233 ? 4.527 -46.25 -9.406 1 96.88 233 GLU B O 1
ATOM 5819 N N . ASN B 1 234 ? 2.684 -45.656 -10.492 1 97.75 234 ASN B N 1
ATOM 5820 C CA . ASN B 1 234 ? 2.959 -46.531 -11.641 1 97.75 234 ASN B CA 1
ATOM 5821 C C . ASN B 1 234 ? 3.617 -45.75 -12.773 1 97.75 234 ASN B C 1
ATOM 5823 O O . ASN B 1 234 ? 3.566 -46.156 -13.938 1 97.75 234 ASN B O 1
ATOM 5827 N N . ILE B 1 235 ? 4.207 -44.688 -12.477 1 98.56 235 ILE B N 1
ATOM 5828 C CA . ILE B 1 235 ? 4.656 -43.75 -13.5 1 98.56 235 ILE B CA 1
ATOM 5829 C C . ILE B 1 235 ? 5.688 -44.438 -14.398 1 98.56 235 ILE B C 1
ATOM 5831 O O . ILE B 1 235 ? 5.715 -44.188 -15.609 1 98.56 235 ILE B O 1
ATOM 5835 N N . LEU B 1 236 ? 6.566 -45.25 -13.906 1 98.5 236 LEU B N 1
ATOM 5836 C CA . LEU B 1 236 ? 7.574 -45.938 -14.719 1 98.5 236 LEU B CA 1
ATOM 5837 C C . LEU B 1 236 ? 6.93 -46.938 -15.672 1 98.5 236 LEU B C 1
ATOM 5839 O O . LEU B 1 236 ? 7.367 -47.062 -16.812 1 98.5 236 LEU B O 1
ATOM 5843 N N . GLU B 1 237 ? 5.93 -47.594 -15.164 1 98.56 237 GLU B N 1
ATOM 5844 C CA . GLU B 1 237 ? 5.191 -48.5 -16.047 1 98.56 237 GLU B CA 1
ATOM 5845 C C . GLU B 1 237 ? 4.441 -47.75 -17.125 1 98.56 237 GLU B C 1
ATOM 5847 O O . GLU B 1 237 ? 4.387 -48.188 -18.281 1 98.56 237 GLU B O 1
ATOM 5852 N N . ILE B 1 238 ? 3.875 -46.656 -16.75 1 98.69 238 ILE B N 1
ATOM 5853 C CA . ILE B 1 238 ? 3.178 -45.812 -17.703 1 98.69 238 ILE B CA 1
ATOM 5854 C C . ILE B 1 238 ? 4.148 -45.344 -18.781 1 98.69 238 ILE B C 1
ATOM 5856 O O . ILE B 1 238 ? 3.842 -45.438 -19.984 1 98.69 238 ILE B O 1
ATOM 5860 N N . SER B 1 239 ? 5.293 -44.875 -18.359 1 98.38 239 SER B N 1
ATOM 5861 C CA . SER B 1 239 ? 6.293 -44.406 -19.312 1 98.38 239 SER B CA 1
ATOM 5862 C C . SER B 1 239 ? 6.703 -45.531 -20.281 1 98.38 239 SER B C 1
ATOM 5864 O O . SER B 1 239 ? 6.84 -45.281 -21.484 1 98.38 239 SER B O 1
ATOM 5866 N N . ARG B 1 240 ? 6.895 -46.688 -19.797 1 98.31 240 ARG B N 1
ATOM 5867 C CA . ARG B 1 240 ? 7.273 -47.812 -20.609 1 98.31 240 ARG B CA 1
ATOM 5868 C C . ARG B 1 240 ? 6.203 -48.125 -21.656 1 98.31 240 ARG B C 1
ATOM 5870 O O . ARG B 1 240 ? 6.516 -48.281 -22.844 1 98.31 240 ARG B O 1
ATOM 5877 N N . LEU B 1 241 ? 4.957 -48.156 -21.234 1 98.5 241 LEU B N 1
ATOM 5878 C CA . LEU B 1 241 ? 3.84 -48.469 -22.125 1 98.5 241 LEU B CA 1
ATOM 5879 C C . LEU B 1 241 ? 3.746 -47.469 -23.266 1 98.5 241 LEU B C 1
ATOM 5881 O O . LEU B 1 241 ? 3.578 -47.844 -24.422 1 98.5 241 LEU B O 1
ATOM 5885 N N . VAL B 1 242 ? 3.875 -46.219 -22.969 1 98.56 242 VAL B N 1
ATOM 5886 C CA . VAL B 1 242 ? 3.742 -45.156 -23.953 1 98.56 242 VAL B CA 1
ATOM 5887 C C . VAL B 1 242 ? 4.906 -45.219 -24.938 1 98.56 242 VAL B C 1
ATOM 5889 O O . VAL B 1 242 ? 4.711 -45.125 -26.156 1 98.56 242 VAL B O 1
ATOM 5892 N N . HIS B 1 243 ? 6.137 -45.406 -24.453 1 98.12 243 HIS B N 1
ATOM 5893 C CA . HIS B 1 243 ? 7.332 -45.469 -25.281 1 98.12 243 HIS B CA 1
ATOM 5894 C C . HIS B 1 243 ? 7.305 -46.688 -26.203 1 98.12 243 HIS B C 1
ATOM 5896 O O . HIS B 1 243 ? 7.676 -46.594 -27.375 1 98.12 243 HIS B O 1
ATOM 5902 N N . GLU B 1 244 ? 6.863 -47.781 -25.641 1 97.88 244 GLU B N 1
ATOM 5903 C CA . GLU B 1 244 ? 6.77 -49 -26.453 1 97.88 244 GLU B CA 1
ATOM 5904 C C . GLU B 1 244 ? 5.793 -48.812 -27.609 1 97.88 244 GLU B C 1
ATOM 5906 O O . GLU B 1 244 ? 5.98 -49.406 -28.672 1 97.88 244 GLU B O 1
ATOM 5911 N N . ALA B 1 245 ? 4.867 -48 -27.375 1 97.44 245 ALA B N 1
ATOM 5912 C CA . ALA B 1 245 ? 3.873 -47.719 -28.406 1 97.44 245 ALA B CA 1
ATOM 5913 C C . ALA B 1 245 ? 4.387 -46.688 -29.406 1 97.44 245 ALA B C 1
ATOM 5915 O O . ALA B 1 245 ? 3.758 -46.438 -30.438 1 97.44 245 ALA B O 1
ATOM 5916 N N . GLY B 1 246 ? 5.488 -46.125 -29.078 1 96.94 246 GLY B N 1
ATOM 5917 C CA . GLY B 1 246 ? 6.102 -45.156 -29.969 1 96.94 246 GLY B CA 1
ATOM 5918 C C . GLY B 1 246 ? 5.746 -43.719 -29.641 1 96.94 246 GLY B C 1
ATOM 5919 O O . GLY B 1 246 ? 6.125 -42.781 -30.359 1 96.94 246 GLY B O 1
ATOM 5920 N N . GLY B 1 247 ? 4.973 -43.531 -28.594 1 98.19 247 GLY B N 1
ATOM 5921 C CA . GLY B 1 247 ? 4.574 -42.188 -28.203 1 98.19 247 GLY B CA 1
ATOM 5922 C C . GLY B 1 247 ? 5.562 -41.531 -27.266 1 98.19 247 GLY B C 1
ATOM 5923 O O . GLY B 1 247 ? 6.523 -42.156 -26.812 1 98.19 247 GLY B O 1
ATOM 5924 N N . LEU B 1 248 ? 5.383 -40.25 -27.016 1 98.69 248 LEU B N 1
ATOM 5925 C CA . LEU B 1 248 ? 6.184 -39.5 -26.062 1 98.69 248 LEU B CA 1
ATOM 5926 C C . LEU B 1 248 ? 5.383 -39.188 -24.797 1 98.69 248 LEU B C 1
ATOM 5928 O O . LEU B 1 248 ? 4.152 -39.094 -24.828 1 98.69 248 LEU B O 1
ATOM 5932 N N . LEU B 1 249 ? 6.066 -39.094 -23.719 1 98.81 249 LEU B N 1
ATOM 5933 C CA . LEU B 1 249 ? 5.438 -38.75 -22.438 1 98.81 249 LEU B CA 1
ATOM 5934 C C . LEU B 1 249 ? 5.676 -37.312 -22.078 1 98.81 249 LEU B C 1
ATOM 5936 O O . LEU B 1 249 ? 6.82 -36.844 -22.047 1 98.81 249 LEU B O 1
ATOM 5940 N N . TYR B 1 250 ? 4.59 -36.562 -21.766 1 98.81 250 TYR B N 1
ATOM 5941 C CA . TYR B 1 250 ? 4.617 -35.156 -21.453 1 98.81 250 TYR B CA 1
ATOM 5942 C C . TYR B 1 250 ? 4.25 -34.906 -19.984 1 98.81 250 TYR B C 1
ATOM 5944 O O . TYR B 1 250 ? 3.232 -35.406 -19.5 1 98.81 250 TYR B O 1
ATOM 5952 N N . TYR B 1 251 ? 5.062 -34.062 -19.328 1 98.62 251 TYR B N 1
ATOM 5953 C CA . TYR B 1 251 ? 4.887 -33.75 -17.922 1 98.62 251 TYR B CA 1
ATOM 5954 C C . TYR B 1 251 ? 4.289 -32.344 -17.75 1 98.62 251 TYR B C 1
ATOM 5956 O O . TYR B 1 251 ? 4.898 -31.359 -18.141 1 98.62 251 TYR B O 1
ATOM 5964 N N . ASP B 1 252 ? 3.094 -32.312 -17.203 1 97.69 252 ASP B N 1
ATOM 5965 C CA . ASP B 1 252 ? 2.57 -31.031 -16.703 1 97.69 252 ASP B CA 1
ATOM 5966 C C . ASP B 1 252 ? 3.123 -30.734 -15.312 1 97.69 252 ASP B C 1
ATOM 5968 O O . ASP B 1 252 ? 2.719 -31.344 -14.328 1 97.69 252 ASP B O 1
ATOM 5972 N N . GLY B 1 253 ? 3.93 -29.688 -15.266 1 96.5 253 GLY B N 1
ATOM 5973 C CA . GLY B 1 253 ? 4.676 -29.422 -14.047 1 96.5 253 GLY B CA 1
ATOM 5974 C C . GLY B 1 253 ? 3.959 -28.469 -13.109 1 96.5 253 GLY B C 1
ATOM 5975 O O . GLY B 1 253 ? 4.594 -27.812 -12.273 1 96.5 253 GLY B O 1
ATOM 5976 N N . ALA B 1 254 ? 2.617 -28.312 -13.227 1 94.44 254 ALA B N 1
ATOM 5977 C CA . ALA B 1 254 ? 1.836 -27.438 -12.359 1 94.44 254 ALA B CA 1
ATOM 5978 C C . ALA B 1 254 ? 2.01 -27.812 -10.891 1 94.44 254 ALA B C 1
ATOM 5980 O O . ALA B 1 254 ? 1.919 -26.953 -10.016 1 94.44 254 ALA B O 1
ATOM 5981 N N . ASN B 1 255 ? 2.305 -29.094 -10.617 1 96.44 255 ASN B N 1
ATOM 5982 C CA . ASN B 1 255 ? 2.348 -29.594 -9.25 1 96.44 255 ASN B CA 1
ATOM 5983 C C . ASN B 1 255 ? 3.764 -29.984 -8.844 1 96.44 255 ASN B C 1
ATOM 5985 O O . ASN B 1 255 ? 3.943 -30.812 -7.945 1 96.44 255 ASN B O 1
ATOM 5989 N N . LEU B 1 256 ? 4.699 -29.422 -9.484 1 97.12 256 LEU B N 1
ATOM 5990 C CA . LEU B 1 256 ? 6.09 -29.766 -9.234 1 97.12 256 LEU B CA 1
ATOM 5991 C C . LEU B 1 256 ? 6.469 -29.516 -7.781 1 97.12 256 LEU B C 1
ATOM 5993 O O . LEU B 1 256 ? 7.332 -30.203 -7.23 1 97.12 256 LEU B O 1
ATOM 5997 N N . ASN B 1 257 ? 5.824 -28.594 -7.16 1 95.75 257 ASN B N 1
ATOM 5998 C CA . ASN B 1 257 ? 6.137 -28.234 -5.777 1 95.75 257 ASN B CA 1
ATOM 5999 C C . ASN B 1 257 ? 6.031 -29.453 -4.852 1 95.75 257 ASN B C 1
ATOM 6001 O O . ASN B 1 257 ? 6.75 -29.531 -3.855 1 95.75 257 ASN B O 1
ATOM 6005 N N . GLY B 1 258 ? 5.199 -30.359 -5.176 1 96.44 258 GLY B N 1
ATOM 6006 C CA . GLY B 1 258 ? 4.953 -31.516 -4.328 1 96.44 258 GLY B CA 1
ATOM 6007 C C . GLY B 1 258 ? 6.117 -32.5 -4.289 1 96.44 258 GLY B C 1
ATOM 6008 O O . GLY B 1 258 ? 6.215 -33.312 -3.377 1 96.44 258 GLY B O 1
ATOM 6009 N N . ILE B 1 259 ? 6.992 -32.375 -5.27 1 97.5 259 ILE B N 1
ATOM 6010 C CA . ILE B 1 259 ? 8.047 -33.375 -5.324 1 97.5 259 ILE B CA 1
ATOM 6011 C C . ILE B 1 259 ? 9.398 -32.688 -5.555 1 97.5 259 ILE B C 1
ATOM 6013 O O . ILE B 1 259 ? 10.406 -33.375 -5.797 1 97.5 259 ILE B O 1
ATOM 6017 N N . ILE B 1 260 ? 9.445 -31.391 -5.52 1 97.12 260 ILE B N 1
ATOM 6018 C CA . ILE B 1 260 ? 10.672 -30.672 -5.832 1 97.12 260 ILE B CA 1
ATOM 6019 C C . ILE B 1 260 ? 11.773 -31.062 -4.848 1 97.12 260 ILE B C 1
ATOM 6021 O O . ILE B 1 260 ? 11.547 -31.094 -3.637 1 97.12 260 ILE B O 1
ATOM 6025 N N . GLY B 1 261 ? 12.93 -31.375 -5.391 1 96.25 261 GLY B N 1
ATOM 6026 C CA . GLY B 1 261 ? 14.062 -31.766 -4.559 1 96.25 261 GLY B CA 1
ATOM 6027 C C . GLY B 1 261 ? 14.008 -33.219 -4.133 1 96.25 261 GLY B C 1
ATOM 6028 O O . GLY B 1 261 ? 14.961 -33.75 -3.553 1 96.25 261 GLY B O 1
ATOM 6029 N N . ARG B 1 262 ? 12.969 -33.938 -4.43 1 97.06 262 ARG B N 1
ATOM 6030 C CA . ARG B 1 262 ? 12.82 -35.312 -4.008 1 97.06 262 ARG B CA 1
ATOM 6031 C C . ARG B 1 262 ? 12.719 -36.25 -5.211 1 97.06 262 ARG B C 1
ATOM 6033 O O . ARG B 1 262 ? 13.211 -37.375 -5.172 1 97.06 262 ARG B O 1
ATOM 6040 N N . ALA B 1 263 ? 12.039 -35.812 -6.207 1 97.19 263 ALA B N 1
ATOM 6041 C CA . ALA B 1 263 ? 11.906 -36.562 -7.461 1 97.19 263 ALA B CA 1
ATOM 6042 C C . ALA B 1 263 ? 11.93 -35.594 -8.656 1 97.19 263 ALA B C 1
ATOM 6044 O O . ALA B 1 263 ? 11.586 -34.438 -8.531 1 97.19 263 ALA B O 1
ATOM 6045 N N . ARG B 1 264 ? 12.406 -36.156 -9.75 1 97.31 264 ARG B N 1
ATOM 6046 C CA . ARG B 1 264 ? 12.484 -35.344 -10.969 1 97.31 264 ARG B CA 1
ATOM 6047 C C . ARG B 1 264 ? 11.75 -36.031 -12.117 1 97.31 264 ARG B C 1
ATOM 6049 O O . ARG B 1 264 ? 11.859 -37.25 -12.312 1 97.31 264 ARG B O 1
ATOM 6056 N N . PRO B 1 265 ? 11.039 -35.188 -12.898 1 98.38 265 PRO B N 1
ATOM 6057 C CA . PRO B 1 265 ? 10.328 -35.719 -14.055 1 98.38 265 PRO B CA 1
ATOM 6058 C C . PRO B 1 265 ? 11.242 -36.5 -15.008 1 98.38 265 PRO B C 1
ATOM 6060 O O . PRO B 1 265 ? 10.852 -37.531 -15.547 1 98.38 265 PRO B O 1
ATOM 6063 N N . GLY B 1 266 ? 12.43 -36 -15.227 1 98.38 266 GLY B N 1
ATOM 6064 C CA . GLY B 1 266 ? 13.375 -36.719 -16.094 1 98.38 266 GLY B CA 1
ATOM 6065 C C . GLY B 1 266 ? 13.672 -38.125 -15.641 1 98.38 266 GLY B C 1
ATOM 6066 O O . GLY B 1 266 ? 13.812 -39.031 -16.469 1 98.38 266 GLY B O 1
ATOM 6067 N N . ASP B 1 267 ? 13.719 -38.312 -14.352 1 98.12 267 ASP B N 1
ATOM 6068 C CA . ASP B 1 267 ? 13.992 -39.656 -13.781 1 98.12 267 ASP B CA 1
ATOM 6069 C C . ASP B 1 267 ? 12.773 -40.562 -13.914 1 98.12 267 ASP B C 1
ATOM 6071 O O . ASP B 1 267 ? 12.891 -41.781 -13.766 1 98.12 267 ASP B O 1
ATOM 6075 N N . MET B 1 268 ? 11.688 -40 -14.156 1 98.19 268 MET B N 1
ATOM 6076 C CA . MET B 1 268 ? 10.453 -40.75 -14.383 1 98.19 268 MET B CA 1
ATOM 6077 C C . MET B 1 268 ? 10.266 -41.062 -15.859 1 98.19 268 MET B C 1
ATOM 6079 O O . MET B 1 268 ? 9.242 -41.625 -16.25 1 98.19 268 MET B O 1
ATOM 6083 N N . GLU B 1 269 ? 11.195 -40.625 -16.625 1 98.12 269 GLU B N 1
ATOM 6084 C CA . GLU B 1 269 ? 11.297 -40.938 -18.047 1 98.12 269 GLU B CA 1
ATOM 6085 C C . GLU B 1 269 ? 10.352 -40.062 -18.875 1 98.12 269 GLU B C 1
ATOM 6087 O O . GLU B 1 269 ? 9.898 -40.469 -19.938 1 98.12 269 GLU B O 1
ATOM 6092 N N . PHE B 1 270 ? 10 -38.969 -18.344 1 98.81 270 PHE B N 1
ATOM 6093 C CA . PHE B 1 270 ? 9.289 -38 -19.172 1 98.81 270 PHE B CA 1
ATOM 6094 C C . PHE B 1 270 ? 10.188 -37.469 -20.266 1 98.81 270 PHE B C 1
ATOM 6096 O O . PHE B 1 270 ? 11.383 -37.219 -20.047 1 98.81 270 PHE B O 1
ATOM 6103 N N . ASP B 1 271 ? 9.609 -37.156 -21.438 1 98.88 271 ASP B N 1
ATOM 6104 C CA . ASP B 1 271 ? 10.375 -36.656 -22.578 1 98.88 271 ASP B CA 1
ATOM 6105 C C . ASP B 1 271 ? 10.344 -35.125 -22.625 1 98.88 271 ASP B C 1
ATOM 6107 O O . ASP B 1 271 ? 11.328 -34.5 -23 1 98.88 271 ASP B O 1
ATOM 6111 N N . ILE B 1 272 ? 9.203 -34.594 -22.375 1 98.81 272 ILE B N 1
ATOM 6112 C CA . ILE B 1 272 ? 8.938 -33.188 -22.391 1 98.81 272 ILE B CA 1
ATOM 6113 C C . ILE B 1 272 ? 8.258 -32.75 -21.094 1 98.81 272 ILE B C 1
ATOM 6115 O O . ILE B 1 272 ? 7.336 -33.438 -20.625 1 98.81 272 ILE B O 1
ATOM 6119 N N . ALA B 1 273 ? 8.766 -31.719 -20.516 1 98.69 273 ALA B N 1
ATOM 6120 C CA . ALA B 1 273 ? 8.18 -31.203 -19.281 1 98.69 273 ALA B CA 1
ATOM 6121 C C . ALA B 1 273 ? 8.039 -29.688 -19.328 1 98.69 273 ALA B C 1
ATOM 6123 O O . ALA B 1 273 ? 8.953 -28.984 -19.766 1 98.69 273 ALA B O 1
ATOM 6124 N N . HIS B 1 274 ? 6.91 -29.219 -18.969 1 97.88 274 HIS B N 1
ATOM 6125 C CA . HIS B 1 274 ? 6.863 -27.781 -18.719 1 97.88 274 HIS B CA 1
ATOM 6126 C C . HIS B 1 274 ? 6.738 -27.5 -17.219 1 97.88 274 HIS B C 1
ATOM 6128 O O . HIS B 1 274 ? 6.27 -28.344 -16.453 1 97.88 274 HIS B O 1
ATOM 6134 N N . VAL B 1 275 ? 7.227 -26.359 -16.797 1 97.19 275 VAL B N 1
ATOM 6135 C CA . VAL B 1 275 ? 7.074 -25.922 -15.414 1 97.19 275 VAL B CA 1
ATOM 6136 C C . VAL B 1 275 ? 6.453 -24.531 -15.383 1 97.19 275 VAL B C 1
ATOM 6138 O O . VAL B 1 275 ? 6.516 -23.797 -16.359 1 97.19 275 VAL B O 1
ATOM 6141 N N . ASN B 1 276 ? 5.785 -24.234 -14.32 1 95.5 276 ASN B N 1
ATOM 6142 C CA . ASN B 1 276 ? 5.168 -22.938 -14.117 1 95.5 276 ASN B CA 1
ATOM 6143 C C . ASN B 1 276 ? 5.977 -22.078 -13.148 1 95.5 276 ASN B C 1
ATOM 6145 O O . ASN B 1 276 ? 5.988 -22.344 -11.945 1 95.5 276 ASN B O 1
ATOM 6149 N N . LEU B 1 277 ? 6.551 -21.031 -13.695 1 95.62 277 LEU B N 1
ATOM 6150 C CA . LEU B 1 277 ? 7.293 -20.156 -12.797 1 95.62 277 LEU B CA 1
ATOM 6151 C C . LEU B 1 277 ? 6.348 -19.391 -11.883 1 95.62 277 LEU B C 1
ATOM 6153 O O . LEU B 1 277 ? 6.723 -19.016 -10.773 1 95.62 277 LEU B O 1
ATOM 6157 N N . HIS B 1 278 ? 5.121 -19.172 -12.336 1 92.81 278 HIS B N 1
ATOM 6158 C CA . HIS B 1 278 ? 4.125 -18.422 -11.562 1 92.81 278 HIS B CA 1
ATOM 6159 C C . HIS B 1 278 ? 3.346 -19.344 -10.633 1 92.81 278 HIS B C 1
ATOM 6161 O O . HIS B 1 278 ? 2.299 -18.969 -10.109 1 92.81 278 HIS B O 1
ATOM 6167 N N . LYS B 1 279 ? 3.744 -20.562 -10.453 1 92.38 279 LYS B N 1
ATOM 6168 C CA . LYS B 1 279 ? 3.223 -21.484 -9.453 1 92.38 279 LYS B CA 1
ATOM 6169 C C . LYS B 1 279 ? 4.316 -21.906 -8.477 1 92.38 279 LYS B C 1
ATOM 6171 O O . LYS B 1 279 ? 4.516 -21.281 -7.441 1 92.38 279 LYS B O 1
ATOM 6176 N N . THR B 1 280 ? 5.199 -22.766 -8.906 1 93.81 280 THR B N 1
ATOM 6177 C CA . THR B 1 280 ? 6.203 -23.375 -8.047 1 93.81 280 THR B CA 1
ATOM 6178 C C . THR B 1 280 ? 7.32 -22.391 -7.723 1 93.81 280 THR B C 1
ATOM 6180 O O . THR B 1 280 ? 7.898 -22.438 -6.637 1 93.81 280 THR B O 1
ATOM 6183 N N . PHE B 1 281 ? 7.57 -21.422 -8.594 1 94.31 281 PHE B N 1
ATOM 6184 C CA . PHE B 1 281 ? 8.789 -20.641 -8.445 1 94.31 281 PHE B CA 1
ATOM 6185 C C . PHE B 1 281 ? 8.461 -19.203 -8.094 1 94.31 281 PHE B C 1
ATOM 6187 O O . PHE B 1 281 ? 9.172 -18.281 -8.508 1 94.31 281 PHE B O 1
ATOM 6194 N N . SER B 1 282 ? 7.402 -18.938 -7.539 1 89.94 282 SER B N 1
ATOM 6195 C CA . SER B 1 282 ? 7.074 -17.797 -6.688 1 89.94 282 SER B CA 1
ATOM 6196 C C . SER B 1 282 ? 6.684 -16.594 -7.523 1 89.94 282 SER B C 1
ATOM 6198 O O . SER B 1 282 ? 6.344 -15.539 -6.977 1 89.94 282 SER B O 1
ATOM 6200 N N . VAL B 1 283 ? 6.688 -16.672 -8.844 1 90 283 VAL B N 1
ATOM 6201 C CA . VAL B 1 283 ? 6.266 -15.539 -9.648 1 90 283 VAL B CA 1
ATOM 6202 C C . VAL B 1 283 ? 4.816 -15.18 -9.32 1 90 283 VAL B C 1
ATOM 6204 O O . VAL B 1 283 ? 3.945 -16.047 -9.312 1 90 283 VAL B O 1
ATOM 6207 N N . PRO B 1 284 ? 4.602 -13.898 -9 1 84.69 284 PRO B N 1
ATOM 6208 C CA . PRO B 1 284 ? 3.234 -13.531 -8.617 1 84.69 284 PRO B CA 1
ATOM 6209 C C . PRO B 1 284 ? 2.242 -13.664 -9.773 1 84.69 284 PRO B C 1
ATOM 6211 O O . PRO B 1 284 ? 2.596 -13.422 -10.93 1 84.69 284 PRO B O 1
ATOM 6214 N N . HIS B 1 285 ? 1.027 -14.039 -9.367 1 73.25 285 HIS B N 1
ATOM 6215 C CA . HIS B 1 285 ? -0.044 -14.281 -10.328 1 73.25 285 HIS B CA 1
ATOM 6216 C C . HIS B 1 285 ? -0.562 -12.969 -10.914 1 73.25 285 HIS B C 1
ATOM 6218 O O . HIS B 1 285 ? -1.052 -12.945 -12.039 1 73.25 285 HIS B O 1
ATOM 6224 N N . GLY B 1 286 ? -0.366 -11.852 -10.234 1 68.75 286 GLY B N 1
ATOM 6225 C CA . GLY B 1 286 ? -0.846 -10.555 -10.68 1 68.75 286 GLY B CA 1
ATOM 6226 C C . GLY B 1 286 ? -2.322 -10.547 -11.023 1 68.75 286 GLY B C 1
ATOM 6227 O O . GLY B 1 286 ? -2.752 -9.812 -11.922 1 68.75 286 GLY B O 1
ATOM 6228 N N . GLY B 1 287 ? -3.156 -11.469 -10.477 1 67.75 287 GLY B N 1
ATOM 6229 C CA . GLY B 1 287 ? -4.566 -11.539 -10.82 1 67.75 287 GLY B CA 1
ATOM 6230 C C . GLY B 1 287 ? -4.816 -12.18 -12.18 1 67.75 287 GLY B C 1
ATOM 6231 O O . GLY B 1 287 ? -5.816 -11.875 -12.836 1 67.75 287 GLY B O 1
ATOM 6232 N N . GLY B 1 288 ? -3.885 -12.906 -12.727 1 68.56 288 GLY B N 1
ATOM 6233 C CA . GLY B 1 288 ? -4.062 -13.602 -13.984 1 68.56 288 GLY B CA 1
ATOM 6234 C C . GLY B 1 288 ? -2.838 -13.547 -14.883 1 68.56 288 GLY B C 1
ATOM 6235 O O . GLY B 1 288 ? -2.852 -14.07 -15.992 1 68.56 288 GLY B O 1
ATOM 6236 N N . GLY B 1 289 ? -1.835 -13.047 -14.43 1 74.5 289 GLY B N 1
ATOM 6237 C CA . GLY B 1 289 ? -0.604 -12.922 -15.195 1 74.5 289 GLY B CA 1
ATOM 6238 C C . GLY B 1 289 ? 0.106 -11.602 -14.977 1 74.5 289 GLY B C 1
ATOM 6239 O O . GLY B 1 289 ? -0.34 -10.773 -14.188 1 74.5 289 GLY B O 1
ATOM 6240 N N . PRO B 1 290 ? 1.334 -11.523 -15.625 1 78.38 290 PRO B N 1
ATOM 6241 C CA . PRO B 1 290 ? 1.922 -12.461 -16.594 1 78.38 290 PRO B CA 1
ATOM 6242 C C . PRO B 1 290 ? 2.568 -13.672 -15.914 1 78.38 290 PRO B C 1
ATOM 6244 O O . PRO B 1 290 ? 2.883 -13.625 -14.727 1 78.38 290 PRO B O 1
ATOM 6247 N N . GLY B 1 291 ? 2.58 -14.797 -16.703 1 89.25 291 GLY B N 1
ATOM 6248 C CA . GLY B 1 291 ? 3.232 -16.016 -16.234 1 89.25 291 GLY B CA 1
ATOM 6249 C C . GLY B 1 291 ? 4.426 -16.422 -17.078 1 89.25 291 GLY B C 1
ATOM 6250 O O . GLY B 1 291 ? 5.059 -15.57 -17.719 1 89.25 291 GLY B O 1
ATOM 6251 N N . SER B 1 292 ? 4.949 -17.547 -16.891 1 94.38 292 SER B N 1
ATOM 6252 C CA . SER B 1 292 ? 6.027 -18.172 -17.641 1 94.38 292 SER B CA 1
ATOM 6253 C C . SER B 1 292 ? 5.922 -19.703 -17.578 1 94.38 292 SER B C 1
ATOM 6255 O O . SER B 1 292 ? 5.645 -20.266 -16.516 1 94.38 292 SER B O 1
ATOM 6257 N N . GLY B 1 293 ? 6.07 -20.297 -18.734 1 96.31 293 GLY B N 1
ATOM 6258 C CA . GLY B 1 293 ? 5.93 -21.734 -18.828 1 96.31 293 GLY B CA 1
ATOM 6259 C C . GLY B 1 293 ? 7.105 -22.406 -19.516 1 96.31 293 GLY B C 1
ATOM 6260 O O . GLY B 1 293 ? 6.949 -23.016 -20.578 1 96.31 293 GLY B O 1
ATOM 6261 N N . PRO B 1 294 ? 8.219 -22.328 -18.938 1 98.25 294 PRO B N 1
ATOM 6262 C CA . PRO B 1 294 ? 9.398 -22.984 -19.516 1 98.25 294 PRO B CA 1
ATOM 6263 C C . PRO B 1 294 ? 9.156 -24.438 -19.875 1 98.25 294 PRO B C 1
ATOM 6265 O O . PRO B 1 294 ? 8.367 -25.125 -19.203 1 98.25 294 PRO B O 1
ATOM 6268 N N . VAL B 1 295 ? 9.883 -24.875 -20.906 1 98.75 295 VAL B N 1
ATOM 6269 C CA . VAL B 1 295 ? 9.789 -26.25 -21.375 1 98.75 295 VAL B CA 1
ATOM 6270 C C . VAL B 1 295 ? 11.164 -26.891 -21.359 1 98.75 295 VAL B C 1
ATOM 6272 O O . VAL B 1 295 ? 12.125 -26.344 -21.906 1 98.75 295 VAL B O 1
ATOM 6275 N N . CYS B 1 296 ? 11.242 -28 -20.75 1 98.81 296 CYS B N 1
ATOM 6276 C CA . CYS B 1 296 ? 12.469 -28.797 -20.672 1 98.81 296 CYS B CA 1
ATOM 6277 C C . CYS B 1 296 ? 12.289 -30.141 -21.375 1 98.81 296 CYS B C 1
ATOM 6279 O O . CYS B 1 296 ? 11.188 -30.688 -21.391 1 98.81 296 CYS B O 1
ATOM 6281 N N . VAL B 1 297 ? 13.445 -30.656 -21.938 1 98.88 297 VAL B N 1
ATOM 6282 C CA . VAL B 1 297 ? 13.328 -31.891 -22.703 1 98.88 297 VAL B CA 1
ATOM 6283 C C . VAL B 1 297 ? 14.5 -32.812 -22.375 1 98.88 297 VAL B C 1
ATOM 6285 O O . VAL B 1 297 ? 15.57 -32.375 -21.984 1 98.88 297 VAL B O 1
ATOM 6288 N N . LYS B 1 298 ? 14.219 -34.031 -22.5 1 98.5 298 LYS B N 1
ATOM 6289 C CA . LYS B 1 298 ? 15.266 -35.031 -22.469 1 98.5 298 LYS B CA 1
ATOM 6290 C C . LYS B 1 298 ? 15.93 -35.188 -23.844 1 98.5 298 LYS B C 1
ATOM 6292 O O . LYS B 1 298 ? 15.344 -34.844 -24.859 1 98.5 298 LYS B O 1
ATOM 6297 N N . ARG B 1 299 ? 17.141 -35.719 -23.75 1 97.69 299 ARG B N 1
ATOM 6298 C CA . ARG B 1 299 ? 17.812 -36 -25.016 1 97.69 299 ARG B CA 1
ATOM 6299 C C . ARG B 1 299 ? 17.25 -37.25 -25.672 1 97.69 299 ARG B C 1
ATOM 6301 O O . ARG B 1 299 ? 17.672 -38.344 -25.375 1 97.69 299 ARG B O 1
ATOM 6308 N N . VAL B 1 300 ? 16.344 -37.094 -26.484 1 97.56 300 VAL B N 1
ATOM 6309 C CA . VAL B 1 300 ? 15.711 -38.125 -27.266 1 97.56 300 VAL B CA 1
ATOM 6310 C C . VAL B 1 300 ? 15.969 -37.906 -28.75 1 97.56 300 VAL B C 1
ATOM 6312 O O . VAL B 1 300 ? 15.719 -36.812 -29.266 1 97.56 300 VAL B O 1
ATOM 6315 N N . GLU B 1 301 ? 16.469 -38.906 -29.375 1 97.25 301 GLU B N 1
ATOM 6316 C CA . GLU B 1 301 ? 16.719 -38.781 -30.812 1 97.25 301 GLU B CA 1
ATOM 6317 C C . GLU B 1 301 ? 15.414 -38.812 -31.594 1 97.25 301 GLU B C 1
ATOM 6319 O O . GLU B 1 301 ? 14.562 -39.688 -31.359 1 97.25 301 GLU B O 1
ATOM 6324 N N . VAL B 1 302 ? 15.328 -37.938 -32.469 1 97.19 302 VAL B N 1
ATOM 6325 C CA . VAL B 1 302 ? 14.188 -37.875 -33.375 1 97.19 302 VAL B CA 1
ATOM 6326 C C . VAL B 1 302 ? 14.531 -38.625 -34.688 1 97.19 302 VAL B C 1
ATOM 6328 O O . VAL B 1 302 ? 14.086 -39.75 -34.906 1 97.19 302 VAL B O 1
ATOM 6331 N N . VAL B 1 303 ? 15.367 -38 -35.5 1 96.12 303 VAL B N 1
ATOM 6332 C CA . VAL B 1 303 ? 15.859 -38.594 -36.719 1 96.12 303 VAL B CA 1
ATOM 6333 C C . VAL B 1 303 ? 17.234 -38 -37.062 1 96.12 303 VAL B C 1
ATOM 6335 O O . VAL B 1 303 ? 17.469 -36.812 -36.906 1 96.12 303 VAL B O 1
ATOM 6338 N N . ASP B 1 304 ? 18.172 -38.875 -37.531 1 95.12 304 ASP B N 1
ATOM 6339 C CA . ASP B 1 304 ? 19.453 -38.5 -38.125 1 95.12 304 ASP B CA 1
ATOM 6340 C C . ASP B 1 304 ? 20.203 -37.469 -37.25 1 95.12 304 ASP B C 1
ATOM 6342 O O . ASP B 1 304 ? 20.609 -36.438 -37.75 1 95.12 304 ASP B O 1
ATOM 6346 N N . GLY B 1 305 ? 20.25 -37.656 -35.938 1 95.31 305 GLY B N 1
ATOM 6347 C CA . GLY B 1 305 ? 21.031 -36.812 -35.062 1 95.31 305 GLY B CA 1
ATOM 6348 C C . GLY B 1 305 ? 20.25 -35.656 -34.469 1 95.31 305 GLY B C 1
ATOM 6349 O O . GLY B 1 305 ? 20.719 -34.938 -33.594 1 95.31 305 GLY B O 1
ATOM 6350 N N . VAL B 1 306 ? 19.078 -35.406 -35 1 97.88 306 VAL B N 1
ATOM 6351 C CA . VAL B 1 306 ? 18.188 -34.406 -34.438 1 97.88 306 VAL B CA 1
ATOM 6352 C C . VAL B 1 306 ? 17.562 -34.906 -33.156 1 97.88 306 VAL B C 1
ATOM 6354 O O . VAL B 1 306 ? 17.125 -36.031 -33.062 1 97.88 306 VAL B O 1
ATOM 6357 N N . THR B 1 307 ? 17.594 -34.031 -32.156 1 98.31 307 THR B N 1
ATOM 6358 C CA . THR B 1 307 ? 17.031 -34.406 -30.875 1 98.31 307 THR B CA 1
ATOM 6359 C C . THR B 1 307 ? 15.859 -33.5 -30.5 1 98.31 307 THR B C 1
ATOM 6361 O O . THR B 1 307 ? 15.586 -32.5 -31.188 1 98.31 307 THR B O 1
ATOM 6364 N N . LEU B 1 308 ? 15.164 -33.812 -29.438 1 98.62 308 LEU B N 1
ATOM 6365 C CA . LEU B 1 308 ? 14.055 -33 -28.953 1 98.62 308 LEU B CA 1
ATOM 6366 C C . LEU B 1 308 ? 14.523 -31.578 -28.641 1 98.62 308 LEU B C 1
ATOM 6368 O O . LEU B 1 308 ? 13.742 -30.625 -28.719 1 98.62 308 LEU B O 1
ATOM 6372 N N . GLU B 1 309 ? 15.758 -31.406 -28.281 1 98.19 309 GLU B N 1
ATOM 6373 C CA . GLU B 1 309 ? 16.297 -30.062 -28.016 1 98.19 309 GLU B CA 1
ATOM 6374 C C . GLU B 1 309 ? 16.172 -29.172 -29.234 1 98.19 309 GLU B C 1
ATOM 6376 O O . GLU B 1 309 ? 15.898 -27.969 -29.109 1 98.19 309 GLU B O 1
ATOM 6381 N N . ASP B 1 310 ? 16.406 -29.766 -30.375 1 98 310 ASP B N 1
ATOM 6382 C CA . ASP B 1 310 ? 16.359 -29.016 -31.625 1 98 310 ASP B CA 1
ATOM 63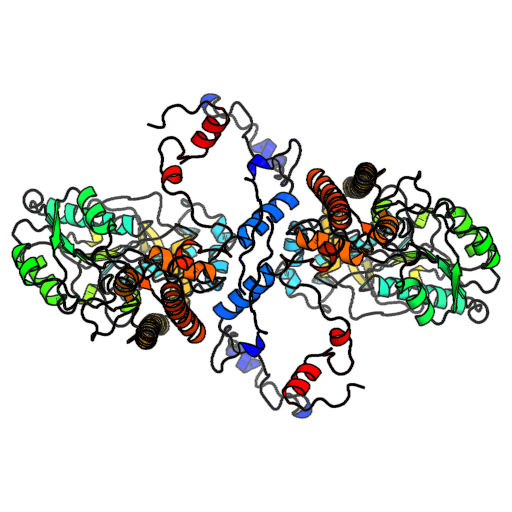83 C C . ASP B 1 310 ? 14.93 -28.594 -31.953 1 98 310 ASP B C 1
ATOM 6385 O O . ASP B 1 310 ? 14.727 -27.719 -32.812 1 98 310 ASP B O 1
ATOM 6389 N N . LEU B 1 311 ? 13.977 -29.203 -31.328 1 98.62 311 LEU B N 1
ATOM 6390 C CA . LEU B 1 311 ? 12.57 -28.922 -31.609 1 98.62 311 LEU B CA 1
ATOM 6391 C C . LEU B 1 311 ? 12.047 -27.828 -30.672 1 98.62 311 LEU B C 1
ATOM 6393 O O . LEU B 1 311 ? 10.969 -27.281 -30.906 1 98.62 311 LEU B O 1
ATOM 6397 N N . LEU B 1 312 ? 12.773 -27.438 -29.656 1 98.44 312 LEU B N 1
ATOM 6398 C CA . LEU B 1 312 ? 12.328 -26.453 -28.672 1 98.44 312 LEU B CA 1
ATOM 6399 C C . LEU B 1 312 ? 11.969 -25.141 -29.344 1 98.44 312 LEU B C 1
ATOM 6401 O O . LEU B 1 312 ? 12.664 -24.703 -30.266 1 98.44 312 LEU B O 1
ATOM 6405 N N . PRO B 1 313 ? 10.914 -24.562 -28.797 1 97.75 313 PRO B N 1
ATOM 6406 C CA . PRO B 1 313 ? 10.688 -23.188 -29.25 1 97.75 313 PRO B CA 1
ATOM 6407 C C . PRO B 1 313 ? 11.742 -22.203 -28.75 1 97.75 313 PRO B C 1
ATOM 6409 O O . PRO B 1 313 ? 12.492 -22.531 -27.828 1 97.75 313 PRO B O 1
ATOM 6412 N N . GLY B 1 314 ? 11.812 -21.078 -29.438 1 94.88 314 GLY B N 1
ATOM 6413 C CA . GLY B 1 314 ? 12.797 -20.094 -29.031 1 94.88 314 GLY B CA 1
ATOM 6414 C C . GLY B 1 314 ? 12.391 -18.672 -29.375 1 94.88 314 GLY B C 1
ATOM 6415 O O . GLY B 1 314 ? 11.25 -18.422 -29.75 1 94.88 314 GLY B O 1
ATOM 6416 N N . PRO B 1 315 ? 13.273 -17.703 -29.109 1 95.38 315 PRO B N 1
ATOM 6417 C CA . PRO B 1 315 ? 14.719 -17.906 -28.953 1 95.38 315 PRO B CA 1
ATOM 6418 C C . PRO B 1 315 ? 15.086 -18.406 -27.547 1 95.38 315 PRO B C 1
ATOM 6420 O O . PRO B 1 315 ? 14.234 -18.422 -26.656 1 95.38 315 PRO B O 1
ATOM 6423 N N . ARG B 1 316 ? 16.375 -18.891 -27.406 1 96.44 316 ARG B N 1
ATOM 6424 C CA . ARG B 1 316 ? 16.969 -19.312 -26.156 1 96.44 316 ARG B CA 1
ATOM 6425 C C . ARG B 1 316 ? 18.281 -18.578 -25.891 1 96.44 316 ARG B C 1
ATOM 6427 O O . ARG B 1 316 ? 18.906 -18.078 -26.812 1 96.44 316 ARG B O 1
ATOM 6434 N N . VAL B 1 317 ? 18.625 -18.469 -24.672 1 97.25 317 VAL B N 1
ATOM 6435 C CA . VAL B 1 317 ? 19.906 -17.875 -24.328 1 97.25 317 VAL B CA 1
ATOM 6436 C C . VAL B 1 317 ? 20.969 -18.969 -24.188 1 97.25 317 VAL B C 1
ATOM 6438 O O . VAL B 1 317 ? 20.75 -19.984 -23.516 1 97.25 317 VAL B O 1
ATOM 6441 N N . VAL B 1 318 ? 22.062 -18.75 -24.828 1 96.81 318 VAL B N 1
ATOM 6442 C CA . VAL B 1 318 ? 23.172 -19.688 -24.781 1 96.81 318 VAL B CA 1
ATOM 6443 C C . VAL B 1 318 ? 24.453 -18.953 -24.375 1 96.81 318 VAL B C 1
ATOM 6445 O O . VAL B 1 318 ? 24.531 -17.734 -24.469 1 96.81 318 VAL B O 1
ATOM 6448 N N . TYR B 1 319 ? 25.328 -19.703 -23.812 1 97.06 319 TYR B N 1
ATOM 6449 C CA . TYR B 1 319 ? 26.641 -19.156 -23.5 1 97.06 319 TYR B CA 1
ATOM 6450 C C . TYR B 1 319 ? 27.641 -19.484 -24.609 1 97.06 319 TYR B C 1
ATOM 6452 O O . TYR B 1 319 ? 27.922 -20.656 -24.875 1 97.06 319 TYR B O 1
ATOM 6460 N N . SER B 1 320 ? 28.156 -18.453 -25.25 1 95.69 320 SER B N 1
ATOM 6461 C CA . SER B 1 320 ? 29.203 -18.625 -26.266 1 95.69 320 SER B CA 1
ATOM 6462 C C . SER B 1 320 ? 30.594 -18.641 -25.625 1 95.69 320 SER B C 1
ATOM 6464 O O . SER B 1 320 ? 31.156 -17.594 -25.312 1 95.69 320 SER B O 1
ATOM 6466 N N . ARG B 1 321 ? 31.109 -19.781 -25.594 1 94.12 321 ARG B N 1
ATOM 6467 C CA . ARG B 1 321 ? 32.438 -19.906 -25 1 94.12 321 ARG B CA 1
ATOM 6468 C C . ARG B 1 321 ? 33.5 -19.156 -25.828 1 94.12 321 ARG B C 1
ATOM 6470 O O . ARG B 1 321 ? 34.438 -18.594 -25.266 1 94.12 321 ARG B O 1
ATOM 6477 N N . GLU B 1 322 ? 33.406 -19.203 -27.062 1 94.31 322 GLU B N 1
ATOM 6478 C CA . GLU B 1 322 ? 34.312 -18.531 -27.969 1 94.31 322 GLU B CA 1
ATOM 6479 C C . GLU B 1 322 ? 34.344 -17.031 -27.703 1 94.31 322 GLU B C 1
ATOM 6481 O O . GLU B 1 322 ? 35.438 -16.422 -27.688 1 94.31 322 GLU B O 1
ATOM 6486 N N . GLU B 1 323 ? 33.25 -16.516 -27.391 1 94.44 323 GLU B N 1
ATOM 6487 C CA . GLU B 1 323 ? 33.156 -15.07 -27.188 1 94.44 323 GLU B CA 1
ATOM 6488 C C . GLU B 1 323 ? 33.188 -14.719 -25.703 1 94.44 323 GLU B C 1
ATOM 6490 O O . GLU B 1 323 ? 33.406 -13.562 -25.344 1 94.44 323 GLU B O 1
ATOM 6495 N N . GLY B 1 324 ? 32.906 -15.672 -24.906 1 96.12 324 GLY B N 1
ATOM 6496 C CA . GLY B 1 324 ? 32.75 -15.414 -23.484 1 96.12 324 GLY B CA 1
ATOM 6497 C C . GLY B 1 324 ? 31.531 -14.578 -23.141 1 96.12 324 GLY B C 1
ATOM 6498 O O . GLY B 1 324 ? 31.578 -13.734 -22.25 1 96.12 324 GLY B O 1
ATOM 6499 N N . LEU B 1 325 ? 30.469 -14.672 -24 1 97 325 LEU B N 1
ATOM 6500 C CA . LEU B 1 325 ? 29.266 -13.859 -23.859 1 97 325 LEU B CA 1
ATOM 6501 C C . LEU B 1 325 ? 28.016 -14.734 -23.906 1 97 325 LEU B C 1
ATOM 6503 O O . LEU B 1 325 ? 28.047 -15.828 -24.469 1 97 325 LEU B O 1
ATOM 6507 N N . TYR B 1 326 ? 27.047 -14.242 -23.234 1 97.69 326 TYR B N 1
ATOM 6508 C CA . TYR B 1 326 ? 25.703 -14.805 -23.422 1 97.69 326 TYR B CA 1
ATOM 6509 C C . TYR B 1 326 ? 25.031 -14.211 -24.656 1 97.69 326 TYR B C 1
ATOM 6511 O O . TYR B 1 326 ? 25.109 -13.008 -24.891 1 97.69 326 TYR B O 1
ATOM 6519 N N . ARG B 1 327 ? 24.438 -15.125 -25.422 1 95.88 327 ARG B N 1
ATOM 6520 C CA . ARG B 1 327 ? 23.812 -14.711 -26.672 1 95.88 327 ARG B CA 1
ATOM 6521 C C . ARG B 1 327 ? 22.391 -15.242 -26.781 1 95.88 327 ARG B C 1
ATOM 6523 O O . ARG B 1 327 ? 22.094 -16.328 -26.281 1 95.88 327 ARG B O 1
ATOM 6530 N N . VAL B 1 328 ? 21.594 -14.445 -27.438 1 95.38 328 VAL B N 1
ATOM 6531 C CA . VAL B 1 328 ? 20.266 -14.914 -27.797 1 95.38 328 VAL B CA 1
ATOM 6532 C C . VAL B 1 328 ? 20.312 -15.656 -29.125 1 95.38 328 VAL B C 1
ATOM 6534 O O . VAL B 1 328 ? 20.703 -15.094 -30.141 1 95.38 328 VAL B O 1
ATOM 6537 N N . ARG B 1 329 ? 19.906 -16.875 -29.125 1 94.12 329 ARG B N 1
ATOM 6538 C CA . ARG B 1 329 ? 19.922 -17.703 -30.328 1 94.12 329 ARG B CA 1
ATOM 6539 C C . ARG B 1 329 ? 18.516 -17.906 -30.875 1 94.12 329 ARG B C 1
ATOM 6541 O O . ARG B 1 329 ? 17.641 -18.422 -30.172 1 94.12 329 ARG B O 1
ATOM 6548 N N . PRO B 1 330 ? 18.328 -17.641 -32.062 1 94 330 PRO B N 1
ATOM 6549 C CA . PRO B 1 330 ? 17.016 -17.875 -32.656 1 94 330 PRO B CA 1
ATOM 6550 C C . PRO B 1 330 ? 16.703 -19.359 -32.844 1 94 330 PRO B C 1
ATOM 6552 O O . PRO B 1 330 ? 17.625 -20.203 -32.781 1 94 330 PRO B O 1
ATOM 6555 N N . PRO B 1 331 ? 15.414 -19.672 -33 1 94.62 331 PRO B N 1
ATOM 6556 C CA . PRO B 1 331 ? 15.07 -21.078 -33.25 1 94.62 331 PRO B CA 1
ATOM 6557 C C . PRO B 1 331 ? 15.719 -21.641 -34.5 1 94.62 331 PRO B C 1
ATOM 6559 O O . PRO B 1 331 ? 15.828 -20.938 -35.5 1 94.62 331 PRO B O 1
ATOM 6562 N N . GLY B 1 332 ? 16.094 -22.875 -34.469 1 93.94 332 GLY B N 1
ATOM 6563 C CA . GLY B 1 332 ? 16.688 -23.547 -35.625 1 93.94 332 GLY B CA 1
ATOM 6564 C C . GLY B 1 332 ? 15.672 -24.078 -36.594 1 93.94 332 GLY B C 1
ATOM 6565 O O . GLY B 1 332 ? 14.469 -23.859 -36.438 1 93.94 332 GLY B O 1
ATOM 6566 N N . ARG B 1 333 ? 16.172 -24.812 -37.594 1 94.75 333 ARG B N 1
ATOM 6567 C CA . ARG B 1 333 ? 15.383 -25.297 -38.719 1 94.75 333 ARG B CA 1
ATOM 6568 C C . ARG B 1 333 ? 14.32 -26.297 -38.25 1 94.75 333 ARG B C 1
ATOM 6570 O O . ARG B 1 333 ? 13.242 -26.375 -38.812 1 94.75 333 ARG B O 1
ATOM 6577 N N . TRP B 1 334 ? 14.609 -27.031 -37.188 1 96.81 334 TRP B N 1
ATOM 6578 C CA . TRP B 1 334 ? 13.727 -28.109 -36.781 1 96.81 334 TRP B CA 1
ATOM 6579 C C . TRP B 1 334 ? 12.789 -27.672 -35.656 1 96.81 334 TRP B C 1
ATOM 6581 O O . TRP B 1 334 ? 11.891 -28.406 -35.25 1 96.81 334 TRP B O 1
ATOM 6591 N N . SER B 1 335 ? 13.062 -26.469 -35.188 1 97.88 335 SER B N 1
ATOM 6592 C CA . SER B 1 335 ? 12.297 -25.938 -34.062 1 97.88 335 SER B CA 1
ATOM 6593 C C . SER B 1 335 ? 10.82 -25.781 -34.438 1 97.88 335 SER B C 1
ATOM 6595 O O . SER B 1 335 ? 10.477 -25.641 -35.594 1 97.88 335 SER B O 1
ATOM 6597 N N . VAL B 1 336 ? 10.023 -25.844 -33.375 1 97.5 336 VAL B N 1
ATOM 6598 C CA . VAL B 1 336 ? 8.602 -25.594 -33.594 1 97.5 336 VAL B CA 1
ATOM 6599 C C . VAL B 1 336 ? 8.352 -24.094 -33.719 1 97.5 336 VAL B C 1
ATOM 6601 O O . VAL B 1 336 ? 7.211 -23.656 -33.875 1 97.5 336 VAL B O 1
ATOM 6604 N N . GLY B 1 337 ? 9.359 -23.312 -33.562 1 95.12 337 GLY B N 1
ATOM 6605 C CA . GLY B 1 337 ? 9.305 -21.906 -33.906 1 95.12 337 GLY B CA 1
ATOM 6606 C C . GLY B 1 337 ? 9.039 -21.016 -32.688 1 95.12 337 GLY B C 1
ATOM 6607 O O . GLY B 1 337 ? 9.445 -21.344 -31.578 1 95.12 337 GLY B O 1
ATOM 6608 N N . ARG B 1 338 ? 8.461 -19.812 -33 1 94.38 338 ARG B N 1
ATOM 6609 C CA . ARG B 1 338 ? 8.164 -18.812 -31.969 1 94.38 338 ARG B CA 1
ATOM 6610 C C . ARG B 1 338 ? 6.707 -18.891 -31.516 1 94.38 338 ARG B C 1
ATOM 6612 O O . ARG B 1 338 ? 5.805 -19.031 -32.344 1 94.38 338 ARG B O 1
ATOM 6619 N N . LEU B 1 339 ? 6.602 -18.859 -30.25 1 94.19 339 LEU B N 1
ATOM 6620 C CA . LEU B 1 339 ? 5.25 -18.828 -29.688 1 94.19 339 LEU B CA 1
ATOM 6621 C C . LEU B 1 339 ? 4.875 -17.438 -29.219 1 94.19 339 LEU B C 1
ATOM 6623 O O . LEU B 1 339 ? 3.713 -17.172 -28.891 1 94.19 339 LEU B O 1
ATOM 6627 N N . ARG B 1 340 ? 5.789 -16.547 -29.094 1 91.5 340 ARG B N 1
ATOM 6628 C CA . ARG B 1 340 ? 5.602 -15.156 -28.688 1 91.5 340 ARG B CA 1
ATOM 6629 C C . ARG B 1 340 ? 6.703 -14.266 -29.25 1 91.5 340 ARG B C 1
ATOM 6631 O O . ARG B 1 340 ? 7.66 -14.758 -29.844 1 91.5 340 ARG B O 1
ATOM 6638 N N . ALA B 1 341 ? 6.383 -13 -28.875 1 88.06 341 ALA B N 1
ATOM 6639 C CA . ALA B 1 341 ? 7.41 -12.039 -29.266 1 88.06 341 ALA B CA 1
ATOM 6640 C C . ALA B 1 341 ? 8.57 -12.039 -28.281 1 88.06 341 ALA B C 1
ATOM 6642 O O . ALA B 1 341 ? 8.391 -12.328 -27.094 1 88.06 341 ALA B O 1
ATOM 6643 N N . TRP B 1 342 ? 9.766 -12.031 -28.766 1 88.12 342 TRP B N 1
ATOM 6644 C CA . TRP B 1 342 ? 10.992 -11.789 -28.016 1 88.12 342 TRP B CA 1
ATOM 6645 C C . TRP B 1 342 ? 11.398 -13.023 -27.219 1 88.12 342 TRP B C 1
ATOM 6647 O O . TRP B 1 342 ? 10.938 -14.133 -27.5 1 88.12 342 TRP B O 1
ATOM 6657 N N . ILE B 1 343 ? 12.258 -12.891 -26.203 1 90.88 343 ILE B N 1
ATOM 6658 C CA . ILE B 1 343 ? 12.984 -14.008 -25.609 1 90.88 343 ILE B CA 1
ATOM 6659 C C . ILE B 1 343 ? 12.109 -14.695 -24.562 1 90.88 343 ILE B C 1
ATOM 6661 O O . ILE B 1 343 ? 12.023 -15.922 -24.531 1 90.88 343 ILE B O 1
ATOM 6665 N N . ALA B 1 344 ? 11.477 -13.93 -23.656 1 91.69 344 ALA B N 1
ATOM 6666 C CA . ALA B 1 344 ? 10.75 -14.469 -22.516 1 91.69 344 ALA B CA 1
ATOM 6667 C C . ALA B 1 344 ? 9.945 -13.375 -21.812 1 91.69 344 ALA B C 1
ATOM 6669 O O . ALA B 1 344 ? 10.008 -12.203 -22.203 1 91.69 344 ALA B O 1
ATOM 6670 N N . ASN B 1 345 ? 9.055 -13.828 -20.922 1 91 345 ASN B N 1
ATOM 6671 C CA . ASN B 1 345 ? 8.594 -12.875 -19.906 1 91 345 ASN B CA 1
ATOM 6672 C C . ASN B 1 345 ? 9.695 -12.57 -18.891 1 91 345 ASN B C 1
ATOM 6674 O O . ASN B 1 345 ? 9.742 -13.188 -17.828 1 91 345 ASN B O 1
ATOM 6678 N N . THR B 1 346 ? 10.461 -11.594 -19.234 1 91.44 346 THR B N 1
ATOM 6679 C CA . THR B 1 346 ? 11.75 -11.375 -18.578 1 91.44 346 THR B CA 1
ATOM 6680 C C . THR B 1 346 ? 11.562 -11.102 -17.094 1 91.44 346 THR B C 1
ATOM 6682 O O . THR B 1 346 ? 12.312 -11.625 -16.266 1 91.44 346 THR B O 1
ATOM 6685 N N . LEU B 1 347 ? 10.594 -10.367 -16.719 1 89.62 347 LEU B N 1
ATOM 6686 C CA . LEU B 1 347 ? 10.375 -10.039 -15.32 1 89.62 347 LEU B CA 1
ATOM 6687 C C . LEU B 1 347 ? 10.047 -11.297 -14.516 1 89.62 347 LEU B C 1
ATOM 6689 O O . LEU B 1 347 ? 10.516 -11.453 -13.391 1 89.62 347 LEU B O 1
ATOM 6693 N N . ALA B 1 348 ? 9.258 -12.117 -15.102 1 92 348 ALA B N 1
ATOM 6694 C CA . ALA B 1 348 ? 8.906 -13.367 -14.43 1 92 348 ALA B CA 1
ATOM 6695 C C . ALA B 1 348 ? 10.133 -14.258 -14.25 1 92 348 ALA B C 1
ATOM 6697 O O . ALA B 1 348 ? 10.32 -14.859 -13.188 1 92 348 ALA B O 1
ATOM 6698 N N . VAL B 1 349 ? 10.945 -14.273 -15.25 1 94.62 349 VAL B N 1
ATOM 6699 C CA . VAL B 1 349 ? 12.148 -15.102 -15.203 1 94.62 349 VAL B CA 1
ATOM 6700 C C . VAL B 1 349 ? 13.117 -14.555 -14.156 1 94.62 349 VAL B C 1
ATOM 6702 O O . VAL B 1 349 ? 13.719 -15.312 -13.398 1 94.62 349 VAL B O 1
ATOM 6705 N N . LEU B 1 350 ? 13.227 -13.266 -14.102 1 92.94 350 LEU B N 1
ATOM 6706 C CA . LEU B 1 350 ? 14.117 -12.648 -13.125 1 92.94 350 LEU B CA 1
ATOM 6707 C C . LEU B 1 350 ? 13.609 -12.883 -11.703 1 92.94 350 LEU B C 1
ATOM 6709 O O . LEU B 1 350 ? 14.406 -13.039 -10.773 1 92.94 350 LEU B O 1
ATOM 6713 N N . TRP B 1 351 ? 12.336 -12.875 -11.562 1 92.75 351 TRP B N 1
ATOM 6714 C CA . TRP B 1 351 ? 11.75 -13.195 -10.266 1 92.75 351 TRP B CA 1
ATOM 6715 C C . TRP B 1 351 ? 12.109 -14.609 -9.828 1 92.75 351 TRP B C 1
ATOM 6717 O O . TRP B 1 351 ? 12.523 -14.828 -8.688 1 92.75 351 TRP B O 1
ATOM 6727 N N . ALA B 1 352 ? 11.938 -15.461 -10.703 1 95 352 ALA B N 1
ATOM 6728 C CA . ALA B 1 352 ? 12.273 -16.859 -10.422 1 95 352 ALA B CA 1
ATOM 6729 C C . ALA B 1 352 ? 13.766 -17.016 -10.148 1 95 352 ALA B C 1
ATOM 6731 O O . ALA B 1 352 ? 14.164 -17.812 -9.297 1 95 352 ALA B O 1
ATOM 6732 N N . TYR B 1 353 ? 14.547 -16.266 -10.891 1 95.81 353 TYR B N 1
ATOM 6733 C CA . TYR B 1 353 ? 15.992 -16.25 -10.672 1 95.81 353 TYR B CA 1
ATOM 6734 C C . TYR B 1 353 ? 16.312 -15.898 -9.227 1 95.81 353 TYR B C 1
ATOM 6736 O O . TYR B 1 353 ? 17.078 -16.609 -8.562 1 95.81 353 TYR B O 1
ATOM 6744 N N . ALA B 1 354 ? 15.734 -14.844 -8.766 1 93.5 354 ALA B N 1
ATOM 6745 C CA . ALA B 1 354 ? 15.977 -14.383 -7.402 1 93.5 354 ALA B CA 1
ATOM 6746 C C . ALA B 1 354 ? 15.5 -15.406 -6.383 1 93.5 354 ALA B C 1
ATOM 6748 O O . ALA B 1 354 ? 16.172 -15.656 -5.383 1 93.5 354 ALA B O 1
ATOM 6749 N N . TYR B 1 355 ? 14.438 -15.984 -6.574 1 93.81 355 TYR B N 1
ATOM 6750 C CA . TYR B 1 355 ? 13.867 -16.969 -5.672 1 93.81 355 TYR B CA 1
ATOM 6751 C C . TYR B 1 355 ? 14.758 -18.203 -5.57 1 93.81 355 TYR B C 1
ATOM 6753 O O . TYR B 1 355 ? 15.117 -18.625 -4.469 1 93.81 355 TYR B O 1
ATOM 6761 N N . ILE B 1 356 ? 15.125 -18.766 -6.727 1 96 356 ILE B N 1
ATOM 6762 C CA . ILE B 1 356 ? 15.938 -19.984 -6.754 1 96 356 ILE B CA 1
ATOM 6763 C C . ILE B 1 356 ? 17.297 -19.703 -6.117 1 96 356 ILE B C 1
ATOM 6765 O O . ILE B 1 356 ? 17.812 -20.531 -5.352 1 96 356 ILE B O 1
ATOM 6769 N N . LEU B 1 357 ? 17.797 -18.578 -6.465 1 92.94 357 LEU B N 1
ATOM 6770 C CA . LEU B 1 357 ? 19.078 -18.203 -5.895 1 92.94 357 LEU B CA 1
ATOM 6771 C C . LEU B 1 357 ? 19 -18.094 -4.375 1 92.94 357 LEU B C 1
ATOM 6773 O O . LEU B 1 357 ? 19.891 -18.547 -3.664 1 92.94 357 LEU B O 1
ATOM 6777 N N . ALA B 1 358 ? 17.938 -17.516 -3.885 1 88.31 358 ALA B N 1
ATOM 6778 C CA . ALA B 1 358 ? 17.734 -17.328 -2.449 1 88.31 358 ALA B CA 1
ATOM 6779 C C . ALA B 1 358 ? 17.531 -18.672 -1.749 1 88.31 358 ALA B C 1
ATOM 6781 O O . ALA B 1 358 ? 18.031 -18.891 -0.646 1 88.31 358 ALA B O 1
ATOM 6782 N N . MET B 1 359 ? 16.875 -19.562 -2.352 1 91.25 359 MET B N 1
ATOM 6783 C CA . MET B 1 359 ? 16.5 -20.812 -1.715 1 91.25 359 MET B CA 1
ATOM 6784 C C . MET B 1 359 ? 17.609 -21.844 -1.837 1 91.25 359 MET B C 1
ATOM 6786 O O . MET B 1 359 ? 17.891 -22.578 -0.885 1 91.25 359 MET B O 1
ATOM 6790 N N . GLY B 1 360 ? 18.234 -21.891 -3.045 1 93.5 360 GLY B N 1
ATOM 6791 C CA . GLY B 1 360 ? 19.172 -22.969 -3.316 1 93.5 360 GLY B CA 1
ATOM 6792 C C . GLY B 1 360 ? 18.516 -24.328 -3.355 1 93.5 360 GLY B C 1
ATOM 6793 O O . GLY B 1 360 ? 17.312 -24.453 -3.176 1 93.5 360 GLY B O 1
ATOM 6794 N N . PRO B 1 361 ? 19.281 -25.344 -3.584 1 95.38 361 PRO B N 1
ATOM 6795 C CA . PRO B 1 361 ? 18.703 -26.688 -3.656 1 95.38 361 PRO B CA 1
ATOM 6796 C C . PRO B 1 361 ? 18.109 -27.141 -2.33 1 95.38 361 PRO B C 1
ATOM 6798 O O . PRO B 1 361 ? 17.062 -27.797 -2.316 1 95.38 361 PRO B O 1
ATOM 6801 N N . GLN B 1 362 ? 18.75 -26.797 -1.255 1 95.69 362 GLN B N 1
ATOM 6802 C CA . GLN B 1 362 ? 18.25 -27.188 0.056 1 95.69 362 GLN B CA 1
ATOM 6803 C C . GLN B 1 362 ? 16.938 -26.469 0.381 1 95.69 362 GLN B C 1
ATOM 6805 O O . GLN B 1 362 ? 16 -27.094 0.9 1 95.69 362 GLN B O 1
ATOM 6810 N N . GLY B 1 363 ? 16.938 -25.219 0.028 1 94.56 363 GLY B N 1
ATOM 6811 C CA . GLY B 1 363 ? 15.727 -24.438 0.281 1 94.56 363 GLY B CA 1
ATOM 6812 C C . GLY B 1 363 ? 14.539 -24.906 -0.542 1 94.56 363 GLY B C 1
ATOM 6813 O O . GLY B 1 363 ? 13.422 -24.984 -0.036 1 94.56 363 GLY B O 1
ATOM 6814 N N . LEU B 1 364 ? 14.781 -25.188 -1.771 1 96.19 364 LEU B N 1
ATOM 6815 C CA . LEU B 1 364 ? 13.711 -25.672 -2.643 1 96.19 364 LEU B CA 1
ATOM 6816 C C . LEU B 1 364 ? 13.156 -27 -2.145 1 96.19 364 LEU B C 1
ATOM 6818 O O . LEU B 1 364 ? 11.938 -27.203 -2.127 1 96.19 364 LEU B O 1
ATOM 6822 N N . ARG B 1 365 ? 14.039 -27.859 -1.732 1 97.38 365 ARG B N 1
ATOM 6823 C CA . ARG B 1 365 ? 13.617 -29.141 -1.172 1 97.38 365 ARG B CA 1
ATOM 6824 C C . ARG B 1 365 ? 12.758 -28.922 0.075 1 97.38 365 ARG B C 1
ATOM 6826 O O . ARG B 1 365 ? 11.695 -29.531 0.214 1 97.38 365 ARG B O 1
ATOM 6833 N N . LEU B 1 366 ? 13.195 -28.094 0.909 1 96.12 366 LEU B N 1
ATOM 6834 C CA . LEU B 1 366 ? 12.484 -27.828 2.152 1 96.12 366 LEU B CA 1
ATOM 6835 C C . LEU B 1 366 ? 11.117 -27.203 1.869 1 96.12 366 LEU B C 1
ATOM 6837 O O . LEU B 1 366 ? 10.141 -27.5 2.562 1 96.12 366 LEU B O 1
ATOM 6841 N N . ALA B 1 367 ? 11.086 -26.359 0.911 1 94.69 367 ALA B N 1
ATOM 6842 C CA . ALA B 1 367 ? 9.812 -25.734 0.545 1 94.69 367 ALA B CA 1
ATOM 6843 C C . ALA B 1 367 ? 8.781 -26.797 0.168 1 94.69 367 ALA B C 1
ATOM 6845 O O . ALA B 1 367 ? 7.633 -26.734 0.614 1 94.69 367 ALA B O 1
ATOM 6846 N N . GLY B 1 368 ? 9.195 -27.703 -0.663 1 95.81 368 GLY B N 1
ATOM 6847 C CA . GLY B 1 368 ? 8.312 -28.797 -1.03 1 95.81 368 GLY B CA 1
ATOM 6848 C C . GLY B 1 368 ? 7.922 -29.672 0.146 1 95.81 368 GLY B C 1
ATOM 6849 O O . GLY B 1 368 ? 6.746 -29.984 0.329 1 95.81 368 GLY B O 1
ATOM 6850 N N . GLU B 1 369 ? 8.867 -29.984 0.986 1 97.56 369 GLU B N 1
ATOM 6851 C CA . GLU B 1 369 ? 8.641 -30.859 2.133 1 97.56 369 GLU B CA 1
ATOM 6852 C C . GLU B 1 369 ? 7.672 -30.234 3.127 1 97.56 369 GLU B C 1
ATOM 6854 O O . GLU B 1 369 ? 6.77 -30.906 3.633 1 97.56 369 GLU B O 1
ATOM 6859 N N . VAL B 1 370 ? 7.859 -29.031 3.375 1 96.75 370 VAL B N 1
ATOM 6860 C CA . VAL B 1 370 ? 7.012 -28.344 4.344 1 96.75 370 VAL B CA 1
ATOM 6861 C C . VAL B 1 370 ? 5.59 -28.234 3.801 1 96.75 370 VAL B C 1
ATOM 6863 O O . VAL B 1 370 ? 4.621 -28.375 4.547 1 96.75 370 VAL B O 1
ATOM 6866 N N . SER B 1 371 ? 5.492 -27.938 2.551 1 96.56 371 SER B N 1
ATOM 6867 C CA . SER B 1 371 ? 4.164 -27.891 1.948 1 96.56 371 SER B CA 1
ATOM 6868 C C . SER B 1 371 ? 3.434 -29.219 2.105 1 96.56 371 SER B C 1
ATOM 6870 O O . SER B 1 371 ? 2.23 -29.25 2.375 1 96.56 371 SER B O 1
ATOM 6872 N N . VAL B 1 372 ? 4.16 -30.297 1.913 1 97.62 372 VAL B N 1
ATOM 6873 C CA . VAL B 1 372 ? 3.59 -31.641 2.059 1 97.62 372 VAL B CA 1
ATOM 6874 C C . VAL B 1 372 ? 3.162 -31.859 3.506 1 97.62 372 VAL B C 1
ATOM 6876 O O . VAL B 1 372 ? 2.059 -32.344 3.766 1 97.62 372 VAL B O 1
ATOM 6879 N N . VAL B 1 373 ? 3.99 -31.453 4.391 1 98.06 373 VAL B N 1
ATOM 6880 C CA . VAL B 1 373 ? 3.682 -31.594 5.809 1 98.06 373 VAL B CA 1
ATOM 6881 C C . VAL B 1 373 ? 2.449 -30.766 6.156 1 98.06 373 VAL B C 1
ATOM 6883 O O . VAL B 1 373 ? 1.543 -31.25 6.84 1 98.06 373 VAL B O 1
ATOM 6886 N N . ASN B 1 374 ? 2.422 -29.547 5.707 1 97.88 374 ASN B N 1
ATOM 6887 C CA . ASN B 1 374 ? 1.3 -28.641 5.965 1 97.88 374 ASN B CA 1
ATOM 6888 C C . ASN B 1 374 ? -0.012 -29.234 5.449 1 97.88 374 ASN B C 1
ATOM 6890 O O . ASN B 1 374 ? -1.028 -29.188 6.145 1 97.88 374 ASN B O 1
ATOM 6894 N N . THR B 1 375 ? 0.042 -29.734 4.273 1 97.56 375 THR B N 1
ATOM 6895 C CA . THR B 1 375 ? -1.147 -30.312 3.66 1 97.56 375 THR B CA 1
ATOM 6896 C C . THR B 1 375 ? -1.65 -31.5 4.473 1 97.56 375 THR B C 1
ATOM 6898 O O . THR B 1 375 ? -2.846 -31.609 4.762 1 97.56 375 THR B O 1
ATOM 6901 N N . ASN B 1 376 ? -0.787 -32.344 4.855 1 98.38 376 ASN B N 1
ATOM 6902 C CA . ASN B 1 376 ? -1.194 -33.531 5.609 1 98.38 376 ASN B CA 1
ATOM 6903 C C . ASN B 1 376 ? -1.594 -33.188 7.039 1 98.38 376 ASN B C 1
ATOM 6905 O O . ASN B 1 376 ? -2.449 -33.844 7.629 1 98.38 376 ASN B O 1
ATOM 6909 N N . TYR B 1 377 ? -0.955 -32.156 7.613 1 98.5 377 TYR B N 1
ATOM 6910 C CA . TYR B 1 377 ? -1.422 -31.625 8.891 1 98.5 377 TYR B CA 1
ATOM 6911 C C . TYR B 1 377 ? -2.865 -31.156 8.789 1 98.5 377 TYR B C 1
ATOM 6913 O O . TYR B 1 377 ? -3.689 -31.453 9.656 1 98.5 377 TYR B O 1
ATOM 6921 N N . PHE B 1 378 ? -3.17 -30.453 7.816 1 98.31 378 PHE B N 1
ATOM 6922 C CA . PHE B 1 378 ? -4.523 -29.969 7.562 1 98.31 378 PHE B CA 1
ATOM 6923 C C . PHE B 1 378 ? -5.496 -31.141 7.445 1 98.31 378 PHE B C 1
ATOM 6925 O O . PHE B 1 378 ? -6.59 -31.109 8.008 1 98.31 378 PHE B O 1
ATOM 6932 N N . ILE B 1 379 ? -5.109 -32.156 6.664 1 98.38 379 ILE B N 1
ATOM 6933 C CA . ILE B 1 379 ? -5.934 -33.344 6.504 1 98.38 379 ILE B CA 1
ATOM 6934 C C . ILE B 1 379 ? -6.242 -33.969 7.871 1 98.38 379 ILE B C 1
ATOM 6936 O O . ILE B 1 379 ? -7.383 -34.344 8.148 1 98.38 379 ILE B O 1
ATOM 6940 N N . ARG B 1 380 ? -5.234 -34 8.672 1 98.31 380 ARG B N 1
ATOM 6941 C CA . ARG B 1 380 ? -5.41 -34.562 10.008 1 98.31 380 ARG B CA 1
ATOM 6942 C C . ARG B 1 380 ? -6.402 -33.719 10.82 1 98.31 380 ARG B C 1
ATOM 6944 O O . ARG B 1 380 ? -7.211 -34.281 11.57 1 98.31 380 ARG B O 1
ATOM 6951 N N . LEU B 1 381 ? -6.34 -32.438 10.711 1 98.56 381 LEU B N 1
ATOM 6952 C CA . LEU B 1 381 ? -7.258 -31.562 11.422 1 98.56 381 LEU B CA 1
ATOM 6953 C C . LEU B 1 381 ? -8.695 -31.812 10.977 1 98.56 381 LEU B C 1
ATOM 6955 O O . LEU B 1 381 ? -9.633 -31.672 11.773 1 98.56 381 LEU B O 1
ATOM 6959 N N . MET B 1 382 ? -8.93 -32.188 9.75 1 98.38 382 MET B N 1
ATOM 6960 C CA . MET B 1 382 ? -10.266 -32.312 9.172 1 98.38 382 MET B CA 1
ATOM 6961 C C . MET B 1 382 ? -10.797 -33.719 9.281 1 98.38 382 MET B C 1
ATOM 6963 O O . MET B 1 382 ? -11.977 -33.969 9.047 1 98.38 382 MET B O 1
ATOM 6967 N N . GLU B 1 383 ? -9.922 -34.625 9.641 1 96.69 383 GLU B N 1
ATOM 6968 C CA . GLU B 1 383 ? -10.258 -36.062 9.664 1 96.69 383 GLU B CA 1
ATOM 6969 C C . GLU B 1 383 ? -11.453 -36.312 10.578 1 96.69 383 GLU B C 1
ATOM 6971 O O . GLU B 1 383 ? -11.508 -35.812 11.703 1 96.69 383 GLU B O 1
ATOM 6976 N N . GLY B 1 384 ? -12.391 -37.062 10.055 1 95.38 384 GLY B N 1
ATOM 6977 C CA . GLY B 1 384 ? -13.5 -37.531 10.867 1 95.38 384 GLY B CA 1
ATOM 6978 C C . GLY B 1 384 ? -14.656 -36.562 10.922 1 95.38 384 GLY B C 1
ATOM 6979 O O . GLY B 1 384 ? -15.719 -36.875 11.469 1 95.38 384 GLY B O 1
ATOM 6980 N N . HIS B 1 385 ? -14.469 -35.375 10.383 1 97.62 385 HIS B N 1
ATOM 6981 C CA . HIS B 1 385 ? -15.57 -34.438 10.414 1 97.62 385 HIS B CA 1
ATOM 6982 C C . HIS B 1 385 ? -16.703 -34.875 9.492 1 97.62 385 HIS B C 1
ATOM 6984 O O . HIS B 1 385 ? -16.469 -35.25 8.352 1 97.62 385 HIS B O 1
ATOM 6990 N N . TRP B 1 386 ? -17.906 -34.688 9.852 1 97.94 386 TRP B N 1
ATOM 6991 C CA . TRP B 1 386 ? -19.062 -35.281 9.18 1 97.94 386 TRP B CA 1
ATOM 6992 C C . TRP B 1 386 ? -19.344 -34.594 7.855 1 97.94 386 TRP B C 1
ATOM 6994 O O . TRP B 1 386 ? -19.906 -35.188 6.938 1 97.94 386 TRP B O 1
ATOM 7004 N N . GLY B 1 387 ? -18.984 -33.344 7.742 1 98.31 387 GLY B N 1
ATOM 7005 C CA . GLY B 1 387 ? -19.391 -32.531 6.609 1 98.31 387 GLY B CA 1
ATOM 7006 C C . GLY B 1 387 ? -18.469 -32.656 5.418 1 98.31 387 GLY B C 1
ATOM 7007 O O . GLY B 1 387 ? -18.812 -32.25 4.309 1 98.31 387 GLY B O 1
ATOM 7008 N N . TYR B 1 388 ? -17.312 -33.312 5.641 1 98.62 388 TYR B N 1
ATOM 7009 C CA . TYR B 1 388 ? -16.281 -33.375 4.602 1 98.62 388 TYR B CA 1
ATOM 7010 C C . TYR B 1 388 ? -15.688 -34.75 4.488 1 98.62 388 TYR B C 1
ATOM 7012 O O . TYR B 1 388 ? -15.617 -35.5 5.477 1 98.62 388 TYR B O 1
ATOM 7020 N N . SER B 1 389 ? -15.305 -35.125 3.266 1 98.12 389 SER B N 1
ATOM 7021 C CA . SER B 1 389 ? -14.656 -36.406 3.049 1 98.12 389 SER B CA 1
ATOM 7022 C C . SER B 1 389 ? -13.414 -36.25 2.178 1 98.12 389 SER B C 1
ATOM 7024 O O . SER B 1 389 ? -13.234 -35.219 1.513 1 98.12 389 SER B O 1
ATOM 7026 N N . LEU B 1 390 ? -12.547 -37.156 2.279 1 97.88 390 LEU B N 1
ATOM 7027 C CA . LEU B 1 390 ? -11.352 -37.25 1.452 1 97.88 390 LEU B CA 1
ATOM 7028 C C . LEU B 1 390 ? -11.492 -38.344 0.399 1 97.88 390 LEU B C 1
ATOM 7030 O O . LEU B 1 390 ? -11.297 -39.531 0.693 1 97.88 390 LEU B O 1
ATOM 7034 N N . PRO B 1 391 ? -11.727 -37.906 -0.81 1 96 391 PRO B N 1
ATOM 7035 C CA . PRO B 1 391 ? -11.93 -38.906 -1.859 1 96 391 PRO B CA 1
ATOM 7036 C C . PRO B 1 391 ? -10.625 -39.5 -2.355 1 96 391 PRO B C 1
ATOM 7038 O O . PRO B 1 391 ? -9.562 -38.875 -2.25 1 96 391 PRO B O 1
ATOM 7041 N N . TYR B 1 392 ? -10.727 -40.812 -2.875 1 95.81 392 TYR B N 1
ATOM 7042 C CA . TYR B 1 392 ? -9.641 -41.531 -3.527 1 95.81 392 TYR B CA 1
ATOM 7043 C C . TYR B 1 392 ? -8.492 -41.781 -2.553 1 95.81 392 TYR B C 1
ATOM 7045 O O . TYR B 1 392 ? -7.832 -40.844 -2.1 1 95.81 392 TYR B O 1
ATOM 7053 N N . ALA B 1 393 ? -8.266 -42.875 -2.189 1 95.25 393 ALA B N 1
ATOM 7054 C CA . ALA B 1 393 ? -7.137 -43.375 -1.395 1 95.25 393 ALA B CA 1
ATOM 7055 C C . ALA B 1 393 ? -6.965 -42.531 -0.122 1 95.25 393 ALA B C 1
ATOM 7057 O O . ALA B 1 393 ? -5.895 -42 0.126 1 95.25 393 ALA B O 1
ATOM 7058 N N . PRO B 1 394 ? -7.926 -42.5 0.709 1 94 394 PRO B N 1
ATOM 7059 C CA . PRO B 1 394 ? -7.875 -41.656 1.898 1 94 394 PRO B CA 1
ATOM 7060 C C . PRO B 1 394 ? -6.719 -42 2.83 1 94 394 PRO B C 1
ATOM 7062 O O . PRO B 1 394 ? -6.301 -41.188 3.643 1 94 394 PRO B O 1
ATOM 7065 N N . SER B 1 395 ? -6.141 -43.156 2.672 1 94.25 395 SER B N 1
ATOM 7066 C CA . SER B 1 395 ? -5.074 -43.594 3.574 1 94.25 395 SER B CA 1
ATOM 7067 C C . SER B 1 395 ? -3.705 -43.188 3.047 1 94.25 395 SER B C 1
ATOM 7069 O O . SER B 1 395 ? -2.713 -43.219 3.777 1 94.25 395 SER B O 1
ATOM 7071 N N . ARG B 1 396 ? -3.641 -42.719 1.806 1 96.56 396 ARG B N 1
ATOM 7072 C CA . ARG B 1 396 ? -2.375 -42.281 1.221 1 96.56 396 ARG B CA 1
ATOM 7073 C C . ARG B 1 396 ? -2.1 -40.812 1.534 1 96.56 396 ARG B C 1
ATOM 7075 O O . ARG B 1 396 ? -2.986 -39.969 1.397 1 96.56 396 ARG B O 1
ATOM 7082 N N . PRO B 1 397 ? -0.887 -40.625 1.949 1 96.31 397 PRO B N 1
ATOM 7083 C CA . PRO B 1 397 ? -0.558 -39.188 2.143 1 96.31 397 PRO B CA 1
ATOM 7084 C C . PRO B 1 397 ? -0.603 -38.406 0.842 1 96.31 397 PRO B C 1
ATOM 7086 O O . PRO B 1 397 ? -0.34 -38.938 -0.232 1 96.31 397 PRO B O 1
ATOM 7089 N N . ARG B 1 398 ? -0.999 -37.219 1.017 1 98.06 398 ARG B N 1
ATOM 7090 C CA . ARG B 1 398 ? -1.019 -36.312 -0.126 1 98.06 398 ARG B CA 1
ATOM 7091 C C . ARG B 1 398 ? 0.299 -35.562 -0.245 1 98.06 398 ARG B C 1
ATOM 7093 O O . ARG B 1 398 ? 1.058 -35.469 0.723 1 98.06 398 ARG B O 1
ATOM 7100 N N . LYS B 1 399 ? 0.546 -35.094 -1.353 1 97.44 399 LYS B N 1
ATOM 7101 C CA . LYS B 1 399 ? 1.702 -34.219 -1.544 1 97.44 399 LYS B CA 1
ATOM 7102 C C . LYS B 1 399 ? 1.367 -32.781 -1.193 1 97.44 399 LYS B C 1
ATOM 7104 O O . LYS B 1 399 ? 0.841 -32.5 -0.113 1 97.44 399 LYS B O 1
ATOM 7109 N N . HIS B 1 400 ? 1.576 -31.766 -2.064 1 95.38 400 HIS B N 1
ATOM 7110 C CA . HIS B 1 400 ? 1.523 -30.359 -1.67 1 95.38 400 HIS B CA 1
ATOM 7111 C C . HIS B 1 400 ? 0.085 -29.859 -1.613 1 95.38 400 HIS B C 1
ATOM 7113 O O . HIS B 1 400 ? -0.173 -28.766 -1.122 1 95.38 400 HIS B O 1
ATOM 7119 N N . GLU B 1 401 ? -0.928 -30.641 -2.127 1 96.81 401 GLU B N 1
ATOM 7120 C CA . GLU B 1 401 ? -2.311 -30.172 -2.109 1 96.81 401 GLU B CA 1
ATOM 7121 C C . GLU B 1 401 ? -3.277 -31.328 -1.81 1 96.81 401 GLU B C 1
ATOM 7123 O O . GLU B 1 401 ? -2.891 -32.5 -1.844 1 96.81 401 GLU B O 1
ATOM 7128 N N . VAL B 1 402 ? -4.516 -30.953 -1.504 1 97.81 402 VAL B N 1
ATOM 7129 C CA . VAL B 1 402 ? -5.562 -31.922 -1.2 1 97.81 402 VAL B CA 1
ATOM 7130 C C . VAL B 1 402 ? -6.895 -31.453 -1.777 1 97.81 402 VAL B C 1
ATOM 7132 O O . VAL B 1 402 ? -7.121 -30.25 -1.926 1 97.81 402 VAL B O 1
ATOM 7135 N N . VAL B 1 403 ? -7.695 -32.406 -2.141 1 97.94 403 VAL B N 1
ATOM 7136 C CA . VAL B 1 403 ? -9.062 -32.125 -2.559 1 97.94 403 VAL B CA 1
ATOM 7137 C C . VAL B 1 403 ? -10.047 -32.75 -1.576 1 97.94 403 VAL B C 1
ATOM 7139 O O . VAL B 1 403 ? -10.25 -33.969 -1.579 1 97.94 403 VAL B O 1
ATOM 7142 N N . LEU B 1 404 ? -10.68 -31.922 -0.804 1 98.12 404 LEU B N 1
ATOM 7143 C CA . LEU B 1 404 ? -11.797 -32.375 0.033 1 98.12 404 LEU B CA 1
ATOM 7144 C C . LEU B 1 404 ? -13.109 -32.312 -0.742 1 98.12 404 LEU B C 1
ATOM 7146 O O . LEU B 1 404 ? -13.25 -31.547 -1.688 1 98.12 404 LEU B O 1
ATOM 7150 N N . SER B 1 405 ? -13.992 -33.219 -0.323 1 98.56 405 SER B N 1
ATOM 7151 C CA . SER B 1 405 ? -15.344 -33.156 -0.883 1 98.56 405 SER B CA 1
ATOM 7152 C C . SER B 1 405 ? -16.359 -32.688 0.148 1 98.56 405 SER B C 1
ATOM 7154 O O . SER B 1 405 ? -16.406 -33.219 1.268 1 98.56 405 SER B O 1
ATOM 7156 N N . ALA B 1 406 ? -17.156 -31.781 -0.237 1 98.75 406 ALA B N 1
ATOM 7157 C CA . ALA B 1 406 ? -18.25 -31.312 0.615 1 98.75 406 ALA B CA 1
ATOM 7158 C C . ALA B 1 406 ? -19.547 -32.062 0.296 1 98.75 406 ALA B C 1
ATOM 7160 O O . ALA B 1 406 ? -20.625 -31.578 0.634 1 98.75 406 ALA B O 1
ATOM 7161 N N . LYS B 1 407 ? -19.5 -33.125 -0.392 1 98.44 407 LYS B N 1
ATOM 7162 C CA . LYS B 1 407 ? -20.656 -33.938 -0.777 1 98.44 407 LYS B CA 1
ATOM 7163 C C . LYS B 1 407 ? -21.469 -34.344 0.445 1 98.44 407 LYS B C 1
ATOM 7165 O O . LYS B 1 407 ? -22.703 -34.188 0.446 1 98.44 407 LYS B O 1
ATOM 7170 N N . PRO B 1 408 ? -20.828 -34.812 1.509 1 98.31 408 PRO B N 1
ATOM 7171 C CA . PRO B 1 408 ? -21.625 -35.125 2.693 1 98.31 408 PRO B CA 1
ATOM 7172 C C . PRO B 1 408 ? -22.391 -33.938 3.244 1 98.31 408 PRO B C 1
ATOM 7174 O O . PRO B 1 408 ? -23.547 -34.062 3.658 1 98.31 408 PRO B O 1
ATOM 7177 N N . LEU B 1 409 ? -21.781 -32.812 3.266 1 98.5 409 LEU B N 1
ATOM 7178 C CA . LEU B 1 409 ? -22.422 -31.594 3.73 1 98.5 409 LEU B CA 1
ATOM 7179 C C . LEU B 1 409 ? -23.625 -31.25 2.873 1 98.5 409 LEU B C 1
ATOM 7181 O O . LEU B 1 409 ? -24.703 -30.922 3.402 1 98.5 409 LEU B O 1
ATOM 7185 N N . LYS B 1 410 ? -23.422 -31.312 1.599 1 98.44 410 LYS B N 1
ATOM 7186 C CA . LYS B 1 410 ? -24.531 -31.031 0.685 1 98.44 410 LYS B CA 1
ATOM 7187 C C . LYS B 1 410 ? -25.688 -32 0.907 1 98.44 410 LYS B C 1
ATOM 7189 O O . LYS B 1 410 ? -26.844 -31.609 0.93 1 98.44 410 LYS B O 1
ATOM 7194 N N . ARG B 1 411 ? -25.375 -33.25 1.043 1 97.81 411 ARG B N 1
ATOM 7195 C CA . ARG B 1 411 ? -26.391 -34.281 1.246 1 97.81 411 ARG B CA 1
ATOM 7196 C C . ARG B 1 411 ? -27.188 -34.031 2.512 1 97.81 411 ARG B C 1
ATOM 7198 O O . ARG B 1 411 ? -28.422 -34.156 2.512 1 97.81 411 ARG B O 1
ATOM 7205 N N . GLU B 1 412 ? -26.547 -33.594 3.473 1 97.38 412 GLU B N 1
ATOM 7206 C CA . GLU B 1 412 ? -27.188 -33.438 4.777 1 97.38 412 GLU B CA 1
ATOM 7207 C C . GLU B 1 412 ? -27.906 -32.094 4.902 1 97.38 412 GLU B C 1
ATOM 7209 O O . GLU B 1 412 ? -28.953 -32.031 5.535 1 97.38 412 GLU B O 1
ATOM 7214 N N . THR B 1 413 ? -27.344 -31.062 4.332 1 97.81 413 THR B N 1
ATOM 7215 C CA . THR B 1 413 ? -27.844 -29.734 4.652 1 97.81 413 THR B CA 1
ATOM 7216 C C . THR B 1 413 ? -28.281 -29 3.385 1 97.81 413 THR B C 1
ATOM 7218 O O . THR B 1 413 ? -28.984 -28 3.455 1 97.81 413 THR B O 1
ATOM 7221 N N . GLY B 1 414 ? -27.766 -29.438 2.27 1 97.88 414 GLY B N 1
ATOM 7222 C CA . GLY B 1 414 ? -28.031 -28.734 1.023 1 97.88 414 GLY B CA 1
ATOM 7223 C C . GLY B 1 414 ? -26.953 -27.719 0.678 1 97.88 414 GLY B C 1
ATOM 7224 O O . GLY B 1 414 ? -26.922 -27.203 -0.439 1 97.88 414 GLY B O 1
ATOM 7225 N N . ALA B 1 415 ? -26.062 -27.406 1.588 1 98.31 415 ALA B N 1
ATOM 7226 C CA . ALA B 1 415 ? -24.984 -26.438 1.331 1 98.31 415 ALA B CA 1
ATOM 7227 C C . ALA B 1 415 ? -23.969 -27 0.343 1 98.31 415 ALA B C 1
ATOM 7229 O O . ALA B 1 415 ? -23.516 -28.141 0.482 1 98.31 415 ALA B O 1
ATOM 7230 N N . THR B 1 416 ? -23.609 -26.172 -0.625 1 98 416 THR B N 1
ATOM 7231 C CA . THR B 1 416 ? -22.719 -26.594 -1.699 1 98 416 THR B CA 1
ATOM 7232 C C . THR B 1 416 ? -21.281 -26.141 -1.422 1 98 416 THR B C 1
ATOM 7234 O O . THR B 1 416 ? -21.031 -25.422 -0.452 1 98 416 THR B O 1
ATOM 7237 N N . ALA B 1 417 ? -20.359 -26.594 -2.324 1 98.25 417 ALA B N 1
ATOM 7238 C CA . ALA B 1 417 ? -18.984 -26.141 -2.264 1 98.25 417 ALA B CA 1
ATOM 7239 C C . ALA B 1 417 ? -18.906 -24.625 -2.428 1 98.25 417 ALA B C 1
ATOM 7241 O O . ALA B 1 417 ? -18.078 -23.969 -1.796 1 98.25 417 ALA B O 1
ATOM 7242 N N . GLU B 1 418 ? -19.75 -24.094 -3.273 1 97.44 418 GLU B N 1
ATOM 7243 C CA . GLU B 1 418 ? -19.797 -22.641 -3.461 1 97.44 418 GLU B CA 1
ATOM 7244 C C . GLU B 1 418 ? -20.203 -21.938 -2.17 1 97.44 418 GLU B C 1
ATOM 7246 O O . GLU B 1 418 ? -19.641 -20.891 -1.828 1 97.44 418 GLU B O 1
ATOM 7251 N N . ASP B 1 419 ? -21.156 -22.5 -1.512 1 98.25 419 ASP B N 1
ATOM 7252 C CA . ASP B 1 419 ? -21.594 -21.922 -0.24 1 98.25 419 ASP B CA 1
ATOM 7253 C C . ASP B 1 419 ? -20.453 -21.953 0.783 1 98.25 419 ASP B C 1
ATOM 7255 O O . ASP B 1 419 ? -20.266 -20.984 1.53 1 98.25 419 ASP B O 1
ATOM 7259 N N . VAL B 1 420 ? -19.734 -23.062 0.803 1 98.62 420 VAL B N 1
ATOM 7260 C CA . VAL B 1 420 ? -18.594 -23.172 1.698 1 98.62 420 VAL B CA 1
ATOM 7261 C C . VAL B 1 420 ? -17.562 -22.094 1.362 1 98.62 420 VAL B C 1
ATOM 7263 O O . VAL B 1 420 ? -17.047 -21.422 2.256 1 98.62 420 VAL B O 1
ATOM 7266 N N . ALA B 1 421 ? -17.297 -21.938 0.08 1 97.75 421 ALA B N 1
ATOM 7267 C CA . ALA B 1 421 ? -16.359 -20.906 -0.386 1 97.75 421 ALA B CA 1
ATOM 7268 C C . ALA B 1 421 ? -16.797 -19.516 0.079 1 97.75 421 ALA B C 1
ATOM 7270 O O . ALA B 1 421 ? -15.977 -18.75 0.583 1 97.75 421 ALA B O 1
ATOM 7271 N N . LYS B 1 422 ? -18.047 -19.266 -0.042 1 97.62 422 LYS B N 1
ATOM 7272 C CA . LYS B 1 422 ? -18.578 -17.969 0.372 1 97.62 422 LYS B CA 1
ATOM 7273 C C . LYS B 1 422 ? -18.484 -17.797 1.885 1 97.62 422 LYS B C 1
ATOM 7275 O O . LYS B 1 422 ? -18.297 -16.672 2.375 1 97.62 422 LYS B O 1
ATOM 7280 N N . GLY B 1 423 ? -18.703 -18.859 2.584 1 97.94 423 GLY B N 1
ATOM 7281 C CA . GLY B 1 423 ? -18.547 -18.828 4.027 1 97.94 423 GLY B CA 1
ATOM 7282 C C . GLY B 1 423 ? -17.125 -18.516 4.465 1 97.94 423 GLY B C 1
ATOM 7283 O O . GLY B 1 423 ? -16.906 -17.828 5.465 1 97.94 423 GLY B O 1
ATOM 7284 N N . LEU B 1 424 ? -16.188 -19.047 3.76 1 97.81 424 LEU B N 1
ATOM 7285 C CA . LEU B 1 424 ? -14.781 -18.734 4.027 1 97.81 424 LEU B CA 1
ATOM 7286 C C . LEU B 1 424 ? -14.492 -17.266 3.773 1 97.81 424 LEU B C 1
ATOM 7288 O O . LEU B 1 424 ? -13.891 -16.594 4.617 1 97.81 424 LEU B O 1
ATOM 7292 N N . LEU B 1 425 ? -14.977 -16.766 2.682 1 96.62 425 LEU B N 1
ATOM 7293 C CA . LEU B 1 425 ? -14.789 -15.359 2.34 1 96.62 425 LEU B CA 1
ATOM 7294 C C . LEU B 1 425 ? -15.414 -14.453 3.398 1 96.62 425 LEU B C 1
ATOM 7296 O O . LEU B 1 425 ? -14.844 -13.414 3.742 1 96.62 425 LEU B O 1
ATOM 7300 N N . ASP B 1 426 ? -16.547 -14.891 3.859 1 96.69 426 ASP B N 1
ATOM 7301 C CA . ASP B 1 426 ? -17.266 -14.117 4.859 1 96.69 426 ASP B CA 1
ATOM 7302 C C . ASP B 1 426 ? -16.453 -13.953 6.133 1 96.69 426 ASP B C 1
ATOM 7304 O O . ASP B 1 426 ? -16.656 -12.992 6.887 1 96.69 426 ASP B O 1
ATOM 7308 N N . ALA B 1 427 ? -15.562 -14.852 6.32 1 95.69 427 ALA B N 1
ATOM 7309 C CA . ALA B 1 427 ? -14.758 -14.852 7.543 1 95.69 427 ALA B CA 1
ATOM 7310 C C . ALA B 1 427 ? -13.383 -14.242 7.297 1 95.69 427 ALA B C 1
ATOM 7312 O O . ALA B 1 427 ? -12.516 -14.266 8.172 1 95.69 427 ALA B O 1
ATOM 7313 N N . GLY B 1 428 ? -13.141 -13.734 6.109 1 94.81 428 GLY B N 1
ATOM 7314 C CA . GLY B 1 428 ? -11.867 -13.109 5.809 1 94.81 428 GLY B CA 1
ATOM 7315 C C . GLY B 1 428 ? -10.812 -14.102 5.352 1 94.81 428 GLY B C 1
ATOM 7316 O O . GLY B 1 428 ? -9.609 -13.82 5.434 1 94.81 428 GLY B O 1
ATOM 7317 N N . LEU B 1 429 ? -11.227 -15.266 4.992 1 95.94 429 LEU B N 1
ATOM 7318 C CA . LEU B 1 429 ? -10.352 -16.266 4.391 1 95.94 429 LEU B CA 1
ATOM 7319 C C . LEU B 1 429 ? -10.648 -16.422 2.904 1 95.94 429 LEU B C 1
ATOM 7321 O O . LEU B 1 429 ? -11.789 -16.25 2.473 1 95.94 429 LEU B O 1
ATOM 7325 N N . TYR B 1 430 ? -9.617 -16.719 2.166 1 94.69 430 TYR B N 1
ATOM 7326 C CA . TYR B 1 430 ? -9.836 -16.875 0.732 1 94.69 430 TYR B CA 1
ATOM 7327 C C . TYR B 1 430 ? -10.453 -18.234 0.414 1 94.69 430 TYR B C 1
ATOM 7329 O O . TYR B 1 430 ? -10.211 -19.203 1.124 1 94.69 430 TYR B O 1
ATOM 7337 N N . ALA B 1 431 ? -11.219 -18.25 -0.612 1 96.12 431 ALA B N 1
ATOM 7338 C CA . ALA B 1 431 ? -11.859 -19.484 -1.07 1 96.12 431 ALA B CA 1
ATOM 7339 C C . ALA B 1 431 ? -10.852 -20.391 -1.762 1 96.12 431 ALA B C 1
ATOM 7341 O O . ALA B 1 431 ? -9.938 -19.922 -2.436 1 96.12 431 ALA B O 1
ATOM 7342 N N . PRO B 1 432 ? -10.961 -21.719 -1.571 1 96.94 432 PRO B N 1
ATOM 7343 C CA . PRO B 1 432 ? -10.164 -22.641 -2.379 1 96.94 432 PRO B CA 1
ATOM 7344 C C . PRO B 1 432 ? -10.695 -22.797 -3.805 1 96.94 432 PRO B C 1
ATOM 7346 O O . PRO B 1 432 ? -11.742 -22.234 -4.137 1 96.94 432 PRO B O 1
ATOM 7349 N N . THR B 1 433 ? -9.891 -23.391 -4.645 1 96.12 433 THR B N 1
ATOM 7350 C CA . THR B 1 433 ? -10.453 -23.766 -5.941 1 96.12 433 THR B CA 1
ATOM 7351 C C . THR B 1 433 ? -11.594 -24.766 -5.77 1 96.12 433 THR B C 1
ATOM 7353 O O . THR B 1 433 ? -11.445 -25.781 -5.078 1 96.12 433 THR B O 1
ATOM 7356 N N . ILE B 1 434 ? -12.727 -24.453 -6.336 1 97.19 434 ILE B N 1
ATOM 7357 C CA . ILE B 1 434 ? -13.875 -25.328 -6.129 1 97.19 434 ILE B CA 1
ATOM 7358 C C . ILE B 1 434 ? -14.227 -26.031 -7.438 1 97.19 434 ILE B C 1
ATOM 7360 O O . ILE B 1 434 ? -13.859 -25.562 -8.523 1 97.19 434 ILE B O 1
ATOM 7364 N N . TYR B 1 435 ? -14.859 -27.188 -7.309 1 96 435 TYR B N 1
ATOM 7365 C CA . TYR B 1 435 ? -15.422 -27.969 -8.406 1 96 435 TYR B CA 1
ATOM 7366 C C . TYR B 1 435 ? -14.328 -28.438 -9.367 1 96 435 TYR B C 1
ATOM 7368 O O . TYR B 1 435 ? -14.547 -28.5 -10.578 1 96 435 TYR B O 1
ATOM 7376 N N . PHE B 1 436 ? -13.117 -28.578 -8.812 1 94.44 436 PHE B N 1
ATOM 7377 C CA . PHE B 1 436 ? -11.984 -29.109 -9.547 1 94.44 436 PHE B CA 1
ATOM 7378 C C . PHE B 1 436 ? -11.094 -29.953 -8.633 1 94.44 436 PHE B C 1
ATOM 7380 O O . PHE B 1 436 ? -10.805 -29.547 -7.504 1 94.44 436 PHE B O 1
ATOM 7387 N N . PRO B 1 437 ? -10.742 -31.156 -9.18 1 94.75 437 PRO B N 1
ATOM 7388 C CA . PRO B 1 437 ? -11.031 -31.734 -10.492 1 94.75 437 PRO B CA 1
ATOM 7389 C C . PRO B 1 437 ? -12.477 -32.188 -10.633 1 94.75 437 PRO B C 1
ATOM 7391 O O . PRO B 1 437 ? -13.156 -32.406 -9.625 1 94.75 437 PRO B O 1
ATOM 7394 N N . LEU B 1 438 ? -12.938 -32.438 -11.789 1 93.12 438 LEU B N 1
ATOM 7395 C CA . LEU B 1 438 ? -14.336 -32.719 -12.086 1 93.12 438 LEU B CA 1
ATOM 7396 C C . LEU B 1 438 ? -14.75 -34.062 -11.531 1 93.12 438 LEU B C 1
ATOM 7398 O O . LEU B 1 438 ? -15.938 -34.312 -11.297 1 93.12 438 LEU B O 1
ATOM 7402 N N . ILE B 1 439 ? -13.836 -34.906 -11.289 1 95.69 439 ILE B N 1
ATOM 7403 C CA . ILE B 1 439 ? -14.133 -36.25 -10.852 1 95.69 439 ILE B CA 1
ATOM 7404 C C . ILE B 1 439 ? -14.484 -36.25 -9.367 1 95.69 439 ILE B C 1
ATOM 7406 O O . ILE B 1 439 ? -14.945 -37.281 -8.836 1 95.69 439 ILE B O 1
ATOM 7410 N N . VAL B 1 440 ? -14.273 -35.188 -8.68 1 97.06 440 VAL B N 1
ATOM 7411 C CA . VAL B 1 440 ? -14.656 -35.062 -7.277 1 97.06 440 VAL B CA 1
ATOM 7412 C C . VAL B 1 440 ? -15.867 -34.125 -7.156 1 97.06 440 VAL B C 1
ATOM 7414 O O . VAL B 1 440 ? -15.789 -32.938 -7.488 1 97.06 440 VAL B O 1
ATOM 7417 N N . GLU B 1 441 ? -16.953 -34.656 -6.676 1 97.5 441 GLU B N 1
ATOM 7418 C CA . GLU B 1 441 ? -18.156 -33.875 -6.477 1 97.5 441 GLU B CA 1
ATOM 7419 C C . GLU B 1 441 ? -17.984 -32.875 -5.316 1 97.5 441 GLU B C 1
ATOM 7421 O O . GLU B 1 441 ? -17.453 -33.25 -4.266 1 97.5 441 GLU B O 1
ATOM 7426 N N . GLU B 1 442 ? -18.406 -31.641 -5.488 1 98.44 442 GLU B N 1
ATOM 7427 C CA . GLU B 1 442 ? -18.328 -30.609 -4.469 1 98.44 442 GLU B CA 1
ATOM 7428 C C . GLU B 1 442 ? -16.891 -30.438 -3.959 1 98.44 442 GLU B C 1
ATOM 7430 O O . GLU B 1 442 ? -16.656 -30.438 -2.748 1 98.44 442 GLU B O 1
ATOM 7435 N N . ALA B 1 443 ? -16 -30.344 -4.898 1 98.12 443 ALA B N 1
ATOM 7436 C CA . ALA B 1 443 ? -14.57 -30.375 -4.629 1 98.12 443 ALA B CA 1
ATOM 7437 C C . ALA B 1 443 ? -14.102 -29.062 -4.004 1 98.12 443 ALA B C 1
ATOM 7439 O O . ALA B 1 443 ? -14.539 -27.984 -4.414 1 98.12 443 ALA B O 1
ATOM 7440 N N . LEU B 1 444 ? -13.289 -29.141 -3.01 1 98.38 444 LEU B N 1
ATOM 7441 C CA . LEU B 1 444 ? -12.516 -28.062 -2.393 1 98.38 444 LEU B CA 1
ATOM 7442 C C . LEU B 1 444 ? -11.023 -28.359 -2.457 1 98.38 444 LEU B C 1
ATOM 7444 O O . LEU B 1 444 ? -10.5 -29.125 -1.638 1 98.38 444 LEU B O 1
ATOM 7448 N N . MET B 1 445 ? -10.352 -27.766 -3.432 1 97.75 445 MET B N 1
ATOM 7449 C CA . MET B 1 445 ? -8.922 -28.016 -3.598 1 97.75 445 MET B CA 1
ATOM 7450 C C . MET B 1 445 ? -8.102 -27 -2.803 1 97.75 445 MET B C 1
ATOM 7452 O O . MET B 1 445 ? -8.203 -25.797 -3.037 1 97.75 445 MET B O 1
ATOM 7456 N N . ILE B 1 446 ? -7.281 -27.469 -1.868 1 97.62 446 ILE B N 1
ATOM 7457 C CA . ILE B 1 446 ? -6.617 -26.609 -0.888 1 97.62 446 ILE B CA 1
ATOM 7458 C C . ILE B 1 446 ? -5.129 -26.938 -0.843 1 97.62 446 ILE B C 1
ATOM 7460 O O . ILE B 1 446 ? -4.742 -28.109 -0.887 1 97.62 446 ILE B O 1
ATOM 7464 N N . GLU B 1 447 ? -4.352 -25.922 -0.803 1 96.19 447 GLU B N 1
ATOM 7465 C CA . GLU B 1 447 ? -2.916 -26.031 -0.576 1 96.19 447 GLU B CA 1
ATOM 7466 C C . GLU B 1 447 ? -2.426 -25 0.43 1 96.19 447 GLU B C 1
ATOM 7468 O O . GLU B 1 447 ? -2.762 -23.812 0.323 1 96.19 447 GLU B O 1
ATOM 7473 N N . PHE B 1 448 ? -1.635 -25.453 1.423 1 95.88 448 PHE B N 1
ATOM 7474 C CA . PHE B 1 448 ? -0.886 -24.547 2.291 1 95.88 448 PHE B CA 1
ATOM 7475 C C . PHE B 1 448 ? 0.611 -24.656 2.027 1 95.88 448 PHE B C 1
ATOM 7477 O O . PHE B 1 448 ? 1.229 -25.672 2.357 1 95.88 448 PHE B O 1
ATOM 7484 N N . THR B 1 449 ? 1.153 -23.609 1.535 1 93.75 449 THR B N 1
ATOM 7485 C CA . THR B 1 449 ? 2.559 -23.609 1.143 1 93.75 449 THR B CA 1
ATOM 7486 C C . THR B 1 449 ? 3.463 -23.562 2.371 1 93.75 449 THR B C 1
ATOM 7488 O O . THR B 1 449 ? 2.98 -23.609 3.504 1 93.75 449 THR B O 1
ATOM 7491 N N . GLU B 1 450 ? 4.703 -23.5 2.125 1 92.56 450 GLU B N 1
ATOM 7492 C CA . GLU B 1 450 ? 5.719 -23.453 3.172 1 92.56 450 GLU B CA 1
ATOM 7493 C C . GLU B 1 450 ? 5.668 -22.141 3.945 1 92.56 450 GLU B C 1
ATOM 7495 O O . GLU B 1 450 ? 6.199 -22.047 5.051 1 92.56 450 GLU B O 1
ATOM 7500 N N . SER B 1 451 ? 4.977 -21.156 3.381 1 90.44 451 SER B N 1
ATOM 7501 C CA . SER B 1 451 ? 4.949 -19.844 4.012 1 90.44 451 SER B CA 1
ATOM 7502 C C . SER B 1 451 ? 3.807 -19.734 5.016 1 90.44 451 SER B C 1
ATOM 7504 O O . SER B 1 451 ? 3.746 -18.781 5.789 1 90.44 451 SER B O 1
ATOM 7506 N N . GLU B 1 452 ? 2.947 -20.672 4.996 1 94.81 452 GLU B N 1
ATOM 7507 C CA . GLU B 1 452 ? 1.781 -20.578 5.867 1 94.81 452 GLU B CA 1
ATOM 7508 C C . GLU B 1 452 ? 2.086 -21.125 7.258 1 94.81 452 GLU B C 1
ATOM 7510 O O . GLU B 1 452 ? 2.719 -22.188 7.383 1 94.81 452 GLU B O 1
ATOM 7515 N N . THR B 1 453 ? 1.687 -20.453 8.234 1 94.25 453 THR B N 1
ATOM 7516 C CA . THR B 1 453 ? 1.938 -20.844 9.617 1 94.25 453 THR B CA 1
ATOM 7517 C C . THR B 1 453 ? 0.938 -21.922 10.055 1 94.25 453 THR B C 1
ATOM 7519 O O . THR B 1 453 ? -0.121 -22.078 9.445 1 94.25 453 THR B O 1
ATOM 7522 N N . LYS B 1 454 ? 1.339 -22.578 11.094 1 96 454 LYS B N 1
ATOM 7523 C CA . LYS B 1 454 ? 0.455 -23.547 11.719 1 96 454 LYS B CA 1
ATOM 7524 C C . LYS B 1 454 ? -0.87 -22.922 12.125 1 96 454 LYS B C 1
ATOM 7526 O O . LYS B 1 454 ? -1.933 -23.516 11.953 1 96 454 LYS B O 1
ATOM 7531 N N . GLU B 1 455 ? -0.823 -21.672 12.602 1 95.88 455 GLU B N 1
ATOM 7532 C CA . GLU B 1 455 ? -2 -20.953 13.078 1 95.88 455 GLU B CA 1
ATOM 7533 C C . GLU B 1 455 ? -2.986 -20.703 11.945 1 95.88 455 GLU B C 1
ATOM 7535 O O . GLU B 1 455 ? -4.195 -20.844 12.125 1 95.88 455 GLU B O 1
ATOM 7540 N N . ASN B 1 456 ? -2.43 -20.344 10.828 1 95.62 456 ASN B N 1
ATOM 7541 C CA . ASN B 1 456 ? -3.285 -20.094 9.672 1 95.62 456 ASN B CA 1
ATOM 7542 C C . ASN B 1 456 ? -4.012 -21.359 9.219 1 95.62 456 ASN B C 1
ATOM 7544 O O . ASN B 1 456 ? -5.195 -21.312 8.875 1 95.62 456 ASN B O 1
ATOM 7548 N N . ILE B 1 457 ? -3.312 -22.469 9.203 1 98 457 ILE B N 1
ATOM 7549 C CA . ILE B 1 457 ? -3.883 -23.734 8.789 1 98 457 ILE B CA 1
ATOM 7550 C C . ILE B 1 457 ? -4.992 -24.141 9.75 1 98 457 ILE B C 1
ATOM 7552 O O . ILE B 1 457 ? -6.078 -24.547 9.328 1 98 457 ILE B O 1
ATOM 7556 N N . GLU B 1 458 ? -4.738 -23.984 11 1 98.31 458 GLU B N 1
ATOM 7557 C CA . GLU B 1 458 ? -5.719 -24.328 12.023 1 98.31 458 GLU B CA 1
ATOM 7558 C C . GLU B 1 458 ? -6.953 -23.438 11.938 1 98.31 458 GLU B C 1
ATOM 7560 O O . GLU B 1 458 ? -8.078 -23.922 12.086 1 98.31 458 GLU B O 1
ATOM 7565 N N . ALA B 1 459 ? -6.742 -22.188 11.703 1 97.12 459 ALA B N 1
ATOM 7566 C CA . ALA B 1 459 ? -7.859 -21.25 11.562 1 97.12 459 ALA B CA 1
ATOM 7567 C C . ALA B 1 459 ? -8.734 -21.625 10.367 1 97.12 459 ALA B C 1
ATOM 7569 O O . ALA B 1 459 ? -9.961 -21.531 10.438 1 97.12 459 ALA B O 1
ATOM 7570 N N . TYR B 1 460 ? -8.109 -21.984 9.305 1 98 460 TYR B N 1
ATOM 7571 C CA . TYR B 1 460 ? -8.828 -22.375 8.102 1 98 460 TYR B CA 1
ATOM 7572 C C . TYR B 1 460 ? -9.664 -23.641 8.352 1 98 460 TYR B C 1
ATOM 7574 O O . TYR B 1 460 ? -10.844 -23.688 8 1 98 460 TYR B O 1
ATOM 7582 N N . ALA B 1 461 ? -9.055 -24.625 8.969 1 98.69 461 ALA B N 1
ATOM 7583 C CA . ALA B 1 461 ? -9.75 -25.859 9.312 1 98.69 461 ALA B CA 1
ATOM 7584 C C . ALA B 1 461 ? -10.922 -25.594 10.25 1 98.69 461 ALA B C 1
ATOM 7586 O O . ALA B 1 461 ? -12.023 -26.109 10.039 1 98.69 461 ALA B O 1
ATOM 7587 N N . ALA B 1 462 ? -10.664 -24.781 11.234 1 98.56 462 ALA B N 1
ATOM 7588 C CA . ALA B 1 462 ? -11.703 -24.438 12.203 1 98.56 462 ALA B CA 1
ATOM 7589 C C . ALA B 1 462 ? -12.898 -23.797 11.508 1 98.56 462 ALA B C 1
ATOM 7591 O O . ALA B 1 462 ? -14.055 -24.094 11.828 1 98.56 462 ALA B O 1
ATOM 7592 N N . ARG B 1 463 ? -12.617 -22.922 10.586 1 98.12 463 ARG B N 1
ATOM 7593 C CA . ARG B 1 463 ? -13.703 -22.219 9.906 1 98.12 463 ARG B CA 1
ATOM 7594 C C . ARG B 1 463 ? -14.5 -23.172 9.023 1 98.12 463 ARG B C 1
ATOM 7596 O O . ARG B 1 463 ? -15.727 -23.062 8.93 1 98.12 463 ARG B O 1
ATOM 7603 N N . LEU B 1 464 ? -13.812 -24.062 8.352 1 98.75 464 LEU B N 1
ATOM 7604 C CA . LEU B 1 464 ? -14.523 -25.078 7.562 1 98.75 464 LEU B CA 1
ATOM 7605 C C . LEU B 1 464 ? -15.492 -25.859 8.43 1 98.75 464 LEU B C 1
ATOM 7607 O O . LEU B 1 464 ? -16.656 -26.062 8.047 1 98.75 464 LEU B O 1
ATOM 7611 N N . LYS B 1 465 ? -15.07 -26.297 9.578 1 98.75 465 LYS B N 1
ATOM 7612 C CA . LYS B 1 465 ? -15.914 -27.047 10.5 1 98.75 465 LYS B CA 1
ATOM 7613 C C . LYS B 1 465 ? -17.078 -26.203 10.984 1 98.75 465 LYS B C 1
ATOM 7615 O O . LYS B 1 465 ? -18.219 -26.672 11.055 1 98.75 465 LYS B O 1
ATOM 7620 N N . GLU B 1 466 ? -16.812 -24.938 11.258 1 98.44 466 GLU B N 1
ATOM 7621 C CA . GLU B 1 466 ? -17.844 -24.016 11.711 1 98.44 466 GLU B CA 1
ATOM 7622 C C . GLU B 1 466 ? -18.922 -23.828 10.641 1 98.44 466 GLU B C 1
ATOM 7624 O O . GLU B 1 466 ? -20.109 -23.75 10.961 1 98.44 466 GLU B O 1
ATOM 7629 N N . ILE B 1 467 ? -18.484 -23.672 9.469 1 98.56 467 ILE B N 1
ATOM 7630 C CA . ILE B 1 467 ? -19.406 -23.5 8.359 1 98.56 467 ILE B CA 1
ATOM 7631 C C . ILE B 1 467 ? -20.375 -24.688 8.305 1 98.56 467 ILE B C 1
ATOM 7633 O O . ILE B 1 467 ? -21.578 -24.5 8.148 1 98.56 467 ILE B O 1
ATOM 7637 N N . ALA B 1 468 ? -19.844 -25.891 8.383 1 98.62 468 ALA B N 1
ATOM 7638 C CA . ALA B 1 468 ? -20.688 -27.094 8.383 1 98.62 468 ALA B CA 1
ATOM 7639 C C . ALA B 1 468 ? -21.672 -27.078 9.547 1 98.62 468 ALA B C 1
ATOM 7641 O O . ALA B 1 468 ? -22.859 -27.359 9.359 1 98.62 468 ALA B O 1
ATOM 7642 N N . GLU B 1 469 ? -21.219 -26.688 10.68 1 98.38 469 GLU B N 1
ATOM 7643 C CA . GLU B 1 469 ? -22.062 -26.641 11.867 1 98.38 469 GLU B CA 1
ATOM 7644 C C . GLU B 1 469 ? -23.156 -25.594 11.711 1 98.38 469 GLU B C 1
ATOM 7646 O O . GLU B 1 469 ? -24.312 -25.828 12.094 1 98.38 469 GLU B O 1
ATOM 7651 N N . GLU B 1 470 ? -22.766 -24.484 11.18 1 98.19 470 GLU B N 1
ATOM 7652 C CA . GLU B 1 470 ? -23.75 -23.422 10.969 1 98.19 470 GLU B CA 1
ATOM 7653 C C . GLU B 1 470 ? -24.812 -23.844 9.961 1 98.19 470 GLU B C 1
ATOM 7655 O O . GLU B 1 470 ? -26 -23.531 10.141 1 98.19 470 GLU B O 1
ATOM 7660 N N . ALA B 1 471 ? -24.391 -24.484 8.938 1 98.31 471 ALA B N 1
ATOM 7661 C CA . ALA B 1 471 ? -25.328 -24.969 7.934 1 98.31 471 ALA B CA 1
ATOM 7662 C C . ALA B 1 471 ? -26.297 -26 8.539 1 98.31 471 ALA B C 1
ATOM 7664 O O . ALA B 1 471 ? -27.469 -26.031 8.188 1 98.31 471 ALA B O 1
ATOM 7665 N N . ARG B 1 472 ? -25.797 -26.797 9.391 1 97.62 472 ARG B N 1
ATOM 7666 C CA . ARG B 1 472 ? -26.641 -27.797 10.039 1 97.62 472 ARG B CA 1
ATOM 7667 C C . ARG B 1 472 ? -27.625 -27.156 11 1 97.62 472 ARG B C 1
ATOM 7669 O O . ARG B 1 472 ? -28.781 -27.594 11.086 1 97.62 472 ARG B O 1
ATOM 7676 N N . ARG B 1 473 ? -27.219 -26.188 11.703 1 97.75 473 ARG B N 1
ATOM 7677 C CA . ARG B 1 473 ? -28.078 -25.484 12.641 1 97.75 473 ARG B CA 1
ATOM 7678 C C . ARG B 1 473 ? -29.188 -24.734 11.914 1 97.75 473 ARG B C 1
ATOM 7680 O O . ARG B 1 473 ? -30.344 -24.734 12.352 1 97.75 473 ARG B O 1
ATOM 7687 N N . ASP B 1 474 ? -28.797 -24.094 10.844 1 97.56 474 ASP B N 1
ATOM 7688 C CA . ASP B 1 474 ? -29.75 -23.344 10.016 1 97.56 474 ASP B CA 1
ATOM 7689 C C . ASP B 1 474 ? -29.375 -23.438 8.539 1 97.56 474 ASP B C 1
ATOM 7691 O O . ASP B 1 474 ? -28.531 -22.672 8.047 1 97.56 474 ASP B O 1
ATOM 7695 N N . PRO B 1 475 ? -30.062 -24.219 7.812 1 95.81 475 PRO B N 1
ATOM 7696 C CA . PRO B 1 475 ? -29.734 -24.484 6.41 1 95.81 475 PRO B CA 1
ATOM 7697 C C . PRO B 1 475 ? -29.891 -23.25 5.523 1 95.81 475 PRO B C 1
ATOM 7699 O O . PRO B 1 475 ? -29.453 -23.25 4.375 1 95.81 475 PRO B O 1
ATOM 7702 N N . SER B 1 476 ? -30.516 -22.266 6.016 1 96.31 476 SER B N 1
ATOM 7703 C CA . SER B 1 476 ? -30.688 -21.047 5.219 1 96.31 476 SER B CA 1
ATOM 7704 C C . SER B 1 476 ? -29.469 -20.141 5.352 1 96.31 476 SER B C 1
ATOM 7706 O O . SER B 1 476 ? -29.297 -19.219 4.547 1 96.31 476 SER B O 1
ATOM 7708 N N . THR B 1 477 ? -28.594 -20.344 6.277 1 97.12 477 THR B N 1
ATOM 7709 C CA . THR B 1 477 ? -27.484 -19.469 6.617 1 97.12 477 THR B CA 1
ATOM 7710 C C . THR B 1 477 ? -26.484 -19.391 5.465 1 97.12 477 THR B C 1
ATOM 7712 O O . THR B 1 477 ? -26.016 -18.312 5.102 1 97.12 477 THR B O 1
ATOM 7715 N N . PRO B 1 478 ? -26.156 -20.5 4.785 1 97.19 478 PRO B N 1
ATOM 7716 C CA . PRO B 1 478 ? -25.125 -20.469 3.736 1 97.19 478 PRO B CA 1
ATOM 7717 C C . PRO B 1 478 ? -25.5 -19.547 2.576 1 97.19 478 PRO B C 1
ATOM 7719 O O . PRO B 1 478 ? -24.625 -18.969 1.937 1 97.19 478 PRO B O 1
ATOM 7722 N N . ARG B 1 479 ? -26.719 -19.344 2.365 1 94.75 479 ARG B N 1
ATOM 7723 C CA . ARG B 1 479 ? -27.188 -18.531 1.254 1 94.75 479 ARG B CA 1
ATOM 7724 C C . ARG B 1 479 ? -26.969 -17.047 1.534 1 94.75 479 ARG B C 1
ATOM 7726 O O . ARG B 1 479 ? -27.016 -16.219 0.618 1 94.75 479 ARG B O 1
ATOM 7733 N N . LYS B 1 480 ? -26.703 -16.781 2.742 1 95.69 480 LYS B N 1
ATOM 7734 C CA . LYS B 1 480 ? -26.531 -15.391 3.143 1 95.69 480 LYS B CA 1
ATOM 7735 C C . LYS B 1 480 ? -25.078 -14.961 3.014 1 95.69 480 LYS B C 1
ATOM 7737 O O . LYS B 1 480 ? -24.766 -13.766 3.088 1 95.69 480 LYS B O 1
ATOM 7742 N N . TRP B 1 481 ? -24.219 -15.922 2.828 1 96.12 481 TRP B N 1
ATOM 7743 C CA . TRP B 1 481 ? -22.797 -15.609 2.705 1 96.12 481 TRP B CA 1
ATOM 7744 C C . TRP B 1 481 ? -22.453 -15.219 1.272 1 96.12 481 TRP B C 1
ATOM 7746 O O . TRP B 1 481 ? -23.062 -15.719 0.323 1 96.12 481 TRP B O 1
ATOM 7756 N N . PRO B 1 482 ? -21.484 -14.242 1.2 1 95.81 482 PRO B N 1
ATOM 7757 C CA . PRO B 1 482 ? -20.75 -13.492 2.225 1 95.81 482 PRO B CA 1
ATOM 7758 C C . PRO B 1 482 ? -21.453 -12.211 2.643 1 95.81 482 PRO B C 1
ATOM 7760 O O . PRO B 1 482 ? -22.109 -11.562 1.813 1 95.81 482 PRO B O 1
ATOM 7763 N N . ARG B 1 483 ? -21.359 -11.82 3.848 1 93.5 483 ARG B N 1
ATOM 7764 C CA . ARG B 1 483 ? -21.953 -10.602 4.395 1 93.5 483 ARG B CA 1
ATOM 7765 C C . ARG B 1 483 ? -20.891 -9.523 4.594 1 93.5 483 ARG B C 1
ATOM 7767 O O . ARG B 1 483 ? -21.219 -8.336 4.676 1 93.5 483 ARG B O 1
ATOM 7774 N N . ASN B 1 484 ? -19.641 -9.898 4.629 1 94 484 ASN B N 1
ATOM 7775 C CA . ASN B 1 484 ? -18.609 -8.992 5.125 1 94 484 ASN B CA 1
ATOM 7776 C C . ASN B 1 484 ? -17.609 -8.641 4.031 1 94 484 ASN B C 1
ATOM 7778 O O . ASN B 1 484 ? -16.516 -8.133 4.32 1 94 484 ASN B O 1
ATOM 7782 N N . THR B 1 485 ? -17.906 -9 2.748 1 94.56 485 THR B N 1
ATOM 7783 C CA . THR B 1 485 ? -17 -8.695 1.642 1 94.56 485 THR B CA 1
ATOM 7784 C C . THR B 1 485 ? -17.516 -7.496 0.846 1 94.56 485 THR B C 1
ATOM 7786 O O . THR B 1 485 ? -18.641 -7.047 1.049 1 94.56 485 THR B O 1
ATOM 7789 N N . THR B 1 486 ? -16.656 -6.93 0.047 1 92.56 486 THR B N 1
ATOM 7790 C CA . THR B 1 486 ? -17.016 -5.785 -0.786 1 92.56 486 THR B CA 1
ATOM 7791 C C . THR B 1 486 ? -18.141 -6.145 -1.751 1 92.56 486 THR B C 1
ATOM 7793 O O . THR B 1 486 ? -19.078 -5.363 -1.942 1 92.56 486 THR B O 1
ATOM 7796 N N . SER B 1 487 ? -17.984 -7.32 -2.328 1 89.06 487 SER B N 1
ATOM 7797 C CA . SER B 1 487 ? -19.016 -7.875 -3.193 1 89.06 487 SER B CA 1
ATOM 7798 C C . SER B 1 487 ? -19.641 -9.125 -2.576 1 89.06 487 SER B C 1
ATOM 7800 O O . SER B 1 487 ? -18.938 -9.945 -1.987 1 89.06 487 SER B O 1
ATOM 7802 N N . ALA B 1 488 ? -20.922 -9.188 -2.689 1 89.56 488 ALA B N 1
ATOM 7803 C CA . ALA B 1 488 ? -21.625 -10.375 -2.201 1 89.56 488 ALA B CA 1
ATOM 7804 C C . ALA B 1 488 ? -21.812 -11.398 -3.314 1 89.56 488 ALA B C 1
ATOM 7806 O O . ALA B 1 488 ? -20.875 -11.672 -4.074 1 89.56 488 ALA B O 1
ATOM 7807 N N . ARG B 1 489 ? -22.922 -12.047 -3.434 1 91.44 489 ARG B N 1
ATOM 7808 C CA . ARG B 1 489 ? -23.172 -13.008 -4.5 1 91.44 489 ARG B CA 1
ATOM 7809 C C . ARG B 1 489 ? -23.594 -12.305 -5.785 1 91.44 489 ARG B C 1
ATOM 7811 O O . ARG B 1 489 ? -24.531 -11.492 -5.777 1 91.44 489 ARG B O 1
ATOM 7818 N N . VAL B 1 490 ? -22.859 -12.547 -6.77 1 86.38 490 VAL B N 1
ATOM 7819 C CA . VAL B 1 490 ? -23.141 -11.922 -8.055 1 86.38 490 VAL B CA 1
ATOM 7820 C C . VAL B 1 490 ? -24.219 -12.711 -8.797 1 86.38 490 VAL B C 1
ATOM 7822 O O . VAL B 1 490 ? -24.344 -13.922 -8.617 1 86.38 490 VAL B O 1
ATOM 7825 N N . ASP B 1 491 ? -24.953 -11.945 -9.539 1 87.25 491 ASP B N 1
ATOM 7826 C CA . ASP B 1 491 ? -25.906 -12.578 -10.445 1 87.25 491 ASP B CA 1
ATOM 7827 C C . ASP B 1 491 ? -25.203 -13.172 -11.656 1 87.25 491 ASP B C 1
ATOM 7829 O O . ASP B 1 491 ? -24.969 -12.477 -12.648 1 87.25 491 ASP B O 1
ATOM 7833 N N . ASN B 1 492 ? -25.062 -14.461 -11.602 1 82.75 492 ASN B N 1
ATOM 7834 C CA . ASN B 1 492 ? -24.297 -15.133 -12.641 1 82.75 492 ASN B CA 1
ATOM 7835 C C . ASN B 1 492 ? -25.016 -15.117 -13.984 1 82.75 492 ASN B C 1
ATOM 7837 O O . ASN B 1 492 ? -24.375 -15.078 -15.031 1 82.75 492 ASN B O 1
ATOM 7841 N N . VAL B 1 493 ? -26.344 -15.195 -13.891 1 82.31 493 VAL B N 1
ATOM 7842 C CA . VAL B 1 493 ? -27.125 -15.195 -15.125 1 82.31 493 VAL B CA 1
ATOM 7843 C C . VAL B 1 493 ? -26.953 -13.859 -15.844 1 82.31 493 VAL B C 1
ATOM 7845 O O . VAL B 1 493 ? -26.625 -13.828 -17.031 1 82.31 493 VAL B O 1
ATOM 7848 N N . ARG B 1 494 ? -27.062 -12.875 -15.109 1 80.75 494 ARG B N 1
ATOM 7849 C CA . ARG B 1 494 ? -26.906 -11.547 -15.695 1 80.75 494 ARG B CA 1
ATOM 7850 C C . ARG B 1 494 ? -25.453 -11.312 -16.141 1 80.75 494 ARG B C 1
ATOM 7852 O O . ARG B 1 494 ? -25.203 -10.703 -17.172 1 80.75 494 ARG B O 1
ATOM 7859 N N . ALA B 1 495 ? -24.547 -11.898 -15.359 1 80.19 495 ALA B N 1
ATOM 7860 C CA . ALA B 1 495 ? -23.125 -11.664 -15.609 1 80.19 495 ALA B CA 1
ATOM 7861 C C . ALA B 1 495 ? -22.672 -12.352 -16.891 1 80.19 495 ALA B C 1
ATOM 7863 O O . ALA B 1 495 ? -21.719 -11.906 -17.531 1 80.19 495 ALA B O 1
ATOM 7864 N N . ASN B 1 496 ? -23.375 -13.344 -17.297 1 79.38 496 ASN B N 1
ATOM 7865 C CA . ASN B 1 496 ? -22.953 -14.125 -18.453 1 79.38 496 ASN B CA 1
ATOM 7866 C C . ASN B 1 496 ? -23.922 -13.961 -19.625 1 79.38 496 ASN B C 1
ATOM 7868 O O . ASN B 1 496 ? -23.719 -14.547 -20.688 1 79.38 496 ASN B O 1
ATOM 7872 N N . HIS B 1 497 ? -24.953 -13.141 -19.375 1 80.12 497 HIS B N 1
ATOM 7873 C CA . HIS B 1 497 ? -25.953 -12.984 -20.438 1 80.12 497 HIS B CA 1
ATOM 7874 C C . HIS B 1 497 ? -25.422 -12.133 -21.578 1 80.12 497 HIS B C 1
ATOM 7876 O O . HIS B 1 497 ? -24.797 -11.086 -21.344 1 80.12 497 HIS B O 1
ATOM 7882 N N . PRO B 1 498 ? -25.609 -12.648 -22.75 1 76.5 498 PRO B N 1
ATOM 7883 C CA . PRO B 1 498 ? -25.109 -11.922 -23.922 1 76.5 498 PRO B CA 1
ATOM 7884 C C . PRO B 1 498 ? -25.578 -10.469 -23.953 1 76.5 498 PRO B C 1
ATOM 7886 O O . PRO B 1 498 ? -24.875 -9.602 -24.5 1 76.5 498 PRO B O 1
ATOM 7889 N N . ARG B 1 499 ? -26.719 -10.195 -23.391 1 76.75 499 ARG B N 1
ATOM 7890 C CA . ARG B 1 499 ? -27.266 -8.844 -23.422 1 76.75 499 ARG B CA 1
ATOM 7891 C C . ARG B 1 499 ? -26.594 -7.957 -22.375 1 76.75 499 ARG B C 1
ATOM 7893 O O . ARG B 1 499 ? -26.656 -6.727 -22.469 1 76.75 499 ARG B O 1
ATOM 7900 N N . THR B 1 500 ? -26.016 -8.609 -21.422 1 80.31 500 THR B N 1
ATOM 7901 C CA . THR B 1 500 ? -25.484 -7.797 -20.344 1 80.31 500 THR B CA 1
ATOM 7902 C C . THR B 1 500 ? -23.969 -7.898 -20.266 1 80.31 500 THR B C 1
ATOM 7904 O O . THR B 1 500 ? -23.312 -7.051 -19.656 1 80.31 500 THR B O 1
ATOM 7907 N N . VAL B 1 501 ? -23.422 -8.875 -20.906 1 81.31 501 VAL B N 1
ATOM 7908 C CA . VAL B 1 501 ? -21.984 -9.094 -20.859 1 81.31 501 VAL B CA 1
ATOM 7909 C C . VAL B 1 501 ? -21.25 -7.953 -21.547 1 81.31 501 VAL B C 1
ATOM 7911 O O . VAL B 1 501 ? -21.672 -7.5 -22.609 1 81.31 501 VAL B O 1
ATOM 7914 N N . THR B 1 502 ? -20.25 -7.328 -20.891 1 81.62 502 THR B N 1
ATOM 7915 C CA . THR B 1 502 ? -19.438 -6.234 -21.406 1 81.62 502 THR B CA 1
ATOM 7916 C C . THR B 1 502 ? -17.969 -6.613 -21.391 1 81.62 502 THR B C 1
ATOM 7918 O O . THR B 1 502 ? -17.203 -6.168 -20.531 1 81.62 502 THR B O 1
ATOM 7921 N N . PRO B 1 503 ? -17.469 -7.367 -22.422 1 79.19 503 PRO B N 1
ATOM 7922 C CA . PRO B 1 503 ? -16.141 -7.992 -22.391 1 79.19 503 PRO B CA 1
ATOM 7923 C C . PRO B 1 503 ? -15.023 -6.996 -22.656 1 79.19 503 PRO B C 1
ATOM 7925 O O . PRO B 1 503 ? -13.852 -7.285 -22.375 1 79.19 503 PRO B O 1
ATOM 7928 N N . THR B 1 504 ? -15.477 -5.836 -23.344 1 81.81 504 THR B N 1
ATOM 7929 C CA . THR B 1 504 ? -14.438 -4.859 -23.672 1 81.81 504 THR B CA 1
ATOM 7930 C C . THR B 1 504 ? -14.906 -3.447 -23.312 1 81.81 504 THR B C 1
ATOM 7932 O O . THR B 1 504 ? -16.094 -3.207 -23.141 1 81.81 504 THR B O 1
ATOM 7935 N N . TRP B 1 505 ? -14.008 -2.584 -23.234 1 81.88 505 TRP B N 1
ATOM 7936 C CA . TRP B 1 505 ? -14.312 -1.177 -23 1 81.88 505 TRP B CA 1
ATOM 7937 C C . TRP B 1 505 ? -15.109 -0.591 -24.156 1 81.88 505 TRP B C 1
ATOM 7939 O O . TRP B 1 505 ? -15.992 0.241 -23.953 1 81.88 505 TRP B O 1
ATOM 7949 N N . ARG B 1 506 ? -14.836 -1.103 -25.312 1 82.12 506 ARG B N 1
ATOM 7950 C CA . ARG B 1 506 ? -15.562 -0.636 -26.484 1 82.12 506 ARG B CA 1
ATOM 7951 C C . ARG B 1 506 ? -17.047 -0.96 -26.375 1 82.12 506 ARG B C 1
ATOM 7953 O O . ARG B 1 506 ? -17.891 -0.117 -26.672 1 82.12 506 ARG B O 1
ATOM 7960 N N . VAL B 1 507 ? -17.297 -2.178 -25.906 1 84 507 VAL B N 1
ATOM 7961 C CA . VAL B 1 507 ? -18.688 -2.605 -25.734 1 84 507 VAL B CA 1
ATOM 7962 C C . VAL B 1 507 ? -19.344 -1.77 -24.641 1 84 507 VAL B C 1
ATOM 7964 O O . VAL B 1 507 ? -20.516 -1.374 -24.781 1 84 507 VAL B O 1
ATOM 7967 N N . GLU B 1 508 ? -18.578 -1.482 -23.594 1 83.81 508 GLU B N 1
ATOM 7968 C CA . GLU B 1 508 ? -19.125 -0.668 -22.516 1 83.81 508 GLU B CA 1
ATOM 7969 C C . GLU B 1 508 ? -19.5 0.725 -23 1 83.81 508 GLU B C 1
ATOM 7971 O O . GLU B 1 508 ? -20.578 1.229 -22.672 1 83.81 508 GLU B O 1
ATOM 7976 N N . VAL B 1 509 ? -18.641 1.34 -23.766 1 82.25 509 VAL B N 1
ATOM 7977 C CA . VAL B 1 509 ? -18.891 2.68 -24.297 1 82.25 509 VAL B CA 1
ATOM 7978 C C . VAL B 1 509 ? -20.109 2.668 -25.203 1 82.25 509 VAL B C 1
ATOM 7980 O O . VAL B 1 509 ? -20.984 3.535 -25.078 1 82.25 509 VAL B O 1
ATOM 7983 N N . LEU B 1 510 ? -20.156 1.631 -26.062 1 85.12 510 LEU B N 1
ATOM 7984 C CA . LEU B 1 510 ? -21.281 1.532 -26.984 1 85.12 510 LEU B CA 1
ATOM 7985 C C . LEU B 1 510 ? -22.594 1.317 -26.219 1 85.12 510 LEU B C 1
ATOM 7987 O O . LEU B 1 510 ? -23.625 1.876 -26.594 1 85.12 510 LEU B O 1
ATOM 7991 N N . ARG B 1 511 ? -22.469 0.558 -25.234 1 84.62 511 ARG B N 1
ATOM 7992 C CA . ARG B 1 511 ? -23.656 0.294 -24.406 1 84.62 511 ARG B CA 1
ATOM 7993 C C . ARG B 1 511 ? -24.125 1.564 -23.719 1 84.62 511 ARG B C 1
ATOM 7995 O O . ARG B 1 511 ? -25.328 1.856 -23.703 1 84.62 511 ARG B O 1
ATOM 8002 N N . ARG B 1 512 ? -23.312 2.293 -23.156 1 81.81 512 ARG B N 1
ATOM 8003 C CA . ARG B 1 512 ? -23.656 3.531 -22.453 1 81.81 512 ARG B CA 1
ATOM 8004 C C . ARG B 1 512 ? -24.25 4.551 -23.422 1 81.81 512 ARG B C 1
ATOM 8006 O O . ARG B 1 512 ? -25.094 5.359 -23.031 1 81.81 512 ARG B O 1
ATOM 8013 N N . GLN B 1 513 ? -23.719 4.402 -24.609 1 84.31 513 GLN B N 1
ATOM 8014 C CA . GLN B 1 513 ? -24.219 5.316 -25.641 1 84.31 513 GLN B CA 1
ATOM 8015 C C . GLN B 1 513 ? -25.516 4.797 -26.266 1 84.31 513 GLN B C 1
ATOM 8017 O O . GLN B 1 513 ? -26.125 5.473 -27.094 1 84.31 513 GLN B O 1
ATOM 8022 N N . GLY B 1 514 ? -25.922 3.656 -25.797 1 82.81 514 GLY B N 1
ATOM 8023 C CA . GLY B 1 514 ? -27.109 3.051 -26.375 1 82.81 514 GLY B CA 1
ATOM 8024 C C . GLY B 1 514 ? -26.906 2.57 -27.797 1 82.81 514 GLY B C 1
ATOM 8025 O O . GLY B 1 514 ? -27.859 2.488 -28.578 1 82.81 514 GLY B O 1
ATOM 8026 N N . LYS B 1 515 ? -25.688 2.367 -28.109 1 84.19 515 LYS B N 1
ATOM 8027 C CA . LYS B 1 515 ? -25.359 2.008 -29.5 1 84.19 515 LYS B CA 1
ATOM 8028 C C . LYS B 1 515 ? -24.969 0.536 -29.594 1 84.19 515 LYS B C 1
ATOM 8030 O O . LYS B 1 515 ? -24.469 0.095 -30.641 1 84.19 515 LYS B O 1
ATOM 8035 N N . LEU B 1 516 ? -25.078 -0.085 -28.469 1 76.62 516 LEU B N 1
ATOM 8036 C CA . LEU B 1 516 ? -24.641 -1.477 -28.5 1 76.62 516 LEU B CA 1
ATOM 8037 C C . LEU B 1 516 ? -25.672 -2.352 -29.219 1 76.62 516 LEU B C 1
ATOM 8039 O O . LEU B 1 516 ? -26.844 -2.391 -28.828 1 76.62 516 LEU B O 1
ATOM 8043 N N . GLY B 1 517 ? -25.281 -2.791 -30.438 1 67.5 517 GLY B N 1
ATOM 8044 C CA . GLY B 1 517 ? -26.078 -3.824 -31.094 1 67.5 517 GLY B CA 1
ATOM 8045 C C . GLY B 1 517 ? -25.812 -5.215 -30.547 1 67.5 517 GLY B C 1
ATOM 8046 O O . GLY B 1 517 ? -25.188 -5.363 -29.484 1 67.5 517 GLY B O 1
ATOM 8047 N N . PRO B 1 518 ? -26.375 -6.289 -31.062 1 65.5 518 PRO B N 1
ATOM 8048 C CA . PRO B 1 518 ? -26.094 -7.656 -30.609 1 65.5 518 PRO B CA 1
ATOM 8049 C C . PRO B 1 518 ? -24.609 -7.992 -30.656 1 65.5 518 PRO B C 1
ATOM 8051 O O . PRO B 1 518 ? -23.922 -7.641 -31.625 1 65.5 518 PRO B O 1
ATOM 8054 N N . LEU B 1 519 ? -24.016 -8.289 -29.453 1 65.69 519 LEU B N 1
ATOM 8055 C CA . LEU B 1 519 ? -22.625 -8.727 -29.422 1 65.69 519 LEU B CA 1
ATOM 8056 C C . LEU B 1 519 ? -22.438 -10.023 -30.203 1 65.69 519 LEU B C 1
ATOM 8058 O O . LEU B 1 519 ? -23.219 -10.969 -30.031 1 65.69 519 LEU B O 1
ATOM 8062 N N . ARG B 1 520 ? -21.953 -10.055 -31.469 1 54.88 520 ARG B N 1
ATOM 8063 C CA . ARG B 1 520 ? -21.656 -11.266 -32.219 1 54.88 520 ARG B CA 1
ATOM 8064 C C . ARG B 1 520 ? -20.391 -11.938 -31.719 1 54.88 520 ARG B C 1
ATOM 8066 O O . ARG B 1 520 ? -19.438 -11.266 -31.297 1 54.88 520 ARG B O 1
#

Secondary structure (DSSP, 8-state):
--B--B--PPPGGGG--TT--S--PPPPPHHHHHHH-S----TTTS-SS--------HHHHHHHHHHHHHT---TTTS----GGG------HHHHHHHT-HHHHT--TT--GGG-HHHHHHHHHHHHHHHHHHT-SEEE---SSHHHHHHHHHHHHHHHHHHTT-TTT--EEEEETTS-THHHHHHHHTTPEEEEEPBPTTSSB-HHHHHHH-STTEEEEEEESS-TTS---TTHHHHHHHHHHTT-EEEEEETTGGGTTTT--GGGGT-SEEEE-TTTTT----TTT------EEE---B-STT-BHHHH--S-EEEEETTTTEEEEE---TTS---SSSSS--HHHHHHHHHHHHHHHHHHHHHHHHHHHHHHHHHHHHHTT-TT-B--S-TTSPP-S-EEEE-HHHHHHH---HHHHHHHHHHTT-PPPEES-STTSTTEEEE---TTS-HHHHHHHHHHHHHHHHHHHH-TTGGGG--SSSSS----HHHHH-TTT---SHHHHHHHHTT------/--B--B--PPP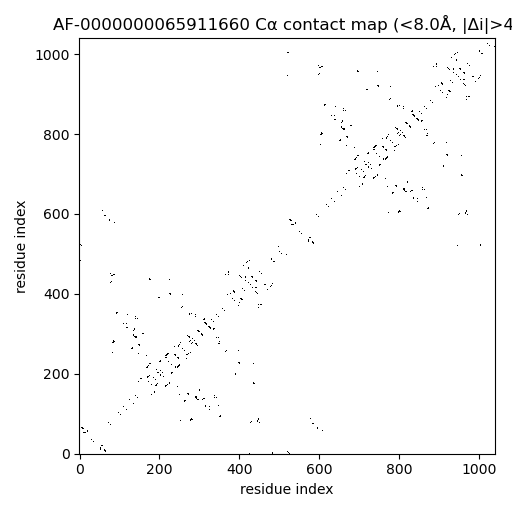GGGG--TT--S--PPPPPHHHHHHH-S----TTTS-SS--------HHHHHHHHHHHHHT---TTTS----GGG------HHHHHHHT-HHHHT--TT--GGG-HHHHHHHHHHHHHHHHHHT-SEEE---SSHHHHHHHHHHHHHHHHHHTT-TTT--EEEEETTS-THHHHHHHHTTPEEEEEPBPTTSSB-HHHHHHH-STTEEEEEEESS-TTS---TTHHHHHHHHHHTT-EEEEEETTGGGTTTT--GGGGT-SEEEE-TTTTT----TTT------EEE---B-STT-BGGGG--S-EEEEETTTTEEEEE---TTS---SSSSS--HHHHHHHHHHHHHHHHHHHHHHHHHHHHHHHHHHHHHTT-TT-B--S-TTSPP-S-EEEE-HHHHHHH---HHHHHHHHHHTT-PPPEES-STTSTTEEEE---TTS-HHHHHHHHHHHHHHHHHHHH-TTGGGG--SSSSS----HHHHH-TTT---SHHHHHHHHTT------

Radius of gyration: 35.67 Å; Cα contacts (8 Å, |Δi|>4): 2059; chains: 2; bounding box: 76×103×83 Å

Solvent-accessible surface area (backbone atoms only — not comparable to full-atom values): 54116 Å² total; per-residue (Å²): 127,47,30,44,19,27,72,89,73,74,57,68,64,74,63,38,40,92,87,39,60,49,74,78,81,78,75,76,52,67,68,52,48,65,69,65,45,81,85,85,65,59,70,91,75,45,74,90,61,81,80,92,65,62,24,39,33,48,66,54,52,49,20,52,53,44,51,51,54,44,55,53,85,51,75,49,65,40,70,52,22,36,26,55,64,21,68,36,68,63,60,65,67,29,51,55,59,55,63,29,71,86,60,69,71,60,57,94,80,51,58,52,84,79,41,44,69,61,41,45,47,54,33,46,44,31,52,49,49,15,60,61,33,46,33,68,35,46,25,52,28,31,46,25,52,64,45,16,46,32,50,48,36,42,35,48,49,49,48,30,46,74,65,70,39,43,91,54,28,38,31,35,36,31,48,57,55,52,62,71,59,56,59,50,28,37,44,73,61,69,31,45,74,44,74,32,55,64,34,68,72,55,30,72,31,61,68,54,43,60,70,67,56,37,81,34,27,37,26,36,49,46,47,62,32,33,74,65,9,32,69,52,82,56,43,59,60,50,38,48,56,40,46,75,35,66,16,47,37,34,35,44,30,59,34,38,41,40,36,34,77,76,52,34,55,29,79,48,56,34,40,33,35,25,38,28,38,32,18,63,37,26,20,61,44,72,92,82,35,74,36,26,2,27,38,28,22,30,88,41,79,61,56,98,84,39,34,45,65,47,25,40,51,19,26,37,59,43,77,37,74,92,75,70,40,48,40,82,40,70,49,55,94,66,19,69,32,64,89,55,81,66,52,44,44,58,60,46,51,51,25,26,38,43,46,49,66,72,38,39,72,67,38,46,23,46,39,14,50,40,8,21,49,42,27,46,50,46,50,59,73,50,58,88,41,78,38,47,43,58,66,53,36,69,86,55,76,42,28,29,22,38,39,35,22,29,47,52,28,25,74,74,42,63,46,45,41,66,32,51,31,26,46,32,39,29,63,70,37,53,47,45,39,60,60,40,46,73,84,40,61,38,9,38,14,35,23,38,42,58,72,57,49,71,65,57,50,50,52,51,52,50,48,54,53,47,49,47,50,47,26,64,76,36,57,67,53,44,76,59,36,27,77,30,43,66,64,58,80,74,61,60,64,57,61,66,26,73,90,60,47,62,94,42,70,66,49,45,54,28,44,76,67,69,62,54,65,86,79,126,126,47,30,43,18,26,72,91,72,73,58,68,66,75,62,38,39,92,86,39,61,50,74,77,80,78,76,74,51,66,68,54,48,66,69,66,46,80,85,84,65,58,72,90,76,45,77,90,61,81,79,93,67,63,24,39,33,48,65,53,52,48,20,52,53,46,52,50,53,46,55,53,84,50,73,51,65,39,70,53,22,35,26,56,64,21,66,36,67,63,59,66,66,30,51,55,60,56,63,29,69,85,60,68,70,58,58,92,79,52,58,52,84,80,41,44,69,62,42,45,47,53,33,47,43,30,52,48,50,13,59,61,34,46,35,68,34,45,25,53,29,29,45,24,52,64,46,16,47,31,51,50,35,43,36,49,50,51,47,30,48,75,65,71,37,42,90,54,29,40,29,34,36,32,48,57,55,50,61,70,59,56,59,50,26,38,43,73,61,69,32,46,76,42,74,33,55,64,34,68,70,56,30,74,31,60,69,54,42,60,70,67,56,36,80,32,27,36,26,37,48,45,46,62,31,32,75,65,10,32,70,53,82,56,42,59,60,51,38,49,55,41,46,75,34,67,17,47,37,33,34,43,31,59,34,38,43,41,36,34,76,76,54,35,55,28,80,46,57,34,41,33,34,26,37,28,36,32,18,64,39,26,20,62,45,72,92,81,35,74,34,27,3,27,38,29,22,29,87,41,79,61,55,96,86,38,34,46,64,48,25,40,50,18,26,38,61,44,77,37,74,92,75,72,39,50,39,81,39,70,50,56,94,65,19,68,33,65,88,54,81,66,52,46,43,57,59,46,52,50,24,28,38,44,45,48,66,71,38,37,70,67,37,45,25,49,40,14,50,40,8,21,50,42,26,45,50,48,50,58,73,51,58,87,40,77,38,49,43,60,66,51,35,69,87,54,78,42,28,30,23,39,38,36,22,29,46,52,28,24,74,74,42,62,47,46,40,68,32,52,32,25,45,32,38,28,63,71,36,53,46,45,37,61,60,40,46,73,82,40,61,37,8,39,14,35,22,39,43,58,71,56,50,72,64,58,49,51,52,51,51,51,48,54,54,46,49,48,51,47,27,64,76,36,57,68,52,44,76,58,36,28,76,29,42,64,64,58,80,73,60,60,66,57,60,66,27,73,90,58,46,62,94,42,69,67,49,44,52,28,43,77,67,68,62,54,65,86,77,126